Protein AF-A0A9E2DUS9-F1 (afdb_monomer_lite)

Sequence (933 aa):
MKLLITTCIVALSPITLFADRILPTTPEELTATVEQAFANADIEIAEIIAVPDEQRTFANTVGALDDMMARLDGDANIMAFMAYVHPDADIRAAAQGAEQLWSSWAIDFATNEDLYNAVKTYADTNPALEGERARMLEHMMRDYRRSGMMLTSENREELKTIQKELGLLAIEFETNIREDKTVVSIPSGGLTGVPQDVIDRLEIVDGSYLVTLDYPTFGPVMDYCSVPETRKAVRISYSKRAGLENVEVLERIIKLRDEASDLLGYATTADYETEVKMSKNAKTVADFYKKLRPVVRKKAEKDWEELLEAKRKDTGDEATEFYPWDFSYYHEKIKNDKFAVDSQKVQEYLPLQNVMDGLFEITQHLYGIEYREVTDIAIERGTPLWHDDVRLFEVWDTATGKQLGEFYIDLHPRDNKYSHAAQWGLVQHKMWADGREQLPVAALVCNFTKPTADKPSLMTHDEAETFFHEFGHCLHTILSDAEFAGFAGTNVERDFVEAPSQMFEEWVWTPETLSLFARHYETDEPMPAELIDGMIAAKNLQSGVKTESQIFLGMIDQAYHTDTDGVVDTTQVAYDIHDETRMYPHTPGTHFQGSFGHLTGYQAGYYGYMWSLVYAQDMFQRFKGLGMLNPEAGAYYRDKVLSKGGTEDSLDIVTDYLGREPSMDAFLESLGLEADATTDLPGGPISGSPEKSPTGLEWWVITDGGGAGATPIPTDKVMVHYTGWLEDGTMFDSSVARGEPITFGLNRVISGWTEGVGYMHVGDKFKLRIPSELGYGARGGSTIPPNSTLIFDVELLDINPVSPYAKVPPMDQLPGEAVTGNISSSDSGLQWYDIVEGDGEKPANSSSTVEVHYTGWLTDGTKFDSSVDREQTIEFPLNGVIAGWTEGVGSMKVGGKRKLIIPAALGYGERGAGGVIPGGATLIFDVELISTK

Secondary structure (DSSP, 8-state):
----------------TTS-----SSHHHHHHHHHHHHHHHHHHHHHHHHS-GGG--STTTHHHHHHHHHHHHHHHHHHHHHHHH-S-HHHHHHHHHHHHHHHHHHHHHHT-HHHHHHHHHHHHT-----HHHHHHHHHHHHHHHHTTTTS-HHHHHHHHHHHHHHHHHHHHHHHHHHT---EEEEETTTTTTS-HHHHTTSEEETTEEEEE-SHHHHHHHHHH---HHHHHHHHHHHTTTTHHHHHHHHHHHHHHHHHHHHHTT-SSHHHHHHTTSTT-SHHHHHHHHHHHHHHHHHHHHHHHHHHHHHHHHHHT-TT----TTTHHHHHHHHHHHHH---HHHHHTT-BHHHHHHHHHHHHHHHHTEEEEE-HHHHHHHT---SSTT-EEEEEEETTT--EEEEEEEE-S--TTS--S-EEEEEE--EE-TTS-EEPPEEEEE--PPPP-SSS--B--HHHHHHHHHHHHHHHHHHH---SSGGGSTT-S-TTTTHHHHHHHHGGGG-HHHHHHH-B-TTT-PBPPHHHHHHHHHHTTTTHHHHHHHHHHHHHHHHHHHH-SS----HHHHHHHHHHHH-SS---TT--GGGG-GGGGTSTT-TTHHHHHHHHHHHHHHHHHHH-TT-HHHHHHHHHHTGGGTTSS-HHHHHHHHHTS---SHHHHHHTTPPP--EE--TTS-EESPPEE-TT--EEEEEE---S-SPPPPTTSEEEEEEEEEETTS-EEEESTTTTS-EEEEGGGS-HHHHHHGGGPPTT-EEEEEE-GGGTTGGG--SSS-TT--EEEEEEEEEEE-S-TTSSPPPGGG-SSS---SPPEE-TTS-EEEEEE---SPPPSSTT-EEEEEEEEEETTS-EEEESTTTT--EEEEGGGS-HHHHHHHHTPPTT-EEEEEE-GGGTTGGG-BTTTB-TT--EEEEEEEEEE-

Structure (mmCIF, N/CA/C/O backbone):
data_AF-A0A9E2DUS9-F1
#
_entry.id   AF-A0A9E2DUS9-F1
#
loop_
_atom_site.group_PDB
_atom_site.id
_atom_site.type_symbol
_atom_site.label_atom_id
_atom_site.label_alt_id
_atom_site.label_comp_id
_atom_site.label_asym_id
_atom_site.label_entity_id
_atom_site.label_seq_id
_atom_site.pdbx_PDB_ins_code
_atom_site.Cartn_x
_atom_site.Cartn_y
_atom_site.Cartn_z
_atom_site.occupancy
_atom_site.B_iso_or_equiv
_atom_site.auth_seq_id
_atom_site.auth_comp_id
_atom_site.auth_asym_id
_atom_site.auth_atom_id
_atom_site.pdbx_PDB_model_num
ATOM 1 N N . MET A 1 1 ? 49.926 -43.596 -24.527 1.00 36.62 1 MET A N 1
ATOM 2 C CA . MET A 1 1 ? 50.018 -43.105 -23.139 1.00 36.62 1 MET A CA 1
ATOM 3 C C . MET A 1 1 ? 48.868 -42.128 -22.978 1.00 36.62 1 MET A C 1
ATOM 5 O O . MET A 1 1 ? 48.813 -41.169 -23.730 1.00 36.62 1 MET A O 1
ATOM 9 N N . LYS A 1 2 ? 47.864 -42.521 -22.190 1.00 28.89 2 LYS A N 1
ATOM 10 C CA . LYS A 1 2 ? 46.547 -41.883 -22.062 1.00 28.89 2 LYS A CA 1
ATOM 11 C C . LYS A 1 2 ? 46.665 -40.622 -21.198 1.00 28.89 2 LYS A C 1
ATOM 13 O O . LYS A 1 2 ? 47.217 -40.725 -20.109 1.00 28.89 2 LYS A O 1
ATOM 18 N N . LEU A 1 3 ? 46.106 -39.501 -21.642 1.00 30.52 3 LEU A N 1
ATOM 19 C CA . LEU A 1 3 ? 45.669 -38.419 -20.761 1.00 30.52 3 LEU A CA 1
ATOM 20 C C . LEU A 1 3 ? 44.164 -38.277 -21.008 1.00 30.52 3 LEU A C 1
ATOM 22 O O . LEU A 1 3 ? 43.752 -38.035 -22.141 1.00 30.52 3 LEU A O 1
ATOM 26 N N . LEU A 1 4 ? 43.366 -38.598 -19.989 1.00 27.08 4 LEU A N 1
ATOM 27 C CA . LEU A 1 4 ? 41.911 -38.542 -20.043 1.00 27.08 4 LEU A CA 1
ATOM 28 C C . LEU A 1 4 ? 41.475 -37.078 -20.117 1.00 27.08 4 LEU A C 1
ATOM 30 O O . LEU A 1 4 ? 41.731 -36.310 -19.196 1.00 27.08 4 LEU A O 1
ATOM 34 N N . ILE A 1 5 ? 40.795 -36.728 -21.203 1.00 29.69 5 ILE A N 1
ATOM 35 C CA . ILE A 1 5 ? 39.867 -35.603 -21.241 1.00 29.69 5 ILE A CA 1
ATOM 36 C C . ILE A 1 5 ? 38.579 -36.151 -20.627 1.00 29.69 5 ILE A C 1
ATOM 38 O O . ILE A 1 5 ? 37.873 -36.930 -21.266 1.00 29.69 5 ILE A O 1
ATOM 42 N N . THR A 1 6 ? 38.328 -35.834 -19.360 1.00 25.41 6 THR A N 1
ATOM 43 C CA . THR A 1 6 ? 37.024 -36.078 -18.744 1.00 25.41 6 THR A CA 1
ATOM 44 C C . THR A 1 6 ? 36.149 -34.890 -19.104 1.00 25.41 6 THR A C 1
ATOM 46 O O . THR A 1 6 ? 36.220 -33.839 -18.480 1.00 25.41 6 THR A O 1
ATOM 49 N N . THR A 1 7 ? 35.364 -35.040 -20.165 1.00 29.03 7 THR A N 1
ATOM 50 C CA . THR A 1 7 ? 34.202 -34.194 -20.416 1.00 29.03 7 THR A CA 1
ATOM 51 C C . THR A 1 7 ? 33.215 -34.477 -19.284 1.00 29.03 7 THR A C 1
ATOM 53 O O . THR A 1 7 ? 32.533 -35.501 -19.308 1.00 29.03 7 THR A O 1
ATOM 56 N N . CYS A 1 8 ? 33.184 -33.630 -18.253 1.00 25.14 8 CYS A N 1
ATOM 57 C CA . CYS A 1 8 ? 32.057 -33.597 -17.327 1.00 25.14 8 CYS A CA 1
ATOM 58 C C . CYS A 1 8 ? 30.866 -33.049 -18.108 1.00 25.14 8 CYS A C 1
ATOM 60 O O . CYS A 1 8 ? 30.654 -31.846 -18.194 1.00 25.14 8 CYS A O 1
ATOM 62 N N . ILE A 1 9 ? 30.120 -33.955 -18.733 1.00 25.31 9 ILE A N 1
ATOM 63 C CA . ILE A 1 9 ? 28.715 -33.718 -19.024 1.00 25.31 9 ILE A CA 1
ATOM 64 C C . ILE A 1 9 ? 28.073 -33.613 -17.641 1.00 25.31 9 ILE A C 1
ATOM 66 O O . ILE A 1 9 ? 27.871 -34.634 -16.982 1.00 25.31 9 ILE A O 1
ATOM 70 N N . VAL A 1 10 ? 27.842 -32.387 -17.169 1.00 29.91 10 VAL A N 1
ATOM 71 C CA . VAL A 1 10 ? 26.848 -32.150 -16.125 1.00 29.91 10 VAL A CA 1
ATOM 72 C C . VAL A 1 10 ? 25.549 -32.630 -16.750 1.00 29.91 10 VAL A C 1
ATOM 74 O O . VAL A 1 10 ? 25.033 -32.033 -17.693 1.00 29.91 10 VAL A O 1
ATOM 77 N N . ALA A 1 11 ? 25.108 -33.815 -16.340 1.00 26.22 11 ALA A N 1
ATOM 78 C CA . ALA A 1 11 ? 23.774 -34.260 -16.659 1.00 26.22 11 ALA A CA 1
ATOM 79 C C . ALA A 1 11 ? 22.849 -33.242 -15.995 1.00 26.22 11 ALA A C 1
ATOM 81 O O . ALA A 1 11 ? 22.778 -33.196 -14.771 1.00 26.22 11 ALA A O 1
ATOM 82 N N . LEU A 1 12 ? 22.213 -32.393 -16.804 1.00 32.78 12 LEU A N 1
ATOM 83 C CA . LEU A 1 12 ? 21.018 -31.667 -16.404 1.00 32.78 12 LEU A CA 1
ATOM 84 C C . LEU A 1 12 ? 20.044 -32.732 -15.898 1.00 32.78 12 LEU A C 1
ATOM 86 O O . LEU A 1 12 ? 19.459 -33.474 -16.693 1.00 32.78 12 LEU A O 1
ATOM 90 N N . SER A 1 13 ? 19.967 -32.888 -14.575 1.00 28.86 13 SER A N 1
ATOM 91 C CA . SER A 1 13 ? 18.901 -33.660 -13.957 1.00 28.86 13 SER A CA 1
ATOM 92 C C . SER A 1 13 ? 17.583 -33.080 -14.466 1.00 28.86 13 SER A C 1
ATOM 94 O O . SER A 1 13 ? 17.462 -31.857 -14.571 1.00 28.86 13 SER A O 1
ATOM 96 N N . PRO A 1 14 ? 16.598 -33.918 -14.821 1.00 30.59 14 PRO A N 1
ATOM 97 C CA . PRO A 1 14 ? 15.262 -33.414 -15.059 1.00 30.59 14 PRO A CA 1
ATOM 98 C C . PRO A 1 14 ? 14.782 -32.850 -13.721 1.00 30.59 14 PRO A C 1
ATOM 100 O O . PRO A 1 14 ? 14.475 -33.622 -12.820 1.00 30.59 14 PRO A O 1
ATOM 103 N N . ILE A 1 15 ? 14.805 -31.524 -13.575 1.00 37.22 15 ILE A N 1
ATOM 104 C CA . ILE A 1 15 ? 14.274 -30.822 -12.405 1.00 37.22 15 ILE A CA 1
ATOM 105 C C . ILE A 1 15 ? 12.787 -31.174 -12.342 1.00 37.22 15 ILE A C 1
ATOM 107 O O . ILE A 1 15 ? 11.973 -30.643 -13.097 1.00 37.22 15 ILE A O 1
ATOM 111 N N . THR A 1 16 ? 12.443 -32.148 -11.506 1.00 36.12 16 THR A N 1
ATOM 112 C CA . THR A 1 16 ? 11.066 -32.419 -11.105 1.00 36.12 16 THR A CA 1
ATOM 113 C C . THR A 1 16 ? 10.779 -31.548 -9.892 1.00 36.12 16 THR A C 1
ATOM 115 O O . THR A 1 16 ? 11.277 -31.803 -8.801 1.00 36.12 16 THR A O 1
ATOM 118 N N . LEU A 1 17 ? 9.972 -30.520 -10.136 1.00 47.78 17 LEU A N 1
ATOM 119 C CA . LEU A 1 17 ? 9.701 -29.301 -9.365 1.00 47.78 17 LEU A CA 1
ATOM 120 C C . LEU A 1 17 ? 9.214 -29.396 -7.904 1.00 47.78 17 LEU A C 1
ATOM 122 O O . LEU A 1 17 ? 8.765 -28.393 -7.362 1.00 47.78 17 LEU A O 1
ATOM 126 N N . PHE A 1 18 ? 9.338 -30.541 -7.234 1.00 45.25 18 PHE A N 1
ATOM 127 C CA . PHE A 1 18 ? 8.813 -30.717 -5.870 1.00 45.25 18 PHE A CA 1
ATOM 128 C C . PHE A 1 18 ? 9.740 -31.463 -4.904 1.00 45.25 18 PHE A C 1
ATOM 130 O O . PHE A 1 18 ? 9.638 -31.267 -3.698 1.00 45.25 18 PHE A O 1
ATOM 137 N N . ALA A 1 19 ? 10.648 -32.310 -5.400 1.00 38.59 19 ALA A N 1
ATOM 138 C CA . ALA A 1 19 ? 11.422 -33.227 -4.553 1.00 38.59 19 ALA A CA 1
ATOM 139 C C . ALA A 1 19 ? 12.821 -32.716 -4.161 1.00 38.59 19 ALA A C 1
ATOM 141 O O . ALA A 1 19 ? 13.474 -33.342 -3.332 1.00 38.59 19 ALA A O 1
ATOM 142 N N . ASP A 1 20 ? 13.265 -31.594 -4.734 1.00 53.75 20 ASP A N 1
ATOM 143 C CA . ASP A 1 20 ? 14.646 -31.114 -4.594 1.00 53.75 20 ASP A CA 1
ATOM 144 C C . ASP A 1 20 ? 14.776 -29.861 -3.700 1.00 53.75 20 ASP A C 1
ATOM 146 O O . ASP A 1 20 ? 15.881 -29.359 -3.510 1.00 53.75 20 ASP A O 1
ATOM 150 N N . ARG A 1 21 ? 13.673 -29.349 -3.121 1.00 70.25 21 ARG A N 1
ATOM 151 C CA . ARG A 1 21 ? 13.728 -28.232 -2.161 1.00 70.25 21 ARG A CA 1
ATOM 152 C C . ARG A 1 21 ? 14.263 -28.723 -0.817 1.00 70.25 21 ARG A C 1
ATOM 154 O O . ARG A 1 21 ? 13.628 -29.542 -0.154 1.00 70.25 21 ARG A O 1
ATOM 161 N N . ILE A 1 22 ? 15.408 -28.190 -0.409 1.00 68.31 22 ILE A N 1
ATOM 162 C CA . ILE A 1 22 ? 16.055 -28.484 0.871 1.00 68.31 22 ILE A CA 1
ATOM 163 C C . ILE A 1 22 ? 15.882 -27.254 1.766 1.00 68.31 22 ILE A C 1
ATOM 165 O O . ILE A 1 22 ? 16.201 -26.144 1.354 1.00 68.31 22 ILE A O 1
ATOM 169 N N . LEU A 1 23 ? 15.366 -27.438 2.982 1.00 77.75 23 LEU A N 1
ATOM 170 C CA . LEU A 1 23 ? 15.505 -26.449 4.052 1.00 77.75 23 LEU A CA 1
ATOM 171 C C . LEU A 1 23 ? 16.798 -26.751 4.804 1.00 77.75 23 LEU A C 1
ATOM 173 O O . LEU A 1 23 ? 17.169 -27.922 4.933 1.00 77.75 23 LEU A O 1
ATOM 177 N N . PRO A 1 24 ? 17.464 -25.720 5.332 1.00 81.56 24 PRO A N 1
ATOM 178 C CA . PRO A 1 24 ? 18.740 -25.903 5.992 1.00 81.56 24 PRO A CA 1
ATOM 179 C C . PRO A 1 24 ? 18.555 -26.711 7.277 1.00 81.56 24 PRO A C 1
ATOM 181 O O . PRO A 1 24 ? 17.746 -26.355 8.133 1.00 81.56 24 PRO A O 1
ATOM 184 N N . THR A 1 25 ? 19.325 -27.789 7.432 1.00 83.50 25 THR A N 1
ATOM 185 C CA . THR A 1 25 ? 19.347 -28.572 8.679 1.00 83.50 25 THR A CA 1
ATOM 186 C C . THR A 1 25 ? 20.443 -28.111 9.633 1.00 83.50 25 THR A C 1
ATOM 188 O O . THR A 1 25 ? 20.360 -28.364 10.836 1.00 83.50 25 THR A O 1
ATOM 191 N N . THR A 1 26 ? 21.459 -27.411 9.115 1.00 91.88 26 THR A N 1
ATOM 192 C CA . THR A 1 26 ? 22.497 -26.751 9.912 1.00 91.88 26 THR A CA 1
ATOM 193 C C . THR A 1 26 ? 22.845 -25.366 9.348 1.00 91.88 26 THR A C 1
ATOM 195 O O . THR A 1 26 ? 22.633 -25.112 8.158 1.00 91.88 26 THR A O 1
ATOM 198 N N . PRO A 1 27 ? 23.423 -24.469 10.169 1.00 95.19 27 PRO A N 1
ATOM 199 C CA . PRO A 1 27 ? 23.940 -23.180 9.706 1.00 95.19 27 PRO A CA 1
ATOM 200 C C . PRO A 1 27 ? 24.967 -23.309 8.569 1.00 95.19 27 PRO A C 1
ATOM 202 O O . PRO A 1 27 ? 24.932 -22.538 7.616 1.00 95.19 27 PRO A O 1
ATOM 205 N N . GLU A 1 28 ? 25.863 -24.300 8.629 1.00 95.06 28 GLU A N 1
ATOM 206 C CA . GLU A 1 28 ? 26.902 -24.504 7.610 1.00 95.06 28 GLU A CA 1
ATOM 207 C C . GLU A 1 28 ? 26.325 -24.936 6.260 1.00 95.06 28 GLU A C 1
ATOM 209 O O . GLU A 1 28 ? 26.827 -24.514 5.221 1.00 95.06 28 GLU A O 1
ATOM 214 N N . GLU A 1 29 ? 25.282 -25.771 6.267 1.00 92.00 29 GLU A N 1
ATOM 215 C CA . GLU A 1 29 ? 24.565 -26.170 5.053 1.00 92.00 29 GLU A CA 1
ATOM 216 C C . GLU A 1 29 ? 23.870 -24.970 4.402 1.00 92.00 29 GLU A C 1
ATOM 218 O O . GLU A 1 29 ? 23.971 -24.794 3.185 1.00 92.00 29 GLU A O 1
ATOM 223 N N . LEU A 1 30 ? 23.226 -24.121 5.213 1.00 93.44 30 LEU A N 1
ATOM 224 C CA . LEU A 1 30 ? 22.605 -22.877 4.758 1.00 93.44 30 LEU A CA 1
ATOM 225 C C . LEU A 1 30 ? 23.637 -21.993 4.061 1.00 93.44 30 LEU A C 1
ATOM 227 O O . LEU A 1 30 ? 23.480 -21.660 2.887 1.00 93.44 30 LEU A O 1
ATOM 231 N N . THR A 1 31 ? 24.715 -21.650 4.772 1.00 94.81 31 THR A N 1
ATOM 232 C CA . THR A 1 31 ? 25.765 -20.773 4.250 1.00 94.81 31 THR A CA 1
ATOM 233 C C . THR A 1 31 ? 26.381 -21.346 2.977 1.00 94.81 31 THR A C 1
ATOM 235 O O . THR A 1 31 ? 26.479 -20.630 1.986 1.00 94.81 31 THR A O 1
ATOM 238 N N . ALA A 1 32 ? 26.725 -22.638 2.959 1.00 93.75 32 ALA A N 1
ATOM 239 C CA . ALA A 1 32 ? 27.322 -23.268 1.784 1.00 93.75 32 ALA A CA 1
ATOM 240 C C . ALA A 1 32 ? 26.383 -23.269 0.567 1.00 93.75 32 ALA A C 1
ATOM 242 O O . ALA A 1 32 ? 26.845 -23.072 -0.557 1.00 93.75 32 ALA A O 1
ATOM 243 N N . THR A 1 33 ? 25.080 -23.477 0.775 1.00 91.81 33 THR A N 1
ATOM 244 C CA . THR A 1 33 ? 24.091 -23.468 -0.314 1.00 91.81 33 THR A CA 1
ATOM 245 C C . THR A 1 33 ? 23.961 -22.077 -0.918 1.00 91.81 33 THR A C 1
ATOM 247 O O . THR A 1 33 ? 24.049 -21.922 -2.135 1.00 91.81 33 THR A O 1
ATOM 250 N N . VAL A 1 34 ? 23.836 -21.058 -0.067 1.00 93.56 34 VAL A N 1
ATOM 251 C CA . VAL A 1 34 ? 23.734 -19.663 -0.504 1.00 93.56 34 VAL A CA 1
ATOM 252 C C . VAL A 1 34 ? 25.011 -19.228 -1.227 1.00 93.56 34 VAL A C 1
ATOM 254 O O . VAL A 1 34 ? 24.936 -18.728 -2.345 1.00 93.56 34 VAL A O 1
ATOM 257 N N . GLU A 1 35 ? 26.192 -19.469 -0.651 1.00 95.12 35 GLU A N 1
ATOM 258 C CA . GLU A 1 35 ? 27.474 -19.133 -1.291 1.00 95.12 35 GLU A CA 1
ATOM 259 C C . GLU A 1 35 ? 27.630 -19.809 -2.661 1.00 95.12 35 GLU A C 1
ATOM 261 O O . GLU A 1 35 ? 28.118 -19.193 -3.610 1.00 95.12 35 GLU A O 1
ATOM 266 N N . GLN A 1 36 ? 27.189 -21.064 -2.791 1.00 94.81 36 GLN A N 1
ATOM 267 C CA . GLN A 1 36 ? 27.233 -21.785 -4.059 1.00 94.81 36 GLN A CA 1
ATOM 268 C C . GLN A 1 36 ? 26.261 -21.204 -5.097 1.00 94.81 36 GLN A C 1
ATOM 270 O O . GLN A 1 36 ? 26.623 -21.139 -6.274 1.00 94.81 36 GLN A O 1
ATOM 275 N N . ALA A 1 37 ? 25.063 -20.777 -4.687 1.00 93.94 37 ALA A N 1
ATOM 276 C CA . ALA A 1 37 ? 24.088 -20.140 -5.572 1.00 93.94 37 ALA A CA 1
ATOM 277 C C . ALA A 1 37 ? 24.640 -18.829 -6.157 1.00 93.94 37 ALA A C 1
ATOM 279 O O . ALA A 1 37 ? 24.642 -18.647 -7.375 1.00 93.94 37 ALA A O 1
ATOM 280 N N . PHE A 1 38 ? 25.226 -17.970 -5.316 1.00 96.25 38 PHE A N 1
ATOM 281 C CA . PHE A 1 38 ? 25.888 -16.741 -5.771 1.00 96.25 38 PHE A CA 1
ATOM 282 C C . PHE A 1 38 ? 27.106 -17.019 -6.659 1.00 96.25 38 PHE A C 1
ATOM 284 O O . PHE A 1 38 ? 27.275 -16.379 -7.694 1.00 96.25 38 PHE A O 1
ATOM 291 N N . ALA A 1 39 ? 27.923 -18.023 -6.323 1.00 96.81 39 ALA A N 1
ATOM 292 C CA . ALA A 1 39 ? 29.049 -18.413 -7.169 1.00 96.81 39 ALA A CA 1
ATOM 293 C C . ALA A 1 39 ? 28.600 -18.906 -8.559 1.00 96.81 39 ALA A C 1
ATOM 295 O O . ALA A 1 39 ? 29.293 -18.667 -9.548 1.00 96.81 39 ALA A O 1
ATOM 296 N N . ASN A 1 40 ? 27.450 -19.583 -8.653 1.00 96.12 40 ASN A N 1
ATOM 297 C CA . ASN A 1 40 ? 26.862 -19.973 -9.936 1.00 96.12 40 ASN A CA 1
ATOM 298 C C . ASN A 1 40 ? 26.369 -18.745 -10.713 1.00 96.12 40 ASN A C 1
ATOM 300 O O . ASN A 1 40 ? 26.670 -18.627 -11.900 1.00 96.12 40 ASN A O 1
ATOM 304 N N . ALA A 1 41 ? 25.690 -17.810 -10.044 1.00 96.94 41 ALA A N 1
ATOM 305 C CA . ALA A 1 41 ? 25.246 -16.556 -10.648 1.00 96.94 41 ALA A CA 1
ATOM 306 C C . ALA A 1 41 ? 26.422 -15.750 -11.234 1.00 96.94 41 ALA A C 1
ATOM 308 O O . ALA A 1 41 ? 26.342 -15.272 -12.366 1.00 96.94 41 ALA A O 1
ATOM 309 N N . ASP A 1 42 ? 27.556 -15.680 -10.531 1.00 97.88 42 ASP A N 1
ATOM 310 C CA . ASP A 1 42 ? 28.771 -15.012 -11.017 1.00 97.88 42 ASP A CA 1
ATOM 311 C C . ASP A 1 42 ? 29.356 -15.673 -12.278 1.00 97.88 42 ASP A C 1
ATOM 313 O O . ASP A 1 42 ? 29.855 -14.986 -13.177 1.00 97.88 42 ASP A O 1
ATOM 317 N N . ILE A 1 43 ? 29.285 -17.007 -12.375 1.00 98.25 43 ILE A N 1
ATOM 318 C CA . ILE A 1 43 ? 29.693 -17.743 -13.582 1.00 98.25 43 ILE A CA 1
ATOM 319 C C . ILE A 1 43 ? 28.777 -17.376 -14.752 1.00 98.25 43 ILE A C 1
ATOM 321 O O . ILE A 1 43 ? 29.274 -17.061 -15.833 1.00 98.25 43 ILE A O 1
ATOM 325 N N . GLU A 1 44 ? 27.462 -17.370 -14.541 1.00 98.06 44 GLU A N 1
ATOM 326 C CA . GLU A 1 44 ? 26.490 -17.023 -15.581 1.00 98.06 44 GLU A CA 1
ATOM 327 C C . GLU A 1 44 ? 26.639 -15.565 -16.047 1.00 98.06 44 GLU A C 1
ATOM 329 O O . GLU A 1 44 ? 26.608 -15.290 -17.248 1.00 98.06 44 GLU A O 1
ATOM 334 N N . ILE A 1 45 ? 26.908 -14.629 -15.131 1.00 98.56 45 ILE A N 1
ATOM 335 C CA . ILE A 1 45 ? 27.234 -13.234 -15.468 1.00 98.56 45 ILE A CA 1
ATOM 336 C C . ILE A 1 45 ? 28.472 -13.168 -16.368 1.00 98.56 45 ILE A C 1
ATOM 338 O O . ILE A 1 45 ? 28.453 -12.493 -17.400 1.00 98.56 45 ILE A O 1
ATOM 342 N N . ALA A 1 46 ? 29.542 -13.889 -16.020 1.00 98.44 46 ALA A N 1
ATOM 343 C CA . ALA A 1 46 ? 30.746 -13.954 -16.846 1.00 98.44 46 ALA A CA 1
ATOM 344 C C . ALA A 1 46 ? 30.468 -14.544 -18.242 1.00 98.44 46 ALA A C 1
ATOM 346 O O . ALA A 1 46 ? 31.039 -14.072 -19.229 1.00 98.44 46 ALA A O 1
ATOM 347 N N . GLU A 1 47 ? 29.580 -15.535 -18.352 1.00 98.38 47 GLU A N 1
ATOM 348 C CA . GLU A 1 47 ? 29.155 -16.101 -19.636 1.00 98.38 47 GLU A CA 1
ATOM 349 C C . GLU A 1 47 ? 28.375 -15.088 -20.486 1.00 98.38 47 GLU A C 1
ATOM 351 O O . GLU A 1 47 ? 28.673 -14.940 -21.674 1.00 98.38 47 GLU A O 1
ATOM 356 N N . ILE A 1 48 ? 27.444 -14.338 -19.885 1.00 98.50 48 ILE A N 1
ATOM 357 C CA . ILE A 1 48 ? 26.666 -13.277 -20.552 1.00 98.50 48 ILE A CA 1
ATOM 358 C C . ILE A 1 48 ? 27.582 -12.152 -21.058 1.00 98.50 48 ILE A C 1
ATOM 360 O O . ILE A 1 48 ? 27.433 -11.663 -22.187 1.00 98.50 48 ILE A O 1
ATOM 364 N N . ILE A 1 49 ? 28.568 -11.755 -20.250 1.00 98.56 49 ILE A N 1
ATOM 365 C CA . ILE A 1 49 ? 29.572 -10.753 -20.628 1.00 98.56 49 ILE A CA 1
ATOM 366 C C . ILE A 1 49 ? 30.412 -11.256 -21.809 1.00 98.56 49 ILE A C 1
ATOM 368 O O . ILE A 1 49 ? 30.641 -10.503 -22.757 1.00 98.56 49 ILE A O 1
ATOM 372 N N . ALA A 1 50 ? 30.823 -12.528 -21.791 1.00 98.38 50 ALA A N 1
ATOM 373 C CA . ALA A 1 50 ? 31.698 -13.124 -22.800 1.00 98.38 50 ALA A CA 1
ATOM 374 C C . ALA A 1 50 ? 31.047 -13.329 -24.183 1.00 98.38 50 ALA A C 1
ATOM 376 O O . ALA A 1 50 ? 31.767 -13.624 -25.145 1.00 98.38 50 ALA A O 1
ATOM 377 N N . VAL A 1 51 ? 29.722 -13.180 -24.314 1.00 98.44 51 VAL A N 1
ATOM 378 C CA . VAL A 1 51 ? 29.030 -13.225 -25.612 1.00 98.44 51 VAL A CA 1
ATOM 379 C C . VAL A 1 51 ? 29.569 -12.111 -26.525 1.00 98.44 51 VAL A C 1
ATOM 381 O O . VAL A 1 51 ? 29.477 -10.940 -26.159 1.00 98.44 51 VAL A O 1
ATOM 384 N N . PRO A 1 52 ? 30.104 -12.425 -27.724 1.00 98.00 52 PRO A N 1
ATOM 385 C CA . PRO A 1 52 ? 30.568 -11.403 -28.660 1.00 98.00 52 PRO A CA 1
ATOM 386 C C . PRO A 1 52 ? 29.445 -10.446 -29.063 1.00 98.00 52 PRO A C 1
ATOM 388 O O . PRO A 1 52 ? 28.316 -10.885 -29.283 1.00 98.00 52 PRO A O 1
ATOM 391 N N . ASP A 1 53 ? 29.762 -9.160 -29.215 1.00 97.25 53 ASP A N 1
ATOM 392 C CA . ASP A 1 53 ? 28.776 -8.101 -29.465 1.00 97.25 53 ASP A CA 1
ATOM 393 C C . ASP A 1 53 ? 27.862 -8.396 -30.663 1.00 97.25 53 ASP A C 1
ATOM 395 O O . ASP A 1 53 ? 26.649 -8.216 -30.582 1.00 97.25 53 ASP A O 1
ATOM 399 N N . GLU A 1 54 ? 28.408 -8.936 -31.755 1.00 96.31 54 GLU A N 1
ATOM 400 C CA . GLU A 1 54 ? 27.644 -9.292 -32.955 1.00 96.31 54 GLU A CA 1
ATOM 401 C C . GLU A 1 54 ? 26.753 -10.542 -32.809 1.00 96.31 54 GLU A C 1
ATOM 403 O O . GLU A 1 54 ? 25.990 -10.863 -33.721 1.00 96.31 54 GLU A O 1
ATOM 408 N N . GLN A 1 55 ? 26.863 -11.262 -31.690 1.00 97.88 55 GLN A N 1
ATOM 409 C CA . GLN A 1 55 ? 26.112 -12.486 -31.379 1.00 97.88 55 GLN A CA 1
ATOM 410 C C . GLN A 1 55 ? 25.112 -12.291 -30.233 1.00 97.88 55 GLN A C 1
ATOM 412 O O . GLN A 1 55 ? 24.441 -13.250 -29.836 1.00 97.88 55 GLN A O 1
ATOM 417 N N . ARG A 1 56 ? 25.002 -11.071 -29.694 1.00 98.12 56 ARG A N 1
ATOM 418 C CA . ARG A 1 56 ? 24.038 -10.754 -28.640 1.00 98.12 56 ARG A CA 1
ATOM 419 C C . ARG A 1 56 ? 22.610 -10.827 -29.173 1.00 98.12 56 ARG A C 1
ATOM 421 O O . ARG A 1 56 ? 22.286 -10.348 -30.257 1.00 98.12 56 ARG A O 1
ATOM 428 N N . THR A 1 57 ? 21.752 -11.446 -28.382 1.00 97.94 57 THR A N 1
ATOM 429 C CA . THR A 1 57 ? 20.324 -11.648 -28.621 1.00 97.94 57 THR A CA 1
ATOM 430 C C . THR A 1 57 ? 19.589 -11.465 -27.299 1.00 97.94 57 THR A C 1
ATOM 432 O O . THR A 1 57 ? 20.205 -11.486 -26.236 1.00 97.94 57 THR A O 1
ATOM 435 N N . PHE A 1 58 ? 18.259 -11.373 -27.333 1.00 97.56 58 PHE A N 1
ATOM 436 C CA . PHE A 1 58 ? 17.479 -11.370 -26.098 1.00 97.56 58 PHE A CA 1
ATOM 437 C C . PHE A 1 58 ? 17.814 -12.586 -25.218 1.00 97.56 58 PHE A C 1
ATOM 439 O O . PHE A 1 58 ? 18.150 -12.425 -24.052 1.00 97.56 58 PHE A O 1
ATOM 446 N N . ALA A 1 59 ? 17.796 -13.793 -25.794 1.00 96.81 59 ALA A N 1
ATOM 447 C CA . ALA A 1 59 ? 17.911 -15.047 -25.049 1.00 96.81 59 ALA A CA 1
ATOM 448 C C . ALA A 1 59 ? 19.265 -15.246 -24.348 1.00 96.81 59 ALA A C 1
ATOM 450 O O . ALA A 1 59 ? 19.303 -15.848 -23.287 1.00 96.81 59 ALA A O 1
ATOM 451 N N . ASN A 1 60 ? 20.367 -14.749 -24.919 1.00 97.62 60 ASN A N 1
ATOM 452 C CA . ASN A 1 60 ? 21.714 -14.892 -24.346 1.00 97.62 60 ASN A CA 1
ATOM 453 C C . ASN A 1 60 ? 22.232 -13.602 -23.683 1.00 97.62 60 ASN A C 1
ATOM 455 O O . ASN A 1 60 ? 23.430 -13.476 -23.446 1.00 97.62 60 ASN A O 1
ATOM 459 N N . THR A 1 61 ? 21.370 -12.608 -23.455 1.00 98.06 61 THR A N 1
ATOM 460 C CA . THR A 1 61 ? 21.740 -11.358 -22.775 1.00 98.06 61 THR A CA 1
ATOM 461 C C . THR A 1 61 ? 20.673 -10.974 -21.752 1.00 98.06 61 THR A C 1
ATOM 463 O O . THR A 1 61 ? 20.853 -11.249 -20.575 1.00 98.06 61 THR A O 1
ATOM 466 N N . VAL A 1 62 ? 19.537 -10.415 -22.178 1.00 97.62 62 VAL A N 1
ATOM 467 C CA . VAL A 1 62 ? 18.483 -9.940 -21.256 1.00 97.62 62 VAL A CA 1
ATOM 468 C C . VAL A 1 62 ? 17.710 -11.105 -20.631 1.00 97.62 62 VAL A C 1
ATOM 470 O O . VAL A 1 62 ? 17.585 -11.183 -19.417 1.00 97.62 62 VAL A O 1
ATOM 473 N N . GLY A 1 63 ? 17.238 -12.049 -21.446 1.00 96.88 63 GLY A N 1
ATOM 474 C CA . GLY A 1 63 ? 16.541 -13.244 -20.965 1.00 96.88 63 GLY A CA 1
ATOM 475 C C . GLY A 1 63 ? 17.444 -14.168 -20.145 1.00 96.88 63 GLY A C 1
ATOM 476 O O . GLY A 1 63 ? 16.978 -14.788 -19.199 1.00 96.88 63 GLY A O 1
ATOM 477 N N . ALA A 1 64 ? 18.747 -14.202 -20.447 1.00 97.38 64 ALA A N 1
ATOM 478 C CA . ALA A 1 64 ? 19.719 -14.949 -19.648 1.00 97.38 64 ALA A CA 1
ATOM 479 C C . ALA A 1 64 ? 19.872 -14.380 -18.227 1.00 97.38 64 ALA A C 1
ATOM 481 O O . ALA A 1 64 ? 20.119 -15.142 -17.298 1.00 97.38 64 ALA A O 1
ATOM 482 N N . LEU A 1 65 ? 19.699 -13.065 -18.047 1.00 97.19 65 LEU A N 1
ATOM 483 C CA . LEU A 1 65 ? 19.714 -12.441 -16.724 1.00 97.19 65 LEU A CA 1
ATOM 484 C C . LEU A 1 65 ? 18.476 -12.794 -15.900 1.00 97.19 65 LEU A C 1
ATOM 486 O O . LEU A 1 65 ? 18.620 -13.093 -14.719 1.00 97.19 65 LEU A O 1
ATOM 490 N N . ASP A 1 66 ? 17.289 -12.820 -16.513 1.00 96.88 66 ASP A N 1
ATOM 491 C CA . ASP A 1 66 ? 16.074 -13.308 -15.842 1.00 96.88 66 ASP A CA 1
ATOM 492 C C . ASP A 1 66 ? 16.196 -14.800 -15.484 1.00 96.88 66 ASP A C 1
ATOM 494 O O . ASP A 1 66 ? 15.872 -15.202 -14.371 1.00 96.88 66 ASP A O 1
ATOM 498 N N . ASP A 1 67 ? 16.741 -15.621 -16.391 1.00 96.19 67 ASP A N 1
ATOM 499 C CA . ASP A 1 67 ? 17.016 -17.040 -16.138 1.00 96.19 67 ASP A CA 1
ATOM 500 C C . ASP A 1 67 ? 17.981 -17.260 -14.961 1.00 96.19 67 ASP A C 1
ATOM 502 O O . ASP A 1 67 ? 17.765 -18.170 -14.157 1.00 96.19 67 ASP A O 1
ATOM 506 N N . MET A 1 68 ? 19.043 -16.455 -14.885 1.00 96.00 68 MET A N 1
ATOM 507 C CA . MET A 1 68 ? 20.030 -16.486 -13.806 1.00 96.00 68 MET A CA 1
ATOM 508 C C . MET A 1 68 ? 19.401 -16.059 -12.478 1.00 96.00 68 MET A C 1
ATOM 510 O O . MET A 1 68 ? 19.530 -16.778 -11.487 1.00 96.00 68 MET A O 1
ATOM 514 N N . MET A 1 69 ? 18.661 -14.944 -12.468 1.00 95.06 69 MET A N 1
ATOM 515 C CA . MET A 1 69 ? 18.001 -14.447 -11.260 1.00 95.06 69 MET A CA 1
ATOM 516 C C . MET A 1 69 ? 16.977 -15.456 -10.733 1.00 95.06 69 MET A C 1
ATOM 518 O O . MET A 1 69 ? 16.989 -15.775 -9.552 1.00 95.06 69 MET A O 1
ATOM 522 N N . ALA A 1 70 ? 16.173 -16.060 -11.614 1.00 93.56 70 ALA A N 1
ATOM 523 C CA . ALA A 1 70 ? 15.203 -17.081 -11.225 1.00 93.56 70 ALA A CA 1
ATOM 524 C C . ALA A 1 70 ? 15.852 -18.319 -10.575 1.00 93.56 70 ALA A C 1
ATOM 526 O O . ALA A 1 70 ? 15.251 -18.930 -9.689 1.00 93.56 70 ALA A O 1
ATOM 527 N N . ARG A 1 71 ? 17.067 -18.702 -11.004 1.00 92.31 71 ARG A N 1
ATOM 528 C CA . ARG A 1 71 ? 17.851 -19.771 -10.359 1.00 92.31 71 ARG A CA 1
ATOM 529 C C . ARG A 1 71 ? 18.383 -19.331 -8.998 1.00 92.31 71 ARG A C 1
ATOM 531 O O . ARG A 1 71 ? 18.225 -20.068 -8.031 1.00 92.31 71 ARG A O 1
ATOM 538 N N . LEU A 1 72 ? 18.975 -18.138 -8.925 1.00 92.38 72 LEU A N 1
ATOM 539 C CA . LEU A 1 72 ? 19.502 -17.581 -7.679 1.00 92.38 72 LEU A CA 1
ATOM 540 C C . LEU A 1 72 ? 18.402 -17.457 -6.613 1.00 92.38 72 LEU A C 1
ATOM 542 O O . LEU A 1 72 ? 18.587 -17.928 -5.493 1.00 92.38 72 LEU A O 1
ATOM 546 N N . ASP A 1 73 ? 17.247 -16.898 -6.979 1.00 89.00 73 ASP A N 1
ATOM 547 C CA . ASP A 1 73 ? 16.067 -16.810 -6.116 1.00 89.00 73 ASP A CA 1
ATOM 548 C C . ASP A 1 73 ? 15.637 -18.201 -5.636 1.00 89.00 73 ASP A C 1
ATOM 550 O O . ASP A 1 73 ? 15.490 -18.428 -4.436 1.00 89.00 73 ASP A O 1
ATOM 554 N N . GLY A 1 74 ? 15.482 -19.156 -6.560 1.00 85.25 74 GLY A N 1
ATOM 555 C CA . GLY A 1 74 ? 15.049 -20.516 -6.235 1.00 85.25 74 GLY A CA 1
ATOM 556 C C . GLY A 1 74 ? 15.965 -21.245 -5.245 1.00 85.25 74 GLY A C 1
ATOM 557 O O . GLY A 1 74 ? 15.469 -22.005 -4.410 1.00 85.25 74 GLY A O 1
ATOM 558 N N . ASP A 1 75 ? 17.273 -20.986 -5.307 1.00 85.38 75 ASP A N 1
ATOM 559 C CA . ASP A 1 75 ? 18.279 -21.657 -4.480 1.00 85.38 75 ASP A CA 1
ATOM 560 C C . ASP A 1 75 ? 18.537 -20.944 -3.137 1.00 85.38 75 ASP A C 1
ATOM 562 O O . ASP A 1 75 ? 18.802 -21.602 -2.127 1.00 85.38 75 ASP A O 1
ATOM 566 N N . ALA A 1 76 ? 18.473 -19.608 -3.097 1.00 89.38 76 ALA A N 1
ATOM 567 C CA . ALA A 1 76 ? 18.911 -18.823 -1.939 1.00 89.38 76 ALA A CA 1
ATOM 568 C C . ALA A 1 76 ? 17.785 -18.088 -1.191 1.00 89.38 76 ALA A C 1
ATOM 570 O O . ALA A 1 76 ? 17.930 -17.844 0.009 1.00 89.38 76 ALA A O 1
ATOM 571 N N . ASN A 1 77 ? 16.648 -17.780 -1.822 1.00 89.12 77 ASN A N 1
ATOM 572 C CA . ASN A 1 77 ? 15.588 -16.993 -1.181 1.00 89.12 77 ASN A CA 1
ATOM 573 C C . ASN A 1 77 ? 14.964 -17.731 0.018 1.00 89.12 77 ASN A C 1
ATOM 575 O O . ASN A 1 77 ? 14.832 -17.168 1.103 1.00 89.12 77 ASN A O 1
ATOM 579 N N . ILE A 1 78 ? 14.676 -19.033 -0.116 1.00 88.62 78 ILE A N 1
ATOM 580 C CA . ILE A 1 78 ? 14.153 -19.836 1.005 1.00 88.62 78 ILE A CA 1
ATOM 581 C C . ILE A 1 78 ? 15.154 -19.939 2.170 1.00 88.62 78 ILE A C 1
ATOM 583 O O . ILE A 1 78 ? 14.748 -20.006 3.329 1.00 88.62 78 ILE A O 1
ATOM 587 N N . MET A 1 79 ? 16.458 -19.908 1.875 1.00 90.94 79 MET A N 1
ATOM 588 C CA . MET A 1 79 ? 17.519 -19.921 2.883 1.00 90.94 79 MET A CA 1
ATOM 589 C C . MET A 1 79 ? 17.559 -18.599 3.648 1.00 90.94 79 MET A C 1
ATOM 591 O O . MET A 1 79 ? 17.588 -18.606 4.877 1.00 90.94 79 MET A O 1
ATOM 595 N N . ALA A 1 80 ? 17.500 -17.470 2.937 1.00 91.19 80 ALA A N 1
ATOM 596 C CA . ALA A 1 80 ? 17.416 -16.142 3.540 1.00 91.19 80 ALA A CA 1
ATOM 597 C C . ALA A 1 80 ? 16.125 -15.974 4.362 1.00 91.19 80 ALA A C 1
ATOM 599 O O . ALA A 1 80 ? 16.162 -15.479 5.488 1.00 91.19 80 ALA A O 1
ATOM 600 N N . PHE A 1 81 ? 14.998 -16.496 3.864 1.00 93.19 81 PHE A N 1
ATOM 601 C CA . PHE A 1 81 ? 13.707 -16.457 4.551 1.00 93.19 81 PHE A CA 1
ATOM 602 C C . PHE A 1 81 ? 13.743 -17.091 5.955 1.00 93.19 81 PHE A C 1
ATOM 604 O O . PHE A 1 81 ? 12.997 -16.683 6.849 1.00 93.19 81 PHE A O 1
ATOM 611 N N . MET A 1 82 ? 14.655 -18.036 6.214 1.00 94.06 82 MET A N 1
ATOM 612 C CA . MET A 1 82 ? 14.806 -18.638 7.543 1.00 94.06 82 MET A CA 1
ATOM 613 C C . MET A 1 82 ? 15.138 -17.619 8.642 1.00 94.06 82 MET A C 1
ATOM 615 O O . MET A 1 82 ? 14.814 -17.882 9.802 1.00 94.06 82 MET A O 1
ATOM 619 N N . ALA A 1 83 ? 15.687 -16.445 8.304 1.00 91.56 83 ALA A N 1
ATOM 620 C CA . ALA A 1 83 ? 15.923 -15.346 9.243 1.00 91.56 83 ALA A CA 1
ATOM 621 C C . ALA A 1 83 ? 14.638 -14.889 9.958 1.00 91.56 83 ALA A C 1
ATOM 623 O O . ALA A 1 83 ? 14.694 -14.444 11.106 1.00 91.56 83 ALA A O 1
ATOM 624 N N . TYR A 1 84 ? 13.484 -15.047 9.302 1.00 91.94 84 TYR A N 1
ATOM 625 C CA . TYR A 1 84 ? 12.184 -14.562 9.764 1.00 91.94 84 TYR A CA 1
ATOM 626 C C . TYR A 1 84 ? 11.373 -15.600 10.535 1.00 91.94 84 TYR A C 1
ATOM 628 O O . TYR A 1 84 ? 10.480 -15.235 11.298 1.00 91.94 84 TYR A O 1
ATOM 636 N N . VAL A 1 85 ? 11.634 -16.893 10.330 1.00 93.50 85 VAL A N 1
ATOM 637 C CA . VAL A 1 85 ? 10.720 -17.951 10.792 1.00 93.50 85 VAL A CA 1
ATOM 638 C C . VAL A 1 85 ? 11.394 -19.088 11.546 1.00 93.50 85 VAL A C 1
ATOM 640 O O . VAL A 1 85 ? 10.725 -19.768 12.330 1.00 93.50 85 VAL A O 1
ATOM 643 N N . HIS A 1 86 ? 12.689 -19.330 11.349 1.00 94.31 86 HIS A N 1
ATOM 644 C CA . HIS A 1 86 ? 13.308 -20.532 11.892 1.00 94.31 86 HIS A CA 1
ATOM 645 C C . HIS A 1 86 ? 13.433 -20.458 13.430 1.00 94.31 86 HIS A C 1
ATOM 647 O O . HIS A 1 86 ? 13.868 -19.428 13.950 1.00 94.31 86 HIS A O 1
ATOM 653 N N . PRO A 1 87 ? 13.078 -21.511 14.196 1.00 91.75 87 PRO A N 1
ATOM 654 C CA . PRO A 1 87 ? 13.136 -21.483 15.664 1.00 91.75 87 PRO A CA 1
ATOM 655 C C . PRO A 1 87 ? 14.568 -21.491 16.226 1.00 91.75 87 PRO A C 1
ATOM 657 O O . PRO A 1 87 ? 14.823 -20.890 17.272 1.00 91.75 87 PRO A O 1
ATOM 660 N N . ASP A 1 88 ? 15.519 -22.115 15.529 1.00 92.88 88 ASP A N 1
ATOM 661 C CA . ASP A 1 88 ? 16.939 -22.133 15.910 1.00 92.88 88 ASP A CA 1
ATOM 662 C C . ASP A 1 88 ? 17.627 -20.788 15.613 1.00 92.88 88 ASP A C 1
ATOM 664 O O . ASP A 1 88 ? 17.570 -20.285 14.489 1.00 92.88 88 ASP A O 1
ATOM 668 N N . ALA A 1 89 ? 18.283 -20.220 16.629 1.00 91.25 89 ALA A N 1
ATOM 669 C CA . ALA A 1 89 ? 18.987 -18.946 16.545 1.00 91.25 89 ALA A CA 1
ATOM 670 C C . ALA A 1 89 ? 20.233 -18.989 15.651 1.00 91.25 89 ALA A C 1
ATOM 672 O O . ALA A 1 89 ? 20.504 -17.999 14.974 1.00 91.25 89 ALA A O 1
ATOM 673 N N . ASP A 1 90 ? 20.956 -20.109 15.609 1.00 94.94 90 ASP A N 1
ATOM 674 C CA . ASP A 1 90 ? 22.174 -20.226 14.804 1.00 94.94 90 ASP A CA 1
ATOM 675 C C . ASP A 1 90 ? 21.824 -20.289 13.307 1.00 94.94 90 ASP A C 1
ATOM 677 O O . ASP A 1 90 ? 22.507 -19.687 12.477 1.00 94.94 90 ASP A O 1
ATOM 681 N N . ILE A 1 91 ? 20.705 -20.937 12.958 1.00 94.75 91 ILE A N 1
ATOM 682 C CA . ILE A 1 91 ? 20.175 -20.936 11.585 1.00 94.75 91 ILE A CA 1
ATOM 683 C C . ILE A 1 91 ? 19.690 -19.538 11.193 1.00 94.75 91 ILE A C 1
ATOM 685 O O . ILE A 1 91 ? 20.022 -19.073 10.104 1.00 94.75 91 ILE A O 1
ATOM 689 N N . ARG A 1 92 ? 18.973 -18.826 12.077 1.00 93.25 92 ARG A N 1
ATOM 690 C CA . ARG A 1 92 ? 18.587 -17.427 11.809 1.00 93.25 92 ARG A CA 1
ATOM 691 C C . ARG A 1 92 ? 19.804 -16.533 11.589 1.00 93.25 92 ARG A C 1
ATOM 693 O O . ARG A 1 92 ? 19.792 -15.727 10.668 1.00 93.25 92 ARG A O 1
ATOM 700 N N . ALA A 1 93 ? 20.855 -16.687 12.393 1.00 90.44 93 ALA A N 1
ATOM 701 C CA . ALA A 1 93 ? 22.085 -15.915 12.234 1.00 90.44 93 ALA A CA 1
ATOM 702 C C . ALA A 1 93 ? 22.778 -16.203 10.888 1.00 90.44 93 ALA A C 1
ATOM 704 O O . ALA A 1 93 ? 23.238 -15.276 10.222 1.00 90.44 93 ALA A O 1
ATOM 705 N N . ALA A 1 94 ? 22.814 -17.465 10.447 1.00 95.12 94 ALA A N 1
ATOM 706 C CA . ALA A 1 94 ? 23.325 -17.818 9.122 1.00 95.12 94 ALA A CA 1
ATOM 707 C C . ALA A 1 94 ? 22.456 -17.250 7.986 1.00 95.12 94 ALA A C 1
ATOM 709 O O . ALA A 1 94 ? 22.996 -16.736 7.007 1.00 95.12 94 ALA A O 1
ATOM 710 N N . ALA A 1 95 ? 21.129 -17.277 8.134 1.00 93.94 95 ALA A N 1
ATOM 711 C CA . ALA A 1 95 ? 20.187 -16.697 7.178 1.00 93.94 95 ALA A CA 1
ATOM 712 C C . ALA A 1 95 ? 20.317 -15.168 7.076 1.00 93.94 95 ALA A C 1
ATOM 714 O O . ALA A 1 95 ? 20.332 -14.625 5.978 1.00 93.94 95 ALA A O 1
ATOM 715 N N . GLN A 1 96 ? 20.531 -14.472 8.194 1.00 88.88 96 GLN A N 1
ATOM 716 C CA . GLN A 1 96 ? 20.879 -13.044 8.190 1.00 88.88 96 GLN A CA 1
ATOM 717 C C . GLN A 1 96 ? 22.207 -12.787 7.460 1.00 88.88 96 GLN A C 1
ATOM 719 O O . GLN A 1 96 ? 22.363 -11.781 6.771 1.00 88.88 96 GLN A O 1
ATOM 724 N N . GLY A 1 97 ? 23.169 -13.711 7.568 1.00 90.38 97 GLY A N 1
ATOM 725 C CA . GLY A 1 97 ? 24.385 -13.696 6.753 1.00 90.38 97 GLY A CA 1
ATOM 726 C C . GLY A 1 97 ? 24.097 -13.838 5.252 1.00 90.38 97 GLY A C 1
ATOM 727 O O . GLY A 1 97 ? 24.739 -13.167 4.445 1.00 90.38 97 GLY A O 1
ATOM 728 N N . ALA A 1 98 ? 23.103 -14.648 4.873 1.00 91.19 98 ALA A N 1
ATOM 729 C CA . ALA A 1 98 ? 22.642 -14.764 3.489 1.00 91.19 98 ALA A CA 1
ATOM 730 C C . ALA A 1 98 ? 22.021 -13.455 2.974 1.00 91.19 98 ALA A C 1
ATOM 732 O O . ALA A 1 98 ? 22.345 -13.031 1.868 1.00 91.19 98 ALA A O 1
ATOM 733 N N . GLU A 1 99 ? 21.208 -12.766 3.782 1.00 87.19 99 GLU A N 1
ATOM 734 C CA . GLU A 1 99 ? 20.657 -11.445 3.432 1.00 87.19 99 GLU A CA 1
ATOM 735 C C . GLU A 1 99 ? 21.754 -10.382 3.252 1.00 87.19 99 GLU A C 1
ATOM 737 O O . GLU A 1 99 ? 21.690 -9.550 2.342 1.00 87.19 99 GLU A O 1
ATOM 742 N N . GLN A 1 100 ? 22.799 -10.422 4.090 1.00 84.69 100 GLN A N 1
ATOM 743 C CA . GLN A 1 100 ? 23.965 -9.541 3.956 1.00 84.69 100 GLN A CA 1
ATOM 744 C C . GLN A 1 100 ? 24.744 -9.823 2.669 1.00 84.69 100 GLN A C 1
ATOM 746 O O . GLN A 1 100 ? 25.142 -8.883 1.974 1.00 84.69 100 GLN A O 1
ATOM 751 N N . LEU A 1 101 ? 24.945 -11.101 2.333 1.00 90.00 101 LEU A N 1
ATOM 752 C CA . LEU A 1 101 ? 25.577 -11.496 1.076 1.00 90.00 101 LEU A CA 1
ATOM 753 C C . LEU A 1 101 ? 24.747 -11.025 -0.122 1.00 90.00 101 LEU A C 1
ATOM 755 O O . LEU A 1 101 ? 25.303 -10.398 -1.020 1.00 90.00 101 LEU A O 1
ATOM 759 N N . TRP A 1 102 ? 23.430 -11.235 -0.091 1.00 88.56 102 TRP A N 1
ATOM 760 C CA . TRP A 1 102 ? 22.503 -10.749 -1.112 1.00 88.56 102 TRP A CA 1
ATOM 761 C C . TRP A 1 102 ? 22.608 -9.242 -1.311 1.00 88.56 102 TRP A C 1
ATOM 763 O O . TRP A 1 102 ? 22.811 -8.776 -2.429 1.00 88.56 102 TRP A O 1
ATOM 773 N N . SER A 1 103 ? 22.546 -8.476 -0.221 1.00 83.75 103 SER A N 1
ATOM 774 C CA . SER A 1 103 ? 22.653 -7.015 -0.254 1.00 83.75 103 SER A CA 1
ATOM 775 C C . SER A 1 103 ? 23.980 -6.556 -0.866 1.00 83.75 103 SER A C 1
ATOM 777 O O . SER A 1 103 ? 24.000 -5.651 -1.699 1.00 83.75 103 SER A O 1
ATOM 779 N N . SER A 1 104 ? 25.097 -7.194 -0.495 1.00 85.00 104 SER A N 1
ATOM 780 C CA . SER A 1 104 ? 26.410 -6.872 -1.065 1.00 85.00 104 SER A CA 1
ATOM 781 C C . SER A 1 104 ? 26.492 -7.228 -2.549 1.00 85.00 104 SER A C 1
ATOM 783 O O . SER A 1 104 ? 26.961 -6.420 -3.348 1.00 85.00 104 SER A O 1
ATOM 785 N N . TRP A 1 105 ? 26.044 -8.428 -2.919 1.00 92.44 105 TRP A N 1
ATOM 786 C CA . TRP A 1 105 ? 26.095 -8.913 -4.293 1.00 92.44 105 TRP A CA 1
ATOM 787 C C . TRP A 1 105 ? 25.189 -8.096 -5.217 1.00 92.44 105 TRP A C 1
ATOM 789 O O . TRP A 1 105 ? 25.614 -7.731 -6.307 1.00 92.44 105 TRP A O 1
ATOM 799 N N . ALA A 1 106 ? 23.988 -7.717 -4.769 1.00 89.00 106 ALA A N 1
ATOM 800 C CA . ALA A 1 106 ? 23.048 -6.909 -5.545 1.00 89.00 106 ALA A CA 1
ATOM 801 C C . ALA A 1 106 ? 23.632 -5.538 -5.928 1.00 89.00 106 ALA A C 1
ATOM 803 O O . ALA A 1 106 ? 23.410 -5.068 -7.044 1.00 89.00 106 ALA A O 1
ATOM 804 N N . ILE A 1 107 ? 24.425 -4.916 -5.045 1.00 83.12 107 ILE A N 1
ATOM 805 C CA . ILE A 1 107 ? 25.146 -3.670 -5.356 1.00 83.12 107 ILE A CA 1
ATOM 806 C C . ILE A 1 107 ? 26.160 -3.911 -6.475 1.00 83.12 107 ILE A C 1
ATOM 808 O O . ILE A 1 107 ? 26.222 -3.136 -7.432 1.00 83.12 107 ILE A O 1
ATOM 812 N N . ASP A 1 108 ? 26.967 -4.966 -6.372 1.00 89.31 108 ASP A N 1
ATOM 813 C CA . ASP A 1 108 ? 27.979 -5.271 -7.384 1.00 89.31 108 ASP A CA 1
ATOM 814 C C . ASP A 1 108 ? 27.337 -5.685 -8.718 1.00 89.31 108 ASP A C 1
ATOM 816 O O . ASP A 1 108 ? 27.796 -5.244 -9.768 1.00 89.31 108 ASP A O 1
ATOM 820 N N . PHE A 1 109 ? 26.222 -6.418 -8.694 1.00 92.75 109 PHE A N 1
ATOM 821 C CA . PHE A 1 109 ? 25.416 -6.753 -9.867 1.00 92.75 109 PHE A CA 1
ATOM 822 C C . PHE A 1 109 ? 24.851 -5.503 -10.558 1.00 92.75 109 PHE A C 1
ATOM 824 O O . PHE A 1 109 ? 25.085 -5.288 -11.750 1.00 92.75 109 PHE A O 1
ATOM 831 N N . ALA A 1 110 ? 24.166 -4.635 -9.806 1.00 89.00 110 ALA A N 1
ATOM 832 C CA . ALA A 1 110 ? 23.557 -3.409 -10.324 1.00 89.00 110 ALA A CA 1
ATOM 833 C C . ALA A 1 110 ? 24.589 -2.387 -10.830 1.00 89.00 110 ALA A C 1
ATOM 835 O O . ALA A 1 110 ? 24.245 -1.510 -11.632 1.00 89.00 110 ALA A O 1
ATOM 836 N N . THR A 1 111 ? 25.841 -2.494 -10.363 1.00 87.44 111 THR A N 1
ATOM 837 C CA . THR A 1 111 ? 26.952 -1.607 -10.739 1.00 87.44 111 THR A CA 1
ATOM 838 C C . THR A 1 111 ? 28.011 -2.242 -11.639 1.00 87.44 111 THR A C 1
ATOM 840 O O . THR A 1 111 ? 29.029 -1.610 -11.930 1.00 87.44 111 THR A O 1
ATOM 843 N N . ASN A 1 112 ? 27.774 -3.460 -12.131 1.00 93.56 112 ASN A N 1
ATOM 844 C CA . ASN A 1 112 ? 28.707 -4.162 -13.002 1.00 93.56 112 ASN A CA 1
ATOM 845 C C . ASN A 1 112 ? 28.771 -3.495 -14.388 1.00 93.56 112 ASN A C 1
ATOM 847 O O . ASN A 1 112 ? 27.868 -3.645 -15.212 1.00 93.56 112 ASN A O 1
ATOM 851 N N . GLU A 1 113 ? 29.860 -2.768 -14.656 1.00 93.69 113 GLU A N 1
ATOM 852 C CA . GLU A 1 113 ? 30.024 -2.012 -15.904 1.00 93.69 113 GLU A CA 1
ATOM 853 C C . GLU A 1 113 ? 30.093 -2.907 -17.142 1.00 93.69 113 GLU A C 1
ATOM 855 O O . GLU A 1 113 ? 29.536 -2.555 -18.181 1.00 93.69 113 GLU A O 1
ATOM 860 N N . ASP A 1 114 ? 30.760 -4.058 -17.050 1.00 96.56 114 ASP A N 1
ATOM 861 C CA . ASP A 1 114 ? 30.887 -4.990 -18.172 1.00 96.56 114 ASP A CA 1
ATOM 862 C C . ASP A 1 114 ? 29.526 -5.592 -18.530 1.00 96.56 114 ASP A C 1
ATOM 864 O O . ASP A 1 114 ? 29.180 -5.699 -19.710 1.00 96.56 114 ASP A O 1
ATOM 868 N N . LEU A 1 115 ? 28.720 -5.915 -17.516 1.00 97.19 115 LEU A N 1
ATOM 869 C CA . LEU A 1 115 ? 27.364 -6.409 -17.713 1.00 97.19 115 LEU A CA 1
ATOM 870 C C . LEU A 1 115 ? 26.433 -5.323 -18.267 1.00 97.19 115 LEU A C 1
ATOM 872 O O . LEU A 1 115 ? 25.705 -5.569 -19.230 1.00 97.19 115 LEU A O 1
ATOM 876 N N . TYR A 1 116 ? 26.504 -4.104 -17.730 1.00 97.00 116 TYR A N 1
ATOM 877 C CA . TYR A 1 116 ? 25.785 -2.960 -18.286 1.00 97.00 116 TYR A CA 1
ATOM 878 C C . TYR A 1 116 ? 26.153 -2.733 -19.758 1.00 97.00 116 TYR A C 1
ATOM 880 O O . TYR A 1 116 ? 25.268 -2.591 -20.598 1.00 97.00 116 TYR A O 1
ATOM 888 N N . ASN A 1 117 ? 27.444 -2.752 -20.102 1.00 97.06 117 ASN A N 1
ATOM 889 C CA . ASN A 1 117 ? 27.904 -2.591 -21.481 1.00 97.06 117 ASN A CA 1
ATOM 890 C C . ASN A 1 117 ? 27.396 -3.723 -22.386 1.00 97.06 117 ASN A C 1
ATOM 892 O O . ASN A 1 117 ? 26.993 -3.460 -23.518 1.00 97.06 117 ASN A O 1
ATOM 896 N N . ALA A 1 118 ? 27.357 -4.962 -21.893 1.00 98.06 118 ALA A N 1
ATOM 897 C CA . ALA A 1 118 ? 26.786 -6.101 -22.606 1.00 98.06 118 ALA A CA 1
ATOM 898 C C . ALA A 1 118 ? 25.301 -5.883 -22.956 1.00 98.06 118 ALA A C 1
ATOM 900 O O . ALA A 1 118 ? 24.906 -6.035 -24.117 1.00 98.06 118 ALA A O 1
ATOM 901 N N . VAL A 1 119 ? 24.488 -5.476 -21.976 1.00 98.12 119 VAL A N 1
ATOM 902 C CA . VAL A 1 119 ? 23.058 -5.183 -22.176 1.00 98.12 119 VAL A CA 1
ATOM 903 C C . VAL A 1 119 ? 22.870 -3.959 -23.072 1.00 98.12 119 VAL A C 1
ATOM 905 O O . VAL A 1 119 ? 22.084 -4.003 -24.018 1.00 98.12 119 VAL A O 1
ATOM 908 N N . LYS A 1 120 ? 23.633 -2.887 -22.838 1.00 97.75 120 LYS A N 1
ATOM 909 C CA . LYS A 1 120 ? 23.571 -1.648 -23.618 1.00 97.75 120 LYS A CA 1
ATOM 910 C C . LYS A 1 120 ? 23.912 -1.885 -25.088 1.00 97.75 120 LYS A C 1
ATOM 912 O O . LYS A 1 120 ? 23.195 -1.397 -25.954 1.00 97.75 120 LYS A O 1
ATOM 917 N N . THR A 1 121 ? 24.963 -2.648 -25.388 1.00 98.12 121 THR A N 1
ATOM 918 C CA . THR A 1 121 ? 25.332 -2.982 -26.771 1.00 98.12 121 THR A CA 1
ATOM 919 C C . THR A 1 121 ? 24.196 -3.702 -27.488 1.00 98.12 121 THR A C 1
ATOM 921 O O . THR A 1 121 ? 23.910 -3.391 -28.642 1.00 98.12 121 THR A O 1
ATOM 924 N N . TYR A 1 122 ? 23.509 -4.626 -26.808 1.00 98.38 122 TYR A N 1
ATOM 925 C CA . TYR A 1 122 ? 22.318 -5.265 -27.361 1.00 98.38 122 TYR A CA 1
ATOM 926 C C . TYR A 1 122 ? 21.170 -4.260 -27.557 1.00 98.38 122 TYR A C 1
ATOM 928 O O . TYR A 1 122 ? 20.584 -4.209 -28.640 1.00 98.38 122 TYR A O 1
ATOM 936 N N . ALA A 1 123 ? 20.889 -3.417 -26.561 1.00 98.00 123 ALA A N 1
ATOM 937 C CA . ALA A 1 123 ? 19.844 -2.395 -26.622 1.00 98.00 123 ALA A CA 1
ATOM 938 C C . ALA A 1 123 ? 20.056 -1.392 -27.774 1.00 98.00 123 ALA A C 1
ATOM 940 O O . ALA A 1 123 ? 19.115 -1.073 -28.500 1.00 98.00 123 ALA A O 1
ATOM 941 N N . ASP A 1 124 ? 21.300 -0.960 -28.005 1.00 97.75 124 ASP A N 1
ATOM 942 C CA . ASP A 1 124 ? 21.690 -0.017 -29.063 1.00 97.75 124 ASP A CA 1
ATOM 943 C C . ASP A 1 124 ? 21.446 -0.573 -30.483 1.00 97.75 124 ASP A C 1
ATOM 945 O O . ASP A 1 124 ? 21.377 0.195 -31.446 1.00 97.75 124 ASP A O 1
ATOM 949 N N . THR A 1 125 ? 21.272 -1.895 -30.642 1.00 97.31 125 THR A N 1
ATOM 950 C CA . THR A 1 125 ? 20.846 -2.491 -31.925 1.00 97.31 125 THR A CA 1
ATOM 951 C C . THR A 1 125 ? 19.387 -2.189 -32.274 1.00 97.31 125 THR A C 1
ATOM 953 O O . THR A 1 125 ? 18.972 -2.437 -33.408 1.00 97.31 125 THR A O 1
ATOM 956 N N . ASN A 1 126 ? 18.627 -1.631 -31.322 1.00 96.62 126 ASN A N 1
ATOM 957 C CA . ASN A 1 126 ? 17.195 -1.371 -31.402 1.00 96.62 126 ASN A CA 1
ATOM 958 C C . ASN A 1 126 ? 16.408 -2.629 -31.827 1.00 96.62 126 ASN A C 1
ATOM 960 O O . ASN A 1 126 ? 15.798 -2.648 -32.905 1.00 96.62 126 ASN A O 1
ATOM 964 N N . PRO A 1 127 ? 16.474 -3.711 -31.025 1.00 96.69 127 PRO A N 1
ATOM 965 C CA . PRO A 1 127 ? 15.862 -4.982 -31.381 1.00 96.69 127 PRO A CA 1
ATOM 966 C C . PRO A 1 127 ? 14.336 -4.844 -31.462 1.00 96.69 127 PRO A C 1
ATOM 968 O O . PRO A 1 127 ? 13.709 -4.192 -30.632 1.00 96.69 127 PRO A O 1
ATOM 971 N N . ALA A 1 128 ? 13.724 -5.496 -32.453 1.00 96.50 128 ALA A N 1
ATOM 972 C CA . ALA A 1 128 ? 12.269 -5.550 -32.592 1.00 96.50 128 ALA A CA 1
ATOM 973 C C . ALA A 1 128 ? 11.677 -6.552 -31.583 1.00 96.50 128 ALA A C 1
ATOM 975 O O . ALA A 1 128 ? 11.439 -7.713 -31.920 1.00 96.50 128 ALA A O 1
ATOM 976 N N . LEU A 1 129 ? 11.522 -6.115 -30.332 1.00 97.12 129 LEU A N 1
ATOM 977 C CA . LEU A 1 129 ? 10.884 -6.865 -29.249 1.00 97.12 129 LEU A CA 1
ATOM 978 C C . LEU A 1 129 ? 9.435 -6.400 -29.062 1.00 97.12 129 LEU A C 1
ATOM 980 O O . LEU A 1 129 ? 9.110 -5.246 -29.326 1.00 97.12 129 LEU A O 1
ATOM 984 N N . GLU A 1 130 ? 8.583 -7.298 -28.574 1.00 95.81 130 GLU A N 1
ATOM 985 C CA . GLU A 1 130 ? 7.174 -7.039 -28.255 1.00 95.81 130 GLU A CA 1
ATOM 986 C C . GLU A 1 130 ? 6.836 -7.662 -26.891 1.00 95.81 130 GLU A C 1
ATOM 988 O O . GLU A 1 130 ? 7.570 -8.532 -26.404 1.00 95.81 130 GLU A O 1
ATOM 993 N N . GLY A 1 131 ? 5.731 -7.219 -26.283 1.00 95.00 131 GLY A N 1
ATOM 994 C CA . GLY A 1 131 ? 5.229 -7.741 -25.009 1.00 95.00 131 GLY A CA 1
ATOM 995 C C . GLY A 1 131 ? 6.264 -7.682 -23.883 1.00 95.00 131 GLY A C 1
ATOM 996 O O . GLY A 1 131 ? 7.065 -6.746 -23.801 1.00 95.00 131 GLY A O 1
ATOM 997 N N . GLU A 1 132 ? 6.287 -8.723 -23.049 1.00 95.62 132 GLU A N 1
ATOM 998 C CA . GLU A 1 132 ? 7.163 -8.801 -21.875 1.00 95.62 132 GLU A CA 1
ATOM 999 C C . GLU A 1 132 ? 8.655 -8.646 -22.214 1.00 95.62 132 GLU A C 1
ATOM 1001 O O . GLU A 1 132 ? 9.417 -8.082 -21.435 1.00 95.62 132 GLU A O 1
ATOM 1006 N N . ARG A 1 133 ? 9.101 -9.072 -23.404 1.00 97.12 133 ARG A N 1
ATOM 1007 C CA . ARG A 1 133 ? 10.516 -8.954 -23.806 1.00 97.12 133 ARG A CA 1
ATOM 1008 C C . ARG A 1 133 ? 10.939 -7.508 -24.026 1.00 97.12 133 ARG A C 1
ATOM 1010 O O . ARG A 1 133 ? 12.065 -7.145 -23.687 1.00 97.12 133 ARG A O 1
ATOM 1017 N N . ALA A 1 134 ? 10.057 -6.699 -24.615 1.00 97.44 134 ALA A N 1
ATOM 1018 C CA . ALA A 1 134 ? 10.303 -5.271 -24.784 1.00 97.44 134 ALA A CA 1
ATOM 1019 C C . ALA A 1 134 ? 10.339 -4.576 -23.418 1.00 97.44 134 ALA A C 1
ATOM 1021 O O . ALA A 1 134 ? 11.300 -3.865 -23.126 1.00 97.44 134 ALA A O 1
ATOM 1022 N N . ARG A 1 135 ? 9.351 -4.877 -22.564 1.00 97.19 135 ARG A N 1
ATOM 1023 C CA . ARG A 1 135 ? 9.246 -4.342 -21.201 1.00 97.19 135 ARG A CA 1
ATOM 1024 C C . ARG A 1 135 ? 10.457 -4.694 -20.340 1.00 97.19 135 ARG A C 1
ATOM 1026 O O . ARG A 1 135 ? 10.998 -3.824 -19.672 1.00 97.19 135 ARG A O 1
ATOM 1033 N N . MET A 1 136 ? 10.936 -5.938 -20.400 1.00 97.12 136 MET A N 1
ATOM 1034 C CA . MET A 1 136 ? 12.118 -6.380 -19.652 1.00 97.12 136 MET A CA 1
ATOM 1035 C C . MET A 1 136 ? 13.365 -5.583 -20.044 1.00 97.12 136 MET A C 1
ATOM 1037 O O . MET A 1 136 ? 14.103 -5.118 -19.178 1.00 97.12 136 MET A O 1
ATOM 1041 N N . LEU A 1 137 ? 13.597 -5.384 -21.348 1.00 98.12 137 LEU A N 1
ATOM 1042 C CA . LEU A 1 137 ? 14.730 -4.579 -21.806 1.00 98.12 137 LEU A CA 1
ATOM 1043 C C . LEU A 1 137 ? 14.589 -3.111 -21.370 1.00 98.12 137 LEU A C 1
ATOM 1045 O O . LEU A 1 137 ? 15.572 -2.507 -20.944 1.00 98.12 137 LEU A O 1
ATOM 1049 N N . GLU A 1 138 ? 13.386 -2.544 -21.452 1.00 97.50 138 GLU A N 1
ATOM 1050 C CA . GLU A 1 138 ? 13.103 -1.181 -20.994 1.00 97.50 138 GLU A CA 1
ATOM 1051 C C . GLU A 1 138 ? 13.372 -1.009 -19.492 1.00 97.50 138 GLU A C 1
ATOM 1053 O O . GLU A 1 138 ? 14.130 -0.116 -19.106 1.00 97.50 138 GLU A O 1
ATOM 1058 N N . HIS A 1 139 ? 12.809 -1.884 -18.654 1.00 97.19 139 HIS A N 1
ATOM 1059 C CA . HIS A 1 139 ? 12.994 -1.859 -17.203 1.00 97.19 139 HIS A CA 1
ATOM 1060 C C . HIS A 1 139 ? 14.465 -2.026 -16.829 1.00 97.19 139 HIS A C 1
ATOM 1062 O O . HIS A 1 139 ? 14.988 -1.229 -16.059 1.00 97.19 139 HIS A O 1
ATOM 1068 N N . MET A 1 140 ? 15.170 -2.974 -17.447 1.00 96.44 140 MET A N 1
ATOM 1069 C CA . MET A 1 140 ? 16.594 -3.183 -17.188 1.00 96.44 140 MET A CA 1
ATOM 1070 C C . MET A 1 140 ? 17.429 -1.938 -17.529 1.00 96.44 140 MET A C 1
ATOM 1072 O O . MET A 1 140 ? 18.291 -1.531 -16.752 1.00 96.44 140 MET A O 1
ATOM 1076 N N . MET A 1 141 ? 17.155 -1.276 -18.660 1.00 97.75 141 MET A N 1
ATOM 1077 C CA . MET A 1 141 ? 17.853 -0.037 -19.029 1.00 97.75 141 MET A CA 1
ATOM 1078 C C . MET A 1 141 ? 17.497 1.140 -18.110 1.00 97.75 141 MET A C 1
ATOM 1080 O O . MET A 1 141 ? 18.374 1.946 -17.780 1.00 97.75 141 MET A O 1
ATOM 1084 N N . ARG A 1 142 ? 16.235 1.241 -17.672 1.00 97.25 142 ARG A N 1
ATOM 1085 C CA . ARG A 1 142 ? 15.799 2.199 -16.647 1.00 97.25 142 ARG A CA 1
ATOM 1086 C C . ARG A 1 142 ? 16.550 1.959 -15.339 1.00 97.25 142 ARG A C 1
ATOM 1088 O O . ARG A 1 142 ? 17.100 2.903 -14.778 1.00 97.25 142 ARG A O 1
ATOM 1095 N N . ASP A 1 143 ? 16.632 0.718 -14.884 1.00 96.00 143 ASP A N 1
ATOM 1096 C CA . ASP A 1 143 ? 17.218 0.371 -13.591 1.00 96.00 143 ASP A CA 1
ATOM 1097 C C . ASP A 1 143 ? 18.742 0.568 -13.591 1.00 96.00 143 ASP A C 1
ATOM 1099 O O . ASP A 1 143 ? 19.282 1.095 -12.621 1.00 96.00 143 ASP A O 1
ATOM 1103 N N . TYR A 1 144 ? 19.433 0.328 -14.714 1.00 96.62 144 TYR A N 1
ATOM 1104 C CA . TYR A 1 144 ? 20.840 0.731 -14.871 1.00 96.62 144 TYR A CA 1
ATOM 1105 C C . TYR A 1 144 ? 21.051 2.249 -14.832 1.00 96.62 144 TYR A C 1
ATOM 1107 O O . TYR A 1 144 ? 22.046 2.739 -14.293 1.00 96.62 144 TYR A O 1
ATOM 1115 N N . ARG A 1 145 ? 20.130 3.038 -15.399 1.00 96.00 145 ARG A N 1
ATOM 1116 C CA . ARG A 1 145 ? 20.187 4.501 -15.257 1.00 96.00 145 ARG A CA 1
ATOM 1117 C C . ARG A 1 145 ? 20.009 4.896 -13.789 1.00 96.00 145 ARG A C 1
ATOM 1119 O O . ARG A 1 145 ? 20.770 5.730 -13.304 1.00 96.00 145 ARG A O 1
ATOM 1126 N N . ARG A 1 146 ? 19.056 4.275 -13.090 1.00 95.75 146 ARG A N 1
ATOM 1127 C CA . ARG A 1 146 ? 18.782 4.491 -11.659 1.00 95.75 146 ARG A CA 1
ATOM 1128 C C . ARG A 1 146 ? 19.931 4.043 -10.753 1.00 95.75 146 ARG A C 1
ATOM 1130 O O . ARG A 1 146 ? 20.143 4.667 -9.723 1.00 95.75 146 ARG A O 1
ATOM 1137 N N . SER A 1 147 ? 20.717 3.041 -11.151 1.00 93.19 147 SER A N 1
ATOM 1138 C CA . SER A 1 147 ? 21.932 2.627 -10.434 1.00 93.19 147 SER A CA 1
ATOM 1139 C C . SER A 1 147 ? 23.163 3.493 -10.742 1.00 93.19 147 SER A C 1
ATOM 1141 O O . SER A 1 147 ? 24.251 3.240 -10.226 1.00 93.19 147 SER A O 1
ATOM 1143 N N . GLY A 1 148 ? 23.017 4.530 -11.575 1.00 94.62 148 GLY A N 1
ATOM 1144 C CA . GLY A 1 148 ? 24.088 5.472 -11.885 1.00 94.62 148 GLY A CA 1
ATOM 1145 C C . GLY A 1 148 ? 25.037 5.016 -12.996 1.00 94.62 148 GLY A C 1
ATOM 1146 O O . GLY A 1 148 ? 26.107 5.606 -13.158 1.00 94.62 148 GLY A O 1
ATOM 1147 N N . MET A 1 149 ? 24.668 4.028 -13.825 1.00 94.25 149 MET A N 1
ATOM 1148 C CA . MET A 1 149 ? 25.520 3.583 -14.948 1.00 94.25 149 MET A CA 1
ATOM 1149 C C . MET A 1 149 ? 25.735 4.655 -16.026 1.00 94.25 149 MET A C 1
ATOM 1151 O O . MET A 1 149 ? 26.642 4.536 -16.852 1.00 94.25 149 MET A O 1
ATOM 1155 N N . MET A 1 150 ? 24.938 5.726 -16.001 1.00 90.56 150 MET A N 1
ATOM 1156 C CA . MET A 1 150 ? 25.093 6.899 -16.869 1.00 90.56 150 MET A CA 1
ATOM 1157 C C . MET A 1 150 ? 26.022 7.973 -16.280 1.00 90.56 150 MET A C 1
ATOM 1159 O O . MET A 1 150 ? 26.366 8.930 -16.975 1.00 90.56 150 MET A O 1
ATOM 1163 N N . LEU A 1 151 ? 26.428 7.837 -15.015 1.00 94.31 151 LEU A N 1
ATOM 1164 C CA . LEU A 1 151 ? 27.311 8.781 -14.335 1.00 94.31 151 LEU A CA 1
ATOM 1165 C C . LEU A 1 151 ? 28.773 8.581 -14.742 1.00 94.31 151 LEU A C 1
ATOM 1167 O O . LEU A 1 151 ? 29.180 7.504 -15.196 1.00 94.31 151 LEU A O 1
ATOM 1171 N N . THR A 1 152 ? 29.581 9.620 -14.515 1.00 93.81 152 THR A N 1
ATOM 1172 C CA . THR A 1 152 ? 31.045 9.505 -14.532 1.00 93.81 152 THR A CA 1
ATOM 1173 C C . THR A 1 152 ? 31.501 8.506 -13.467 1.00 93.81 152 THR A C 1
ATOM 1175 O O . THR A 1 152 ? 30.821 8.307 -12.461 1.00 93.81 152 THR A O 1
ATOM 1178 N N . SER A 1 153 ? 32.674 7.896 -13.650 1.00 89.44 153 SER A N 1
ATOM 1179 C CA . SER A 1 153 ? 33.221 6.957 -12.660 1.00 89.44 153 SER A CA 1
ATOM 1180 C C . SER A 1 153 ? 33.398 7.597 -11.275 1.00 89.44 153 SER A C 1
ATOM 1182 O O . SER A 1 153 ? 33.194 6.929 -10.273 1.00 89.44 153 SER A O 1
ATOM 1184 N N . GLU A 1 154 ? 33.726 8.893 -11.208 1.00 93.62 154 GLU A N 1
ATOM 1185 C CA . GLU A 1 154 ? 33.843 9.638 -9.944 1.00 93.62 154 GLU A CA 1
ATOM 1186 C C . GLU A 1 154 ? 32.497 9.726 -9.207 1.00 93.62 154 GLU A C 1
ATOM 1188 O O . GLU A 1 154 ? 32.397 9.268 -8.072 1.00 93.62 154 GLU A O 1
ATOM 1193 N N . ASN A 1 155 ? 31.445 10.208 -9.877 1.00 94.75 155 ASN A N 1
ATOM 1194 C CA . ASN A 1 155 ? 30.112 10.331 -9.274 1.00 94.75 155 ASN A CA 1
ATOM 1195 C C . ASN A 1 155 ? 29.496 8.963 -8.941 1.00 94.75 155 ASN A C 1
ATOM 1197 O O . ASN A 1 155 ? 28.689 8.843 -8.024 1.00 94.75 155 ASN A O 1
ATOM 1201 N N . ARG A 1 156 ? 29.863 7.914 -9.683 1.00 91.69 156 ARG A N 1
ATOM 1202 C CA . ARG A 1 156 ? 29.414 6.543 -9.415 1.00 91.69 156 ARG A CA 1
ATOM 1203 C C . ARG A 1 156 ? 30.033 5.969 -8.143 1.00 91.69 156 ARG A C 1
ATOM 1205 O O . ARG A 1 156 ? 29.330 5.319 -7.376 1.00 91.69 156 ARG A O 1
ATOM 1212 N N . GLU A 1 157 ? 31.318 6.220 -7.893 1.00 90.94 157 GLU A N 1
ATOM 1213 C CA . GLU A 1 157 ? 31.967 5.827 -6.634 1.00 90.94 157 GLU A CA 1
ATOM 1214 C C . GLU A 1 157 ? 31.415 6.611 -5.433 1.00 90.94 157 GLU A C 1
ATOM 1216 O O . GLU A 1 157 ? 31.262 6.057 -4.339 1.00 90.94 157 GLU A O 1
ATOM 1221 N N . GLU A 1 158 ? 31.062 7.882 -5.638 1.00 95.12 158 GLU A N 1
ATOM 1222 C CA . GLU A 1 158 ? 30.352 8.688 -4.641 1.00 95.12 158 GLU A CA 1
ATOM 1223 C C . GLU A 1 158 ? 28.976 8.084 -4.317 1.00 95.12 158 GLU A C 1
ATOM 1225 O O . GLU A 1 158 ? 28.706 7.763 -3.158 1.00 95.12 158 GLU A O 1
ATOM 1230 N N . LEU A 1 159 ? 28.161 7.797 -5.340 1.00 94.25 159 LEU A N 1
ATOM 1231 C CA . LEU A 1 159 ? 26.865 7.132 -5.179 1.00 94.25 159 LEU A CA 1
ATOM 1232 C C . LEU A 1 159 ? 26.997 5.773 -4.469 1.00 94.25 159 LEU A C 1
ATOM 1234 O O . LEU A 1 159 ? 26.234 5.483 -3.549 1.00 94.25 159 LEU A O 1
ATOM 1238 N N . LYS A 1 160 ? 27.995 4.955 -4.834 1.00 89.31 160 LYS A N 1
ATOM 1239 C CA . LYS A 1 160 ? 28.262 3.656 -4.190 1.00 89.31 160 LYS A CA 1
ATOM 1240 C C . LYS A 1 160 ? 28.608 3.809 -2.707 1.00 89.31 160 LYS A C 1
ATOM 1242 O O . LYS A 1 160 ? 28.235 2.959 -1.897 1.00 89.31 160 LYS A O 1
ATOM 1247 N N . THR A 1 161 ? 29.325 4.870 -2.340 1.00 92.81 161 THR A N 1
ATOM 1248 C CA . THR A 1 161 ? 29.650 5.173 -0.938 1.00 92.81 161 THR A CA 1
ATOM 1249 C C . THR A 1 161 ? 28.389 5.534 -0.157 1.00 92.81 161 THR A C 1
ATOM 1251 O O . THR A 1 161 ? 28.155 4.961 0.907 1.00 92.81 161 THR A O 1
ATOM 1254 N N . ILE A 1 162 ? 27.543 6.399 -0.724 1.00 95.19 162 ILE A N 1
ATOM 1255 C CA . ILE A 1 162 ? 26.260 6.799 -0.134 1.00 95.19 162 ILE A CA 1
ATOM 1256 C C . ILE A 1 162 ? 25.338 5.587 0.058 1.00 95.19 162 ILE A C 1
ATOM 1258 O O . ILE A 1 162 ? 24.822 5.369 1.151 1.00 95.19 162 ILE A O 1
ATOM 1262 N N . GLN A 1 163 ? 25.173 4.749 -0.969 1.00 91.12 163 GLN A N 1
ATOM 1263 C CA . GLN A 1 163 ? 24.310 3.562 -0.914 1.00 91.12 163 GLN A CA 1
ATOM 1264 C C . GLN A 1 163 ? 24.743 2.559 0.165 1.00 91.12 163 GLN A C 1
ATOM 1266 O O . GLN A 1 163 ? 23.897 1.979 0.845 1.00 91.12 163 GLN A O 1
ATOM 1271 N N . LYS A 1 164 ? 26.054 2.372 0.364 1.00 87.12 164 LYS A N 1
ATOM 1272 C CA . LYS A 1 164 ? 26.573 1.519 1.444 1.00 87.12 164 LYS A CA 1
ATOM 1273 C C . LYS A 1 164 ? 26.247 2.077 2.825 1.00 87.12 164 LYS A C 1
ATOM 1275 O O . LYS A 1 164 ? 25.867 1.312 3.707 1.00 87.12 164 LYS A O 1
ATOM 1280 N N . GLU A 1 165 ? 26.399 3.386 3.016 1.00 94.31 165 GLU A N 1
ATOM 1281 C CA . GLU A 1 165 ? 26.052 4.038 4.282 1.00 94.31 165 GLU A CA 1
ATOM 1282 C C . GLU A 1 165 ? 24.541 3.947 4.550 1.00 94.31 165 GLU A C 1
ATOM 1284 O O . GLU A 1 165 ? 24.144 3.555 5.645 1.00 94.31 165 GLU A O 1
ATOM 1289 N N . LEU A 1 166 ? 23.705 4.187 3.532 1.00 94.00 166 LEU A N 1
ATOM 1290 C CA . LEU A 1 166 ? 22.250 4.015 3.610 1.00 94.00 166 LEU A CA 1
ATOM 1291 C C . LEU A 1 166 ? 21.848 2.602 4.049 1.00 94.00 166 LEU A C 1
ATOM 1293 O O . LEU A 1 166 ? 21.004 2.460 4.930 1.00 94.00 166 LEU A O 1
ATOM 1297 N N . GLY A 1 167 ? 22.464 1.562 3.475 1.00 87.50 167 GLY A N 1
ATOM 1298 C CA . GLY A 1 167 ? 22.182 0.174 3.850 1.00 87.50 167 GLY A CA 1
ATOM 1299 C C . GLY A 1 167 ? 22.507 -0.129 5.317 1.00 87.50 167 GLY A C 1
ATOM 1300 O O . GLY A 1 167 ? 21.719 -0.780 6.001 1.00 87.50 167 GLY A O 1
ATOM 1301 N N . LEU A 1 168 ? 23.633 0.382 5.829 1.00 87.81 168 LEU A N 1
ATOM 1302 C CA . LEU A 1 168 ? 24.011 0.217 7.238 1.00 87.81 168 LEU A CA 1
ATOM 1303 C C . LEU A 1 168 ? 23.040 0.938 8.180 1.00 87.81 168 LEU A C 1
ATOM 1305 O O . LEU A 1 168 ? 22.594 0.348 9.164 1.00 87.81 168 LEU A O 1
ATOM 1309 N N . LEU A 1 169 ? 22.682 2.182 7.857 1.00 95.56 169 LEU A N 1
ATOM 1310 C CA . LEU A 1 169 ? 21.766 2.984 8.668 1.00 95.56 169 LEU A CA 1
ATOM 1311 C C . LEU A 1 169 ? 20.347 2.403 8.686 1.00 95.56 169 LEU A C 1
ATOM 1313 O O . LEU A 1 169 ? 19.694 2.424 9.724 1.00 95.56 169 LEU A O 1
ATOM 1317 N N . ALA A 1 170 ? 19.868 1.842 7.572 1.00 91.62 170 ALA A N 1
ATOM 1318 C CA . ALA A 1 170 ? 18.568 1.171 7.527 1.00 91.62 170 ALA A CA 1
ATOM 1319 C C . ALA A 1 170 ? 18.523 -0.051 8.466 1.00 91.62 170 ALA A C 1
ATOM 1321 O O . ALA A 1 170 ? 17.558 -0.231 9.209 1.00 91.62 170 ALA A O 1
ATOM 1322 N N . ILE A 1 171 ? 19.590 -0.860 8.488 1.00 84.81 171 ILE A N 1
ATOM 1323 C CA . ILE A 1 171 ? 19.713 -2.008 9.402 1.00 84.81 171 ILE A CA 1
ATOM 1324 C C . ILE A 1 171 ? 19.762 -1.547 10.863 1.00 84.81 171 ILE A C 1
ATOM 1326 O O . ILE A 1 171 ? 19.127 -2.165 11.723 1.00 84.81 171 ILE A O 1
ATOM 1330 N N . GLU A 1 172 ? 20.517 -0.486 11.151 1.00 92.00 172 GLU A N 1
ATOM 1331 C CA . GLU A 1 172 ? 20.585 0.122 12.482 1.00 92.00 172 GLU A CA 1
ATOM 1332 C C . GLU A 1 172 ? 19.199 0.591 12.937 1.00 92.00 172 GLU A C 1
ATOM 1334 O O . GLU A 1 172 ? 18.760 0.232 14.031 1.00 92.00 172 GLU A O 1
ATOM 1339 N N . PHE A 1 173 ? 18.465 1.274 12.056 1.00 94.69 173 PHE A N 1
ATOM 1340 C CA . PHE A 1 173 ? 17.128 1.776 12.341 1.00 94.69 173 PHE A CA 1
ATOM 1341 C C . PHE A 1 173 ? 16.140 0.670 12.727 1.00 94.69 173 PHE A C 1
ATOM 1343 O O . PHE A 1 173 ? 15.490 0.757 13.771 1.00 94.69 173 PHE A O 1
ATOM 1350 N N . GLU A 1 174 ? 16.064 -0.403 11.936 1.00 88.50 174 GLU A N 1
ATOM 1351 C CA . GLU A 1 174 ? 15.196 -1.552 12.227 1.00 88.50 174 GLU A CA 1
ATOM 1352 C C . GLU A 1 174 ? 15.647 -2.327 13.472 1.00 88.50 174 GLU A C 1
ATOM 1354 O O . GLU A 1 174 ? 14.832 -2.848 14.241 1.00 88.50 174 GLU A O 1
ATOM 1359 N N . THR A 1 175 ? 16.957 -2.397 13.714 1.00 85.06 175 THR A N 1
ATOM 1360 C CA . THR A 1 175 ? 17.506 -3.068 14.897 1.00 85.06 175 THR A CA 1
ATOM 1361 C C . THR A 1 175 ? 17.145 -2.323 16.175 1.00 85.06 175 THR A C 1
ATOM 1363 O O . THR A 1 175 ? 16.700 -2.962 17.129 1.00 85.06 175 THR A O 1
ATOM 1366 N N . ASN A 1 176 ? 17.239 -0.993 16.180 1.00 91.69 176 ASN A N 1
ATOM 1367 C CA . ASN A 1 176 ? 16.837 -0.163 17.315 1.00 91.69 176 ASN A CA 1
ATOM 1368 C C . ASN A 1 176 ? 15.350 -0.348 17.664 1.00 91.69 176 ASN A C 1
ATOM 1370 O O . ASN A 1 176 ? 14.991 -0.367 18.841 1.00 91.69 176 ASN A O 1
ATOM 1374 N N . ILE A 1 177 ? 14.486 -0.557 16.663 1.00 90.00 177 ILE A N 1
ATOM 1375 C CA . ILE A 1 177 ? 13.061 -0.866 16.871 1.00 90.00 177 ILE A CA 1
ATOM 1376 C C . ILE A 1 177 ? 12.878 -2.262 17.477 1.00 90.00 177 ILE A C 1
ATOM 1378 O O . ILE A 1 177 ? 12.166 -2.421 18.467 1.00 90.00 177 ILE A O 1
ATOM 1382 N N . ARG A 1 178 ? 13.513 -3.285 16.897 1.00 83.88 178 ARG A N 1
ATOM 1383 C CA . ARG A 1 178 ? 13.379 -4.693 17.319 1.00 83.88 178 ARG A CA 1
ATOM 1384 C C . ARG A 1 178 ? 13.937 -4.962 18.721 1.00 83.88 178 ARG A C 1
ATOM 1386 O O . ARG A 1 178 ? 13.392 -5.784 19.472 1.00 83.88 178 ARG A O 1
ATOM 1393 N N . GLU A 1 179 ? 15.026 -4.291 19.076 1.00 84.12 179 GLU A N 1
ATOM 1394 C CA . GLU A 1 179 ? 15.666 -4.406 20.389 1.00 84.12 179 GLU A CA 1
ATOM 1395 C C . GLU A 1 179 ? 15.020 -3.515 21.458 1.00 84.12 179 GLU A C 1
ATOM 1397 O O . GLU A 1 179 ? 15.373 -3.618 22.635 1.00 84.12 179 GLU A O 1
ATOM 1402 N N . ASP A 1 180 ? 14.014 -2.708 21.107 1.00 87.38 180 ASP A N 1
ATOM 1403 C CA . ASP A 1 180 ? 13.237 -1.961 22.089 1.00 87.38 180 ASP A CA 1
ATOM 1404 C C . ASP A 1 180 ? 12.421 -2.920 22.977 1.00 87.38 180 ASP A C 1
ATOM 1406 O O . ASP A 1 180 ? 11.417 -3.507 22.567 1.00 87.38 180 ASP A O 1
ATOM 1410 N N . LYS A 1 181 ? 12.873 -3.096 24.225 1.00 87.88 181 LYS A N 1
ATOM 1411 C CA . LYS A 1 181 ? 12.197 -3.900 25.260 1.00 87.88 181 LYS A CA 1
ATOM 1412 C C . LYS A 1 181 ? 11.454 -3.027 26.271 1.00 87.88 181 LYS A C 1
ATOM 1414 O O . LYS A 1 181 ? 11.370 -3.373 27.451 1.00 87.88 181 LYS A O 1
ATOM 1419 N N . THR A 1 182 ? 10.957 -1.867 25.843 1.00 91.31 182 THR A N 1
ATOM 1420 C CA . THR A 1 182 ? 10.221 -0.959 26.724 1.00 91.31 182 THR A CA 1
ATOM 1421 C C . THR A 1 182 ? 8.990 -1.658 27.292 1.00 91.31 182 THR A C 1
ATOM 1423 O O . THR A 1 182 ? 8.145 -2.179 26.566 1.00 91.31 182 THR A O 1
ATOM 1426 N N . VAL A 1 183 ? 8.872 -1.616 28.617 1.00 95.31 183 VAL A N 1
ATOM 1427 C CA . VAL A 1 183 ? 7.695 -2.065 29.360 1.00 95.31 183 VAL A CA 1
ATOM 1428 C C . VAL A 1 183 ? 7.170 -0.935 30.229 1.00 95.31 183 VAL A C 1
ATOM 1430 O O . VAL A 1 183 ? 7.923 -0.080 30.702 1.00 95.31 183 VAL A O 1
ATOM 1433 N N . VAL A 1 184 ? 5.865 -0.935 30.468 1.00 97.31 184 VAL A N 1
ATOM 1434 C CA . VAL A 1 184 ? 5.200 0.033 31.337 1.00 97.31 184 VAL A CA 1
ATOM 1435 C C . VAL A 1 184 ? 4.750 -0.673 32.609 1.00 97.31 184 VAL A C 1
ATOM 1437 O O . VAL A 1 184 ? 3.947 -1.601 32.568 1.00 97.31 184 VAL A O 1
ATOM 1440 N N . SER A 1 185 ? 5.275 -0.238 33.756 1.00 97.25 185 SER A N 1
ATOM 1441 C CA . SER A 1 185 ? 4.886 -0.784 35.059 1.00 97.25 185 SER A CA 1
ATOM 1442 C C . SER A 1 185 ? 3.537 -0.209 35.487 1.00 97.25 185 SER A C 1
ATOM 1444 O O . SER A 1 185 ? 3.424 0.988 35.758 1.00 97.25 185 SER A O 1
ATOM 1446 N N . ILE A 1 186 ? 2.517 -1.064 35.549 1.00 97.69 186 ILE A N 1
ATOM 1447 C CA . ILE A 1 186 ? 1.147 -0.696 35.905 1.00 97.69 186 ILE A CA 1
ATOM 1448 C C . ILE A 1 186 ? 0.773 -1.354 37.241 1.00 97.69 186 ILE A C 1
ATOM 1450 O O . ILE A 1 186 ? 0.835 -2.579 37.357 1.00 97.69 186 ILE A O 1
ATOM 1454 N N . PRO A 1 187 ? 0.367 -0.585 38.268 1.00 93.56 187 PRO A N 1
ATOM 1455 C CA . PRO A 1 187 ? 0.023 -1.150 39.569 1.00 93.56 187 PRO A CA 1
ATOM 1456 C C . PRO A 1 187 ? -1.215 -2.052 39.492 1.00 93.56 187 PRO A C 1
ATOM 1458 O O . PRO A 1 187 ? -2.075 -1.888 38.622 1.00 93.56 187 PRO A O 1
ATOM 1461 N N . SER A 1 188 ? -1.352 -2.968 40.455 1.00 85.56 188 SER A N 1
ATOM 1462 C CA . SER A 1 188 ? -2.552 -3.801 40.603 1.00 85.56 188 SER A CA 1
ATOM 1463 C C . SER A 1 188 ? -3.841 -2.961 40.576 1.00 85.56 188 SER A C 1
ATOM 1465 O O . SER A 1 188 ? -3.986 -1.998 41.329 1.00 85.56 188 SER A O 1
ATOM 1467 N N . GLY A 1 189 ? -4.793 -3.346 39.718 1.00 88.19 189 GLY A N 1
ATOM 1468 C CA . GLY A 1 189 ? -6.043 -2.612 39.462 1.00 88.19 189 GLY A CA 1
ATOM 1469 C C . GLY A 1 189 ? -5.963 -1.575 38.329 1.00 88.19 189 GLY A C 1
ATOM 1470 O O . GLY A 1 189 ? -6.999 -1.110 37.855 1.00 88.19 189 GLY A O 1
ATOM 1471 N N . GLY A 1 190 ? -4.761 -1.259 37.837 1.00 95.56 190 GLY A N 1
ATOM 1472 C CA . GLY A 1 190 ? -4.542 -0.330 36.724 1.00 95.56 190 GLY A CA 1
ATOM 1473 C C . GLY A 1 190 ? -4.940 -0.861 35.343 1.00 95.56 190 GLY A C 1
ATOM 1474 O O . GLY A 1 190 ? -4.938 -0.090 34.392 1.00 95.56 190 GLY A O 1
ATOM 1475 N N . LEU A 1 191 ? -5.312 -2.141 35.230 1.00 96.94 191 LEU A N 1
ATOM 1476 C CA . LEU A 1 191 ? -5.734 -2.807 33.987 1.00 96.94 191 LEU A CA 1
ATOM 1477 C C . LEU A 1 191 ? -7.238 -3.126 33.971 1.00 96.94 191 LEU A C 1
ATOM 1479 O O . LEU A 1 191 ? -7.680 -4.064 33.317 1.00 96.94 191 LEU A O 1
ATOM 1483 N N . THR A 1 192 ? -8.044 -2.362 34.712 1.00 96.62 192 THR A N 1
ATOM 1484 C CA . THR A 1 192 ? -9.500 -2.570 34.748 1.00 96.62 192 THR A CA 1
ATOM 1485 C C . THR A 1 192 ? -10.089 -2.497 33.334 1.00 96.62 192 THR A C 1
ATOM 1487 O O . THR A 1 192 ? -9.820 -1.540 32.611 1.00 96.62 192 THR A O 1
ATOM 1490 N N . GLY A 1 193 ? -10.878 -3.506 32.954 1.00 94.06 193 GLY A N 1
ATOM 1491 C CA . GLY A 1 193 ? -11.512 -3.629 31.635 1.00 94.06 193 GLY A CA 1
ATOM 1492 C C . GLY A 1 193 ? -10.714 -4.446 30.614 1.00 94.06 193 GLY A C 1
ATOM 1493 O O . GLY A 1 193 ? -11.316 -5.006 29.706 1.00 94.06 193 GLY A O 1
ATOM 1494 N N . VAL A 1 194 ? -9.396 -4.587 30.787 1.00 95.25 194 VAL A N 1
ATOM 1495 C CA . VAL A 1 194 ? -8.556 -5.395 29.887 1.00 95.25 194 VAL A CA 1
ATOM 1496 C C . VAL A 1 194 ? -8.953 -6.880 29.992 1.00 95.25 194 VAL A C 1
ATOM 1498 O O . VAL A 1 194 ? -9.177 -7.353 31.112 1.00 95.25 194 VAL A O 1
ATOM 1501 N N . PRO A 1 195 ? -9.046 -7.623 28.869 1.00 90.75 195 PRO A N 1
ATOM 1502 C CA . PRO A 1 195 ? -9.370 -9.049 28.880 1.00 90.75 195 PRO A CA 1
ATOM 1503 C C . PRO A 1 195 ? -8.449 -9.862 29.796 1.00 90.75 195 PRO A C 1
ATOM 1505 O O . PRO A 1 195 ? -7.236 -9.641 29.842 1.00 90.75 195 PRO A O 1
ATOM 1508 N N . GLN A 1 196 ? -9.022 -10.821 30.527 1.00 89.19 196 GLN A N 1
ATOM 1509 C CA . GLN A 1 196 ? -8.274 -11.587 31.526 1.00 89.19 196 GLN A CA 1
ATOM 1510 C C . GLN A 1 196 ? -7.170 -12.442 30.893 1.00 89.19 196 GLN A C 1
ATOM 1512 O O . GLN A 1 196 ? -6.091 -12.549 31.463 1.00 89.19 196 GLN A O 1
ATOM 1517 N N . ASP A 1 197 ? -7.395 -12.981 29.695 1.00 85.25 197 ASP A N 1
ATOM 1518 C CA . ASP A 1 197 ? -6.399 -13.763 28.962 1.00 85.25 197 ASP A CA 1
ATOM 1519 C C . ASP A 1 197 ? -5.179 -12.925 28.547 1.00 85.25 197 ASP A C 1
ATOM 1521 O O . ASP A 1 197 ? -4.088 -13.472 28.416 1.00 85.25 197 ASP A O 1
ATOM 1525 N N . VAL A 1 198 ? -5.339 -11.608 28.364 1.00 88.94 198 VAL A N 1
ATOM 1526 C CA . VAL A 1 198 ? -4.223 -10.676 28.142 1.00 88.94 198 VAL A CA 1
ATOM 1527 C C . VAL A 1 198 ? -3.473 -10.456 29.453 1.00 88.94 198 VAL A C 1
ATOM 1529 O O . VAL A 1 198 ? -2.252 -10.572 29.483 1.00 88.94 198 VAL A O 1
ATOM 1532 N N . ILE A 1 199 ? -4.196 -10.191 30.549 1.00 92.81 199 ILE A N 1
ATOM 1533 C CA . ILE A 1 199 ? -3.609 -9.965 31.881 1.00 92.81 199 ILE A CA 1
ATOM 1534 C C . ILE A 1 199 ? -2.815 -11.190 32.356 1.00 92.81 199 ILE A C 1
ATOM 1536 O O . ILE A 1 199 ? -1.725 -11.032 32.903 1.00 92.81 199 ILE A O 1
ATOM 1540 N N . ASP A 1 200 ? -3.333 -12.398 32.127 1.00 90.19 200 ASP A N 1
ATOM 1541 C CA . ASP A 1 200 ? -2.725 -13.661 32.563 1.00 90.19 200 ASP A CA 1
ATOM 1542 C C . ASP A 1 200 ? -1.372 -13.947 31.887 1.00 90.19 200 ASP A C 1
ATOM 1544 O O . ASP A 1 200 ? -0.583 -14.739 32.407 1.00 90.19 200 ASP A O 1
ATOM 1548 N N . ARG A 1 201 ? -1.080 -13.294 30.751 1.00 88.12 201 ARG A N 1
ATOM 1549 C CA . ARG A 1 201 ? 0.204 -13.398 30.035 1.00 88.12 201 ARG A CA 1
ATOM 1550 C C . ARG A 1 201 ? 1.275 -12.434 30.556 1.00 88.12 201 ARG A C 1
ATOM 1552 O O . ARG A 1 201 ? 2.443 -12.606 30.215 1.00 88.12 201 ARG A O 1
ATOM 1559 N N . LEU A 1 202 ? 0.906 -11.425 31.347 1.00 92.12 202 LEU A N 1
ATOM 1560 C CA . LEU A 1 202 ? 1.829 -10.374 31.783 1.00 92.12 202 LEU A CA 1
ATOM 1561 C C . LEU A 1 202 ? 2.707 -10.825 32.954 1.00 92.12 202 LEU A C 1
ATOM 1563 O O . LEU A 1 202 ? 2.239 -11.438 33.917 1.00 92.12 202 LEU A O 1
ATOM 1567 N N . GLU A 1 203 ? 3.981 -10.435 32.921 1.00 93.75 203 GLU A N 1
ATOM 1568 C CA . GLU A 1 203 ? 4.877 -10.612 34.062 1.00 93.75 203 GLU A CA 1
ATOM 1569 C C . GLU A 1 203 ? 4.472 -9.683 35.219 1.00 93.75 203 GLU A C 1
ATOM 1571 O O . GLU A 1 203 ? 4.098 -8.524 35.014 1.00 93.75 203 GLU A O 1
ATOM 1576 N N . ILE A 1 204 ? 4.574 -10.184 36.453 1.00 94.50 204 ILE A N 1
ATOM 1577 C CA . ILE A 1 204 ? 4.318 -9.410 37.671 1.00 94.50 204 ILE A CA 1
ATOM 1578 C C . ILE A 1 204 ? 5.626 -9.223 38.436 1.00 94.50 204 ILE A C 1
ATOM 1580 O O . ILE A 1 204 ? 6.213 -10.191 38.922 1.00 94.50 204 ILE A O 1
ATOM 1584 N N . VAL A 1 205 ? 6.028 -7.966 38.628 1.00 95.19 205 VAL A N 1
ATOM 1585 C CA . VAL A 1 205 ? 7.218 -7.581 39.400 1.00 95.19 205 VAL A CA 1
ATOM 1586 C C . VAL A 1 205 ? 6.820 -6.565 40.464 1.00 95.19 205 VAL A C 1
ATOM 1588 O O . VAL A 1 205 ? 6.144 -5.579 40.177 1.00 95.19 205 VAL A O 1
ATOM 1591 N N . ASP A 1 206 ? 7.191 -6.833 41.719 1.00 92.56 206 ASP A N 1
ATOM 1592 C CA . ASP A 1 206 ? 6.894 -5.988 42.888 1.00 92.56 206 ASP A CA 1
ATOM 1593 C C . ASP A 1 206 ? 5.407 -5.585 43.038 1.00 92.56 206 ASP A C 1
ATOM 1595 O O . ASP A 1 206 ? 5.074 -4.539 43.595 1.00 92.56 206 ASP A O 1
ATOM 1599 N N . GLY A 1 207 ? 4.489 -6.443 42.575 1.00 90.25 207 GLY A N 1
ATOM 1600 C CA . GLY A 1 207 ? 3.039 -6.218 42.650 1.00 90.25 207 GLY A CA 1
ATOM 1601 C C . GLY A 1 207 ? 2.456 -5.340 41.533 1.00 90.25 207 GLY A C 1
ATOM 1602 O O . GLY A 1 207 ? 1.276 -4.984 41.604 1.00 90.25 207 GLY A O 1
ATOM 1603 N N . SER A 1 208 ? 3.252 -5.018 40.512 1.00 95.81 208 SER A N 1
ATOM 1604 C CA . SER A 1 208 ? 2.828 -4.338 39.285 1.00 95.81 208 SER A CA 1
ATOM 1605 C C . SER A 1 208 ? 2.909 -5.282 38.086 1.00 95.81 208 SER A C 1
ATOM 1607 O O . SER A 1 208 ? 3.815 -6.109 38.004 1.00 95.81 208 SER A O 1
ATOM 1609 N N . TYR A 1 209 ? 1.988 -5.120 37.141 1.00 96.88 209 TYR A N 1
ATOM 1610 C CA . TYR A 1 209 ? 2.035 -5.767 35.834 1.00 96.88 209 TYR A CA 1
ATOM 1611 C C . TYR A 1 209 ? 3.034 -5.038 34.936 1.00 96.88 209 TYR A C 1
ATOM 1613 O O . TYR A 1 209 ? 3.016 -3.805 34.865 1.00 96.88 209 TYR A O 1
ATOM 1621 N N . LEU A 1 210 ? 3.892 -5.782 34.245 1.00 96.50 210 LEU A N 1
ATOM 1622 C CA . LEU A 1 210 ? 4.760 -5.246 33.203 1.00 96.50 210 LEU A CA 1
ATOM 1623 C C . LEU A 1 210 ? 4.037 -5.343 31.862 1.00 96.50 210 LEU A C 1
ATOM 1625 O O . LEU A 1 210 ? 3.990 -6.400 31.243 1.00 96.50 210 LEU A O 1
ATOM 1629 N N . VAL A 1 211 ? 3.442 -4.231 31.435 1.00 96.38 211 VAL A N 1
ATOM 1630 C CA . VAL A 1 211 ? 2.748 -4.140 30.147 1.00 96.38 211 VAL A CA 1
ATOM 1631 C C . VAL A 1 211 ? 3.782 -3.939 29.045 1.00 96.38 211 VAL A C 1
ATOM 1633 O O . VAL A 1 211 ? 4.471 -2.917 29.018 1.00 96.38 211 VAL A O 1
ATOM 1636 N N . THR A 1 212 ? 3.895 -4.911 28.148 1.00 92.56 212 THR A N 1
ATOM 1637 C CA . THR A 1 212 ? 4.719 -4.847 26.938 1.00 92.56 212 THR A CA 1
ATOM 1638 C C . THR A 1 212 ? 4.020 -4.046 25.834 1.00 92.56 212 THR A C 1
ATOM 1640 O O . THR A 1 212 ? 2.835 -3.717 25.925 1.00 92.56 212 THR A O 1
ATOM 1643 N N . LEU A 1 213 ? 4.774 -3.671 24.797 1.00 90.88 213 LEU A N 1
ATOM 1644 C CA . LEU A 1 213 ? 4.300 -2.825 23.693 1.00 90.88 213 LEU A CA 1
ATOM 1645 C C . LEU A 1 213 ? 4.100 -3.592 22.369 1.00 90.88 213 LEU A C 1
ATOM 1647 O O . LEU A 1 213 ? 3.973 -2.962 21.317 1.00 90.88 213 LEU A O 1
ATOM 1651 N N . ASP A 1 214 ? 4.088 -4.929 22.401 1.00 83.81 214 ASP A N 1
ATOM 1652 C CA . ASP A 1 214 ? 3.675 -5.778 21.273 1.00 83.81 214 ASP A CA 1
ATOM 1653 C C . ASP A 1 214 ? 2.165 -5.666 21.008 1.00 83.81 214 ASP A C 1
ATOM 1655 O O . ASP A 1 214 ? 1.389 -5.350 21.909 1.00 83.81 214 ASP A O 1
ATOM 1659 N N . TYR A 1 215 ? 1.729 -5.919 19.771 1.00 81.81 215 TYR A N 1
ATOM 1660 C CA . TYR A 1 215 ? 0.334 -5.706 19.357 1.00 81.81 215 TYR A CA 1
ATOM 1661 C C . TYR A 1 215 ? -0.703 -6.513 20.154 1.00 81.81 215 TYR A C 1
ATOM 1663 O O . TYR A 1 215 ? -1.683 -5.895 20.584 1.00 81.81 215 TYR A O 1
ATOM 1671 N N . PRO A 1 216 ? -0.492 -7.817 20.446 1.00 83.25 216 PRO A N 1
ATOM 1672 C CA . PRO A 1 216 ? -1.418 -8.605 21.268 1.00 83.25 216 PRO A CA 1
ATOM 1673 C C . PRO A 1 216 ? -1.624 -8.079 22.697 1.00 83.25 216 PRO A C 1
ATOM 1675 O O . PRO A 1 216 ? -2.580 -8.484 23.361 1.00 83.25 216 PRO A O 1
ATOM 1678 N N . THR A 1 217 ? -0.739 -7.201 23.179 1.00 89.25 217 THR A N 1
ATOM 1679 C CA . THR A 1 217 ? -0.837 -6.557 24.496 1.00 89.25 217 THR A CA 1
ATOM 1680 C C . THR A 1 217 ? -1.280 -5.096 24.388 1.00 89.25 217 THR A C 1
ATOM 1682 O O . THR A 1 217 ? -2.214 -4.675 25.073 1.00 89.25 217 THR A O 1
ATOM 1685 N N . PHE A 1 218 ? -0.648 -4.317 23.507 1.00 92.19 218 PHE A N 1
ATOM 1686 C CA . PHE A 1 218 ? -0.916 -2.892 23.313 1.00 92.19 218 PHE A CA 1
ATOM 1687 C C . PHE A 1 218 ? -2.363 -2.628 22.880 1.00 92.19 218 PHE A C 1
ATOM 1689 O O . PHE A 1 218 ? -3.020 -1.792 23.497 1.00 92.19 218 PHE A O 1
ATOM 1696 N N . GLY A 1 219 ? -2.867 -3.348 21.868 1.00 92.00 219 GLY A N 1
ATOM 1697 C CA . GLY A 1 219 ? -4.224 -3.165 21.335 1.00 92.00 219 GLY A CA 1
ATOM 1698 C C . GLY A 1 219 ? -5.294 -3.299 22.423 1.00 92.00 219 GLY A C 1
ATOM 1699 O O . GLY A 1 219 ? -5.922 -2.298 22.770 1.00 92.00 219 GLY A O 1
ATOM 1700 N N . PRO A 1 220 ? -5.409 -4.464 23.093 1.00 93.00 220 PRO A N 1
ATOM 1701 C CA . PRO A 1 220 ? -6.408 -4.663 24.143 1.00 93.00 220 PRO A CA 1
ATOM 1702 C C . PRO A 1 220 ? -6.314 -3.672 25.314 1.00 93.00 220 PRO A C 1
ATOM 1704 O O . PRO A 1 220 ? -7.332 -3.315 25.910 1.00 93.00 220 PRO A O 1
ATOM 1707 N N . VAL A 1 221 ? -5.111 -3.196 25.660 1.00 97.12 221 VAL A N 1
ATOM 1708 C CA . VAL A 1 221 ? -4.955 -2.146 26.679 1.00 97.12 221 VAL A CA 1
ATOM 1709 C C . VAL A 1 221 ? -5.527 -0.813 26.193 1.00 97.12 221 VAL A C 1
ATOM 1711 O O . VAL A 1 221 ? -6.210 -0.134 26.961 1.00 97.12 221 VAL A O 1
ATOM 1714 N N . MET A 1 222 ? -5.287 -0.429 24.940 1.00 97.62 222 MET A N 1
ATOM 1715 C CA . MET A 1 222 ? -5.828 0.809 24.374 1.00 97.62 222 MET A CA 1
ATOM 1716 C C . MET A 1 222 ? -7.343 0.750 24.151 1.00 97.62 222 MET A C 1
ATOM 1718 O O . MET A 1 222 ? -8.012 1.768 24.338 1.00 97.62 222 MET A O 1
ATOM 1722 N N . ASP A 1 223 ? -7.863 -0.423 23.802 1.00 95.81 223 ASP A N 1
ATOM 1723 C CA . ASP A 1 223 ? -9.265 -0.656 23.450 1.00 95.81 223 ASP A CA 1
ATOM 1724 C C . ASP A 1 223 ? -10.167 -0.766 24.685 1.00 95.81 223 ASP A C 1
ATOM 1726 O O . ASP A 1 223 ? -11.251 -0.188 24.725 1.00 95.81 223 ASP A O 1
ATOM 1730 N N . TYR A 1 224 ? -9.716 -1.470 25.732 1.00 95.88 224 TYR A N 1
ATOM 1731 C CA . TYR A 1 224 ? -10.598 -1.863 26.838 1.00 95.88 224 TYR A CA 1
ATOM 1732 C C . TYR A 1 224 ? -10.211 -1.295 28.206 1.00 95.88 224 TYR A C 1
ATOM 1734 O O . TYR A 1 224 ? -11.038 -1.300 29.122 1.00 95.88 224 TYR A O 1
ATOM 1742 N N . CYS A 1 225 ? -8.984 -0.794 28.397 1.00 97.56 225 CYS A N 1
ATOM 1743 C CA . CYS A 1 225 ? -8.580 -0.307 29.714 1.00 97.56 225 CYS A CA 1
ATOM 1744 C C . CYS A 1 225 ? -9.348 0.965 30.088 1.00 97.56 225 CYS A C 1
ATOM 1746 O O . CYS A 1 225 ? -9.135 2.030 29.509 1.00 97.56 225 CYS A O 1
ATOM 1748 N N . SER A 1 226 ? -10.187 0.897 31.121 1.00 96.06 226 SER A N 1
ATOM 1749 C CA . SER A 1 226 ? -10.992 2.032 31.584 1.00 96.06 226 SER A CA 1
ATOM 1750 C C . SER A 1 226 ? -10.190 3.064 32.388 1.00 96.06 226 SER A C 1
ATOM 1752 O O . SER A 1 226 ? -10.740 4.083 32.803 1.00 96.06 226 SER A O 1
ATOM 1754 N N . VAL A 1 227 ? -8.902 2.813 32.652 1.00 97.19 227 VAL A N 1
ATOM 1755 C CA . VAL A 1 227 ? -8.025 3.700 33.431 1.00 97.19 227 VAL A CA 1
ATOM 1756 C C . VAL A 1 227 ? -7.260 4.631 32.475 1.00 97.19 227 VAL A C 1
ATOM 1758 O O . VAL A 1 227 ? -6.310 4.187 31.827 1.00 97.19 227 VAL A O 1
ATOM 1761 N N . PRO A 1 228 ? -7.612 5.930 32.379 1.00 95.88 228 PRO A N 1
ATOM 1762 C CA . PRO A 1 228 ? -7.029 6.832 31.379 1.00 95.88 228 PRO A CA 1
ATOM 1763 C C . PRO A 1 228 ? -5.524 7.050 31.568 1.00 95.88 228 PRO A C 1
ATOM 1765 O O . PRO A 1 228 ? -4.795 7.142 30.585 1.00 95.88 228 PRO A O 1
ATOM 1768 N N . GLU A 1 229 ? -5.035 7.069 32.812 1.00 97.12 229 GLU A N 1
ATOM 1769 C CA . GLU A 1 229 ? -3.599 7.199 33.096 1.00 97.12 229 GLU A CA 1
ATOM 1770 C C . GLU A 1 229 ? -2.795 5.988 32.601 1.00 97.12 229 GLU A C 1
ATOM 1772 O O . GLU A 1 229 ? -1.670 6.156 32.132 1.00 97.12 229 GLU A O 1
ATOM 1777 N N . THR A 1 230 ? -3.378 4.784 32.629 1.00 98.19 230 THR A N 1
ATOM 1778 C CA . THR A 1 230 ? -2.753 3.583 32.059 1.00 98.19 230 THR A CA 1
ATOM 1779 C C . THR A 1 230 ? -2.637 3.716 30.547 1.00 98.19 230 THR A C 1
ATOM 1781 O O . THR A 1 230 ? -1.534 3.606 30.011 1.00 98.19 230 THR A O 1
ATOM 1784 N N . ARG A 1 231 ? -3.746 4.030 29.859 1.00 97.94 231 ARG A N 1
ATOM 1785 C CA . ARG A 1 231 ? -3.742 4.221 28.398 1.00 97.94 231 ARG A CA 1
ATOM 1786 C C . ARG A 1 231 ? -2.762 5.313 27.975 1.00 97.94 231 ARG A C 1
ATOM 1788 O O . ARG A 1 231 ? -2.012 5.141 27.020 1.00 97.94 231 ARG A O 1
ATOM 1795 N N . LYS A 1 232 ? -2.719 6.424 28.716 1.00 97.44 232 LYS A N 1
ATOM 1796 C CA . LYS A 1 232 ? -1.774 7.523 28.497 1.00 97.44 232 LYS A CA 1
ATOM 1797 C C . LYS A 1 232 ? -0.323 7.072 28.637 1.00 97.44 232 LYS A C 1
ATOM 1799 O O . LYS A 1 232 ? 0.475 7.345 27.743 1.00 97.44 232 LYS A O 1
ATOM 1804 N N . ALA A 1 233 ? 0.024 6.393 29.732 1.00 97.81 233 ALA A N 1
ATOM 1805 C CA . ALA A 1 233 ? 1.384 5.911 29.967 1.00 97.81 233 ALA A CA 1
ATOM 1806 C C . ALA A 1 233 ? 1.830 4.937 28.866 1.00 97.81 233 ALA A C 1
ATOM 1808 O O . ALA A 1 233 ? 2.913 5.098 28.307 1.00 97.81 233 ALA A O 1
ATOM 1809 N N . VAL A 1 234 ? 0.966 3.986 28.504 1.00 97.81 234 VAL A N 1
ATOM 1810 C CA . VAL A 1 234 ? 1.229 3.004 27.445 1.00 97.81 234 VAL A CA 1
ATOM 1811 C C . VAL A 1 234 ? 1.384 3.679 26.084 1.00 97.81 234 VAL A C 1
ATOM 1813 O O . VAL A 1 234 ? 2.377 3.445 25.398 1.00 97.81 234 VAL A O 1
ATOM 1816 N N . ARG A 1 235 ? 0.479 4.593 25.711 1.00 97.00 235 ARG A N 1
ATOM 1817 C CA . ARG A 1 235 ? 0.554 5.296 24.423 1.00 97.00 235 ARG A CA 1
ATOM 1818 C C . ARG A 1 235 ? 1.782 6.193 24.300 1.00 97.00 235 ARG A C 1
ATOM 1820 O O . ARG A 1 235 ? 2.399 6.219 23.239 1.00 97.00 235 ARG A O 1
ATOM 1827 N N . ILE A 1 236 ? 2.137 6.935 25.350 1.00 96.62 236 ILE A N 1
ATOM 1828 C CA . ILE A 1 236 ? 3.323 7.803 25.331 1.00 96.62 236 ILE A CA 1
ATOM 1829 C C . ILE A 1 236 ? 4.598 6.967 25.210 1.00 96.62 236 ILE A C 1
ATOM 1831 O O . ILE A 1 236 ? 5.476 7.342 24.437 1.00 96.62 236 ILE A O 1
ATOM 1835 N N . SER A 1 237 ? 4.700 5.849 25.936 1.00 96.69 237 SER A N 1
ATOM 1836 C CA . SER A 1 237 ? 5.841 4.933 25.817 1.00 96.69 237 SER A CA 1
ATOM 1837 C C . SER A 1 237 ? 5.928 4.320 24.419 1.00 96.69 237 SER A C 1
ATOM 1839 O O . SER A 1 237 ? 7.006 4.287 23.837 1.00 96.69 237 SER A O 1
ATOM 1841 N N . TYR A 1 238 ? 4.793 3.930 23.832 1.00 95.25 238 TYR A N 1
ATOM 1842 C CA . TYR A 1 238 ? 4.735 3.435 22.456 1.00 95.25 238 TYR A CA 1
ATOM 1843 C C . TYR A 1 238 ? 5.249 4.462 21.439 1.00 95.25 238 TYR A C 1
ATOM 1845 O O . TYR A 1 238 ? 6.079 4.135 20.594 1.00 95.25 238 TYR A O 1
ATOM 1853 N N . SER A 1 239 ? 4.837 5.729 21.555 1.00 94.88 239 SER A N 1
ATOM 1854 C CA . SER A 1 239 ? 5.309 6.813 20.680 1.00 94.88 239 SER A CA 1
ATOM 1855 C C . SER A 1 239 ? 6.757 7.265 20.953 1.00 94.88 239 SER A C 1
ATOM 1857 O O . SER A 1 239 ? 7.177 8.294 20.426 1.00 94.88 239 SER A O 1
ATOM 1859 N N . LYS A 1 240 ? 7.507 6.559 21.806 1.00 95.12 240 LYS A N 1
ATOM 1860 C CA . LYS A 1 240 ? 8.916 6.834 22.136 1.00 95.12 240 LYS A CA 1
ATOM 1861 C C . LYS A 1 240 ? 9.852 5.673 21.811 1.00 95.12 240 LYS A C 1
ATOM 1863 O O . LYS A 1 240 ? 11.042 5.787 22.101 1.00 95.12 240 LYS A O 1
ATOM 1868 N N . ARG A 1 241 ? 9.330 4.576 21.254 1.00 93.81 241 ARG A N 1
ATOM 1869 C CA . ARG A 1 241 ? 10.137 3.396 20.930 1.00 93.81 241 ARG A CA 1
ATOM 1870 C C . ARG A 1 241 ? 11.289 3.750 19.992 1.00 93.81 241 ARG A C 1
ATOM 1872 O O . ARG A 1 241 ? 11.146 4.656 19.171 1.00 93.81 241 ARG A O 1
ATOM 1879 N N . ALA A 1 242 ? 12.412 3.058 20.162 1.00 93.19 242 ALA A N 1
ATOM 1880 C CA . ALA A 1 242 ? 13.722 3.310 19.550 1.00 93.19 242 ALA A CA 1
ATOM 1881 C C . ALA A 1 242 ? 14.371 4.675 19.890 1.00 93.19 242 ALA A C 1
ATOM 1883 O O . ALA A 1 242 ? 15.573 4.854 19.716 1.00 93.19 242 ALA A O 1
ATOM 1884 N N . GLY A 1 243 ? 13.620 5.623 20.460 1.00 90.06 243 GLY A N 1
ATOM 1885 C CA . GLY A 1 243 ? 14.150 6.844 21.061 1.00 90.06 243 GLY A CA 1
ATOM 1886 C C . GLY A 1 243 ? 14.709 7.877 20.075 1.00 90.06 243 GLY A C 1
ATOM 1887 O O . GLY A 1 243 ? 14.498 7.812 18.868 1.00 90.06 243 GLY A O 1
ATOM 1888 N N . LEU A 1 244 ? 15.410 8.874 20.630 1.00 94.12 244 LEU A N 1
ATOM 1889 C CA . LEU A 1 244 ? 16.027 9.978 19.877 1.00 94.12 244 LEU A CA 1
ATOM 1890 C C . LEU A 1 244 ? 17.200 9.530 18.999 1.00 94.12 244 LEU A C 1
ATOM 1892 O O . LEU A 1 244 ? 17.439 10.136 17.964 1.00 94.12 244 LEU A O 1
ATOM 1896 N N . GLU A 1 245 ? 17.900 8.466 19.388 1.00 94.94 245 GLU A N 1
ATOM 1897 C CA . GLU A 1 245 ? 18.983 7.887 18.588 1.00 94.94 245 GLU A CA 1
ATOM 1898 C C . GLU A 1 245 ? 18.476 7.489 17.197 1.00 94.94 245 GLU A C 1
ATOM 1900 O O . GLU A 1 245 ? 19.076 7.851 16.189 1.00 94.94 245 GLU A O 1
ATOM 1905 N N . ASN A 1 246 ? 17.292 6.872 17.118 1.00 96.94 246 ASN A N 1
ATOM 1906 C CA . ASN A 1 246 ? 16.715 6.504 15.828 1.00 96.94 246 ASN A CA 1
ATOM 1907 C C . ASN A 1 246 ? 16.200 7.692 15.006 1.00 96.94 246 ASN A C 1
ATOM 1909 O O . ASN A 1 246 ? 16.084 7.592 13.787 1.00 96.94 246 ASN A O 1
ATOM 1913 N N . VAL A 1 247 ? 15.900 8.819 15.657 1.00 97.69 247 VAL A N 1
ATOM 1914 C CA . VAL A 1 247 ? 15.569 10.072 14.964 1.00 97.69 247 VAL A CA 1
ATOM 1915 C C . VAL A 1 247 ? 16.805 10.610 14.241 1.00 97.69 247 VAL A C 1
ATOM 1917 O O . VAL A 1 247 ? 16.714 10.955 13.067 1.00 97.69 247 VAL A O 1
ATOM 1920 N N . GLU A 1 248 ? 17.970 10.602 14.896 1.00 97.69 248 GLU A N 1
ATOM 1921 C CA . GLU A 1 248 ? 19.239 11.027 14.285 1.00 97.69 248 GLU A CA 1
ATOM 1922 C C . GLU A 1 248 ? 19.641 10.114 13.111 1.00 97.69 248 GLU A C 1
ATOM 1924 O O . GLU A 1 248 ? 20.071 10.600 12.061 1.00 97.69 248 GLU A O 1
ATOM 1929 N N . VAL A 1 249 ? 19.441 8.796 13.254 1.00 98.19 249 VAL A N 1
ATOM 1930 C CA . VAL A 1 249 ? 19.645 7.821 12.166 1.00 98.19 249 VAL A CA 1
ATOM 1931 C C . VAL A 1 249 ? 18.741 8.140 10.971 1.00 98.19 249 VAL A C 1
ATOM 1933 O O . VAL A 1 249 ? 19.224 8.214 9.840 1.00 98.19 249 VAL A O 1
ATOM 1936 N N . LEU A 1 250 ? 17.446 8.383 11.201 1.00 98.06 250 LEU A N 1
ATOM 1937 C CA . LEU A 1 250 ? 16.492 8.727 10.143 1.00 98.06 250 LEU A CA 1
ATOM 1938 C C . LEU A 1 250 ? 16.875 10.020 9.408 1.00 98.06 250 LEU A C 1
ATOM 1940 O O . LEU A 1 250 ? 16.844 10.061 8.180 1.00 98.06 250 LEU A O 1
ATOM 1944 N N . GLU A 1 251 ? 17.258 11.067 10.135 1.00 98.00 251 GLU A N 1
ATOM 1945 C CA . GLU A 1 251 ? 17.666 12.347 9.542 1.00 98.00 251 GLU A CA 1
ATOM 1946 C C . GLU A 1 251 ? 18.922 12.193 8.677 1.00 98.00 251 GLU A C 1
ATOM 1948 O O . GLU A 1 251 ? 19.010 12.763 7.586 1.00 98.00 251 GLU A O 1
ATOM 1953 N N . ARG A 1 252 ? 19.867 11.341 9.098 1.00 97.94 252 ARG A N 1
ATOM 1954 C CA . ARG A 1 252 ? 21.027 10.990 8.271 1.00 97.94 252 ARG A CA 1
ATOM 1955 C C . ARG A 1 252 ? 20.627 10.216 7.012 1.00 97.94 252 ARG A C 1
ATOM 1957 O O . ARG A 1 252 ? 21.160 10.513 5.943 1.00 97.94 252 ARG A O 1
ATOM 1964 N N . ILE A 1 253 ? 19.697 9.264 7.121 1.00 98.06 253 ILE A N 1
ATOM 1965 C CA . ILE A 1 253 ? 19.160 8.512 5.974 1.00 98.06 253 ILE A CA 1
ATOM 1966 C C . ILE A 1 253 ? 18.526 9.465 4.957 1.00 98.06 253 ILE A C 1
ATOM 1968 O O . ILE A 1 253 ? 18.844 9.387 3.772 1.00 98.06 253 ILE A O 1
ATOM 1972 N N . ILE A 1 254 ? 17.662 10.378 5.407 1.00 98.12 254 ILE A N 1
ATOM 1973 C CA . ILE A 1 254 ? 16.990 11.358 4.543 1.00 98.12 254 ILE A CA 1
ATOM 1974 C C . ILE A 1 254 ? 18.023 12.207 3.799 1.00 98.12 254 ILE A C 1
ATOM 1976 O O . ILE A 1 254 ? 17.953 12.322 2.575 1.00 98.12 254 ILE A O 1
ATOM 1980 N N . LYS A 1 255 ? 19.033 12.720 4.512 1.00 97.94 255 LYS A N 1
ATOM 1981 C CA . LYS A 1 255 ? 20.074 13.544 3.897 1.00 97.94 255 LYS A CA 1
ATOM 1982 C C . LYS A 1 255 ? 20.861 12.803 2.812 1.00 97.94 255 LYS A C 1
ATOM 1984 O O . LYS A 1 255 ? 21.149 13.361 1.760 1.00 97.94 255 LYS A O 1
ATOM 1989 N N . LEU A 1 256 ? 21.207 11.544 3.060 1.00 97.88 256 LEU A N 1
ATOM 1990 C CA . LEU A 1 256 ? 21.935 10.717 2.096 1.00 97.88 256 LEU A CA 1
ATOM 1991 C C . LEU A 1 256 ? 21.081 10.330 0.880 1.00 97.88 256 LEU A C 1
ATOM 1993 O O . LEU A 1 256 ? 21.603 10.216 -0.226 1.00 97.88 256 LEU A O 1
ATOM 1997 N N . ARG A 1 257 ? 19.771 10.128 1.060 1.00 97.62 257 ARG A N 1
ATOM 1998 C CA . ARG A 1 257 ? 18.844 9.872 -0.055 1.00 97.62 257 ARG A CA 1
ATOM 1999 C C . ARG A 1 257 ? 18.722 11.078 -0.983 1.00 97.62 257 ARG A C 1
ATOM 2001 O O . ARG A 1 257 ? 18.724 10.898 -2.200 1.00 97.62 257 ARG A O 1
ATOM 2008 N N . ASP A 1 258 ? 18.663 12.274 -0.406 1.00 97.62 258 ASP A N 1
ATOM 2009 C CA . ASP A 1 258 ? 18.693 13.543 -1.134 1.00 97.62 258 ASP A CA 1
ATOM 2010 C C . ASP A 1 258 ? 19.980 13.666 -1.969 1.00 97.62 258 ASP A C 1
ATOM 2012 O O . ASP A 1 258 ? 19.910 13.741 -3.194 1.00 97.62 258 ASP A O 1
ATOM 2016 N N . GLU A 1 259 ? 21.152 13.504 -1.341 1.00 97.44 259 GLU A N 1
ATOM 2017 C CA . GLU A 1 259 ? 22.455 13.529 -2.029 1.00 97.44 259 GLU A CA 1
ATOM 2018 C C . GLU A 1 259 ? 22.549 12.488 -3.167 1.00 97.44 259 GLU A C 1
ATOM 2020 O O . GLU A 1 259 ? 23.042 12.788 -4.258 1.00 97.44 259 GLU A O 1
ATOM 2025 N N . ALA A 1 260 ? 22.049 11.265 -2.952 1.00 96.62 260 ALA A N 1
ATOM 2026 C CA . ALA A 1 260 ? 22.011 10.229 -3.987 1.00 96.62 260 ALA A CA 1
ATOM 2027 C C . ALA A 1 260 ? 21.093 10.602 -5.163 1.00 96.62 260 ALA A C 1
ATOM 2029 O O . ALA A 1 260 ? 21.446 10.380 -6.325 1.00 96.62 260 ALA A O 1
ATOM 2030 N N . SER A 1 261 ? 19.918 11.160 -4.869 1.00 97.00 261 SER A N 1
ATOM 2031 C CA . SER A 1 261 ? 18.922 11.544 -5.875 1.00 97.00 261 SER A CA 1
ATOM 2032 C C . SER A 1 261 ? 19.415 12.710 -6.732 1.00 97.00 261 SER A C 1
ATOM 2034 O O . SER A 1 261 ? 19.271 12.668 -7.958 1.00 97.00 261 SER A O 1
ATOM 2036 N N . ASP A 1 262 ? 20.085 13.683 -6.112 1.00 96.56 262 ASP A N 1
ATOM 2037 C CA . ASP A 1 262 ? 20.753 14.800 -6.782 1.00 96.56 262 ASP A CA 1
ATOM 2038 C C . ASP A 1 262 ? 21.842 14.318 -7.747 1.00 96.56 262 ASP A C 1
ATOM 2040 O O . ASP A 1 262 ? 21.878 14.726 -8.913 1.00 96.56 262 ASP A O 1
ATOM 2044 N N . LEU A 1 263 ? 22.709 13.399 -7.299 1.00 96.75 263 LEU A N 1
ATOM 2045 C CA . LEU A 1 263 ? 23.750 12.805 -8.149 1.00 96.75 263 LEU A CA 1
ATOM 2046 C C . LEU A 1 263 ? 23.161 12.108 -9.378 1.00 96.75 263 LEU A C 1
ATOM 2048 O O . LEU A 1 263 ? 23.745 12.165 -10.462 1.00 96.75 263 LEU A O 1
ATOM 2052 N N . LEU A 1 264 ? 22.008 11.463 -9.210 1.00 96.81 264 LEU A N 1
ATOM 2053 C CA . LEU A 1 264 ? 21.280 10.762 -10.265 1.00 96.81 264 LEU A CA 1
ATOM 2054 C C . LEU A 1 264 ? 20.429 11.693 -11.151 1.00 96.81 264 LEU A C 1
ATOM 2056 O O . LEU A 1 264 ? 19.895 11.240 -12.167 1.00 96.81 264 LEU A O 1
ATOM 2060 N N . GLY A 1 265 ? 20.342 12.984 -10.816 1.00 96.56 265 GLY A N 1
ATOM 2061 C CA . GLY A 1 265 ? 19.668 14.012 -11.609 1.00 96.56 265 GLY A CA 1
ATOM 2062 C C . GLY A 1 265 ? 18.156 14.110 -11.392 1.00 96.56 265 GLY A C 1
ATOM 2063 O O . GLY A 1 265 ? 17.454 14.583 -12.289 1.00 96.56 265 GLY A O 1
ATOM 2064 N N . TYR A 1 266 ? 17.650 13.660 -10.243 1.00 97.56 266 TYR A N 1
ATOM 2065 C CA . TYR A 1 266 ? 16.251 13.843 -9.847 1.00 97.56 266 TYR A CA 1
ATOM 2066 C C . TYR A 1 266 ? 16.070 15.143 -9.068 1.00 97.56 266 TYR A C 1
ATOM 2068 O O . TYR A 1 266 ? 17.014 15.655 -8.482 1.00 97.56 266 TYR A O 1
ATOM 2076 N N . ALA A 1 267 ? 14.852 15.690 -9.077 1.00 96.19 267 ALA A N 1
ATOM 2077 C CA . ALA A 1 267 ? 14.554 16.926 -8.355 1.00 96.19 267 ALA A CA 1
ATOM 2078 C C . ALA A 1 267 ? 14.401 16.712 -6.842 1.00 96.19 267 ALA A C 1
ATOM 2080 O O . ALA A 1 267 ? 14.668 17.627 -6.072 1.00 96.19 267 ALA A O 1
ATOM 2081 N N . THR A 1 268 ? 13.924 15.532 -6.439 1.00 97.44 268 THR A N 1
ATOM 2082 C CA . THR A 1 268 ? 13.740 15.126 -5.043 1.00 97.44 268 THR A CA 1
ATOM 2083 C C . THR A 1 268 ? 13.902 13.611 -4.914 1.00 97.44 268 THR A C 1
ATOM 2085 O O . THR A 1 268 ? 13.763 12.874 -5.900 1.00 97.44 268 THR A O 1
ATOM 2088 N N . THR A 1 269 ? 14.109 13.124 -3.686 1.00 97.50 269 THR A N 1
ATOM 2089 C CA . THR A 1 269 ? 14.052 11.680 -3.398 1.00 97.50 269 THR A CA 1
ATOM 2090 C C . THR A 1 269 ? 12.684 11.099 -3.758 1.00 97.50 269 THR A C 1
ATOM 2092 O O . THR A 1 269 ? 12.599 10.008 -4.318 1.00 97.50 269 THR A O 1
ATOM 2095 N N . ALA A 1 270 ? 11.598 11.830 -3.502 1.00 97.75 270 ALA A N 1
ATOM 2096 C CA . ALA A 1 270 ? 10.257 11.379 -3.847 1.00 97.75 270 ALA A CA 1
ATOM 2097 C C . ALA A 1 270 ? 10.073 11.171 -5.361 1.00 97.75 270 ALA A C 1
ATOM 2099 O O . ALA A 1 270 ? 9.439 10.194 -5.754 1.00 97.75 270 ALA A O 1
ATOM 2100 N N . ASP A 1 271 ? 10.660 12.012 -6.221 1.00 98.19 271 ASP A N 1
ATOM 2101 C CA . ASP A 1 271 ? 10.635 11.816 -7.680 1.00 98.19 271 ASP A CA 1
ATOM 2102 C C . ASP A 1 271 ? 11.449 10.589 -8.119 1.00 98.19 271 ASP A C 1
ATOM 2104 O O . ASP A 1 271 ? 11.005 9.833 -8.984 1.00 98.19 271 ASP A O 1
ATOM 2108 N N . TYR A 1 272 ? 12.604 10.340 -7.490 1.00 97.75 272 TYR A N 1
ATOM 2109 C CA . TYR A 1 272 ? 13.364 9.104 -7.708 1.00 97.75 272 TYR A CA 1
ATOM 2110 C C . TYR A 1 272 ? 12.543 7.864 -7.328 1.00 97.75 272 TYR A C 1
ATOM 2112 O O . TYR A 1 272 ? 12.490 6.891 -8.082 1.00 97.75 272 TYR A O 1
ATOM 2120 N N . GLU A 1 273 ? 11.881 7.887 -6.175 1.00 97.25 273 GLU A N 1
ATOM 2121 C CA . GLU A 1 273 ? 11.119 6.749 -5.658 1.00 97.25 273 GLU A CA 1
ATOM 2122 C C . GLU A 1 273 ? 9.807 6.501 -6.411 1.00 97.25 273 GLU A C 1
ATOM 2124 O O . GLU A 1 273 ? 9.325 5.371 -6.459 1.00 97.25 273 GLU A O 1
ATOM 2129 N N . THR A 1 274 ? 9.195 7.538 -6.983 1.00 97.69 274 THR A N 1
ATOM 2130 C CA . THR A 1 274 ? 7.895 7.429 -7.668 1.00 97.69 274 THR A CA 1
ATOM 2131 C C . THR A 1 274 ? 7.998 7.110 -9.153 1.00 97.69 274 THR A C 1
ATOM 2133 O O . THR A 1 274 ? 7.021 6.623 -9.709 1.00 97.69 274 THR A O 1
ATOM 2136 N N . GLU A 1 275 ? 9.159 7.270 -9.793 1.00 97.88 275 GLU A N 1
ATOM 2137 C CA . GLU A 1 275 ? 9.341 6.955 -11.221 1.00 97.88 275 GLU A CA 1
ATOM 2138 C C . GLU A 1 275 ? 8.909 5.524 -11.597 1.00 97.88 275 GLU A C 1
ATOM 2140 O O . GLU A 1 275 ? 8.325 5.301 -12.658 1.00 97.88 275 GLU A O 1
ATOM 2145 N N . VAL A 1 276 ? 9.195 4.551 -10.727 1.00 96.56 276 VAL A N 1
ATOM 2146 C CA . VAL A 1 276 ? 8.874 3.125 -10.936 1.00 96.56 276 VAL A CA 1
ATOM 2147 C C . VAL A 1 276 ? 7.514 2.719 -10.363 1.00 96.56 276 VAL A C 1
ATOM 2149 O O . VAL A 1 276 ? 7.147 1.550 -10.414 1.00 96.56 276 VAL A O 1
ATOM 2152 N N . LYS A 1 277 ? 6.784 3.674 -9.787 1.00 96.81 277 LYS A N 1
ATOM 2153 C CA . LYS A 1 277 ? 5.4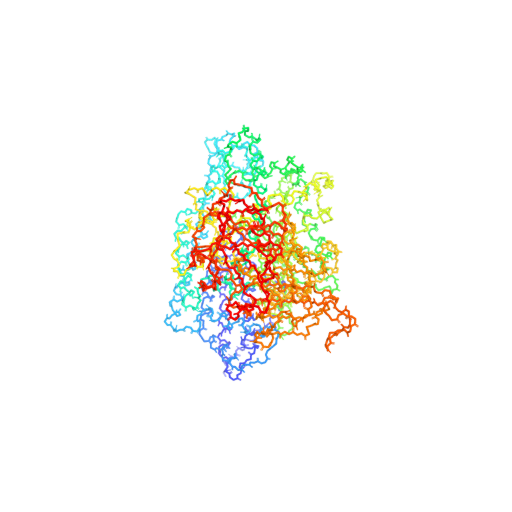65 3.489 -9.180 1.00 96.81 277 LYS A CA 1
ATOM 2154 C C . LYS A 1 277 ? 4.376 3.909 -10.177 1.00 96.81 277 LYS A C 1
ATOM 2156 O O . LYS A 1 277 ? 4.634 4.664 -11.113 1.00 96.81 277 LYS A O 1
ATOM 2161 N N . MET A 1 278 ? 3.145 3.460 -9.974 1.00 96.94 278 MET A N 1
ATOM 2162 C CA . MET A 1 278 ? 1.968 3.816 -10.768 1.00 96.94 278 MET A CA 1
ATOM 2163 C C . MET A 1 278 ? 1.723 5.335 -10.788 1.00 96.94 278 MET A C 1
ATOM 2165 O O . MET A 1 278 ? 1.287 5.870 -11.805 1.00 96.94 278 MET A O 1
ATOM 2169 N N . SER A 1 279 ? 2.056 6.051 -9.709 1.00 96.62 279 SER A N 1
ATOM 2170 C CA . SER A 1 279 ? 1.961 7.519 -9.637 1.00 96.62 279 SER A CA 1
ATOM 2171 C C . SER A 1 279 ? 3.006 8.284 -10.467 1.00 96.62 279 SER A C 1
ATOM 2173 O O . SER A 1 279 ? 2.797 9.461 -10.766 1.00 96.62 279 SER A O 1
ATOM 2175 N N . LYS A 1 280 ? 4.120 7.645 -10.850 1.00 96.06 280 LYS A N 1
ATOM 2176 C CA . LYS A 1 280 ? 5.224 8.151 -11.694 1.00 96.06 280 LYS A CA 1
ATOM 2177 C C . LYS A 1 280 ? 6.034 9.355 -11.170 1.00 96.06 280 LYS A C 1
ATOM 2179 O O . LYS A 1 280 ? 7.154 9.547 -11.635 1.00 96.06 280 LYS A O 1
ATOM 2184 N N . ASN A 1 281 ? 5.501 10.217 -10.300 1.00 96.56 281 ASN A N 1
ATOM 2185 C CA . ASN A 1 281 ? 6.201 11.407 -9.777 1.00 96.56 281 ASN A CA 1
ATOM 2186 C C . ASN A 1 281 ? 5.579 11.946 -8.472 1.00 96.56 281 ASN A C 1
ATOM 2188 O O . ASN A 1 281 ? 4.388 11.752 -8.207 1.00 96.56 281 ASN A O 1
ATOM 2192 N N . ALA A 1 282 ? 6.351 12.728 -7.704 1.00 96.56 282 ALA A N 1
ATOM 2193 C CA . ALA A 1 282 ? 5.918 13.283 -6.417 1.00 96.56 282 ALA A CA 1
ATOM 2194 C C . ALA A 1 282 ? 4.741 14.267 -6.555 1.00 96.56 282 ALA A C 1
ATOM 2196 O O . ALA A 1 282 ? 3.855 14.335 -5.698 1.00 96.56 282 ALA A O 1
ATOM 2197 N N . LYS A 1 283 ? 4.671 15.006 -7.673 1.00 96.56 283 LYS A N 1
ATOM 2198 C CA . LYS A 1 283 ? 3.566 15.938 -7.945 1.00 96.56 283 LYS A CA 1
ATOM 2199 C C . LYS A 1 283 ? 2.216 15.214 -8.015 1.00 96.56 283 LYS A C 1
ATOM 2201 O O . LYS A 1 283 ? 1.220 15.733 -7.512 1.00 96.56 283 LYS A O 1
ATOM 2206 N N . THR A 1 284 ? 2.176 14.030 -8.618 1.00 96.19 284 THR A N 1
ATOM 2207 C CA . THR A 1 284 ? 0.951 13.226 -8.745 1.00 96.19 284 THR A CA 1
ATOM 2208 C C . THR A 1 284 ? 0.447 12.781 -7.372 1.00 96.19 284 THR A C 1
ATOM 2210 O O . THR A 1 284 ? -0.750 12.873 -7.097 1.00 96.19 284 THR A O 1
ATOM 2213 N N . VAL A 1 285 ? 1.358 12.409 -6.469 1.00 97.56 285 VAL A N 1
ATOM 2214 C CA . VAL A 1 285 ? 1.038 12.081 -5.070 1.00 97.56 285 VAL A CA 1
ATOM 2215 C C . VAL A 1 285 ? 0.511 13.307 -4.314 1.00 97.56 285 VAL A C 1
ATOM 2217 O O . VAL A 1 285 ? -0.506 13.232 -3.621 1.00 97.56 285 VAL A O 1
ATOM 2220 N N . ALA A 1 286 ? 1.144 14.470 -4.483 1.00 96.06 286 ALA A N 1
ATOM 2221 C CA . ALA A 1 286 ? 0.675 15.714 -3.874 1.00 96.06 286 ALA A CA 1
ATOM 2222 C C . ALA A 1 286 ? -0.726 16.119 -4.378 1.00 96.06 286 ALA A C 1
ATOM 2224 O O . ALA A 1 286 ? -1.590 16.509 -3.587 1.00 96.06 286 ALA A O 1
ATOM 2225 N N . ASP A 1 287 ? -0.983 15.990 -5.684 1.00 92.44 287 ASP A N 1
ATOM 2226 C CA . ASP A 1 287 ? -2.293 16.261 -6.284 1.00 92.44 287 ASP A CA 1
ATOM 2227 C C . ASP A 1 287 ? -3.367 15.282 -5.776 1.00 92.44 287 ASP A C 1
ATOM 2229 O O . ASP A 1 287 ? -4.513 15.692 -5.566 1.00 92.44 287 ASP A O 1
ATOM 2233 N N . PHE A 1 288 ? -3.010 14.015 -5.537 1.00 94.69 288 PHE A N 1
ATOM 2234 C CA . PHE A 1 288 ? -3.895 13.024 -4.921 1.00 94.69 288 PHE A CA 1
ATOM 2235 C C . PHE A 1 288 ? -4.352 13.470 -3.525 1.00 94.69 288 PHE A C 1
ATOM 2237 O O . PHE A 1 288 ? -5.556 13.587 -3.284 1.00 94.69 288 PHE A O 1
ATOM 2244 N N . TYR A 1 289 ? -3.423 13.837 -2.637 1.00 94.69 289 TYR A N 1
ATOM 2245 C CA . TYR A 1 289 ? -3.770 14.342 -1.302 1.00 94.69 289 TYR A CA 1
ATOM 2246 C C . TYR A 1 289 ? -4.574 15.637 -1.336 1.00 94.69 289 TYR A C 1
ATOM 2248 O O . TYR A 1 289 ? -5.539 15.790 -0.581 1.00 94.69 289 TYR A O 1
ATOM 2256 N N . LYS A 1 290 ? -4.217 16.554 -2.241 1.00 90.25 290 LYS A N 1
ATOM 2257 C CA . LYS A 1 290 ? -4.923 17.824 -2.432 1.00 90.25 290 LYS A CA 1
ATOM 2258 C C . LYS A 1 290 ? -6.395 17.618 -2.802 1.00 90.25 290 LYS A C 1
ATOM 2260 O O . LYS A 1 290 ? -7.235 18.406 -2.372 1.00 90.25 290 LYS A O 1
ATOM 2265 N N . LYS A 1 291 ? -6.709 16.577 -3.579 1.00 86.88 291 LYS A N 1
ATOM 2266 C CA . LYS A 1 291 ? -8.087 16.204 -3.936 1.00 86.88 291 LYS A CA 1
ATOM 2267 C C . LYS A 1 291 ? -8.789 15.451 -2.807 1.00 86.88 291 LYS A C 1
ATOM 2269 O O . LYS A 1 291 ? -9.928 15.770 -2.480 1.00 86.88 291 LYS A O 1
ATOM 2274 N N . LEU A 1 292 ? -8.115 14.470 -2.208 1.00 89.00 292 LEU A N 1
ATOM 2275 C CA . LEU A 1 292 ? -8.725 13.546 -1.255 1.00 89.00 292 LEU A CA 1
ATOM 2276 C C . LEU A 1 292 ? -9.038 14.201 0.097 1.00 89.00 292 LEU A C 1
ATOM 2278 O O . LEU A 1 292 ? -10.146 14.076 0.626 1.00 89.00 292 LEU A O 1
ATOM 2282 N N . ARG A 1 293 ? -8.061 14.902 0.675 1.00 91.56 293 ARG A N 1
ATOM 2283 C CA . ARG A 1 293 ? -8.123 15.330 2.074 1.00 91.56 293 ARG A CA 1
ATOM 2284 C C . ARG A 1 293 ? -9.299 16.267 2.388 1.00 91.56 293 ARG A C 1
ATOM 2286 O O . ARG A 1 293 ? -9.958 16.019 3.394 1.00 91.56 293 ARG A O 1
ATOM 2293 N N . PRO A 1 294 ? -9.652 17.281 1.568 1.00 89.62 294 PRO A N 1
ATOM 2294 C CA . PRO A 1 294 ? -10.806 18.140 1.857 1.00 89.62 294 PRO A CA 1
ATOM 2295 C C . PRO A 1 294 ? -12.133 17.377 1.972 1.00 89.62 294 PRO A C 1
ATOM 2297 O O . PRO A 1 294 ? -13.024 17.789 2.715 1.00 89.62 294 PRO A O 1
ATOM 2300 N N . VAL A 1 295 ? -12.273 16.268 1.243 1.00 88.38 295 VAL A N 1
ATOM 2301 C CA . VAL A 1 295 ? -13.478 15.431 1.252 1.00 88.38 295 VAL A CA 1
ATOM 2302 C C . VAL A 1 295 ? -13.499 14.544 2.500 1.00 88.38 295 VAL A C 1
ATOM 2304 O O . VAL A 1 295 ? -14.492 14.533 3.230 1.00 88.38 295 VAL A O 1
ATOM 2307 N N . VAL A 1 296 ? -12.373 13.897 2.817 1.00 92.25 296 VAL A N 1
ATOM 2308 C CA . VAL A 1 296 ? -12.206 13.086 4.037 1.00 92.25 296 VAL A CA 1
ATOM 2309 C C . VAL A 1 296 ? -12.380 13.928 5.302 1.00 92.25 296 VAL A C 1
ATOM 2311 O O . VAL A 1 296 ? -13.063 13.497 6.234 1.00 92.25 296 VAL A O 1
ATOM 2314 N N . ARG A 1 297 ? -11.842 15.155 5.323 1.00 93.62 297 ARG A N 1
ATOM 2315 C CA . ARG A 1 297 ? -11.918 16.082 6.461 1.00 93.62 297 ARG A CA 1
ATOM 2316 C C . ARG A 1 297 ? -13.356 16.306 6.928 1.00 93.62 297 ARG A C 1
ATOM 2318 O O . ARG A 1 297 ? -13.617 16.245 8.125 1.00 93.62 297 ARG A O 1
ATOM 2325 N N . LYS A 1 298 ? -14.309 16.449 5.998 1.00 91.12 298 LYS A N 1
ATOM 2326 C CA . LYS A 1 298 ? -15.741 16.615 6.317 1.00 91.12 298 LYS A CA 1
ATOM 2327 C C . LYS A 1 298 ? -16.325 15.417 7.075 1.00 91.12 298 LYS A C 1
ATOM 2329 O O . LYS A 1 298 ? -17.185 15.595 7.937 1.00 91.12 298 LYS A O 1
ATOM 2334 N N . LYS A 1 299 ? -15.908 14.187 6.746 1.00 92.81 299 LYS A N 1
ATOM 2335 C CA . LYS A 1 299 ? -16.305 12.979 7.495 1.00 92.81 299 LYS A CA 1
ATOM 2336 C C . LYS A 1 299 ? -15.606 12.938 8.845 1.00 92.81 299 LYS A C 1
ATOM 2338 O O . LYS A 1 299 ? -16.248 12.682 9.857 1.00 92.81 299 LYS A O 1
ATOM 2343 N N . ALA A 1 300 ? -14.314 13.237 8.852 1.00 96.06 300 ALA A N 1
ATOM 2344 C CA . ALA A 1 300 ? -13.479 13.177 10.035 1.00 96.06 300 ALA A CA 1
ATOM 2345 C C . ALA A 1 300 ? -13.931 14.174 11.123 1.00 96.06 300 ALA A C 1
ATOM 2347 O O . ALA A 1 300 ? -13.925 13.826 12.296 1.00 96.06 300 ALA A O 1
ATOM 2348 N N . GLU A 1 301 ? -14.419 15.362 10.755 1.00 95.25 301 GLU A N 1
ATOM 2349 C CA . GLU A 1 301 ? -15.026 16.328 11.687 1.00 95.25 301 GLU A CA 1
ATOM 2350 C C . GLU A 1 301 ? -16.311 15.796 12.345 1.00 95.25 301 GLU A C 1
ATOM 2352 O O . GLU A 1 301 ? -16.523 15.986 13.542 1.00 95.25 301 GLU A O 1
ATOM 2357 N N . LYS A 1 302 ? -17.162 15.088 11.590 1.00 94.69 302 LYS A N 1
ATOM 2358 C CA . LYS A 1 302 ? -18.380 14.457 12.136 1.00 94.69 302 LYS A CA 1
ATOM 2359 C C . LYS A 1 302 ? -18.036 13.317 13.090 1.00 94.69 302 LYS A C 1
ATOM 2361 O O . LYS A 1 302 ? -18.614 13.214 14.168 1.00 94.69 302 LYS A O 1
ATOM 2366 N N . ASP A 1 303 ? -17.087 12.484 12.682 1.00 96.69 303 ASP A N 1
ATOM 2367 C CA . ASP A 1 303 ? -16.569 11.379 13.487 1.00 96.69 303 ASP A CA 1
ATOM 2368 C C . ASP A 1 303 ? -15.933 11.883 14.784 1.00 96.69 303 ASP A C 1
ATOM 2370 O O . ASP A 1 303 ? -16.078 11.273 15.843 1.00 96.69 303 ASP A O 1
ATOM 2374 N N . TRP A 1 304 ? -15.251 13.023 14.703 1.00 96.44 304 TRP A N 1
ATOM 2375 C CA . TRP A 1 304 ? -14.627 13.667 15.843 1.00 96.44 304 TRP A CA 1
ATOM 2376 C C . TRP A 1 304 ? -15.637 14.176 16.871 1.00 96.44 304 TRP A C 1
ATOM 2378 O O . TRP A 1 304 ? -15.450 13.944 18.064 1.00 96.44 304 TRP A O 1
ATOM 2388 N N . GLU A 1 305 ? -16.728 14.812 16.434 1.00 95.69 305 GLU A N 1
ATOM 2389 C CA . GLU A 1 305 ? -17.780 15.245 17.362 1.00 95.69 305 GLU A CA 1
ATOM 2390 C C . GLU A 1 305 ? -18.432 14.048 18.071 1.00 95.69 305 GLU A C 1
ATOM 2392 O O . GLU A 1 305 ? -18.700 14.117 19.268 1.00 95.69 305 GLU A O 1
ATOM 2397 N N . GLU A 1 306 ? -18.623 12.920 17.377 1.00 96.19 306 GLU A N 1
ATOM 2398 C CA . GLU A 1 306 ? -19.149 11.695 17.993 1.00 96.19 306 GLU A CA 1
ATOM 2399 C C . GLU A 1 306 ? -18.204 11.132 19.073 1.00 96.19 306 GLU A C 1
ATOM 2401 O O . GLU A 1 306 ? -18.653 10.729 20.149 1.00 96.19 306 GLU A O 1
ATOM 2406 N N . LEU A 1 307 ? -16.891 11.153 18.821 1.00 97.25 307 LEU A N 1
ATOM 2407 C CA . LEU A 1 307 ? -15.866 10.764 19.795 1.00 97.25 307 LEU A CA 1
ATOM 2408 C C . LEU A 1 307 ? -15.840 11.693 21.018 1.00 97.25 307 LEU A C 1
ATOM 2410 O O . LEU A 1 307 ? -15.773 11.217 22.157 1.00 97.25 307 LEU A O 1
ATOM 2414 N N . LEU A 1 308 ? -15.912 13.009 20.800 1.00 96.12 308 LEU A N 1
ATOM 2415 C CA . LEU A 1 308 ? -15.966 13.996 21.878 1.00 96.12 308 LEU A CA 1
ATOM 2416 C C . LEU A 1 308 ? -17.220 13.823 22.732 1.00 96.12 308 LEU A C 1
ATOM 2418 O O . LEU A 1 308 ? -17.114 13.790 23.956 1.00 96.12 308 LEU A O 1
ATOM 2422 N N . GLU A 1 309 ? -18.385 13.656 22.110 1.00 95.94 309 GLU A N 1
ATOM 2423 C CA . GLU A 1 309 ? -19.649 13.449 22.818 1.00 95.94 309 GLU A CA 1
ATOM 2424 C C . GLU A 1 309 ? -19.614 12.181 23.682 1.00 95.94 309 GLU A C 1
ATOM 2426 O O . GLU A 1 309 ? -20.010 12.204 24.851 1.00 95.94 309 GLU A O 1
ATOM 2431 N N . ALA A 1 310 ? -19.058 11.083 23.161 1.00 96.62 310 ALA A N 1
ATOM 2432 C CA . ALA A 1 310 ? -18.886 9.859 23.939 1.00 96.62 310 ALA A CA 1
ATOM 2433 C C . ALA A 1 310 ? -18.000 10.082 25.175 1.00 96.62 310 ALA A C 1
ATOM 2435 O O . ALA A 1 310 ? -18.327 9.597 26.264 1.00 96.62 310 ALA A O 1
ATOM 2436 N N . LYS A 1 311 ? -16.919 10.862 25.038 1.00 96.69 311 LYS A N 1
ATOM 2437 C CA . LYS A 1 311 ? -16.036 11.216 26.155 1.00 96.69 311 LYS A CA 1
ATOM 2438 C C . LYS A 1 311 ? -16.706 12.149 27.164 1.00 96.69 311 LYS A C 1
ATOM 2440 O O . LYS A 1 311 ? -16.592 11.909 28.369 1.00 96.69 311 LYS A O 1
ATOM 2445 N N . ARG A 1 312 ? -17.433 13.176 26.711 1.00 96.44 312 ARG A N 1
ATOM 2446 C CA . ARG A 1 312 ? -18.198 14.092 27.583 1.00 96.44 312 ARG A CA 1
ATOM 2447 C C . ARG A 1 312 ? -19.212 13.320 28.417 1.00 96.44 312 ARG A C 1
ATOM 2449 O O . ARG A 1 312 ? -19.262 13.484 29.633 1.00 96.44 312 ARG A O 1
ATOM 2456 N N . LYS A 1 313 ? -19.947 12.398 27.792 1.00 95.19 313 LYS A N 1
ATOM 2457 C CA . LYS A 1 313 ? -20.903 11.522 28.478 1.00 95.19 313 LYS A CA 1
ATOM 2458 C C . LYS A 1 313 ? -20.238 10.593 29.500 1.00 95.19 313 LYS A C 1
ATOM 2460 O O . LYS A 1 313 ? -20.791 10.407 30.581 1.00 95.19 313 LYS A O 1
ATOM 2465 N N . ASP A 1 314 ? -19.083 10.008 29.175 1.00 94.06 314 ASP A N 1
ATOM 2466 C CA . ASP A 1 314 ? -18.368 9.083 30.071 1.00 94.06 314 ASP A CA 1
ATOM 2467 C C . ASP A 1 314 ? -17.773 9.798 31.296 1.00 94.06 314 ASP A C 1
ATOM 2469 O O . ASP A 1 314 ? -17.811 9.286 32.413 1.00 94.06 314 ASP A O 1
ATOM 2473 N N . THR A 1 315 ? -17.253 11.009 31.088 1.00 94.19 315 THR A N 1
ATOM 2474 C CA . THR A 1 315 ? -16.586 11.816 32.126 1.00 94.19 315 THR A CA 1
ATOM 2475 C C . THR A 1 315 ? -17.532 12.727 32.908 1.00 94.19 315 THR A C 1
ATOM 2477 O O . THR A 1 315 ? -17.223 13.107 34.037 1.00 94.19 315 THR A O 1
ATOM 2480 N N . GLY A 1 316 ? -18.681 13.076 32.326 1.00 94.75 316 GLY A N 1
ATOM 2481 C CA . GLY A 1 316 ? -19.589 14.097 32.845 1.00 94.75 316 GLY A CA 1
ATOM 2482 C C . GLY A 1 316 ? -19.037 15.527 32.751 1.00 94.75 316 GLY A C 1
ATOM 2483 O O . GLY A 1 316 ? -19.520 16.395 33.479 1.00 94.75 316 GLY A O 1
ATOM 2484 N N . ASP A 1 317 ? -18.024 15.765 31.909 1.00 93.00 317 ASP A N 1
ATOM 2485 C CA . ASP A 1 317 ? -17.353 17.057 31.739 1.00 93.00 317 ASP A CA 1
ATOM 2486 C C . ASP A 1 317 ? -17.410 17.532 30.279 1.00 93.00 317 ASP A C 1
ATOM 2488 O O . ASP A 1 317 ? -16.803 16.945 29.384 1.00 93.00 317 ASP A O 1
ATOM 2492 N N . GLU A 1 318 ? -18.119 18.637 30.047 1.00 90.00 318 GLU A N 1
ATOM 2493 C CA . GLU A 1 318 ? -18.257 19.281 28.733 1.00 90.00 318 GLU A CA 1
ATOM 2494 C C . GLU A 1 318 ? -16.932 19.862 28.213 1.00 90.00 318 GLU A C 1
ATOM 2496 O O . GLU A 1 318 ? -16.749 20.006 27.004 1.00 90.00 318 GLU A O 1
ATOM 2501 N N . ALA A 1 319 ? -15.997 20.187 29.114 1.00 89.75 319 ALA A N 1
ATOM 2502 C CA . ALA A 1 319 ? -14.689 20.752 28.786 1.00 89.75 319 ALA A CA 1
ATOM 2503 C C . ALA A 1 319 ? -13.610 19.679 28.555 1.00 89.75 319 ALA A C 1
ATOM 2505 O O . ALA A 1 319 ? -12.419 19.992 28.561 1.00 89.75 319 ALA A O 1
ATOM 2506 N N . THR A 1 320 ? -14.008 18.415 28.377 1.00 89.06 320 THR A N 1
ATOM 2507 C CA . THR A 1 320 ? -13.062 17.317 28.179 1.00 89.06 320 THR A CA 1
ATOM 2508 C C . THR A 1 320 ? -12.210 17.534 26.924 1.00 89.06 320 THR A C 1
ATOM 2510 O O . THR A 1 320 ? -12.715 17.799 25.833 1.00 89.06 320 THR A O 1
ATOM 2513 N N . GLU A 1 321 ? -10.894 17.416 27.077 1.00 90.62 321 GLU A N 1
ATOM 2514 C CA . GLU A 1 321 ? -9.956 17.385 25.955 1.00 90.62 321 GLU A CA 1
ATOM 2515 C C . GLU A 1 321 ? -9.789 15.948 25.478 1.00 90.62 321 GLU A C 1
ATOM 2517 O O . GLU A 1 321 ? -9.831 15.026 26.289 1.00 90.62 321 GLU A O 1
ATOM 2522 N N . PHE A 1 322 ? -9.568 15.728 24.186 1.00 93.31 322 PHE A N 1
ATOM 2523 C CA . PHE A 1 322 ? -9.378 14.391 23.626 1.00 93.31 322 PHE A CA 1
ATOM 2524 C C . PHE A 1 322 ? -7.936 14.214 23.164 1.00 93.31 322 PHE A C 1
ATOM 2526 O O . PHE A 1 322 ? -7.376 15.081 22.497 1.00 93.31 322 PHE A O 1
ATOM 2533 N N . TYR A 1 323 ? -7.340 13.081 23.523 1.00 93.38 323 TYR A N 1
ATOM 2534 C CA . TYR A 1 323 ? -5.927 12.806 23.296 1.00 93.38 323 TYR A CA 1
ATOM 2535 C C . TYR A 1 323 ? -5.725 11.509 22.503 1.00 93.38 323 TYR A C 1
ATOM 2537 O O . TYR A 1 323 ? -6.638 10.682 22.426 1.00 93.38 323 TYR A O 1
ATOM 2545 N N . PRO A 1 324 ? -4.514 11.255 21.966 1.00 92.94 324 PRO A N 1
ATOM 2546 C CA . PRO A 1 324 ? -4.244 10.043 21.191 1.00 92.94 324 PRO A CA 1
ATOM 2547 C C . PRO A 1 324 ? -4.570 8.730 21.925 1.00 92.94 324 PRO A C 1
ATOM 2549 O O . PRO A 1 324 ? -4.883 7.731 21.286 1.00 92.94 324 PRO A O 1
ATOM 2552 N N . TRP A 1 325 ? -4.493 8.707 23.261 1.00 95.75 325 TRP A N 1
ATOM 2553 C CA . TRP A 1 325 ? -4.779 7.521 24.081 1.00 95.75 325 TRP A CA 1
ATOM 2554 C C . TRP A 1 325 ? -6.266 7.291 24.382 1.00 95.75 325 TRP A C 1
ATOM 2556 O O . TRP A 1 325 ? -6.610 6.367 25.120 1.00 95.75 325 TRP A O 1
ATOM 2566 N N . ASP A 1 326 ? -7.148 8.133 23.854 1.00 96.31 326 ASP A N 1
ATOM 2567 C CA . ASP A 1 326 ? -8.592 8.008 24.033 1.00 96.31 326 ASP A CA 1
ATOM 2568 C C . ASP A 1 326 ? -9.287 7.385 22.818 1.00 96.31 326 ASP A C 1
ATOM 2570 O O . ASP A 1 326 ? -10.350 6.793 22.982 1.00 96.31 326 ASP A O 1
ATOM 2574 N N . PHE A 1 327 ? -8.686 7.478 21.623 1.00 95.81 327 PHE A N 1
ATOM 2575 C CA . PHE A 1 327 ? -9.316 7.074 20.360 1.00 95.81 327 PHE A CA 1
ATOM 2576 C C . PHE A 1 327 ? -9.862 5.645 20.394 1.00 95.81 327 PHE A C 1
ATOM 2578 O O . PHE A 1 327 ? -11.068 5.471 20.244 1.00 95.81 327 PHE A O 1
ATOM 2585 N N . SER A 1 328 ? -9.011 4.642 20.628 1.00 95.69 328 SER A N 1
ATOM 2586 C CA . SER A 1 328 ? -9.439 3.242 20.532 1.00 95.69 328 SER A CA 1
ATOM 2587 C C . SER A 1 328 ? -10.472 2.865 21.596 1.00 95.69 328 SER A C 1
ATOM 2589 O O . SER A 1 328 ? -11.473 2.227 21.287 1.00 95.69 328 SER A O 1
ATOM 2591 N N . TYR A 1 329 ? -10.304 3.364 22.825 1.00 97.50 329 TYR A N 1
ATOM 2592 C CA . TYR A 1 329 ? -11.264 3.150 23.908 1.00 97.50 329 TYR A CA 1
ATOM 2593 C C . TYR A 1 329 ? -12.661 3.686 23.568 1.00 97.50 329 TYR A C 1
ATOM 2595 O O . TYR A 1 329 ? -13.664 2.998 23.764 1.00 97.50 329 TYR A O 1
ATOM 2603 N N . TYR A 1 330 ? -12.754 4.910 23.034 1.00 97.50 330 TYR A N 1
ATOM 2604 C CA . TYR A 1 330 ? -14.050 5.465 22.637 1.00 97.50 330 TYR A CA 1
ATOM 2605 C C . TYR A 1 330 ? -14.572 4.884 21.321 1.00 97.50 330 TYR A C 1
ATOM 2607 O O . TYR A 1 330 ? -15.789 4.788 21.176 1.00 97.50 330 TYR A O 1
ATOM 2615 N N . HIS A 1 331 ? -13.703 4.437 20.406 1.00 96.38 331 HIS A N 1
ATOM 2616 C CA . HIS A 1 331 ? -14.107 3.668 19.226 1.00 96.38 331 HIS A CA 1
ATOM 2617 C C . HIS A 1 331 ? -14.888 2.419 19.642 1.00 96.38 331 HIS A C 1
ATOM 2619 O O . HIS A 1 331 ? -16.053 2.283 19.267 1.00 96.38 331 HIS A O 1
ATOM 2625 N N . GLU A 1 332 ? -14.300 1.572 20.492 1.00 95.00 332 GLU A N 1
ATOM 2626 C CA . GLU A 1 332 ? -14.941 0.341 20.969 1.00 95.00 332 GLU A CA 1
ATOM 2627 C C . GLU A 1 332 ? -16.187 0.623 21.814 1.00 95.00 332 GLU A C 1
ATOM 2629 O O . GLU A 1 332 ? -17.217 -0.037 21.655 1.00 95.00 332 GLU A O 1
ATOM 2634 N N . LYS A 1 333 ? -16.154 1.660 22.661 1.00 95.12 333 LYS A N 1
ATOM 2635 C CA . LYS A 1 333 ? -17.330 2.064 23.442 1.00 95.12 333 LYS A CA 1
ATOM 2636 C C . LYS A 1 333 ? -18.503 2.471 22.546 1.00 95.12 333 LYS A C 1
ATOM 2638 O O . LYS A 1 333 ? -19.624 2.029 22.783 1.00 95.12 333 LYS A O 1
ATOM 2643 N N . ILE A 1 334 ? -18.266 3.286 21.514 1.00 96.69 334 ILE A N 1
ATOM 2644 C CA . ILE A 1 334 ? -19.313 3.712 20.571 1.00 96.69 334 ILE A CA 1
ATOM 2645 C C . ILE A 1 334 ? -19.791 2.528 19.729 1.00 96.69 334 ILE A C 1
ATOM 2647 O O . ILE A 1 334 ? -20.996 2.368 19.540 1.00 96.69 334 ILE A O 1
ATOM 2651 N N . LYS A 1 335 ? -18.868 1.685 19.252 1.00 95.31 335 LYS A N 1
ATOM 2652 C CA . LYS A 1 335 ? -19.173 0.462 18.499 1.00 95.31 335 LYS A CA 1
ATOM 2653 C C . LYS A 1 335 ? -20.163 -0.425 19.265 1.00 95.31 335 LYS A C 1
ATOM 2655 O O . LYS A 1 335 ? -21.201 -0.805 18.719 1.00 95.31 335 LYS A O 1
ATOM 2660 N N . ASN A 1 336 ? -19.913 -0.638 20.555 1.00 93.50 336 ASN A N 1
ATOM 2661 C CA . ASN A 1 336 ? -20.803 -1.391 21.435 1.00 93.50 336 ASN A CA 1
ATOM 2662 C C . ASN A 1 336 ? -22.124 -0.644 21.709 1.00 93.50 336 ASN A C 1
ATOM 2664 O O . ASN A 1 336 ? -23.200 -1.160 21.413 1.00 93.50 336 ASN A O 1
ATOM 2668 N N . ASP A 1 337 ? -22.065 0.601 22.194 1.00 94.19 337 ASP A N 1
ATOM 2669 C CA . ASP A 1 337 ? -23.250 1.354 22.634 1.00 94.19 337 ASP A CA 1
ATOM 2670 C C . ASP A 1 337 ? -24.235 1.670 21.490 1.00 94.19 337 ASP A C 1
ATOM 2672 O O . ASP A 1 337 ? -25.451 1.679 21.701 1.00 94.19 337 ASP A O 1
ATOM 2676 N N . LYS A 1 338 ? -23.727 1.975 20.289 1.00 94.56 338 LYS A N 1
ATOM 2677 C CA . LYS A 1 338 ? -24.530 2.441 19.145 1.00 94.56 338 LYS A CA 1
ATOM 2678 C C . LYS A 1 338 ? -24.952 1.313 18.210 1.00 94.56 338 LYS A C 1
ATOM 2680 O O . LYS A 1 338 ? -26.056 1.376 17.670 1.00 94.56 338 LYS A O 1
ATOM 2685 N N . PHE A 1 339 ? -24.099 0.309 18.013 1.00 94.56 339 PHE A N 1
ATOM 2686 C CA . PHE A 1 339 ? -24.333 -0.759 17.034 1.00 94.56 339 PHE A CA 1
ATOM 2687 C C . PHE A 1 339 ? -24.549 -2.133 17.671 1.00 94.56 339 PHE A C 1
ATOM 2689 O O . PHE A 1 339 ? -24.787 -3.096 16.951 1.00 94.56 339 PHE A O 1
ATOM 2696 N N . ALA A 1 340 ? -24.500 -2.231 19.006 1.00 94.25 340 ALA A N 1
ATOM 2697 C CA . ALA A 1 340 ? -24.584 -3.491 19.747 1.00 94.25 340 ALA A CA 1
ATOM 2698 C C . ALA A 1 340 ? -23.533 -4.529 19.306 1.00 94.25 340 ALA A C 1
ATOM 2700 O O . ALA A 1 340 ? -23.752 -5.736 19.432 1.00 94.25 340 ALA A O 1
ATOM 2701 N N . VAL A 1 341 ? -22.385 -4.055 18.809 1.00 94.31 341 VAL A N 1
ATOM 2702 C CA . VAL A 1 341 ? -21.262 -4.895 18.393 1.00 94.31 341 VAL A CA 1
ATOM 2703 C C . VAL A 1 341 ? -20.232 -4.928 19.510 1.00 94.31 341 VAL A C 1
ATOM 2705 O O . VAL A 1 341 ? -19.522 -3.957 19.758 1.00 94.31 341 VAL A O 1
ATOM 2708 N N . ASP A 1 342 ? -20.157 -6.073 20.175 1.00 92.06 342 ASP A N 1
ATOM 2709 C CA . ASP A 1 342 ? -19.114 -6.390 21.142 1.00 92.06 342 ASP A CA 1
ATOM 2710 C C . ASP A 1 342 ? -18.031 -7.212 20.435 1.00 92.06 342 ASP A C 1
ATOM 2712 O O . ASP A 1 342 ? -18.262 -8.368 20.073 1.00 92.06 342 ASP A O 1
ATOM 2716 N N . SER A 1 343 ? -16.861 -6.609 20.220 1.00 90.81 343 SER A N 1
ATOM 2717 C CA . SER A 1 343 ? -15.746 -7.229 19.497 1.00 90.81 343 SER A CA 1
ATOM 2718 C C . SER A 1 343 ? -15.286 -8.550 20.134 1.00 90.81 343 SER A C 1
ATOM 2720 O O . SER A 1 343 ? -14.882 -9.459 19.409 1.00 90.81 343 SER A O 1
ATOM 2722 N N . GLN A 1 344 ? -15.425 -8.717 21.457 1.00 89.31 344 GLN A N 1
ATOM 2723 C CA . GLN A 1 344 ? -15.097 -9.979 22.134 1.00 89.31 344 GLN A CA 1
ATOM 2724 C C . GLN A 1 344 ? -16.106 -11.078 21.793 1.00 89.31 344 GLN A C 1
ATOM 2726 O O . GLN A 1 344 ? -15.718 -12.223 21.582 1.00 89.31 344 GLN A O 1
ATOM 2731 N N . LYS A 1 345 ? -17.394 -10.732 21.671 1.00 92.50 345 LYS A N 1
ATOM 2732 C CA . LYS A 1 345 ? -18.428 -11.685 21.241 1.00 92.50 345 LYS A CA 1
ATOM 2733 C C . LYS A 1 345 ? -18.297 -12.046 19.775 1.00 92.50 345 LYS A C 1
ATOM 2735 O O . LYS A 1 345 ? -18.505 -13.198 19.431 1.00 92.50 345 LYS A O 1
ATOM 2740 N N . VAL A 1 346 ? -17.944 -11.092 18.911 1.00 95.31 346 VAL A N 1
ATOM 2741 C CA . VAL A 1 346 ? -17.666 -11.378 17.492 1.00 95.31 346 VAL A CA 1
ATOM 2742 C C . VAL A 1 346 ? -16.559 -12.430 17.373 1.00 95.31 346 VAL A C 1
ATOM 2744 O O . VAL A 1 346 ? -16.706 -13.380 16.608 1.00 95.31 346 VAL A O 1
ATOM 2747 N N . GLN A 1 347 ? -15.512 -12.316 18.196 1.00 94.06 347 GLN A N 1
ATOM 2748 C CA . GLN A 1 347 ? -14.398 -13.265 18.251 1.00 94.06 347 GLN A CA 1
ATOM 2749 C C . GLN A 1 347 ? -14.849 -14.718 18.497 1.00 94.06 347 GLN A C 1
ATOM 2751 O O . GLN A 1 347 ? -14.274 -15.652 17.943 1.00 94.06 347 GLN A O 1
ATOM 2756 N N . GLU A 1 348 ? -15.903 -14.931 19.294 1.00 95.69 348 GLU A N 1
ATOM 2757 C CA . GLU A 1 348 ? -16.450 -16.265 19.600 1.00 95.69 348 GLU A CA 1
ATOM 2758 C C . GLU A 1 348 ? -16.996 -16.991 18.363 1.00 95.69 348 GLU A C 1
ATOM 2760 O O . GLU A 1 348 ? -17.091 -18.219 18.376 1.00 95.69 348 GLU A O 1
ATOM 2765 N N . TYR A 1 349 ? -17.307 -16.256 17.291 1.00 97.75 349 TYR A N 1
ATOM 2766 C CA . TYR A 1 349 ? -17.796 -16.791 16.017 1.00 97.75 349 TYR A CA 1
ATOM 2767 C C . TYR A 1 349 ? -16.711 -16.926 14.948 1.00 97.75 349 TYR A C 1
ATOM 2769 O O . TYR A 1 349 ? -17.000 -17.404 13.853 1.00 97.75 349 TYR A O 1
ATOM 2777 N N . LEU A 1 350 ? -15.473 -16.530 15.242 1.00 97.44 350 LEU A N 1
ATOM 2778 C CA . LEU A 1 350 ? -14.363 -16.575 14.293 1.00 97.44 350 LEU A CA 1
ATOM 2779 C C . LEU A 1 350 ? -13.239 -17.522 14.758 1.00 97.44 350 LEU A C 1
ATOM 2781 O O . LEU A 1 350 ? -12.098 -17.083 14.924 1.00 97.44 350 LEU A O 1
ATOM 2785 N N . PRO A 1 351 ? -13.498 -18.831 14.979 1.00 97.50 351 PRO A N 1
ATOM 2786 C CA . PRO A 1 351 ? -12.412 -19.797 15.122 1.00 97.50 351 PRO A CA 1
ATOM 2787 C C . PRO A 1 351 ? -11.503 -19.781 13.888 1.00 97.50 351 PRO A C 1
ATOM 2789 O O . PRO A 1 351 ? -12.000 -19.873 12.766 1.00 97.50 351 PRO A O 1
ATOM 2792 N N . LEU A 1 352 ? -10.182 -19.752 14.088 1.00 96.88 352 LEU A N 1
ATOM 2793 C CA . LEU A 1 352 ? -9.190 -19.675 13.005 1.00 96.88 352 LEU A CA 1
ATOM 2794 C C . LEU A 1 352 ? -9.422 -20.713 11.898 1.00 96.88 352 LEU A C 1
ATOM 2796 O O . LEU A 1 352 ? -9.373 -20.388 10.714 1.00 96.88 352 LEU A O 1
ATOM 2800 N N . GLN A 1 353 ? -9.703 -21.960 12.284 1.00 95.88 353 GLN A N 1
ATOM 2801 C CA . GLN A 1 353 ? -9.933 -23.045 11.331 1.00 95.88 353 GLN A CA 1
ATOM 2802 C C . GLN A 1 353 ? -11.176 -22.789 10.463 1.00 95.88 353 GLN A C 1
ATOM 2804 O O . GLN A 1 353 ? -11.109 -22.989 9.256 1.00 95.88 353 GLN A O 1
ATOM 2809 N N . ASN A 1 354 ? -12.265 -22.271 11.041 1.00 97.88 354 ASN A N 1
ATOM 2810 C CA . ASN A 1 354 ? -13.468 -21.943 10.277 1.00 97.88 354 ASN A CA 1
ATOM 2811 C C . ASN A 1 354 ? -13.192 -20.807 9.287 1.00 97.88 354 ASN A C 1
ATOM 2813 O O . ASN A 1 354 ? -13.585 -20.907 8.129 1.00 97.88 354 ASN A O 1
ATOM 2817 N N . VAL A 1 355 ? -12.501 -19.746 9.726 1.00 98.00 355 VAL A N 1
ATOM 2818 C CA . VAL A 1 355 ? -12.132 -18.614 8.858 1.00 98.00 355 VAL A CA 1
ATOM 2819 C C . VAL A 1 355 ? -11.294 -19.099 7.672 1.00 98.00 355 VAL A C 1
ATOM 2821 O O . VAL A 1 355 ? -11.576 -18.722 6.538 1.00 98.00 355 VAL A O 1
ATOM 2824 N N . MET A 1 356 ? -10.318 -19.982 7.911 1.00 97.69 356 MET A N 1
ATOM 2825 C CA . MET A 1 356 ? -9.504 -20.582 6.850 1.00 97.69 356 MET A CA 1
ATOM 2826 C C . MET A 1 356 ? -10.333 -21.431 5.879 1.00 97.69 356 MET A C 1
ATOM 2828 O O . MET A 1 356 ? -10.187 -21.287 4.668 1.00 97.69 356 MET A O 1
ATOM 2832 N N . ASP A 1 357 ? -11.222 -22.284 6.392 1.00 97.69 357 ASP A N 1
ATOM 2833 C CA . ASP A 1 357 ? -12.078 -23.132 5.557 1.00 97.69 357 ASP A CA 1
ATOM 2834 C C . ASP A 1 357 ? -13.032 -22.289 4.696 1.00 97.69 357 ASP A C 1
ATOM 2836 O O . ASP A 1 357 ? -13.194 -22.560 3.506 1.00 97.69 357 ASP A O 1
ATOM 2840 N N . GLY A 1 358 ? -13.599 -21.216 5.258 1.00 97.88 358 GLY A N 1
ATOM 2841 C CA . GLY A 1 358 ? -14.425 -20.259 4.521 1.00 97.88 358 GLY A CA 1
ATOM 2842 C C . GLY A 1 358 ? -13.652 -19.501 3.449 1.00 97.88 358 GLY A C 1
ATOM 2843 O O . GLY A 1 358 ? -14.123 -19.373 2.321 1.00 97.88 358 GLY A O 1
ATOM 2844 N N . LEU A 1 359 ? -12.445 -19.036 3.774 1.00 97.94 359 LEU A N 1
ATOM 2845 C CA . LEU A 1 359 ? -11.538 -18.400 2.821 1.00 97.94 359 LEU A CA 1
ATOM 2846 C C . LEU A 1 359 ? -11.219 -19.343 1.648 1.00 97.94 359 LEU A C 1
ATOM 2848 O O . LEU A 1 359 ? -11.297 -18.927 0.487 1.00 97.94 359 LEU A O 1
ATOM 2852 N N . PHE A 1 360 ? -10.932 -20.619 1.918 1.00 98.31 360 PHE A N 1
ATOM 2853 C CA . PHE A 1 360 ? -10.725 -21.626 0.875 1.00 98.31 360 PHE A CA 1
ATOM 2854 C C . PHE A 1 360 ? -11.997 -21.891 0.069 1.00 98.31 360 PHE A C 1
ATOM 2856 O O . PHE A 1 360 ? -11.939 -21.952 -1.155 1.00 98.31 360 PHE A O 1
ATOM 2863 N N . GLU A 1 361 ? -13.163 -22.015 0.701 1.00 97.62 361 GLU A N 1
ATOM 2864 C CA . GLU A 1 361 ? -14.430 -22.209 -0.012 1.00 97.62 361 GLU A CA 1
ATOM 2865 C C . GLU A 1 361 ? -14.719 -21.057 -0.987 1.00 97.62 361 GLU A C 1
ATOM 2867 O O . GLU A 1 361 ? -14.985 -21.297 -2.169 1.00 97.62 361 GLU A O 1
ATOM 2872 N N . ILE A 1 362 ? -14.584 -19.814 -0.517 1.00 97.81 362 ILE A N 1
ATOM 2873 C CA . ILE A 1 362 ? -14.779 -18.598 -1.314 1.00 97.81 362 ILE A CA 1
ATOM 2874 C C . ILE A 1 362 ? -13.847 -18.600 -2.529 1.00 97.81 362 ILE A C 1
ATOM 2876 O O . ILE A 1 362 ? -14.291 -18.454 -3.667 1.00 97.81 362 ILE A O 1
ATOM 2880 N N . THR A 1 363 ? -12.548 -18.784 -2.308 1.00 97.69 363 THR A N 1
ATOM 2881 C CA . THR A 1 363 ? -11.524 -18.631 -3.355 1.00 97.69 363 THR A CA 1
ATOM 2882 C C . THR A 1 363 ? -11.532 -19.780 -4.359 1.00 97.69 363 THR A C 1
ATOM 2884 O O . THR A 1 363 ? -11.375 -19.540 -5.557 1.00 97.69 363 THR A O 1
ATOM 2887 N N . GLN A 1 364 ? -11.822 -21.011 -3.924 1.00 97.62 364 GLN A N 1
ATOM 2888 C CA . GLN A 1 364 ? -12.063 -22.135 -4.834 1.00 97.62 364 GLN A CA 1
ATOM 2889 C C . GLN A 1 364 ? -13.251 -21.855 -5.758 1.00 97.62 364 GLN A C 1
ATOM 2891 O O . GLN A 1 364 ? -13.171 -22.116 -6.961 1.00 97.62 364 GLN A O 1
ATOM 2896 N N . HIS A 1 365 ? -14.335 -21.285 -5.219 1.00 95.06 365 HIS A N 1
ATOM 2897 C CA . HIS A 1 365 ? -15.521 -20.954 -6.003 1.00 95.06 365 HIS A CA 1
ATOM 2898 C C . HIS A 1 365 ? -15.274 -19.808 -6.991 1.00 95.06 365 HIS A C 1
ATOM 2900 O O . HIS A 1 365 ? -15.652 -19.915 -8.157 1.00 95.06 365 HIS A O 1
ATOM 2906 N N . LEU A 1 366 ? -14.613 -18.736 -6.546 1.00 96.75 366 LEU A N 1
ATOM 2907 C CA . LEU A 1 366 ? -14.321 -17.570 -7.380 1.00 96.75 366 LEU A CA 1
ATOM 2908 C C . LEU A 1 366 ? -13.337 -17.884 -8.507 1.00 96.75 366 LEU A C 1
ATOM 2910 O O . LEU A 1 366 ? -13.540 -17.450 -9.639 1.00 96.75 366 LEU A O 1
ATOM 2914 N N . TYR A 1 367 ? -12.268 -18.619 -8.203 1.00 97.19 367 TYR A N 1
ATOM 2915 C CA . TYR A 1 367 ? -11.126 -18.758 -9.107 1.00 97.19 367 TYR A CA 1
ATOM 2916 C C . TYR A 1 367 ? -11.057 -20.106 -9.818 1.00 97.19 367 TYR A C 1
ATOM 2918 O O . TYR A 1 367 ? -10.205 -20.281 -10.690 1.00 97.19 367 TYR A O 1
ATOM 2926 N N . GLY A 1 368 ? -11.949 -21.049 -9.496 1.00 97.25 368 GLY A N 1
ATOM 2927 C CA . GLY A 1 368 ? -11.963 -22.374 -10.114 1.00 97.25 368 GLY A CA 1
ATOM 2928 C C . GLY A 1 368 ? -10.736 -23.207 -9.742 1.00 97.25 368 GLY A C 1
ATOM 2929 O O . GLY A 1 368 ? -10.192 -23.922 -10.588 1.00 97.25 368 GLY A O 1
ATOM 2930 N N . ILE A 1 369 ? -10.300 -23.108 -8.489 1.00 98.31 369 ILE A N 1
ATOM 2931 C CA . ILE A 1 369 ? -9.124 -23.802 -7.949 1.00 98.31 369 ILE A CA 1
ATOM 2932 C C . ILE A 1 369 ? -9.514 -24.807 -6.857 1.00 98.31 369 ILE A C 1
ATOM 2934 O O . ILE A 1 369 ? -10.644 -24.802 -6.378 1.00 98.31 369 ILE A O 1
ATOM 2938 N N . GLU A 1 370 ? -8.592 -25.694 -6.498 1.00 98.25 370 GLU A N 1
ATOM 2939 C CA . GLU A 1 370 ? -8.704 -26.682 -5.420 1.00 98.25 370 GLU A CA 1
ATOM 2940 C C . GLU A 1 370 ? -7.437 -26.625 -4.561 1.00 98.25 370 GLU A C 1
ATOM 2942 O O . GLU A 1 370 ? -6.324 -26.637 -5.097 1.00 98.25 370 GLU A O 1
ATOM 2947 N N . TYR A 1 371 ? -7.603 -26.606 -3.238 1.00 98.44 371 TYR A N 1
ATOM 2948 C CA . TYR A 1 371 ? -6.494 -26.717 -2.292 1.00 98.44 371 TYR A CA 1
ATOM 2949 C C . TYR A 1 371 ? -6.330 -28.154 -1.815 1.00 98.44 371 TYR A C 1
ATOM 2951 O O . TYR A 1 371 ? -7.286 -28.789 -1.366 1.00 98.44 371 TYR A O 1
ATOM 2959 N N . ARG A 1 372 ? -5.099 -28.663 -1.858 1.00 97.00 372 ARG A N 1
ATOM 2960 C CA . ARG A 1 372 ? -4.753 -29.966 -1.284 1.00 97.00 372 ARG A CA 1
ATOM 2961 C C . ARG A 1 372 ? -3.712 -29.774 -0.210 1.00 97.00 372 ARG A C 1
ATOM 2963 O O . ARG A 1 372 ? -2.580 -29.406 -0.506 1.00 97.00 372 ARG A O 1
ATOM 2970 N N . GLU A 1 373 ? -4.091 -30.040 1.033 1.00 95.94 373 GLU A N 1
ATOM 2971 C CA . GLU A 1 373 ? -3.112 -30.097 2.108 1.00 95.94 373 GLU A CA 1
ATOM 2972 C C . GLU A 1 373 ? -2.216 -31.320 1.913 1.00 95.94 373 GLU A C 1
ATOM 2974 O O . GLU A 1 373 ? -2.688 -32.456 1.824 1.00 95.94 373 GLU A O 1
ATOM 2979 N N . VAL A 1 374 ? -0.914 -31.073 1.851 1.00 93.88 374 VAL A N 1
ATOM 2980 C CA . VAL A 1 374 ? 0.105 -32.100 1.641 1.00 93.88 374 VAL A CA 1
ATOM 2981 C C . VAL A 1 374 ? 1.122 -32.131 2.774 1.00 93.88 374 VAL A C 1
ATOM 2983 O O . VAL A 1 374 ? 2.156 -32.762 2.617 1.00 93.88 374 VAL A O 1
ATOM 2986 N N . THR A 1 375 ? 0.838 -31.511 3.923 1.00 92.19 375 THR A N 1
ATOM 2987 C CA . THR A 1 375 ? 1.737 -31.439 5.090 1.00 92.19 375 THR A CA 1
ATOM 2988 C C . THR A 1 375 ? 2.332 -32.806 5.471 1.00 92.19 375 THR A C 1
ATOM 2990 O O . THR A 1 375 ? 3.551 -32.964 5.494 1.00 92.19 375 THR A O 1
ATOM 2993 N N . ASP A 1 376 ? 1.499 -33.833 5.675 1.00 89.00 376 ASP A N 1
ATOM 2994 C CA . ASP A 1 376 ? 1.976 -35.182 6.027 1.00 89.00 376 ASP A CA 1
ATOM 2995 C C . ASP A 1 376 ? 2.781 -35.830 4.887 1.00 89.00 376 ASP A C 1
ATOM 2997 O O . ASP A 1 376 ? 3.817 -36.458 5.106 1.00 89.00 376 ASP A O 1
ATOM 3001 N N . ILE A 1 377 ? 2.324 -35.640 3.646 1.00 84.88 377 ILE A N 1
ATOM 3002 C CA . ILE A 1 377 ? 2.971 -36.173 2.441 1.00 84.88 377 ILE A CA 1
ATOM 3003 C C . ILE A 1 377 ? 4.344 -35.520 2.235 1.00 84.88 377 ILE A C 1
ATOM 3005 O O . ILE A 1 377 ? 5.292 -36.188 1.825 1.00 84.88 377 ILE A O 1
ATOM 3009 N N . ALA A 1 378 ? 4.457 -34.225 2.514 1.00 81.44 378 ALA A N 1
ATOM 3010 C CA . ALA A 1 378 ? 5.681 -33.449 2.445 1.00 81.44 378 ALA A CA 1
ATOM 3011 C C . ALA A 1 378 ? 6.713 -34.019 3.426 1.00 81.44 378 ALA A C 1
ATOM 3013 O O . ALA A 1 378 ? 7.810 -34.388 3.008 1.00 81.44 378 ALA A O 1
ATOM 3014 N N . ILE A 1 379 ? 6.317 -34.241 4.683 1.00 78.44 379 ILE A N 1
ATOM 3015 C CA . ILE A 1 379 ? 7.166 -34.878 5.698 1.00 78.44 379 ILE A CA 1
ATOM 3016 C C . ILE A 1 379 ? 7.618 -36.277 5.243 1.00 78.44 379 ILE A C 1
ATOM 3018 O O . ILE A 1 379 ? 8.803 -36.601 5.325 1.00 78.44 379 ILE A O 1
ATOM 3022 N N . GLU A 1 380 ? 6.710 -37.105 4.709 1.00 79.81 380 GLU A N 1
ATOM 3023 C CA . GLU A 1 380 ? 7.044 -38.443 4.191 1.00 79.81 380 GLU A CA 1
ATOM 3024 C C . GLU A 1 380 ? 8.030 -38.409 3.013 1.00 79.81 380 GLU A C 1
ATOM 3026 O O . GLU A 1 380 ? 8.878 -39.298 2.882 1.00 79.81 380 GLU A O 1
ATOM 3031 N N . ARG A 1 381 ? 7.929 -37.391 2.151 1.00 72.69 381 ARG A N 1
ATOM 3032 C CA . ARG A 1 381 ? 8.821 -37.170 1.001 1.00 72.69 381 ARG A CA 1
ATOM 3033 C C . ARG A 1 381 ? 10.157 -36.540 1.393 1.00 72.69 381 ARG A C 1
ATOM 3035 O O . ARG A 1 381 ? 11.044 -36.466 0.547 1.00 72.69 381 ARG A O 1
ATOM 3042 N N . GLY A 1 382 ? 10.315 -36.121 2.648 1.00 67.94 382 GLY A N 1
ATOM 3043 C CA . GLY A 1 382 ? 11.470 -35.353 3.100 1.00 67.94 382 GLY A CA 1
ATOM 3044 C C . GLY A 1 382 ? 11.442 -33.894 2.643 1.00 67.94 382 GLY A C 1
ATOM 3045 O O . GLY A 1 382 ? 12.475 -33.240 2.720 1.00 67.94 382 GLY A O 1
ATOM 3046 N N . THR A 1 383 ? 10.289 -33.392 2.184 1.00 71.06 383 THR A N 1
ATOM 3047 C CA . THR A 1 383 ? 10.042 -31.964 1.970 1.00 71.06 383 THR A CA 1
ATOM 3048 C C . THR A 1 383 ? 9.981 -31.300 3.346 1.00 71.06 383 THR A C 1
ATOM 3050 O O . THR A 1 383 ? 9.091 -31.610 4.144 1.00 71.06 383 THR A O 1
ATOM 3053 N N . PRO A 1 384 ? 10.949 -30.445 3.677 1.00 68.19 384 PRO A N 1
ATOM 3054 C CA . PRO A 1 384 ? 11.124 -30.019 5.051 1.00 68.19 384 PRO A CA 1
ATOM 3055 C C . PRO A 1 384 ? 10.191 -28.857 5.418 1.00 68.19 384 PRO A C 1
ATOM 3057 O O . PRO A 1 384 ? 9.876 -28.000 4.595 1.00 68.19 384 PRO A O 1
ATOM 3060 N N . LEU A 1 385 ? 9.774 -28.830 6.684 1.00 88.62 385 LEU A N 1
ATOM 3061 C CA . LEU A 1 385 ? 9.051 -27.730 7.326 1.00 88.62 385 LEU A CA 1
ATOM 3062 C C . LEU A 1 385 ? 9.995 -27.064 8.334 1.00 88.62 385 LEU A C 1
ATOM 3064 O O . LEU A 1 385 ? 10.752 -27.760 9.010 1.00 88.62 385 LEU A O 1
ATOM 3068 N N . TRP A 1 386 ? 9.950 -25.737 8.472 1.00 91.56 386 TRP A N 1
ATOM 3069 C CA . TRP A 1 386 ? 10.800 -25.032 9.446 1.00 91.56 386 TRP A CA 1
ATOM 3070 C C . TRP A 1 386 ? 10.259 -25.087 10.882 1.00 91.56 386 TRP A C 1
ATOM 3072 O O . TRP A 1 386 ? 10.976 -24.748 11.823 1.00 91.56 386 TRP A O 1
ATOM 3082 N N . HIS A 1 387 ? 8.992 -25.468 11.070 1.00 93.56 387 HIS A N 1
ATOM 3083 C CA . HIS A 1 387 ? 8.349 -25.560 12.379 1.00 93.56 387 HIS A CA 1
ATOM 3084 C C . HIS A 1 387 ? 7.131 -26.503 12.333 1.00 93.56 387 HIS A C 1
ATOM 3086 O O . HIS A 1 387 ? 6.448 -26.567 11.315 1.00 93.56 387 HIS A O 1
ATOM 3092 N N . ASP A 1 388 ? 6.826 -27.182 13.445 1.00 91.94 388 ASP A N 1
ATOM 3093 C CA . ASP A 1 388 ? 5.754 -28.197 13.538 1.00 91.94 388 ASP A CA 1
ATOM 3094 C C . ASP A 1 388 ? 4.338 -27.644 13.273 1.00 91.94 388 ASP A C 1
ATOM 3096 O O . ASP A 1 388 ? 3.447 -28.375 12.855 1.00 91.94 388 ASP A O 1
ATOM 3100 N N . ASP A 1 389 ? 4.133 -26.348 13.516 1.00 93.56 389 ASP A N 1
ATOM 3101 C CA . ASP A 1 389 ? 2.855 -25.655 13.266 1.00 93.56 389 ASP A CA 1
ATOM 3102 C C . ASP A 1 389 ? 2.663 -25.225 11.794 1.00 93.56 389 ASP A C 1
ATOM 3104 O O . ASP A 1 389 ? 1.625 -24.657 11.453 1.00 93.56 389 ASP A O 1
ATOM 3108 N N . VAL A 1 390 ? 3.664 -25.425 10.928 1.00 95.44 390 VAL A N 1
ATOM 3109 C CA . VAL A 1 390 ? 3.606 -25.009 9.518 1.00 95.44 390 VAL A CA 1
ATOM 3110 C C . VAL A 1 390 ? 2.862 -26.057 8.706 1.00 95.44 390 VAL A C 1
ATOM 3112 O O . VAL A 1 390 ? 3.130 -27.251 8.820 1.00 95.44 390 VAL A O 1
ATOM 3115 N N . ARG A 1 391 ? 1.955 -25.607 7.840 1.00 95.62 391 ARG A N 1
ATOM 3116 C CA . ARG A 1 391 ? 1.209 -26.476 6.917 1.00 95.62 391 ARG A CA 1
ATOM 3117 C C . ARG A 1 391 ? 1.544 -26.119 5.474 1.00 95.62 391 ARG A C 1
ATOM 3119 O O . ARG A 1 391 ? 1.805 -24.952 5.185 1.00 95.62 391 ARG A O 1
ATOM 3126 N N . LEU A 1 392 ? 1.530 -27.110 4.585 1.00 95.06 392 LEU A N 1
ATOM 3127 C CA . LEU A 1 392 ? 1.844 -26.954 3.160 1.00 95.06 392 LEU A CA 1
ATOM 3128 C C . LEU A 1 392 ? 0.655 -27.379 2.297 1.00 95.06 392 LEU A C 1
ATOM 3130 O O . LEU A 1 392 ? 0.079 -28.452 2.499 1.00 95.06 392 LEU A O 1
ATOM 3134 N N . PHE A 1 393 ? 0.329 -26.549 1.309 1.00 97.31 393 PHE A N 1
ATOM 3135 C CA . PHE A 1 393 ? -0.780 -26.754 0.387 1.00 97.31 393 PHE A CA 1
ATOM 3136 C C . PHE A 1 393 ? -0.310 -26.694 -1.064 1.00 97.31 393 PHE A C 1
ATOM 3138 O O . PHE A 1 393 ? 0.455 -25.808 -1.438 1.00 97.31 393 PHE A O 1
ATOM 3145 N N . GLU A 1 394 ? -0.828 -27.599 -1.892 1.00 96.62 394 GLU A N 1
ATOM 3146 C CA . GLU A 1 394 ? -0.781 -27.492 -3.350 1.00 96.62 394 GLU A CA 1
ATOM 3147 C C . GLU A 1 394 ? -2.061 -26.809 -3.858 1.00 96.62 394 GLU A C 1
ATOM 3149 O O . GLU A 1 394 ? -3.158 -27.078 -3.355 1.00 96.62 394 GLU A O 1
ATOM 3154 N N . VAL A 1 395 ? -1.935 -25.978 -4.895 1.00 98.38 395 VAL A N 1
ATOM 3155 C CA . VAL A 1 395 ? -3.069 -25.334 -5.577 1.00 98.38 395 VAL A CA 1
ATOM 3156 C C . VAL A 1 395 ? -3.247 -25.952 -6.953 1.00 98.38 395 VAL A C 1
ATOM 3158 O O . VAL A 1 395 ? -2.295 -26.034 -7.727 1.00 98.38 395 VAL A O 1
ATOM 3161 N N . TRP A 1 396 ? -4.464 -26.380 -7.274 1.00 98.38 396 TRP A N 1
ATOM 3162 C CA . TRP A 1 396 ? -4.783 -27.072 -8.519 1.00 98.38 396 TRP A CA 1
ATOM 3163 C C . TRP A 1 396 ? -5.887 -26.354 -9.282 1.00 98.38 396 TRP A C 1
ATOM 3165 O O . TRP A 1 396 ? -6.898 -25.962 -8.711 1.00 98.38 396 TRP A O 1
ATOM 3175 N N . ASP A 1 397 ? -5.723 -26.217 -10.591 1.00 97.69 397 ASP A N 1
ATOM 3176 C CA . ASP A 1 397 ? -6.759 -25.706 -11.475 1.00 97.69 397 ASP A CA 1
ATOM 3177 C C . ASP A 1 397 ? -7.803 -26.796 -11.744 1.00 97.69 397 ASP A C 1
ATOM 3179 O O . ASP A 1 397 ? -7.491 -27.871 -12.265 1.00 97.69 397 ASP A O 1
ATOM 3183 N N . THR A 1 398 ? -9.061 -26.529 -11.400 1.00 97.31 398 THR A N 1
ATOM 3184 C CA . THR A 1 398 ? -10.122 -27.547 -11.473 1.00 97.31 398 THR A CA 1
ATOM 3185 C C . THR A 1 398 ? -10.553 -27.866 -12.903 1.00 97.31 398 THR A C 1
ATOM 3187 O O . THR A 1 398 ? -11.021 -28.973 -13.173 1.00 97.31 398 THR A O 1
ATOM 3190 N N . ALA A 1 399 ? -10.386 -26.925 -13.837 1.00 95.81 399 ALA A N 1
ATOM 3191 C CA . ALA A 1 399 ? -10.792 -27.098 -15.227 1.00 95.81 399 ALA A CA 1
ATOM 3192 C C . ALA A 1 399 ? -9.771 -27.928 -16.017 1.00 95.81 399 ALA A C 1
ATOM 3194 O O . ALA A 1 399 ? -10.144 -28.779 -16.828 1.00 95.81 399 ALA A O 1
ATOM 3195 N N . THR A 1 400 ? -8.482 -27.683 -15.784 1.00 96.00 400 THR A N 1
ATOM 3196 C CA . THR A 1 400 ? -7.379 -28.326 -16.511 1.00 96.00 400 THR A CA 1
ATOM 3197 C C . THR A 1 400 ? -6.772 -29.513 -15.764 1.00 96.00 400 THR A C 1
ATOM 3199 O O . THR A 1 400 ? -6.147 -30.370 -16.392 1.00 96.00 400 THR A O 1
ATOM 3202 N N . GLY A 1 401 ? -6.952 -29.587 -14.443 1.00 96.19 401 GLY A N 1
ATOM 3203 C CA . GLY A 1 401 ? -6.310 -30.573 -13.575 1.00 96.19 401 GLY A CA 1
ATOM 3204 C C . GLY A 1 401 ? -4.804 -30.354 -13.401 1.00 96.19 401 GLY A C 1
ATOM 3205 O O . GLY A 1 401 ? -4.113 -31.278 -12.972 1.00 96.19 401 GLY A O 1
ATOM 3206 N N . LYS A 1 402 ? -4.281 -29.177 -13.771 1.00 95.25 402 LYS A N 1
ATOM 3207 C CA . LYS A 1 402 ? -2.873 -28.804 -13.588 1.00 95.25 402 LYS A CA 1
ATOM 3208 C C . LYS A 1 402 ? -2.633 -28.228 -12.195 1.00 95.25 402 LYS A C 1
ATOM 3210 O O . LYS A 1 402 ? -3.497 -27.545 -11.655 1.00 95.25 402 LYS A O 1
ATOM 3215 N N . GLN A 1 403 ? -1.451 -28.469 -11.640 1.00 96.00 403 GLN A N 1
ATOM 3216 C CA . GLN A 1 403 ? -0.998 -27.761 -10.446 1.00 96.00 403 GLN A CA 1
ATOM 3217 C C . GLN A 1 403 ? -0.546 -26.349 -10.838 1.00 96.00 403 GLN A C 1
ATOM 3219 O O . GLN A 1 403 ? 0.140 -26.197 -11.843 1.00 96.00 403 GLN A O 1
ATOM 3224 N N . LEU A 1 404 ? -0.952 -25.352 -10.056 1.00 97.19 404 LEU A N 1
ATOM 3225 C CA . LEU A 1 404 ? -0.655 -23.931 -10.258 1.00 97.19 404 LEU A CA 1
ATOM 3226 C C . LEU A 1 404 ? 0.482 -23.437 -9.360 1.00 97.19 404 LEU A C 1
ATOM 3228 O O . LEU A 1 404 ? 1.164 -22.487 -9.704 1.00 97.19 404 LEU A O 1
ATOM 3232 N N . GLY A 1 405 ? 0.703 -24.076 -8.211 1.00 95.94 405 GLY A N 1
ATOM 3233 C CA . GLY A 1 405 ? 1.751 -23.683 -7.273 1.00 95.94 405 GLY A CA 1
ATOM 3234 C C . GLY A 1 405 ? 1.568 -24.311 -5.899 1.00 95.94 405 GLY A C 1
ATOM 3235 O O . GLY A 1 405 ? 0.764 -25.235 -5.727 1.00 95.94 405 GLY A O 1
ATOM 3236 N N . GLU A 1 406 ? 2.323 -23.808 -4.926 1.00 94.38 406 GLU A N 1
ATOM 3237 C CA . GLU A 1 406 ? 2.251 -24.226 -3.524 1.00 94.38 406 GLU A CA 1
ATOM 3238 C C . GLU A 1 406 ? 2.337 -23.041 -2.571 1.00 94.38 406 GLU A C 1
ATOM 3240 O O . GLU A 1 406 ? 2.969 -22.030 -2.873 1.00 94.38 406 GLU A O 1
ATOM 3245 N N . PHE A 1 407 ? 1.777 -23.184 -1.374 1.00 96.81 407 PHE A N 1
ATOM 3246 C CA . PHE A 1 407 ? 2.024 -22.220 -0.312 1.00 96.81 407 PHE A CA 1
ATOM 3247 C C . PHE A 1 407 ? 2.137 -22.862 1.066 1.00 96.81 407 PHE A C 1
ATOM 3249 O O . PHE A 1 407 ? 1.434 -23.819 1.399 1.00 96.81 407 PHE A O 1
ATOM 3256 N N . TYR A 1 408 ? 3.013 -22.285 1.883 1.00 96.94 408 TYR A N 1
ATOM 3257 C CA . TYR A 1 408 ? 3.092 -22.552 3.313 1.00 96.94 408 TYR A CA 1
ATOM 3258 C C . TYR A 1 408 ? 2.197 -21.581 4.082 1.00 96.94 408 TYR A C 1
ATOM 3260 O O . TYR A 1 408 ? 2.130 -20.400 3.738 1.00 96.94 408 TYR A O 1
ATOM 3268 N N . ILE A 1 409 ? 1.576 -22.050 5.163 1.00 97.44 409 ILE A N 1
ATOM 3269 C CA . ILE A 1 409 ? 0.947 -21.183 6.167 1.00 97.44 409 ILE A CA 1
ATOM 3270 C C . ILE A 1 409 ? 1.623 -21.373 7.523 1.00 97.44 409 ILE A C 1
ATOM 3272 O O . ILE A 1 409 ? 1.772 -22.491 8.016 1.00 97.44 409 ILE A O 1
ATOM 3276 N N . ASP A 1 410 ? 2.024 -20.261 8.131 1.00 97.25 410 ASP A N 1
ATOM 3277 C CA . ASP A 1 410 ? 2.644 -20.185 9.450 1.00 97.25 410 ASP A CA 1
ATOM 3278 C C . ASP A 1 410 ? 1.906 -19.130 10.282 1.00 97.25 410 ASP A C 1
ATOM 3280 O O . ASP A 1 410 ? 2.249 -17.947 10.286 1.00 97.25 410 ASP A O 1
ATOM 3284 N N . LEU A 1 411 ? 0.848 -19.553 10.974 1.00 95.81 411 LEU A N 1
ATOM 3285 C CA . LEU A 1 411 ? -0.183 -18.640 11.480 1.00 95.81 411 LEU A CA 1
ATOM 3286 C C . LEU A 1 411 ? 0.012 -18.183 12.928 1.00 95.81 411 LEU A C 1
ATOM 3288 O O . LEU A 1 411 ? -0.682 -17.272 13.372 1.00 95.81 411 LEU A O 1
ATOM 3292 N N . HIS A 1 412 ? 0.927 -18.803 13.675 1.00 93.00 412 HIS A N 1
ATOM 3293 C CA . HIS A 1 412 ? 1.007 -18.628 15.125 1.00 93.00 412 HIS A CA 1
ATOM 3294 C C . HIS A 1 412 ? 2.269 -17.896 15.594 1.00 93.00 412 HIS A C 1
ATOM 3296 O O . HIS A 1 412 ? 3.349 -18.136 15.043 1.00 93.00 412 HIS A O 1
ATOM 3302 N N . PRO A 1 413 ? 2.176 -17.067 16.653 1.00 88.44 413 PRO A N 1
ATOM 3303 C CA . PRO A 1 413 ? 3.333 -16.388 17.211 1.00 88.44 413 PRO A CA 1
ATOM 3304 C C . PRO A 1 413 ? 4.253 -17.372 17.939 1.00 88.44 413 PRO A C 1
ATOM 3306 O O . PRO A 1 413 ? 3.810 -18.368 18.526 1.00 88.44 413 PRO A O 1
ATOM 3309 N N . ARG A 1 414 ? 5.550 -17.070 17.912 1.00 88.00 414 ARG A N 1
ATOM 3310 C CA . ARG A 1 414 ? 6.601 -17.719 18.708 1.00 88.00 414 ARG A CA 1
ATOM 3311 C C . ARG A 1 414 ? 7.814 -16.799 18.805 1.00 88.00 414 ARG A C 1
ATOM 3313 O O . ARG A 1 414 ? 7.961 -15.885 17.993 1.00 88.00 414 ARG A O 1
ATOM 3320 N N . ASP A 1 415 ? 8.686 -17.066 19.770 1.00 80.12 415 ASP A N 1
ATOM 3321 C CA . ASP A 1 415 ? 9.895 -16.275 19.984 1.00 80.12 415 ASP A CA 1
ATOM 3322 C C . ASP A 1 415 ? 10.722 -16.147 18.700 1.00 80.12 415 ASP A C 1
ATOM 3324 O O . ASP A 1 415 ? 11.025 -17.139 18.034 1.00 80.12 415 ASP A O 1
ATOM 3328 N N . ASN A 1 416 ? 11.142 -14.916 18.402 1.00 80.50 416 ASN A N 1
ATOM 3329 C CA . ASN A 1 416 ? 12.006 -14.560 17.271 1.00 80.50 416 ASN A CA 1
ATOM 3330 C C . ASN A 1 416 ? 11.420 -14.815 15.870 1.00 80.50 416 ASN A C 1
ATOM 3332 O O . ASN A 1 416 ? 12.151 -14.687 14.890 1.00 80.50 416 ASN A O 1
ATOM 3336 N N . LYS A 1 417 ? 10.129 -15.151 15.758 1.00 88.94 417 LYS A N 1
ATOM 3337 C CA . LYS A 1 417 ? 9.404 -15.120 14.485 1.00 88.94 417 LYS A CA 1
ATOM 3338 C C . LYS A 1 417 ? 9.076 -13.671 14.112 1.00 88.94 417 LYS A C 1
ATOM 3340 O O . LYS A 1 417 ? 8.825 -12.848 14.992 1.00 88.94 417 LYS A O 1
ATOM 3345 N N . TYR A 1 418 ? 9.032 -13.376 12.818 1.00 85.88 418 TYR A N 1
ATOM 3346 C CA . TYR A 1 418 ? 8.505 -12.125 12.285 1.00 85.88 418 TYR A CA 1
ATOM 3347 C C . TYR A 1 418 ? 7.132 -11.791 12.888 1.00 85.88 418 TYR A C 1
ATOM 3349 O O . TYR A 1 418 ? 6.209 -12.607 12.861 1.00 85.88 418 TYR A O 1
ATOM 3357 N N . SER A 1 419 ? 7.018 -10.595 13.469 1.00 78.44 419 SER A N 1
ATOM 3358 C CA . SER A 1 419 ? 5.909 -10.211 14.351 1.00 78.44 419 SER A CA 1
ATOM 3359 C C . SER A 1 419 ? 4.714 -9.574 13.642 1.00 78.44 419 SER A C 1
ATOM 3361 O O . SER A 1 419 ? 3.688 -9.348 14.283 1.00 78.44 419 SER A O 1
ATOM 3363 N N . HIS A 1 420 ? 4.824 -9.279 12.346 1.00 83.44 420 HIS A N 1
ATOM 3364 C CA . HIS A 1 420 ? 3.719 -8.766 11.531 1.00 83.44 420 HIS A CA 1
ATOM 3365 C C . HIS A 1 420 ? 3.112 -9.879 10.668 1.00 83.44 420 HIS A C 1
ATOM 3367 O O . HIS A 1 420 ? 3.629 -10.997 10.631 1.00 83.44 420 HIS A O 1
ATOM 3373 N N . ALA A 1 421 ? 1.982 -9.588 10.027 1.00 89.19 421 ALA A N 1
ATOM 3374 C CA . ALA A 1 421 ? 1.451 -10.421 8.958 1.00 89.19 421 ALA A CA 1
ATOM 3375 C C . ALA A 1 421 ? 2.134 -10.032 7.637 1.00 89.19 421 ALA A C 1
ATOM 3377 O O . ALA A 1 421 ? 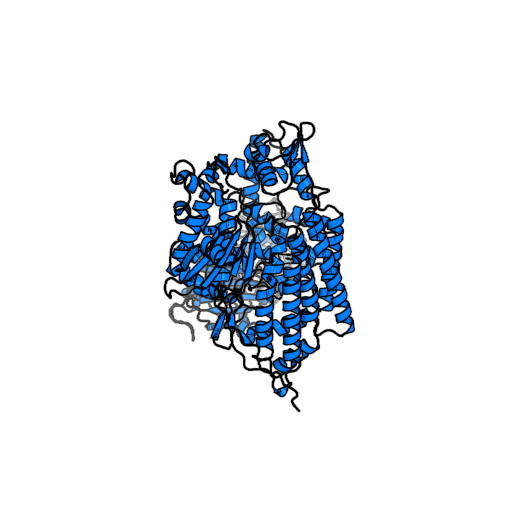2.422 -8.851 7.445 1.00 89.19 421 ALA A O 1
ATOM 3378 N N . ALA A 1 422 ? 2.487 -11.017 6.811 1.00 93.38 422 ALA A N 1
ATOM 3379 C CA . ALA A 1 422 ? 3.069 -10.800 5.487 1.00 93.38 422 ALA A CA 1
ATOM 3380 C C . ALA A 1 422 ? 3.049 -12.090 4.650 1.00 93.38 422 ALA A C 1
ATOM 3382 O O . ALA A 1 422 ? 3.045 -13.207 5.189 1.00 93.38 422 ALA A O 1
ATOM 3383 N N . GLN A 1 423 ? 3.139 -11.932 3.331 1.00 96.81 423 GLN A N 1
ATOM 3384 C CA . GLN A 1 423 ? 3.393 -13.007 2.378 1.00 96.81 423 GLN A CA 1
ATOM 3385 C C . GLN A 1 423 ? 4.760 -12.844 1.693 1.00 96.81 423 GLN A C 1
ATOM 3387 O O . GLN A 1 423 ? 5.132 -11.759 1.258 1.00 96.81 423 GLN A O 1
ATOM 3392 N N . TRP A 1 424 ? 5.502 -13.948 1.566 1.00 94.81 424 TRP A N 1
ATOM 3393 C CA . TRP A 1 424 ? 6.751 -14.037 0.804 1.00 94.81 424 TRP A CA 1
ATOM 3394 C C . TRP A 1 424 ? 6.550 -14.882 -0.445 1.00 94.81 424 TRP A C 1
ATOM 3396 O O . TRP A 1 424 ? 6.069 -16.015 -0.352 1.00 94.81 424 TRP A O 1
ATOM 3406 N N . GLY A 1 425 ? 6.957 -14.368 -1.605 1.00 93.12 425 GLY A N 1
ATOM 3407 C CA . GLY A 1 425 ? 7.185 -15.184 -2.796 1.00 93.12 425 GLY A CA 1
ATOM 3408 C C . GLY A 1 425 ? 8.547 -15.859 -2.675 1.00 93.12 425 GLY A C 1
ATOM 3409 O O . GLY A 1 425 ? 9.571 -15.192 -2.791 1.00 93.12 425 GLY A O 1
ATOM 3410 N N . LEU A 1 426 ? 8.566 -17.161 -2.395 1.00 91.38 426 LEU A N 1
ATOM 3411 C CA . LEU A 1 426 ? 9.794 -17.943 -2.217 1.00 91.38 426 LEU A CA 1
ATOM 3412 C C . LEU A 1 426 ? 10.381 -18.388 -3.559 1.00 91.38 426 LEU A C 1
ATOM 3414 O O . LEU A 1 426 ? 11.594 -18.370 -3.740 1.00 91.38 426 LEU A O 1
ATOM 3418 N N . VAL A 1 427 ? 9.516 -18.775 -4.497 1.00 91.69 427 VAL A N 1
ATOM 3419 C CA . VAL A 1 427 ? 9.872 -19.137 -5.875 1.00 91.69 427 VAL A CA 1
ATOM 3420 C C . VAL A 1 427 ? 8.872 -18.463 -6.803 1.00 91.69 427 VAL A C 1
ATOM 3422 O O . VAL A 1 427 ? 7.670 -18.531 -6.552 1.00 91.69 427 VAL A O 1
ATOM 3425 N N . GLN A 1 428 ? 9.357 -17.832 -7.868 1.00 91.75 428 GLN A N 1
ATOM 3426 C CA . GLN A 1 428 ? 8.515 -17.139 -8.844 1.00 91.75 428 GLN A CA 1
ATOM 3427 C C . GLN A 1 428 ? 8.064 -18.071 -9.973 1.00 91.75 428 GLN A C 1
ATOM 3429 O O . GLN A 1 428 ? 8.787 -19.008 -10.331 1.00 91.75 428 GLN A O 1
ATOM 3434 N N . HIS A 1 429 ? 6.889 -17.797 -10.550 1.00 95.06 429 HIS A N 1
ATOM 3435 C CA . HIS A 1 429 ? 6.459 -18.450 -11.787 1.00 95.06 429 HIS A CA 1
ATOM 3436 C C . HIS A 1 429 ? 7.424 -18.106 -12.927 1.00 95.06 429 HIS A C 1
ATOM 3438 O O . HIS A 1 429 ? 7.922 -16.982 -13.002 1.00 95.06 429 HIS A O 1
ATOM 3444 N N . LYS A 1 430 ? 7.704 -19.070 -13.807 1.00 94.31 430 LYS A N 1
ATOM 3445 C CA . LYS A 1 430 ? 8.529 -18.830 -14.992 1.00 94.31 430 LYS A CA 1
ATOM 3446 C C . LYS A 1 430 ? 8.302 -19.872 -16.073 1.00 94.31 430 LYS A C 1
ATOM 3448 O O . LYS A 1 430 ? 8.288 -21.073 -15.802 1.00 94.31 430 LYS A O 1
ATOM 3453 N N . MET A 1 431 ? 8.301 -19.421 -17.322 1.00 94.19 431 MET A N 1
ATOM 3454 C CA . MET A 1 431 ? 8.397 -20.286 -18.491 1.00 94.19 431 MET A CA 1
ATOM 3455 C C . MET A 1 431 ? 9.829 -20.288 -19.037 1.00 94.19 431 MET A C 1
ATOM 3457 O O . MET A 1 431 ? 10.353 -19.282 -19.513 1.00 94.19 431 MET A O 1
ATOM 3461 N N . TRP A 1 432 ? 10.487 -21.443 -18.974 1.00 92.50 432 TRP A N 1
ATOM 3462 C CA . TRP A 1 432 ? 11.829 -21.634 -19.518 1.00 92.50 432 TRP A CA 1
ATOM 3463 C C . TRP A 1 432 ? 11.792 -21.739 -21.046 1.00 92.50 432 TRP A C 1
ATOM 3465 O O . TRP A 1 432 ? 10.838 -22.249 -21.635 1.00 92.50 432 TRP A O 1
ATOM 3475 N N . ALA A 1 433 ? 12.885 -21.352 -21.708 1.00 87.44 433 ALA A N 1
ATOM 3476 C CA . ALA A 1 433 ? 12.989 -21.386 -23.171 1.00 87.44 433 ALA A CA 1
ATOM 3477 C C . ALA A 1 433 ? 12.817 -22.793 -23.791 1.00 87.44 433 ALA A C 1
ATOM 3479 O O . ALA A 1 433 ? 12.504 -22.914 -24.977 1.00 87.44 433 ALA A O 1
ATOM 3480 N N . ASP A 1 434 ? 13.021 -23.858 -23.009 1.00 87.31 434 ASP A N 1
ATOM 3481 C CA . ASP A 1 434 ? 12.795 -25.252 -23.416 1.00 87.31 434 ASP A CA 1
ATOM 3482 C C . ASP A 1 434 ? 11.339 -25.727 -23.225 1.00 87.31 434 ASP A C 1
ATOM 3484 O O . ASP A 1 434 ? 11.019 -26.878 -23.535 1.00 87.31 434 ASP A O 1
ATOM 3488 N N . GLY A 1 435 ? 10.454 -24.842 -22.760 1.00 89.06 435 GLY A N 1
ATOM 3489 C CA . GLY A 1 435 ? 9.041 -25.102 -22.507 1.00 89.06 435 GLY A CA 1
ATOM 3490 C C . GLY A 1 435 ? 8.745 -25.699 -21.132 1.00 89.06 435 GLY A C 1
ATOM 3491 O O . GLY A 1 435 ? 7.592 -26.050 -20.880 1.00 89.06 435 GLY A O 1
ATOM 3492 N N . ARG A 1 436 ? 9.743 -25.846 -20.248 1.00 91.38 436 ARG A N 1
ATOM 3493 C CA . ARG A 1 436 ? 9.484 -26.188 -18.845 1.00 91.38 436 ARG A CA 1
ATOM 3494 C C . ARG A 1 436 ? 8.826 -25.011 -18.131 1.00 91.38 436 ARG A C 1
ATOM 3496 O O . ARG A 1 436 ? 9.198 -23.864 -18.338 1.00 91.38 436 ARG A O 1
ATOM 3503 N N . GLU A 1 437 ? 7.891 -25.331 -17.256 1.00 91.88 437 GLU A N 1
ATOM 3504 C CA . GLU A 1 437 ? 7.170 -24.393 -16.399 1.00 91.88 437 GLU A CA 1
ATOM 3505 C C . GLU A 1 437 ? 7.713 -24.546 -14.979 1.00 91.88 437 GLU A C 1
ATOM 3507 O O . GLU A 1 437 ? 7.775 -25.666 -14.474 1.00 91.88 437 GLU A O 1
ATOM 3512 N N . GLN A 1 438 ? 8.160 -23.454 -14.364 1.00 92.50 438 GLN A N 1
ATOM 3513 C CA . GLN A 1 438 ? 8.485 -23.384 -12.945 1.00 92.50 438 GLN A CA 1
ATOM 3514 C C . GLN A 1 438 ? 7.281 -22.829 -12.197 1.00 92.50 438 GLN A C 1
ATOM 3516 O O . GLN A 1 438 ? 6.823 -21.727 -12.482 1.00 92.50 438 GLN A O 1
ATOM 3521 N N . LEU A 1 439 ? 6.799 -23.600 -11.228 1.00 94.00 439 LEU A N 1
ATOM 3522 C CA . LEU A 1 439 ? 5.626 -23.251 -10.444 1.00 94.00 439 LEU A CA 1
ATOM 3523 C C . LEU A 1 439 ? 6.010 -22.372 -9.244 1.00 94.00 439 LEU A C 1
ATOM 3525 O O . LEU A 1 439 ? 7.013 -22.666 -8.578 1.00 94.00 439 LEU A O 1
ATOM 3529 N N . PRO A 1 440 ? 5.217 -21.328 -8.951 1.00 95.12 440 PRO A N 1
ATOM 3530 C CA . PRO A 1 440 ? 5.460 -20.432 -7.837 1.00 95.12 440 PRO A CA 1
ATOM 3531 C C . PRO A 1 440 ? 5.265 -21.121 -6.483 1.00 95.12 440 PRO A C 1
ATOM 3533 O O . PRO A 1 440 ? 4.451 -22.038 -6.326 1.00 95.12 440 PRO A O 1
ATOM 3536 N N . VAL A 1 441 ? 6.000 -20.630 -5.484 1.00 94.06 441 VAL A N 1
ATOM 3537 C CA . VAL A 1 441 ? 5.845 -21.012 -4.078 1.00 94.06 441 VAL A CA 1
ATOM 3538 C C . VAL A 1 441 ? 5.758 -19.776 -3.211 1.00 94.06 441 VAL A C 1
ATOM 3540 O O . VAL A 1 441 ? 6.629 -18.913 -3.283 1.00 94.06 441 VAL A O 1
ATOM 3543 N N . ALA A 1 442 ? 4.750 -19.728 -2.348 1.00 96.25 442 ALA A N 1
ATOM 3544 C CA . ALA A 1 442 ? 4.558 -18.660 -1.379 1.00 96.25 442 ALA A CA 1
ATOM 3545 C C . ALA A 1 442 ? 4.695 -19.156 0.072 1.00 96.25 442 ALA A C 1
ATOM 3547 O O . ALA A 1 442 ? 4.523 -20.337 0.368 1.00 96.25 442 ALA A O 1
ATOM 3548 N N . ALA A 1 443 ? 4.963 -18.248 1.004 1.00 96.62 443 ALA A N 1
ATOM 3549 C CA . ALA A 1 443 ? 4.789 -18.478 2.433 1.00 96.62 443 ALA A CA 1
ATOM 3550 C C . ALA A 1 443 ? 3.991 -17.328 3.041 1.00 96.62 443 ALA A C 1
ATOM 3552 O O . ALA A 1 443 ? 4.373 -16.170 2.905 1.00 96.62 443 ALA A O 1
ATOM 3553 N N . LEU A 1 444 ? 2.895 -17.657 3.715 1.00 97.62 444 LEU A N 1
ATOM 3554 C CA . LEU A 1 444 ? 2.061 -16.713 4.445 1.00 97.62 444 LEU A CA 1
ATOM 3555 C C . LEU A 1 444 ? 2.363 -16.837 5.937 1.00 97.62 444 LEU A C 1
ATOM 3557 O O . LEU A 1 444 ? 2.242 -17.917 6.522 1.00 97.62 444 LEU A O 1
ATOM 3561 N N . VAL A 1 445 ? 2.767 -15.729 6.552 1.00 97.00 445 VAL A N 1
ATOM 3562 C CA . VAL A 1 445 ? 3.187 -15.668 7.952 1.00 97.00 445 VAL A CA 1
ATOM 3563 C C . VAL A 1 445 ? 2.264 -14.712 8.698 1.00 97.00 445 VAL A C 1
ATOM 3565 O O . VAL A 1 445 ? 2.166 -13.543 8.346 1.00 97.00 445 VAL A O 1
ATOM 3568 N N . CYS A 1 446 ? 1.605 -15.197 9.749 1.00 94.88 446 CYS A N 1
ATOM 3569 C CA . CYS A 1 446 ? 0.749 -14.403 10.637 1.00 94.88 446 CYS A CA 1
ATOM 3570 C C . CYS A 1 446 ? 1.058 -14.694 12.114 1.00 94.88 446 CYS A C 1
ATOM 3572 O O . CYS A 1 446 ? 1.882 -15.552 12.438 1.00 94.88 446 CYS A O 1
ATOM 3574 N N . ASN A 1 447 ? 0.390 -13.988 13.031 1.00 90.31 447 ASN A N 1
ATOM 3575 C CA . ASN A 1 447 ? 0.636 -14.088 14.474 1.00 90.31 447 ASN A CA 1
ATOM 3576 C C . ASN A 1 447 ? -0.656 -14.231 15.297 1.00 90.31 447 ASN A C 1
ATOM 3578 O O . ASN A 1 447 ? -0.780 -13.666 16.382 1.00 90.31 447 ASN A O 1
ATOM 3582 N N . PHE A 1 448 ? -1.601 -15.032 14.805 1.00 90.62 448 PHE A N 1
ATOM 3583 C CA . PHE A 1 448 ? -2.871 -15.300 15.476 1.00 90.62 448 PHE A CA 1
ATOM 3584 C C . PHE A 1 448 ? -2.677 -16.189 16.704 1.00 90.62 448 PHE A C 1
ATOM 3586 O O . PHE A 1 448 ? -1.962 -17.200 16.670 1.00 90.62 448 PHE A O 1
ATOM 3593 N N . THR A 1 449 ? -3.346 -15.818 17.797 1.00 84.44 449 THR A N 1
ATOM 3594 C CA . THR A 1 449 ? -3.225 -16.471 19.109 1.00 84.44 449 THR A CA 1
ATOM 3595 C C . THR A 1 449 ? -3.371 -17.991 18.996 1.00 84.44 449 THR A C 1
ATOM 3597 O O . THR A 1 449 ? -4.325 -18.480 18.398 1.00 84.44 449 THR A O 1
ATOM 3600 N N . LYS A 1 450 ? -2.443 -18.767 19.571 1.00 85.25 450 LYS A N 1
ATOM 3601 C CA . LYS A 1 450 ? -2.521 -20.240 19.551 1.00 85.25 450 LYS A CA 1
ATOM 3602 C C . LYS A 1 450 ? -3.757 -20.757 20.301 1.00 85.25 450 LYS A C 1
ATOM 3604 O O . LYS A 1 450 ? -4.164 -20.141 21.289 1.00 85.25 450 LYS A O 1
ATOM 3609 N N . PRO A 1 451 ? -4.322 -21.912 19.901 1.00 86.88 451 PRO A N 1
ATOM 3610 C CA . PRO A 1 451 ? -5.312 -22.589 20.727 1.00 86.88 451 PRO A CA 1
ATOM 3611 C C . PRO A 1 451 ? -4.711 -22.973 22.088 1.00 86.88 451 PRO A C 1
ATOM 3613 O O . PRO A 1 451 ? -3.528 -23.291 22.212 1.00 86.88 451 PRO A O 1
ATOM 3616 N N . THR A 1 452 ? -5.555 -22.975 23.112 1.00 83.62 452 THR A N 1
ATOM 3617 C CA . THR A 1 452 ? -5.259 -23.531 24.438 1.00 83.62 452 THR A CA 1
ATOM 3618 C C . THR A 1 452 ? -5.910 -24.910 24.580 1.00 83.62 452 THR A C 1
ATOM 3620 O O . THR A 1 452 ? -6.651 -25.346 23.701 1.00 83.62 452 THR A O 1
ATOM 3623 N N . ALA A 1 453 ? -5.669 -25.603 25.698 1.00 81.88 453 ALA A N 1
ATOM 3624 C CA . ALA A 1 453 ? -6.280 -26.912 25.948 1.00 81.88 453 ALA A CA 1
ATOM 3625 C C . ALA A 1 453 ? -7.822 -26.877 25.955 1.00 81.88 453 ALA A C 1
ATOM 3627 O O . ALA A 1 453 ? -8.448 -27.860 25.564 1.00 81.88 453 ALA A O 1
ATOM 3628 N N . ASP A 1 454 ? -8.412 -25.752 26.370 1.00 84.75 454 ASP A N 1
ATOM 3629 C CA . ASP A 1 454 ? -9.855 -25.618 26.602 1.00 84.75 454 ASP A CA 1
ATOM 3630 C C . ASP A 1 454 ? -10.544 -24.642 25.628 1.00 84.75 454 ASP A C 1
ATOM 3632 O O . ASP A 1 454 ? -11.768 -24.539 25.628 1.00 84.75 454 ASP A O 1
ATOM 3636 N N . LYS A 1 455 ? -9.782 -23.916 24.796 1.00 86.12 455 LYS A N 1
ATOM 3637 C CA . LYS A 1 455 ? -10.308 -22.884 23.887 1.00 86.12 455 LYS A CA 1
ATOM 3638 C C . LYS A 1 455 ? -9.537 -22.872 22.561 1.00 86.12 455 LYS A C 1
ATOM 3640 O O . LYS A 1 455 ? -8.307 -22.779 22.613 1.00 86.12 455 LYS A O 1
ATOM 3645 N N . PRO A 1 456 ? -10.209 -22.935 21.394 1.00 93.00 456 PRO A N 1
ATOM 3646 C CA . PRO A 1 456 ? -9.544 -22.831 20.097 1.00 93.00 456 PRO A CA 1
ATOM 3647 C C . PRO A 1 456 ? -8.932 -21.437 19.888 1.00 93.00 456 PRO A C 1
ATOM 3649 O O . PRO A 1 456 ? -9.194 -20.503 20.645 1.00 93.00 456 PRO A O 1
ATOM 3652 N N . SER A 1 457 ? -8.119 -21.298 18.840 1.00 93.31 457 SER A N 1
ATOM 3653 C CA . SER A 1 457 ? -7.662 -19.989 18.366 1.00 93.31 457 SER A CA 1
ATOM 3654 C C . SER A 1 457 ? -8.872 -19.208 17.857 1.00 93.31 457 SER A C 1
ATOM 3656 O O . SER A 1 457 ? -9.522 -19.647 16.907 1.00 93.31 457 SER A O 1
ATOM 3658 N N . LEU A 1 458 ? -9.203 -18.102 18.520 1.00 93.38 458 LEU A N 1
ATOM 3659 C CA . LEU A 1 458 ? -10.285 -17.212 18.113 1.00 93.38 458 LEU A CA 1
ATOM 3660 C C . LEU A 1 458 ? -9.686 -15.938 17.534 1.00 93.38 458 LEU A C 1
ATOM 3662 O O . LEU A 1 458 ? -8.853 -15.307 18.184 1.00 93.38 458 LEU A O 1
ATOM 3666 N N . MET A 1 459 ? -10.135 -15.560 16.347 1.00 93.75 459 MET A N 1
ATOM 3667 C CA . MET A 1 459 ? -9.661 -14.377 15.644 1.00 93.75 459 MET A CA 1
ATOM 3668 C C . MET A 1 459 ? -10.547 -13.183 15.962 1.00 93.75 459 MET A C 1
ATOM 3670 O O . MET A 1 459 ? -11.773 -13.301 15.990 1.00 93.75 459 MET A O 1
ATOM 3674 N N . THR A 1 460 ? -9.954 -12.013 16.169 1.00 92.25 460 THR A N 1
ATOM 3675 C CA . THR A 1 460 ? -10.714 -10.769 16.020 1.00 92.25 460 THR A CA 1
ATOM 3676 C C . THR A 1 460 ? -11.163 -10.613 14.564 1.00 92.25 460 THR A C 1
ATOM 3678 O O . THR A 1 460 ? -10.660 -11.283 13.659 1.00 92.25 460 THR A O 1
ATOM 3681 N N . HIS A 1 461 ? -12.136 -9.733 14.316 1.00 94.38 461 HIS A N 1
ATOM 3682 C CA . HIS A 1 461 ? -12.553 -9.448 12.941 1.00 94.38 461 HIS A CA 1
ATOM 3683 C C . HIS A 1 461 ? -11.407 -8.826 12.122 1.00 94.38 461 HIS A C 1
ATOM 3685 O O . HIS A 1 461 ? -11.146 -9.295 11.020 1.00 94.38 461 HIS A O 1
ATOM 3691 N N . ASP A 1 462 ? -10.640 -7.905 12.711 1.00 91.88 462 ASP A N 1
ATOM 3692 C CA . ASP A 1 462 ? -9.442 -7.309 12.100 1.00 91.88 462 ASP A CA 1
ATOM 3693 C C . ASP A 1 462 ? -8.352 -8.359 11.778 1.00 91.88 462 ASP A C 1
ATOM 3695 O O . ASP A 1 462 ? -7.668 -8.272 10.759 1.00 91.88 462 ASP A O 1
ATOM 3699 N N . GLU A 1 463 ? -8.182 -9.389 12.619 1.00 93.44 463 GLU A N 1
ATOM 3700 C CA . GLU A 1 463 ? -7.283 -10.515 12.321 1.00 93.44 463 GLU A CA 1
ATOM 3701 C C . GLU A 1 463 ? -7.797 -11.347 11.136 1.00 93.44 463 GLU A C 1
ATOM 3703 O O . GLU A 1 463 ? -6.998 -11.795 10.313 1.00 93.44 463 GLU A O 1
ATOM 3708 N N . ALA A 1 464 ? -9.114 -11.556 11.027 1.00 96.44 464 ALA A N 1
ATOM 3709 C CA . ALA A 1 464 ? -9.713 -12.252 9.887 1.00 96.44 464 ALA A CA 1
ATOM 3710 C C . ALA A 1 464 ? -9.562 -11.440 8.591 1.00 96.44 464 ALA A C 1
ATOM 3712 O O . ALA A 1 464 ? -9.195 -12.005 7.563 1.00 96.44 464 ALA A O 1
ATOM 3713 N N . GLU A 1 465 ? -9.770 -10.123 8.647 1.00 97.12 465 GLU A N 1
ATOM 3714 C CA . GLU A 1 465 ? -9.493 -9.195 7.543 1.00 97.12 465 GLU A CA 1
ATOM 3715 C C . GLU A 1 465 ? -8.025 -9.267 7.110 1.00 97.12 465 GLU A C 1
ATOM 3717 O O . GLU A 1 465 ? -7.741 -9.480 5.934 1.00 97.12 465 GLU A O 1
ATOM 3722 N N . THR A 1 466 ? -7.097 -9.216 8.071 1.00 95.88 466 THR A N 1
ATOM 3723 C CA . THR A 1 466 ? -5.654 -9.366 7.822 1.00 95.88 466 THR A CA 1
ATOM 3724 C C . THR A 1 466 ? -5.334 -10.709 7.160 1.00 95.88 466 THR A C 1
ATOM 3726 O O . THR A 1 466 ? -4.514 -10.777 6.249 1.00 95.88 466 THR A O 1
ATOM 3729 N N . PHE A 1 467 ? -5.981 -11.800 7.580 1.00 97.69 467 PHE A N 1
ATOM 3730 C CA . PHE A 1 467 ? -5.752 -13.102 6.959 1.00 97.69 467 PHE A CA 1
ATOM 3731 C C . PHE A 1 467 ? -6.214 -13.135 5.497 1.00 97.69 467 PHE A C 1
ATOM 3733 O O . PHE A 1 467 ? -5.497 -13.654 4.642 1.00 97.69 467 PHE A O 1
ATOM 3740 N N . PHE A 1 468 ? -7.375 -12.546 5.196 1.00 98.19 468 PHE A N 1
ATOM 3741 C CA . PHE A 1 468 ? -7.842 -12.390 3.818 1.00 98.19 468 PHE A CA 1
ATOM 3742 C C . PHE A 1 468 ? -6.883 -11.508 3.012 1.00 98.19 468 PHE A C 1
ATOM 3744 O O . PHE A 1 468 ? -6.493 -11.911 1.920 1.00 98.19 468 PHE A O 1
ATOM 3751 N N . HIS A 1 469 ? -6.428 -10.380 3.561 1.00 98.31 469 HIS A N 1
ATOM 3752 C CA . HIS A 1 469 ? -5.443 -9.504 2.922 1.00 98.31 469 HIS A CA 1
ATOM 3753 C C . HIS A 1 469 ? -4.191 -10.280 2.479 1.00 98.31 469 HIS A C 1
ATOM 3755 O O . HIS A 1 469 ? -3.874 -10.329 1.289 1.00 98.31 469 HIS A O 1
ATOM 3761 N N . GLU A 1 470 ? -3.513 -10.957 3.411 1.00 98.06 470 GLU A N 1
ATOM 3762 C CA . GLU A 1 470 ? -2.276 -11.688 3.100 1.00 98.06 470 GLU A CA 1
ATOM 3763 C C . GLU A 1 470 ? -2.509 -12.853 2.136 1.00 98.06 470 GLU A C 1
ATOM 3765 O O . GLU A 1 470 ? -1.669 -13.173 1.289 1.00 98.06 470 GLU A O 1
ATOM 3770 N N . PHE A 1 471 ? -3.672 -13.497 2.228 1.00 98.31 471 PHE A N 1
ATOM 3771 C CA . PHE A 1 471 ? -4.022 -14.554 1.292 1.00 98.31 471 PHE A CA 1
ATOM 3772 C C . PHE A 1 471 ? -4.318 -14.011 -0.113 1.00 98.31 471 PHE A C 1
ATOM 3774 O O . PHE A 1 471 ? -4.090 -14.715 -1.095 1.00 98.31 471 PHE A O 1
ATOM 3781 N N . GLY A 1 472 ? -4.750 -12.753 -0.234 1.00 98.00 472 GLY A N 1
ATOM 3782 C CA . GLY A 1 472 ? -4.836 -12.037 -1.505 1.00 98.00 472 GLY A CA 1
ATOM 3783 C C . GLY A 1 472 ? -3.476 -11.934 -2.205 1.00 98.00 472 GLY A C 1
ATOM 3784 O O . GLY A 1 472 ? -3.379 -12.260 -3.389 1.00 98.00 472 GLY A O 1
ATOM 3785 N N . HIS A 1 473 ? -2.410 -11.594 -1.469 1.00 98.31 473 HIS A N 1
ATOM 3786 C CA . HIS A 1 473 ? -1.029 -11.606 -1.985 1.00 98.31 473 HIS A CA 1
ATOM 3787 C C . HIS A 1 473 ? -0.566 -13.014 -2.380 1.00 98.31 473 HIS A C 1
ATOM 3789 O O . HIS A 1 473 ? 0.009 -13.216 -3.454 1.00 98.31 473 HIS A O 1
ATOM 3795 N N . CYS A 1 474 ? -0.891 -14.019 -1.558 1.00 98.19 474 CYS A N 1
ATOM 3796 C CA . CYS A 1 474 ? -0.623 -15.427 -1.868 1.00 98.19 474 CYS A CA 1
ATOM 3797 C C . CYS A 1 474 ? -1.282 -15.843 -3.195 1.00 98.19 474 CYS A C 1
ATOM 3799 O O . CYS A 1 474 ? -0.626 -16.396 -4.076 1.00 98.19 474 CYS A O 1
ATOM 3801 N N . LEU A 1 475 ? -2.560 -15.512 -3.385 1.00 98.19 475 LEU A N 1
ATOM 3802 C CA . LEU A 1 475 ? -3.280 -15.786 -4.626 1.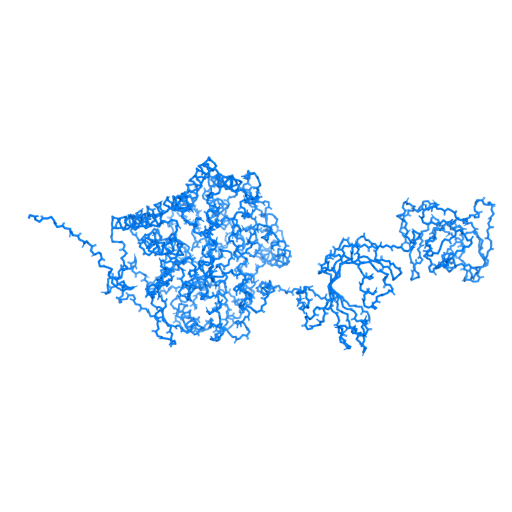00 98.19 475 LEU A CA 1
ATOM 3803 C C . LEU A 1 475 ? -2.702 -15.028 -5.820 1.00 98.19 475 LEU A C 1
ATOM 3805 O O . LEU A 1 475 ? -2.609 -15.607 -6.897 1.00 98.19 475 LEU A O 1
ATOM 3809 N N . HIS A 1 476 ? -2.284 -13.774 -5.648 1.00 98.38 476 HIS A N 1
ATOM 3810 C CA . HIS A 1 476 ? -1.632 -13.012 -6.713 1.00 98.38 476 HIS A CA 1
ATOM 3811 C C . HIS A 1 476 ? -0.317 -13.674 -7.149 1.00 98.38 476 HIS A C 1
ATOM 3813 O O . HIS A 1 476 ? -0.065 -13.816 -8.343 1.00 98.38 476 HIS A O 1
ATOM 3819 N N . THR A 1 477 ? 0.469 -14.183 -6.195 1.00 97.62 477 THR A N 1
ATOM 3820 C CA . THR A 1 477 ? 1.682 -14.966 -6.476 1.00 97.62 477 THR A CA 1
ATOM 3821 C C . THR A 1 477 ? 1.372 -16.252 -7.250 1.00 97.62 477 THR A C 1
ATOM 3823 O O . THR A 1 477 ? 2.015 -16.535 -8.258 1.00 97.62 477 THR A O 1
ATOM 3826 N N . ILE A 1 478 ? 0.391 -17.037 -6.792 1.00 98.12 478 ILE A N 1
ATOM 3827 C CA . ILE A 1 478 ? 0.103 -18.371 -7.344 1.00 98.12 478 ILE A CA 1
ATOM 3828 C C . ILE A 1 478 ? -0.652 -18.324 -8.679 1.00 98.12 478 ILE A C 1
ATOM 3830 O O . ILE A 1 478 ? -0.494 -19.223 -9.499 1.00 98.12 478 ILE A O 1
ATOM 3834 N N . LEU A 1 479 ? -1.501 -17.317 -8.895 1.00 97.75 479 LEU A N 1
ATOM 3835 C CA . LEU A 1 479 ? -2.378 -17.240 -10.070 1.00 97.75 479 LEU A CA 1
ATOM 3836 C C . LEU A 1 479 ? -1.799 -16.419 -11.230 1.00 97.75 479 LEU A C 1
ATOM 3838 O O . LEU A 1 479 ? -2.463 -16.319 -12.262 1.00 97.75 479 LEU A O 1
ATOM 3842 N N . SER A 1 480 ? -0.595 -15.867 -11.072 1.00 96.00 480 SER A N 1
ATOM 3843 C CA . SER A 1 480 ? 0.178 -15.219 -12.136 1.00 96.00 480 SER A CA 1
ATOM 3844 C C . SER A 1 480 ? 0.576 -16.206 -13.242 1.00 96.00 480 SER A C 1
ATOM 3846 O O . SER A 1 480 ? 1.022 -17.309 -12.945 1.00 96.00 480 SER A O 1
ATOM 3848 N N . ASP A 1 481 ? 0.511 -15.769 -14.503 1.00 94.19 481 ASP A N 1
ATOM 3849 C CA . ASP A 1 481 ? 0.876 -16.539 -15.710 1.00 94.19 481 ASP A CA 1
ATOM 3850 C C . ASP A 1 481 ? 2.027 -15.879 -16.508 1.00 94.19 481 ASP A C 1
ATOM 3852 O O . ASP A 1 481 ? 2.261 -16.200 -17.672 1.00 94.19 481 ASP A O 1
ATOM 3856 N N . ALA A 1 482 ? 2.755 -14.931 -15.903 1.00 95.69 482 ALA A N 1
ATOM 3857 C CA . ALA A 1 482 ? 3.867 -14.221 -16.549 1.00 95.69 482 ALA A CA 1
ATOM 3858 C C . ALA A 1 482 ? 4.976 -15.171 -17.058 1.00 95.69 482 ALA A C 1
ATOM 3860 O O . ALA A 1 482 ? 5.368 -16.107 -16.353 1.00 95.69 482 ALA A O 1
ATOM 3861 N N . GLU A 1 483 ? 5.530 -14.913 -18.254 1.00 94.62 483 GLU A N 1
ATOM 3862 C CA . GLU A 1 483 ? 6.620 -15.721 -18.842 1.00 94.62 483 GLU A CA 1
ATOM 3863 C C . GLU A 1 483 ? 7.920 -15.565 -18.035 1.00 94.62 483 GLU A C 1
ATOM 3865 O O . GLU A 1 483 ? 8.621 -16.553 -17.780 1.00 94.62 483 GLU A O 1
ATOM 3870 N N . PHE A 1 484 ? 8.239 -14.332 -17.633 1.00 96.75 484 PHE A N 1
ATOM 3871 C CA . PHE A 1 484 ? 9.483 -13.985 -16.941 1.00 96.75 484 PHE A CA 1
ATOM 3872 C C . PHE A 1 484 ? 9.307 -13.875 -15.425 1.00 96.75 484 PHE A C 1
ATOM 3874 O O . PHE A 1 484 ? 8.344 -13.282 -14.936 1.00 96.75 484 PHE A O 1
ATOM 3881 N N . ALA A 1 485 ? 10.295 -14.375 -14.677 1.00 95.62 485 ALA A N 1
ATOM 3882 C CA . ALA A 1 485 ? 10.257 -14.364 -13.215 1.00 95.62 485 ALA A CA 1
ATOM 3883 C C . ALA A 1 485 ? 10.199 -12.935 -12.656 1.00 95.62 485 ALA A C 1
ATOM 3885 O O . ALA A 1 485 ? 9.484 -12.686 -11.686 1.00 95.62 485 ALA A O 1
ATOM 3886 N N . GLY A 1 486 ? 10.872 -11.981 -13.313 1.00 95.19 486 GLY A N 1
ATOM 3887 C CA . GLY A 1 486 ? 10.849 -10.566 -12.932 1.00 95.19 486 GLY A CA 1
ATOM 3888 C C . GLY A 1 486 ? 9.483 -9.871 -13.041 1.00 95.19 486 GLY A C 1
ATOM 3889 O O . GLY A 1 486 ? 9.347 -8.755 -12.548 1.00 95.19 486 GLY A O 1
ATOM 3890 N N . PHE A 1 487 ? 8.478 -10.503 -13.658 1.00 97.62 487 PHE A N 1
ATOM 3891 C CA . PHE A 1 487 ? 7.098 -9.998 -13.729 1.00 97.62 487 PHE A CA 1
ATOM 3892 C C . PHE A 1 487 ? 6.082 -10.909 -13.042 1.00 97.62 487 PHE A C 1
ATOM 3894 O O . PHE A 1 487 ? 4.906 -10.566 -12.974 1.00 97.62 487 PHE A O 1
ATOM 3901 N N . ALA A 1 488 ? 6.503 -12.062 -12.533 1.00 96.88 488 ALA A N 1
ATOM 3902 C CA . ALA A 1 488 ? 5.590 -13.013 -11.928 1.00 96.88 488 ALA A CA 1
ATOM 3903 C C . ALA A 1 488 ? 5.070 -12.543 -10.564 1.00 96.88 488 ALA A C 1
ATOM 3905 O O . ALA A 1 488 ? 5.773 -11.897 -9.786 1.00 96.88 488 ALA A O 1
ATOM 3906 N N . GLY A 1 489 ? 3.832 -12.927 -10.267 1.00 96.00 489 GLY A N 1
ATOM 3907 C CA . GLY A 1 489 ? 3.210 -12.742 -8.966 1.00 96.00 489 GLY A CA 1
ATOM 3908 C C . GLY A 1 489 ? 3.040 -11.276 -8.592 1.00 96.00 489 GLY A C 1
ATOM 3909 O O . GLY A 1 489 ? 2.571 -10.460 -9.379 1.00 96.00 489 GLY A O 1
ATOM 3910 N N . THR A 1 490 ? 3.452 -10.931 -7.376 1.00 96.19 490 THR A N 1
ATOM 3911 C CA . THR A 1 490 ? 3.335 -9.578 -6.819 1.00 96.19 490 THR A CA 1
ATOM 3912 C C . THR A 1 490 ? 4.414 -8.604 -7.315 1.00 96.19 490 THR A C 1
ATOM 3914 O O . THR A 1 490 ? 4.548 -7.523 -6.744 1.00 96.19 490 THR A O 1
ATOM 3917 N N . ASN A 1 491 ? 5.186 -8.945 -8.358 1.00 95.88 491 ASN A N 1
ATOM 3918 C CA . ASN A 1 491 ? 6.182 -8.061 -8.985 1.00 95.88 491 ASN A CA 1
ATOM 3919 C C . ASN A 1 491 ? 5.527 -6.977 -9.867 1.00 95.88 491 ASN A C 1
ATOM 3921 O O . ASN A 1 491 ? 5.825 -6.843 -11.052 1.00 95.88 491 ASN A O 1
ATOM 3925 N N . VAL A 1 492 ? 4.623 -6.204 -9.268 1.00 96.94 492 VAL A N 1
ATOM 3926 C CA . VAL A 1 492 ? 3.915 -5.051 -9.846 1.00 96.94 492 VAL A CA 1
ATOM 3927 C C . VAL A 1 492 ? 4.439 -3.746 -9.242 1.00 96.94 492 VAL A C 1
ATOM 3929 O O . VAL A 1 492 ? 5.281 -3.750 -8.341 1.00 96.94 492 VAL A O 1
ATOM 3932 N N . GLU A 1 493 ? 3.940 -2.600 -9.704 1.00 96.88 493 GLU A N 1
ATOM 3933 C CA . GLU A 1 493 ? 4.250 -1.316 -9.083 1.00 96.88 493 GLU A CA 1
ATOM 3934 C C . GLU A 1 493 ? 3.871 -1.301 -7.590 1.00 96.88 493 GLU A C 1
ATOM 3936 O O . GLU A 1 493 ? 2.791 -1.727 -7.175 1.00 96.88 493 GLU A O 1
ATOM 3941 N N . ARG A 1 494 ? 4.775 -0.779 -6.753 1.00 92.75 494 ARG A N 1
ATOM 3942 C CA . ARG A 1 494 ? 4.671 -0.877 -5.286 1.00 92.75 494 ARG A CA 1
ATOM 3943 C C . ARG A 1 494 ? 3.439 -0.157 -4.705 1.00 92.75 494 ARG A C 1
ATOM 3945 O O . ARG A 1 494 ? 2.938 -0.520 -3.649 1.00 92.75 494 ARG A O 1
ATOM 3952 N N . ASP A 1 495 ? 2.949 0.879 -5.367 1.00 95.31 495 ASP A N 1
ATOM 3953 C CA . ASP A 1 495 ? 1.722 1.595 -5.004 1.00 95.31 495 ASP A CA 1
ATOM 3954 C C . ASP A 1 495 ? 0.445 0.953 -5.575 1.00 95.31 495 ASP A C 1
ATOM 3956 O O . ASP A 1 495 ? -0.640 1.445 -5.275 1.00 95.31 495 ASP A O 1
ATOM 3960 N N . PHE A 1 496 ? 0.545 -0.153 -6.324 1.00 97.00 496 PHE A N 1
ATOM 3961 C CA . PHE A 1 496 ? -0.581 -0.991 -6.763 1.00 97.00 496 PHE A CA 1
ATOM 3962 C C . PHE A 1 496 ? -0.633 -2.366 -6.082 1.00 97.00 496 PHE A C 1
ATOM 3964 O O . PHE A 1 496 ? -1.705 -2.958 -6.005 1.00 97.00 496 PHE A O 1
ATOM 3971 N N . VAL A 1 497 ? 0.492 -2.883 -5.575 1.00 95.62 497 VAL A N 1
ATOM 3972 C CA . VAL A 1 497 ? 0.577 -4.255 -5.033 1.00 95.62 497 VAL A CA 1
ATOM 3973 C C . VAL A 1 497 ? -0.460 -4.562 -3.946 1.00 95.62 497 VAL A C 1
ATOM 3975 O O . VAL A 1 497 ? -0.905 -5.699 -3.850 1.00 95.62 497 VAL A O 1
ATOM 3978 N N . GLU A 1 498 ? -0.893 -3.557 -3.178 1.00 95.69 498 GLU A N 1
ATOM 3979 C CA . GLU A 1 498 ? -1.910 -3.716 -2.132 1.00 95.69 498 GLU A CA 1
ATOM 3980 C C . GLU A 1 498 ? -3.346 -3.716 -2.683 1.00 95.69 498 GLU A C 1
ATOM 3982 O O . GLU A 1 498 ? -4.274 -4.089 -1.975 1.00 95.69 498 GLU A O 1
ATOM 3987 N N . ALA A 1 499 ? -3.582 -3.310 -3.935 1.00 97.50 499 ALA A N 1
ATOM 3988 C CA . ALA A 1 499 ? -4.939 -3.223 -4.467 1.00 97.50 499 ALA A CA 1
ATOM 3989 C C . ALA A 1 499 ? -5.613 -4.608 -4.570 1.00 97.50 499 ALA A C 1
ATOM 3991 O O . ALA A 1 499 ? -6.771 -4.725 -4.157 1.00 97.50 499 ALA A O 1
ATOM 3992 N N . PRO A 1 500 ? -4.929 -5.677 -5.036 1.00 96.75 500 PRO A N 1
ATOM 3993 C CA . PRO A 1 500 ? -5.483 -7.025 -4.999 1.00 96.75 500 PRO A CA 1
ATOM 3994 C C . PRO A 1 500 ? -5.825 -7.559 -3.605 1.00 96.75 500 PRO A C 1
ATOM 3996 O O . PRO A 1 500 ? -6.880 -8.175 -3.439 1.00 96.75 500 PRO A O 1
ATOM 3999 N N . SER A 1 501 ? -4.958 -7.334 -2.614 1.00 96.81 501 SER A N 1
ATOM 4000 C CA . SER A 1 501 ? -5.166 -7.792 -1.235 1.00 96.81 501 SER A CA 1
ATOM 4001 C C . SER A 1 501 ? -6.270 -6.996 -0.540 1.00 96.81 501 SER A C 1
ATOM 4003 O O . SER A 1 501 ? -7.199 -7.593 0.003 1.00 96.81 501 SER A O 1
ATOM 4005 N N . GLN A 1 502 ? -6.251 -5.665 -0.659 1.00 97.06 502 GLN A N 1
ATOM 4006 C CA . GLN A 1 502 ? -7.271 -4.776 -0.096 1.00 97.06 502 GLN A CA 1
ATOM 4007 C C . GLN A 1 502 ? -8.652 -4.988 -0.712 1.00 97.06 502 GLN A C 1
ATOM 4009 O O . GLN A 1 502 ? -9.664 -4.858 -0.030 1.00 97.06 502 GLN A O 1
ATOM 4014 N N . MET A 1 503 ? -8.734 -5.346 -1.997 1.00 96.31 503 MET A N 1
ATOM 4015 C CA . MET A 1 503 ? -10.021 -5.706 -2.592 1.00 96.31 503 MET A CA 1
ATOM 4016 C C . MET A 1 503 ? -10.607 -6.942 -1.897 1.00 96.31 503 MET A C 1
ATOM 4018 O O . MET A 1 503 ? -11.816 -7.016 -1.682 1.00 96.31 503 MET A O 1
ATOM 4022 N N . PHE A 1 504 ? -9.761 -7.910 -1.536 1.00 95.38 504 PHE A N 1
ATOM 4023 C CA . PHE A 1 504 ? -10.205 -9.167 -0.944 1.00 95.38 504 PHE A CA 1
ATOM 4024 C C . PHE A 1 504 ? -10.639 -9.033 0.529 1.00 95.38 504 PHE A C 1
ATOM 4026 O O . PHE A 1 504 ? -11.453 -9.834 0.993 1.00 95.38 504 PHE A O 1
ATOM 4033 N N . GLU A 1 505 ? -10.222 -7.972 1.230 1.00 96.75 505 GLU A N 1
ATOM 4034 C CA . GLU A 1 505 ? -10.722 -7.605 2.570 1.00 96.75 505 GLU A CA 1
ATOM 4035 C C . GLU A 1 505 ? -12.256 -7.453 2.604 1.00 96.75 505 GLU A C 1
ATOM 4037 O O . GLU A 1 505 ? -12.916 -7.791 3.587 1.00 96.75 505 GLU A O 1
ATOM 4042 N N . GLU A 1 506 ? -12.881 -7.034 1.501 1.00 95.75 506 GLU A N 1
ATOM 4043 C CA . GLU A 1 506 ? -14.334 -6.825 1.423 1.00 95.75 506 GLU A CA 1
ATOM 4044 C C . GLU A 1 506 ? -15.167 -8.104 1.656 1.00 95.75 506 GLU A C 1
ATOM 4046 O O . GLU A 1 506 ? -16.341 -8.042 2.051 1.00 95.75 506 GLU A O 1
ATOM 4051 N N . TRP A 1 507 ? -14.570 -9.289 1.481 1.00 96.38 507 TRP A N 1
ATOM 4052 C CA . TRP A 1 507 ? -15.252 -10.563 1.716 1.00 96.38 507 TRP A CA 1
ATOM 4053 C C . TRP A 1 507 ? -15.501 -10.848 3.196 1.00 96.38 507 TRP A C 1
ATOM 4055 O O . TRP A 1 507 ? -16.480 -11.527 3.509 1.00 96.38 507 TRP A O 1
ATOM 4065 N N . VAL A 1 508 ? -14.705 -10.311 4.125 1.00 94.94 508 VAL A N 1
ATOM 4066 C CA . VAL A 1 508 ? -14.979 -10.487 5.565 1.00 94.94 508 VAL A CA 1
ATOM 4067 C C . VAL A 1 508 ? -16.022 -9.503 6.099 1.00 94.94 508 VAL A C 1
ATOM 4069 O O . VAL A 1 508 ? -16.472 -9.642 7.236 1.00 94.94 508 VAL A O 1
ATOM 4072 N N . TRP A 1 509 ? -16.449 -8.537 5.282 1.00 93.81 509 TRP A N 1
ATOM 4073 C CA . TRP A 1 509 ? -17.465 -7.536 5.624 1.00 93.81 509 TRP A CA 1
ATOM 4074 C C . TRP A 1 509 ? -18.847 -7.822 5.031 1.00 93.81 509 TRP A C 1
ATOM 4076 O O . TRP A 1 509 ? -19.802 -7.102 5.325 1.00 93.81 509 TRP A O 1
ATOM 4086 N N . THR A 1 510 ? -18.985 -8.856 4.198 1.00 91.50 510 THR A N 1
ATOM 4087 C CA . THR A 1 510 ? -20.230 -9.112 3.465 1.00 91.50 510 THR A CA 1
ATOM 4088 C C . THR A 1 510 ? -21.042 -10.249 4.107 1.00 91.50 510 THR A C 1
ATOM 4090 O O . THR A 1 510 ? -20.493 -11.329 4.315 1.00 91.50 510 THR A O 1
ATOM 4093 N N . PRO A 1 511 ? -22.356 -10.077 4.398 1.00 92.12 511 PRO A N 1
ATOM 4094 C CA . PRO A 1 511 ? -23.172 -11.114 5.042 1.00 92.12 511 PRO A CA 1
ATOM 4095 C C . PRO A 1 511 ? -23.124 -12.479 4.359 1.00 92.12 511 PRO A C 1
ATOM 4097 O O . PRO A 1 511 ? -23.030 -13.504 5.030 1.00 92.12 511 PRO A O 1
ATOM 4100 N N . GLU A 1 512 ? -23.207 -12.484 3.024 1.00 91.31 512 GLU A N 1
ATOM 4101 C CA . GLU A 1 512 ? -23.242 -13.700 2.208 1.00 91.31 512 GLU A CA 1
ATOM 4102 C C . GLU A 1 512 ? -22.020 -14.581 2.485 1.00 91.31 512 GLU A C 1
ATOM 4104 O O . GLU A 1 512 ? -22.162 -15.764 2.780 1.00 91.31 512 GLU A O 1
ATOM 4109 N N . THR A 1 513 ? -20.833 -13.983 2.471 1.00 93.69 513 THR A N 1
ATOM 4110 C CA . THR A 1 513 ? -19.543 -14.663 2.615 1.00 93.69 513 THR A CA 1
ATOM 4111 C C . THR A 1 513 ? -19.202 -14.925 4.077 1.00 93.69 513 THR A C 1
ATOM 4113 O O . THR A 1 513 ? -18.783 -16.030 4.410 1.00 93.69 513 THR A O 1
ATOM 4116 N N . LEU A 1 514 ? -19.463 -13.968 4.975 1.00 93.06 514 LEU A N 1
ATOM 4117 C CA . LEU A 1 514 ? -19.240 -14.126 6.415 1.00 93.06 514 LEU A CA 1
ATOM 4118 C C . LEU A 1 514 ? -20.058 -15.297 6.985 1.00 93.06 514 LEU A C 1
ATOM 4120 O O . LEU A 1 514 ? -19.567 -16.059 7.816 1.00 93.06 514 LEU A O 1
ATOM 4124 N N . SER A 1 515 ? -21.286 -15.497 6.492 1.00 91.12 515 SER A N 1
ATOM 4125 C CA . SER A 1 515 ? -22.163 -16.590 6.934 1.00 91.12 515 SER A CA 1
ATOM 4126 C C . SER A 1 515 ? -21.649 -18.000 6.609 1.00 91.12 515 SER A C 1
ATOM 4128 O O . SER A 1 515 ? -22.125 -18.966 7.210 1.00 91.12 515 SER A O 1
ATOM 4130 N N . LEU A 1 516 ? -20.677 -18.130 5.694 1.00 93.88 516 LEU A N 1
ATOM 4131 C CA . LEU A 1 516 ? -20.077 -19.419 5.338 1.00 93.88 516 LEU A CA 1
ATOM 4132 C C . LEU A 1 516 ? -19.232 -19.985 6.484 1.00 93.88 516 LEU A C 1
ATOM 4134 O O . LEU A 1 516 ? -19.243 -21.194 6.711 1.00 93.88 516 LEU A O 1
ATOM 4138 N N . PHE A 1 517 ? -18.554 -19.118 7.242 1.00 95.94 517 PHE A N 1
ATOM 4139 C CA . PHE A 1 517 ? -17.578 -19.536 8.251 1.00 95.94 517 PHE A CA 1
ATOM 4140 C C . PHE A 1 517 ? -17.807 -18.988 9.663 1.00 95.94 517 PHE A C 1
ATOM 4142 O O . PHE A 1 517 ? -17.289 -19.561 10.622 1.00 95.94 517 PHE A O 1
ATOM 4149 N N . ALA A 1 518 ? -18.588 -17.919 9.833 1.00 97.00 518 ALA A N 1
ATOM 4150 C CA . ALA A 1 518 ? -18.813 -17.317 11.143 1.00 97.00 518 ALA A CA 1
ATOM 4151 C C . ALA A 1 518 ? -19.760 -18.169 12.014 1.00 97.00 518 ALA A C 1
ATOM 4153 O O . ALA A 1 518 ? -20.990 -18.067 11.920 1.00 97.00 518 ALA A O 1
ATOM 4154 N N . ARG A 1 519 ? -19.187 -19.020 12.873 1.00 97.31 519 ARG A N 1
ATOM 4155 C CA . ARG A 1 519 ? -19.898 -19.979 13.735 1.00 97.31 519 ARG A CA 1
ATOM 4156 C C . ARG A 1 519 ? -19.313 -20.009 15.134 1.00 97.31 519 ARG A C 1
ATOM 4158 O O . ARG A 1 519 ? -18.095 -20.041 15.301 1.00 97.31 519 ARG A O 1
ATOM 4165 N N . HIS A 1 520 ? -20.193 -20.028 16.130 1.00 97.75 520 HIS A N 1
ATOM 4166 C CA . HIS A 1 520 ? -19.807 -19.996 17.532 1.00 97.75 520 HIS A CA 1
ATOM 4167 C C . HIS A 1 520 ? -18.977 -21.228 17.908 1.00 97.75 520 HIS A C 1
ATOM 4169 O O . HIS A 1 520 ? -19.401 -22.362 17.681 1.00 97.75 520 HIS A O 1
ATOM 4175 N N . TYR A 1 521 ? -17.824 -21.014 18.537 1.00 95.81 521 TYR A N 1
ATOM 4176 C CA . TYR A 1 521 ? -16.835 -22.069 18.765 1.00 95.81 521 TYR A CA 1
ATOM 4177 C C . TYR A 1 521 ? -17.314 -23.234 19.654 1.00 95.81 521 TYR A C 1
ATOM 4179 O O . TYR A 1 521 ? -16.813 -24.347 19.506 1.00 95.81 521 TYR A O 1
ATOM 4187 N N . GLU A 1 522 ? -18.273 -23.011 20.565 1.00 95.38 522 GLU A N 1
ATOM 4188 C CA . GLU A 1 522 ? -18.817 -24.078 21.430 1.00 95.38 522 GLU A CA 1
ATOM 4189 C C . GLU A 1 522 ? -20.105 -24.712 20.899 1.00 95.38 522 GLU A C 1
ATOM 4191 O O . GLU A 1 522 ? -20.368 -25.889 21.148 1.00 95.38 522 GLU A O 1
ATOM 4196 N N . THR A 1 523 ? -20.953 -23.920 20.240 1.00 96.69 523 THR A N 1
ATOM 4197 C CA . THR A 1 523 ? -22.337 -24.317 19.921 1.00 96.69 523 THR A CA 1
ATOM 4198 C C . THR A 1 523 ? -22.538 -24.608 18.442 1.00 96.69 523 THR A C 1
ATOM 4200 O O . THR A 1 523 ? -23.566 -25.183 18.091 1.00 96.69 523 THR A O 1
ATOM 4203 N N . ASP A 1 524 ? -21.579 -24.226 17.592 1.00 96.06 524 ASP A N 1
ATOM 4204 C CA . ASP A 1 524 ? -21.642 -24.299 16.127 1.00 96.06 524 ASP A CA 1
ATOM 4205 C C . ASP A 1 524 ? -22.806 -23.494 15.504 1.00 96.06 524 ASP A C 1
ATOM 4207 O O . ASP A 1 524 ? -23.094 -23.573 14.304 1.00 96.06 524 ASP A O 1
ATOM 4211 N N . GLU A 1 525 ? -23.490 -22.679 16.314 1.00 97.56 525 GLU A N 1
ATOM 4212 C CA . GLU A 1 525 ? -24.563 -21.805 15.853 1.00 97.56 525 GLU A CA 1
ATOM 4213 C C . GLU A 1 525 ? -23.985 -20.682 14.973 1.00 97.56 525 GLU A C 1
ATOM 4215 O O . GLU A 1 525 ? -22.924 -20.133 15.290 1.00 97.56 525 GLU A O 1
ATOM 4220 N N . PRO A 1 526 ? -24.652 -20.330 13.857 1.00 96.94 526 PRO A N 1
ATOM 4221 C CA . PRO A 1 526 ? -24.199 -19.242 12.998 1.00 96.94 526 PRO A CA 1
ATOM 4222 C C . PRO A 1 526 ? -24.240 -17.905 13.743 1.00 96.94 526 PRO A C 1
ATOM 4224 O O . PRO A 1 526 ? -25.070 -17.709 14.635 1.00 96.94 526 PRO A O 1
ATOM 4227 N N . MET A 1 527 ? -23.382 -16.968 13.334 1.00 96.94 527 MET A N 1
ATOM 4228 C CA . MET A 1 527 ? -23.425 -15.600 13.848 1.00 96.94 527 MET A CA 1
ATOM 4229 C C . MET A 1 527 ? -24.834 -14.999 13.674 1.00 96.94 527 MET A C 1
ATOM 4231 O O . MET A 1 527 ? -25.384 -15.059 12.569 1.00 96.94 527 MET A O 1
ATOM 4235 N N . PRO A 1 528 ? -25.443 -14.433 14.737 1.00 95.38 528 PRO A N 1
ATOM 4236 C CA . PRO A 1 528 ? -26.766 -13.827 14.644 1.00 95.38 528 PRO A CA 1
ATOM 4237 C C . PRO A 1 528 ? -26.814 -12.732 13.577 1.00 95.38 528 PRO A C 1
ATOM 4239 O O . PRO A 1 528 ? -25.905 -11.903 13.498 1.00 95.38 528 PRO A O 1
ATOM 4242 N N . ALA A 1 529 ? -27.896 -12.693 12.797 1.00 93.50 529 ALA A N 1
ATOM 4243 C CA . ALA A 1 529 ? -28.074 -11.699 11.738 1.00 93.50 529 ALA A CA 1
ATOM 4244 C C . ALA A 1 529 ? -27.995 -10.267 12.286 1.00 93.50 529 ALA A C 1
ATOM 4246 O O . ALA A 1 529 ? -27.377 -9.407 11.675 1.00 93.50 529 ALA A O 1
ATOM 4247 N N . GLU A 1 530 ? -28.528 -10.031 13.486 1.00 93.81 530 GLU A N 1
ATOM 4248 C CA . GLU A 1 530 ? -28.472 -8.726 14.143 1.00 93.81 530 GLU A CA 1
ATOM 4249 C C . GLU A 1 530 ? -27.037 -8.295 14.490 1.00 93.81 530 GLU A C 1
ATOM 4251 O O . GLU A 1 530 ? -26.739 -7.102 14.469 1.00 93.81 530 GLU A O 1
ATOM 4256 N N . LEU A 1 531 ? -26.141 -9.245 14.798 1.00 94.81 531 LEU A N 1
ATOM 4257 C CA . LEU A 1 531 ? -24.728 -8.949 15.053 1.00 94.81 531 LEU A CA 1
ATOM 4258 C C . LEU A 1 531 ? -23.999 -8.615 13.745 1.00 94.81 531 LEU A C 1
ATOM 4260 O O . LEU A 1 531 ? -23.248 -7.644 13.710 1.00 94.81 531 LEU A O 1
ATOM 4264 N N . ILE A 1 532 ? -24.276 -9.360 12.668 1.00 94.50 532 ILE A N 1
ATOM 4265 C CA . ILE A 1 532 ? -23.755 -9.079 11.319 1.00 94.50 532 ILE A CA 1
ATOM 4266 C C . ILE A 1 532 ? -24.210 -7.689 10.846 1.00 94.50 532 ILE A C 1
ATOM 4268 O O . ILE A 1 532 ? -23.383 -6.872 10.444 1.00 94.50 532 ILE A O 1
ATOM 4272 N N . ASP A 1 533 ? -25.507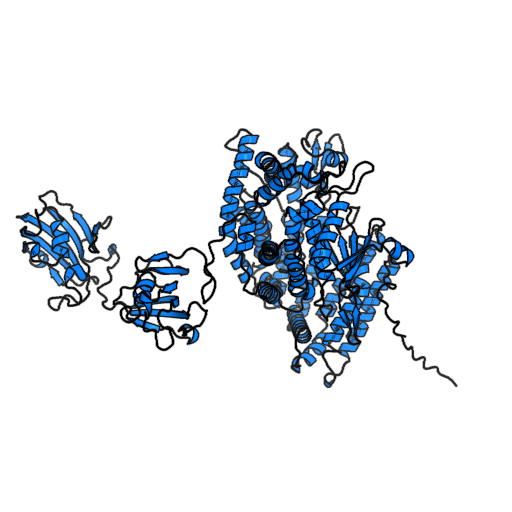 -7.389 10.947 1.00 93.00 533 ASP A N 1
ATOM 4273 C CA . ASP A 1 533 ? -26.075 -6.090 10.574 1.00 93.00 533 ASP A CA 1
ATOM 4274 C C . ASP A 1 533 ? -25.432 -4.950 11.380 1.00 93.00 533 ASP A C 1
ATOM 4276 O O . ASP A 1 533 ? -25.108 -3.896 10.828 1.00 93.00 533 ASP A O 1
ATOM 4280 N N . GLY A 1 534 ? -25.197 -5.173 12.679 1.00 95.19 534 GLY A N 1
ATOM 4281 C CA . GLY A 1 534 ? -24.470 -4.246 13.542 1.00 95.19 534 GLY A CA 1
ATOM 4282 C C . GLY A 1 534 ? -23.031 -4.013 13.077 1.00 95.19 534 GLY A C 1
ATOM 4283 O O . GLY A 1 534 ? -22.601 -2.862 12.995 1.00 95.19 534 GLY A O 1
ATOM 4284 N N . MET A 1 535 ? -22.292 -5.076 12.737 1.00 94.69 535 MET A N 1
ATOM 4285 C CA . MET A 1 535 ? -20.912 -4.984 12.237 1.00 94.69 535 MET A CA 1
ATOM 4286 C C . MET A 1 535 ? -20.841 -4.169 10.947 1.00 94.69 535 MET A C 1
ATOM 4288 O O . MET A 1 535 ? -20.005 -3.278 10.829 1.00 94.69 535 MET A O 1
ATOM 4292 N N . ILE A 1 536 ? -21.762 -4.411 10.015 1.00 92.38 536 ILE A N 1
ATOM 4293 C CA . ILE A 1 536 ? -21.823 -3.698 8.733 1.00 92.38 536 ILE A CA 1
ATOM 4294 C C . ILE A 1 536 ? -22.194 -2.235 8.944 1.00 92.38 536 ILE A C 1
ATOM 4296 O O . ILE A 1 536 ? -21.556 -1.349 8.381 1.00 92.38 536 ILE A O 1
ATOM 4300 N N . ALA A 1 537 ? -23.181 -1.955 9.799 1.00 92.56 537 ALA A N 1
ATOM 4301 C CA . ALA A 1 537 ? -23.545 -0.585 10.148 1.00 92.56 537 ALA A CA 1
ATOM 4302 C C . ALA A 1 537 ? -22.393 0.170 10.839 1.00 92.56 537 ALA A C 1
ATOM 4304 O O . ALA A 1 537 ? -22.283 1.390 10.698 1.00 92.56 537 ALA A O 1
ATOM 4305 N N . ALA A 1 538 ? -21.530 -0.550 11.563 1.00 94.00 538 ALA A N 1
ATOM 4306 C CA . ALA A 1 538 ? -20.346 -0.016 12.223 1.00 94.00 538 ALA A CA 1
ATOM 4307 C C . ALA A 1 538 ? -19.098 0.044 11.323 1.00 94.00 538 ALA A C 1
ATOM 4309 O O . ALA A 1 538 ? -18.124 0.673 11.735 1.00 94.00 538 ALA A O 1
ATOM 4310 N N . LYS A 1 539 ? -19.099 -0.545 10.115 1.00 91.25 539 LYS A N 1
ATOM 4311 C CA . LYS A 1 539 ? -17.917 -0.614 9.227 1.00 91.25 539 LYS A CA 1
ATOM 4312 C C . LYS A 1 539 ? -17.286 0.767 9.003 1.00 91.25 539 LYS A C 1
ATOM 4314 O O . LYS A 1 539 ? -16.074 0.939 9.078 1.00 91.25 539 LYS A O 1
ATOM 4319 N N . ASN A 1 540 ? -18.124 1.786 8.823 1.00 92.19 540 ASN A N 1
ATOM 4320 C CA . ASN A 1 540 ? -17.705 3.151 8.496 1.00 92.19 540 ASN A CA 1
ATOM 4321 C C . ASN A 1 540 ? -17.542 4.029 9.758 1.00 92.19 540 ASN A C 1
ATOM 4323 O O . ASN A 1 540 ? -17.390 5.257 9.661 1.00 92.19 540 ASN A O 1
ATOM 4327 N N . LEU A 1 541 ? -17.625 3.433 10.956 1.00 95.06 541 LEU A N 1
ATOM 4328 C CA . LEU A 1 541 ? -17.487 4.140 12.224 1.00 95.06 541 LEU A CA 1
ATOM 4329 C C . LEU A 1 541 ? -16.096 4.767 12.311 1.00 95.06 541 LEU A C 1
ATOM 4331 O O . LEU A 1 541 ? -15.075 4.079 12.325 1.00 95.06 541 LEU A O 1
ATOM 4335 N N . GLN A 1 542 ? -16.070 6.096 12.398 1.00 96.44 542 GLN A N 1
ATOM 4336 C CA . GLN A 1 542 ? -14.845 6.891 12.493 1.00 96.44 542 GLN A CA 1
ATOM 4337 C C . GLN A 1 542 ? -13.878 6.723 11.308 1.00 96.44 542 GLN A C 1
ATOM 4339 O O . GLN A 1 542 ? -12.695 7.055 11.417 1.00 96.44 542 GLN A O 1
ATOM 4344 N N . SER A 1 543 ? -14.384 6.256 10.160 1.00 95.81 543 SER A N 1
ATOM 4345 C CA . SER A 1 543 ? -13.627 6.080 8.916 1.00 95.81 543 SER A CA 1
ATOM 4346 C C . SER A 1 543 ? -12.885 7.347 8.480 1.00 95.81 543 SER A C 1
ATOM 4348 O O . SER A 1 543 ? -11.769 7.252 7.980 1.00 95.81 543 SER A O 1
ATOM 4350 N N . GLY A 1 544 ? -13.436 8.542 8.718 1.00 96.00 544 GLY A N 1
ATOM 4351 C CA . GLY A 1 544 ? -12.791 9.807 8.372 1.00 96.00 544 GLY A CA 1
ATOM 4352 C C . GLY A 1 544 ? -11.561 10.082 9.233 1.00 96.00 544 GLY A C 1
ATOM 4353 O O . GLY A 1 544 ? -10.505 10.410 8.703 1.00 96.00 544 GLY A O 1
ATOM 4354 N N . VAL A 1 545 ? -11.659 9.894 10.555 1.00 96.62 545 VAL A N 1
ATOM 4355 C CA . VAL A 1 545 ? -10.513 10.069 11.474 1.00 96.62 545 VAL A CA 1
ATOM 4356 C C . VAL A 1 545 ? -9.448 8.992 11.237 1.00 96.62 545 VAL A C 1
ATOM 4358 O O . VAL A 1 545 ? -8.250 9.293 11.237 1.00 96.62 545 VAL A O 1
ATOM 4361 N N . LYS A 1 546 ? -9.860 7.742 10.982 1.00 95.44 546 LYS A N 1
ATOM 4362 C CA . LYS A 1 546 ? -8.944 6.658 10.590 1.00 95.44 546 LYS A CA 1
ATOM 4363 C C . LYS A 1 546 ? -8.228 6.994 9.273 1.00 95.44 546 LYS A C 1
ATOM 4365 O O . LYS A 1 546 ? -7.009 6.882 9.209 1.00 95.44 546 LYS A O 1
ATOM 4370 N N . THR A 1 547 ? -8.935 7.523 8.276 1.00 95.75 547 THR A N 1
ATOM 4371 C CA . THR A 1 547 ? -8.340 7.919 6.985 1.00 95.75 547 THR A CA 1
ATOM 4372 C C . THR A 1 547 ? -7.402 9.122 7.119 1.00 95.75 547 THR A C 1
ATOM 4374 O O . THR A 1 547 ? -6.300 9.084 6.586 1.00 95.75 547 THR A O 1
ATOM 4377 N N . GLU A 1 548 ? -7.740 10.152 7.906 1.00 96.00 548 GLU A N 1
ATOM 4378 C CA . GLU A 1 548 ? -6.795 11.244 8.225 1.00 96.00 548 GLU A CA 1
ATOM 4379 C C . GLU A 1 548 ? -5.529 10.723 8.930 1.00 96.00 548 GLU A C 1
ATOM 4381 O O . GLU A 1 548 ? -4.456 11.298 8.777 1.00 96.00 548 GLU A O 1
ATOM 4386 N N . SER A 1 549 ? -5.615 9.601 9.659 1.00 95.25 549 SER A N 1
ATOM 4387 C CA . SER A 1 549 ? -4.432 8.930 10.222 1.00 95.25 549 SER A CA 1
ATOM 4388 C C . SER A 1 549 ? -3.498 8.383 9.143 1.00 95.25 549 SER A C 1
ATOM 4390 O O . SER A 1 549 ? -2.285 8.470 9.298 1.00 95.25 549 SER A O 1
ATOM 4392 N N . GLN A 1 550 ? -4.049 7.827 8.064 1.00 95.81 550 GLN A N 1
ATOM 4393 C CA . GLN A 1 550 ? -3.277 7.321 6.925 1.00 95.81 550 GLN A CA 1
ATOM 4394 C C . GLN A 1 550 ? -2.727 8.472 6.072 1.00 95.81 550 GLN A C 1
ATOM 4396 O O . GLN A 1 550 ? -1.578 8.433 5.635 1.00 95.81 550 GLN A O 1
ATOM 4401 N N . ILE A 1 551 ? -3.508 9.546 5.906 1.00 96.88 551 ILE A N 1
ATOM 4402 C CA . ILE A 1 551 ? -3.067 10.793 5.263 1.00 96.88 551 ILE A CA 1
ATOM 4403 C C . ILE A 1 551 ? -1.896 11.410 6.021 1.00 96.88 551 ILE A C 1
ATOM 4405 O O . ILE A 1 551 ? -0.904 11.755 5.392 1.00 96.88 551 ILE A O 1
ATOM 4409 N N . PHE A 1 552 ? -1.965 11.473 7.352 1.00 97.25 552 PHE A N 1
ATOM 4410 C CA . PHE A 1 552 ? -0.848 11.898 8.193 1.00 97.25 552 PHE A CA 1
ATOM 4411 C C . PHE A 1 552 ? 0.437 11.125 7.864 1.00 97.25 552 PHE A C 1
ATOM 4413 O O . PHE A 1 552 ? 1.446 11.735 7.529 1.00 97.25 552 PHE A O 1
ATOM 4420 N N . LEU A 1 553 ? 0.388 9.790 7.906 1.00 97.50 553 LEU A N 1
ATOM 4421 C CA . LEU A 1 553 ? 1.559 8.934 7.691 1.00 97.50 553 LEU A CA 1
ATOM 4422 C C . LEU A 1 553 ? 2.126 9.027 6.264 1.00 97.50 553 LEU A C 1
ATOM 4424 O O . LEU A 1 553 ? 3.338 8.973 6.077 1.00 97.50 553 LEU A O 1
ATOM 4428 N N . GLY A 1 554 ? 1.274 9.213 5.257 1.00 97.12 554 GLY A N 1
ATOM 4429 C CA . GLY A 1 554 ? 1.739 9.408 3.887 1.00 97.12 554 GLY A CA 1
ATOM 4430 C C . GLY A 1 554 ? 2.266 10.816 3.608 1.00 97.12 554 GLY A C 1
ATOM 4431 O O . GLY A 1 554 ? 3.256 10.967 2.896 1.00 97.12 554 GLY A O 1
ATOM 4432 N N . MET A 1 555 ? 1.665 11.851 4.203 1.00 97.38 555 MET A N 1
ATOM 4433 C CA . MET A 1 555 ? 2.136 13.231 4.062 1.00 97.38 555 MET A CA 1
ATOM 4434 C C . MET A 1 555 ? 3.478 13.457 4.763 1.00 97.38 555 MET A C 1
ATOM 4436 O O . MET A 1 555 ? 4.320 14.140 4.188 1.00 97.38 555 MET A O 1
ATOM 4440 N N . ILE A 1 556 ? 3.716 12.876 5.950 1.00 96.88 556 ILE A N 1
ATOM 4441 C CA . ILE A 1 556 ? 5.041 12.956 6.599 1.00 96.88 556 ILE A CA 1
ATOM 4442 C C . ILE A 1 556 ? 6.117 12.277 5.749 1.00 96.88 556 ILE A C 1
ATOM 4444 O O . ILE A 1 556 ? 7.195 12.834 5.584 1.00 96.88 556 ILE A O 1
ATOM 4448 N N . ASP A 1 557 ? 5.813 11.111 5.170 1.00 97.81 557 ASP A N 1
ATOM 4449 C CA . ASP A 1 557 ? 6.760 10.352 4.359 1.00 97.81 557 ASP A CA 1
ATOM 4450 C C . ASP A 1 557 ? 7.102 11.122 3.079 1.00 97.81 557 ASP A C 1
ATOM 4452 O O . ASP A 1 557 ? 8.271 11.241 2.729 1.00 97.81 557 ASP A O 1
ATOM 4456 N N . GLN A 1 558 ? 6.113 11.734 2.419 1.00 97.25 558 GLN A N 1
ATOM 4457 C CA . GLN A 1 558 ? 6.392 12.644 1.305 1.00 97.25 558 GLN A CA 1
ATOM 4458 C C . GLN A 1 558 ? 7.219 13.850 1.758 1.00 97.25 558 GLN A C 1
ATOM 4460 O O . GLN A 1 558 ? 8.240 14.133 1.143 1.00 97.25 558 GLN A O 1
ATOM 4465 N N . ALA A 1 559 ? 6.840 14.522 2.849 1.00 96.75 559 ALA A N 1
ATOM 4466 C CA . ALA A 1 559 ? 7.533 15.720 3.321 1.00 96.75 559 ALA A CA 1
ATOM 4467 C C . ALA A 1 559 ? 9.011 15.463 3.647 1.00 96.75 559 ALA A C 1
ATOM 4469 O O . ALA A 1 559 ? 9.860 16.275 3.288 1.00 96.75 559 ALA A O 1
ATOM 4470 N N . TYR A 1 560 ? 9.330 14.313 4.249 1.00 97.38 560 TYR A N 1
ATOM 4471 C CA . TYR A 1 560 ? 10.708 13.891 4.508 1.00 97.38 560 TYR A CA 1
ATOM 4472 C C . TYR A 1 560 ? 11.539 13.703 3.233 1.00 97.38 560 TYR A C 1
ATOM 4474 O O . TYR A 1 560 ? 12.755 13.823 3.290 1.00 97.38 560 TYR A O 1
ATOM 4482 N N . HIS A 1 561 ? 10.910 13.421 2.091 1.00 97.44 561 HIS A N 1
ATOM 4483 C CA . HIS A 1 561 ? 11.596 13.056 0.848 1.00 97.44 561 HIS A CA 1
ATOM 4484 C C . HIS A 1 561 ? 11.375 14.051 -0.307 1.00 97.44 561 HIS A C 1
ATOM 4486 O O . HIS A 1 561 ? 11.859 13.814 -1.415 1.00 97.44 561 HIS A O 1
ATOM 4492 N N . THR A 1 562 ? 10.652 15.150 -0.069 1.00 95.62 562 THR A N 1
ATOM 4493 C CA . THR A 1 562 ? 10.473 16.265 -1.020 1.00 95.62 562 THR A CA 1
ATOM 4494 C C . THR A 1 562 ? 11.278 17.511 -0.658 1.00 95.62 562 THR A C 1
ATOM 4496 O O . THR A 1 562 ? 11.291 18.463 -1.437 1.00 95.62 562 THR A O 1
ATOM 4499 N N . ASP A 1 563 ? 11.899 17.537 0.524 1.00 89.12 563 ASP A N 1
ATOM 4500 C CA . ASP A 1 563 ? 12.841 18.596 0.871 1.00 89.12 563 ASP A CA 1
ATOM 4501 C C . ASP A 1 563 ? 14.052 18.544 -0.074 1.00 89.12 563 ASP A C 1
ATOM 4503 O O . ASP A 1 563 ? 14.550 17.464 -0.379 1.00 89.12 563 ASP A O 1
ATOM 4507 N N . THR A 1 564 ? 14.473 19.703 -0.582 1.00 84.38 564 THR A N 1
ATOM 4508 C CA . THR A 1 564 ? 15.493 19.807 -1.638 1.00 84.38 564 THR A CA 1
ATOM 4509 C C . THR A 1 564 ? 16.913 20.009 -1.117 1.00 84.38 564 THR A C 1
ATOM 4511 O O . THR A 1 564 ? 17.819 20.241 -1.912 1.00 84.38 564 THR A O 1
ATOM 4514 N N . ASP A 1 565 ? 17.110 20.076 0.200 1.00 83.81 565 ASP A N 1
ATOM 4515 C CA . ASP A 1 565 ? 18.447 20.036 0.793 1.00 83.81 565 ASP A CA 1
ATOM 4516 C C . ASP A 1 565 ? 18.630 18.882 1.788 1.00 83.81 565 ASP A C 1
ATOM 4518 O O . ASP A 1 565 ? 19.718 18.735 2.359 1.00 83.81 565 ASP A O 1
ATOM 4522 N N . GLY A 1 566 ? 17.596 18.059 1.989 1.00 82.00 566 GLY A N 1
ATOM 4523 C CA . GLY A 1 566 ? 17.610 16.875 2.839 1.00 82.00 566 GLY A CA 1
ATOM 4524 C C . GLY A 1 566 ? 17.826 17.175 4.326 1.00 82.00 566 GLY A C 1
ATOM 4525 O O . GLY A 1 566 ? 18.017 16.239 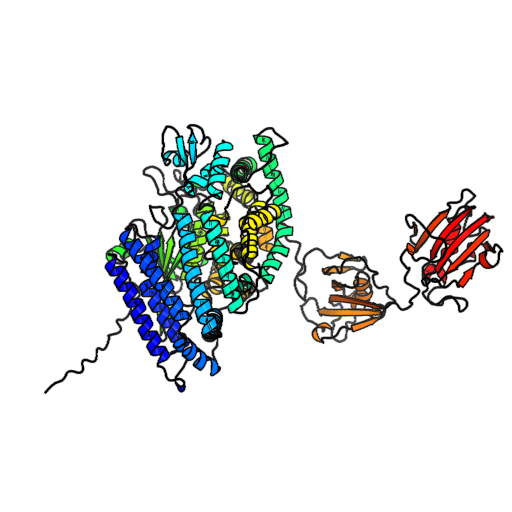5.105 1.00 82.00 566 GLY A O 1
ATOM 4526 N N . VAL A 1 567 ? 17.835 18.446 4.746 1.00 90.00 567 VAL A N 1
ATOM 4527 C CA . VAL A 1 567 ? 17.994 18.848 6.148 1.00 90.00 567 VAL A CA 1
ATOM 4528 C C . VAL A 1 567 ? 16.616 18.999 6.775 1.00 90.00 567 VAL A C 1
ATOM 4530 O O . VAL A 1 567 ? 16.001 20.063 6.776 1.00 90.00 567 VAL A O 1
ATOM 4533 N N . VAL A 1 568 ? 16.145 17.909 7.371 1.00 91.31 568 VAL A N 1
ATOM 4534 C CA . VAL A 1 568 ? 14.793 17.819 7.923 1.00 91.31 568 VAL A CA 1
ATOM 4535 C C . VAL A 1 568 ? 14.854 17.666 9.440 1.00 91.31 568 VAL A C 1
ATOM 4537 O O . VAL A 1 568 ? 15.446 16.715 9.932 1.00 91.31 568 VAL A O 1
ATOM 4540 N N . ASP A 1 569 ? 14.194 18.557 10.191 1.00 95.94 569 ASP A N 1
ATOM 4541 C CA . ASP A 1 569 ? 13.812 18.265 11.582 1.00 95.94 569 ASP A CA 1
ATOM 4542 C C . ASP A 1 569 ? 12.584 17.358 11.535 1.00 95.94 569 ASP A C 1
ATOM 4544 O O . ASP A 1 569 ? 11.439 17.806 11.387 1.00 95.94 569 ASP A O 1
ATOM 4548 N N . THR A 1 570 ? 12.830 16.053 11.597 1.00 97.06 570 THR A N 1
ATOM 4549 C CA . THR A 1 570 ? 11.775 15.061 11.374 1.00 97.06 570 THR A CA 1
ATOM 4550 C C . THR A 1 570 ? 10.696 15.131 12.446 1.00 97.06 570 THR A C 1
ATOM 4552 O O . THR A 1 570 ? 9.528 14.869 12.148 1.00 97.06 570 THR A O 1
ATOM 4555 N N . THR A 1 571 ? 11.054 15.526 13.674 1.00 96.69 571 THR A N 1
ATOM 4556 C CA . THR A 1 571 ? 10.104 15.686 14.782 1.00 96.69 571 THR A CA 1
ATOM 4557 C C . THR A 1 571 ? 9.205 16.895 14.551 1.00 96.69 571 THR A C 1
ATOM 4559 O O . THR A 1 571 ? 7.990 16.785 14.723 1.00 96.69 571 THR A O 1
ATOM 4562 N N . GLN A 1 572 ? 9.768 18.033 14.142 1.00 96.56 572 GLN A N 1
ATOM 4563 C CA . GLN A 1 572 ? 8.975 19.234 13.892 1.00 96.56 572 GLN A CA 1
ATOM 4564 C C . GLN A 1 572 ? 8.048 19.054 12.688 1.00 96.56 572 GLN A C 1
ATOM 4566 O O . GLN A 1 572 ? 6.862 19.350 12.798 1.00 96.56 572 GLN A O 1
ATOM 4571 N N . VAL A 1 573 ? 8.537 18.479 11.584 1.00 97.12 573 VAL A N 1
ATOM 4572 C CA . VAL A 1 573 ? 7.697 18.161 10.414 1.00 97.12 573 VAL A CA 1
ATOM 4573 C C . VAL A 1 573 ? 6.561 17.205 10.792 1.00 97.12 573 VAL A C 1
ATOM 4575 O O . VAL A 1 573 ? 5.413 17.408 10.394 1.00 97.12 573 VAL A O 1
ATOM 4578 N N . ALA A 1 574 ? 6.850 16.193 11.614 1.00 96.56 574 ALA A N 1
ATOM 4579 C CA . ALA A 1 574 ? 5.831 15.312 12.170 1.00 96.56 574 ALA A CA 1
ATOM 4580 C C . ALA A 1 574 ? 4.771 16.075 12.980 1.00 96.56 574 ALA A C 1
ATOM 4582 O O . ALA A 1 574 ? 3.585 15.794 12.829 1.00 96.56 574 ALA A O 1
ATOM 4583 N N . TYR A 1 575 ? 5.165 17.018 13.839 1.00 96.38 575 TYR A N 1
ATOM 4584 C CA . TYR A 1 575 ? 4.219 17.831 14.608 1.00 96.38 575 TYR A CA 1
ATOM 4585 C C . TYR A 1 575 ? 3.388 18.758 13.723 1.00 96.38 575 TYR A C 1
ATOM 4587 O O . TYR A 1 575 ? 2.173 18.812 13.897 1.00 96.38 575 TYR A O 1
ATOM 4595 N N . ASP A 1 576 ? 4.005 19.417 12.745 1.00 96.12 576 ASP A N 1
ATOM 4596 C CA . ASP A 1 576 ? 3.315 20.342 11.846 1.00 96.12 576 ASP A CA 1
ATOM 4597 C C . ASP A 1 576 ? 2.242 19.611 11.029 1.00 96.12 576 ASP A C 1
ATOM 4599 O O . ASP A 1 576 ? 1.077 20.010 11.018 1.00 96.12 576 ASP A O 1
ATOM 4603 N N . ILE A 1 577 ? 2.599 18.476 10.419 1.00 96.88 577 ILE A N 1
ATOM 4604 C CA . ILE A 1 577 ? 1.654 17.667 9.638 1.00 96.88 577 ILE A CA 1
ATOM 4605 C C . ILE A 1 577 ? 0.626 17.007 10.560 1.00 96.88 577 ILE A C 1
ATOM 4607 O O . ILE A 1 577 ? -0.531 16.849 10.169 1.00 96.88 577 ILE A O 1
ATOM 4611 N N . HIS A 1 578 ? 0.993 16.647 11.794 1.00 95.88 578 HIS A N 1
ATOM 4612 C CA . HIS A 1 578 ? 0.037 16.143 12.778 1.00 95.88 578 HIS A CA 1
ATOM 4613 C C . HIS A 1 578 ? -1.023 17.196 13.094 1.00 95.88 578 HIS A C 1
ATOM 4615 O O . HIS A 1 578 ? -2.209 16.890 13.043 1.00 95.88 578 HIS A O 1
ATOM 4621 N N . ASP A 1 579 ? -0.628 18.428 13.394 1.00 94.25 579 ASP A N 1
ATOM 4622 C CA . ASP A 1 579 ? -1.569 19.502 13.712 1.00 94.25 579 ASP A CA 1
ATOM 4623 C C . ASP A 1 579 ? -2.393 19.929 12.486 1.00 94.25 579 ASP A C 1
ATOM 4625 O O . ASP A 1 579 ? -3.523 20.400 12.622 1.00 94.25 579 ASP A O 1
ATOM 4629 N N . GLU A 1 580 ? -1.876 19.703 11.276 1.00 94.19 580 GLU A N 1
ATOM 4630 C CA . GLU A 1 580 ? -2.634 19.864 10.039 1.00 94.19 580 GLU A CA 1
ATOM 4631 C C . GLU A 1 580 ? -3.697 18.755 9.878 1.00 94.19 580 GLU A C 1
ATOM 4633 O O . GLU A 1 580 ? -4.878 19.008 9.618 1.00 94.19 580 GLU A O 1
ATOM 4638 N N . THR A 1 581 ? -3.300 17.491 10.010 1.00 93.62 581 THR A N 1
ATOM 4639 C CA . THR A 1 581 ? -4.102 16.319 9.604 1.00 93.62 581 THR A CA 1
ATOM 4640 C C . THR A 1 581 ? -4.961 15.737 10.730 1.00 93.62 581 THR A C 1
ATOM 4642 O O . THR A 1 581 ? -6.076 15.278 10.496 1.00 93.62 581 THR A O 1
ATOM 4645 N N . ARG A 1 582 ? -4.506 15.786 11.979 1.00 92.81 582 ARG A N 1
ATOM 4646 C CA . ARG A 1 582 ? -5.200 15.174 13.116 1.00 92.81 582 ARG A CA 1
ATOM 4647 C C . ARG A 1 582 ? -6.233 16.113 13.733 1.00 92.81 582 ARG A C 1
ATOM 4649 O O . ARG A 1 582 ? -6.204 17.324 13.556 1.00 92.81 582 ARG A O 1
ATOM 4656 N N . MET A 1 583 ? -7.166 15.517 14.475 1.00 92.75 583 MET A N 1
ATOM 4657 C CA . MET A 1 583 ? -8.250 16.236 15.166 1.00 92.75 583 MET A CA 1
ATOM 4658 C C . MET A 1 583 ? -7.914 16.614 16.612 1.00 92.75 583 MET A C 1
ATOM 4660 O O . MET A 1 583 ? -8.690 17.287 17.285 1.00 92.75 583 MET A O 1
ATOM 4664 N N . TYR A 1 584 ? -6.754 16.178 17.092 1.00 90.75 584 TYR A N 1
ATOM 4665 C CA . TYR A 1 584 ? -6.217 16.455 18.418 1.00 90.75 584 TYR A CA 1
ATOM 4666 C C . TYR A 1 584 ? -4.790 16.992 18.277 1.00 90.75 584 TYR A C 1
ATOM 4668 O O . TYR A 1 584 ? -4.143 16.704 17.268 1.00 90.75 584 TYR A O 1
ATOM 4676 N N . PRO A 1 585 ? -4.282 17.749 19.264 1.00 89.12 585 PRO A N 1
ATOM 4677 C CA . PRO A 1 585 ? -2.921 18.269 19.215 1.00 89.12 585 PRO A CA 1
ATOM 4678 C C . PRO A 1 585 ? -1.890 17.144 19.289 1.00 89.12 585 PRO A C 1
ATOM 4680 O O . PRO A 1 585 ? -2.121 16.100 19.916 1.00 89.12 585 PRO A O 1
ATOM 4683 N N . HIS A 1 586 ? -0.726 17.366 18.681 1.00 93.06 586 HIS A N 1
ATOM 4684 C CA . HIS A 1 586 ? 0.414 16.478 18.878 1.00 93.06 586 HIS A CA 1
ATOM 4685 C C . HIS A 1 586 ? 0.802 16.393 20.365 1.00 93.06 586 HIS A C 1
ATOM 4687 O O . HIS A 1 586 ? 0.499 17.269 21.176 1.00 93.06 586 HIS A O 1
ATOM 4693 N N . THR A 1 587 ? 1.478 15.307 20.752 1.00 93.50 587 THR A N 1
ATOM 4694 C CA . THR A 1 587 ? 1.971 15.128 22.126 1.00 93.50 587 THR A CA 1
ATOM 4695 C C . THR A 1 587 ? 3.454 15.503 22.197 1.00 93.50 587 THR A C 1
ATOM 4697 O O . THR A 1 587 ? 4.273 14.766 21.643 1.00 93.50 587 THR A O 1
ATOM 4700 N N . PRO A 1 588 ? 3.836 16.595 22.888 1.00 93.12 588 PRO A N 1
ATOM 4701 C CA . PRO A 1 588 ? 5.230 17.020 22.961 1.00 93.12 588 PRO A CA 1
ATOM 4702 C C . PRO A 1 588 ? 6.151 15.966 23.583 1.00 93.12 588 PRO A C 1
ATOM 4704 O O . PRO A 1 588 ? 5.795 15.289 24.552 1.00 93.12 588 PRO A O 1
ATOM 4707 N N . GLY A 1 589 ? 7.369 15.872 23.050 1.00 92.25 589 GLY A N 1
ATOM 4708 C CA . GLY A 1 589 ? 8.384 14.918 23.499 1.00 92.25 589 GLY A CA 1
ATOM 4709 C C . GLY A 1 589 ? 8.089 13.474 23.093 1.00 92.25 589 GLY A C 1
ATOM 4710 O O . GLY A 1 589 ? 8.534 12.557 23.782 1.00 92.25 589 GLY A O 1
ATOM 4711 N N . THR A 1 590 ? 7.302 13.268 22.035 1.00 94.19 590 THR A N 1
ATOM 4712 C CA . THR A 1 590 ? 7.136 11.964 21.381 1.00 94.19 590 THR A CA 1
ATOM 4713 C C . THR A 1 590 ? 7.884 11.953 20.051 1.00 94.19 590 THR A C 1
ATOM 4715 O O . THR A 1 590 ? 8.093 13.002 19.451 1.00 94.19 590 THR A O 1
ATOM 4718 N N . HIS A 1 591 ? 8.311 10.769 19.617 1.00 95.56 591 HIS A N 1
ATOM 4719 C CA . HIS A 1 591 ? 9.154 10.568 18.437 1.00 95.56 591 HIS A CA 1
ATOM 4720 C C . HIS A 1 591 ? 8.685 9.319 17.690 1.00 95.56 591 HIS A C 1
ATOM 4722 O O . HIS A 1 591 ? 9.428 8.352 17.537 1.00 95.56 591 HIS A O 1
ATOM 4728 N N . PHE A 1 592 ? 7.410 9.290 17.286 1.00 94.75 592 PHE A N 1
ATOM 4729 C CA . PHE A 1 592 ? 6.844 8.087 16.668 1.00 94.75 592 PHE A CA 1
ATOM 4730 C C . PHE A 1 592 ? 7.595 7.701 15.386 1.00 94.75 592 PHE A C 1
ATOM 4732 O O . PHE A 1 592 ? 7.694 6.510 15.099 1.00 94.75 592 PHE A O 1
ATOM 4739 N N . GLN A 1 593 ? 8.154 8.681 14.661 1.00 96.06 593 GLN A N 1
ATOM 4740 C CA . GLN A 1 593 ? 8.936 8.448 13.452 1.00 96.06 593 GLN A CA 1
ATOM 4741 C C . GLN A 1 593 ? 10.191 7.619 13.729 1.00 96.06 593 GLN A C 1
ATOM 4743 O O . GLN A 1 593 ? 10.605 6.869 12.860 1.00 96.06 593 GLN A O 1
ATOM 4748 N N . GLY A 1 594 ? 10.729 7.658 14.955 1.00 95.88 594 GLY A N 1
ATOM 4749 C CA . GLY A 1 594 ? 11.833 6.795 15.372 1.00 95.88 594 GLY A CA 1
ATOM 4750 C C . GLY A 1 594 ? 11.467 5.308 15.391 1.00 95.88 594 GLY A C 1
ATOM 4751 O O . GLY A 1 594 ? 12.352 4.471 15.364 1.00 95.88 594 GLY A O 1
ATOM 4752 N N . SER A 1 595 ? 10.180 4.949 15.385 1.00 94.25 595 SER A N 1
ATOM 4753 C CA . SER A 1 595 ? 9.734 3.552 15.263 1.00 94.25 595 SER A CA 1
ATOM 4754 C C . SER A 1 595 ? 8.781 3.319 14.094 1.00 94.25 595 SER A C 1
ATOM 4756 O O . SER A 1 595 ? 8.012 2.354 14.090 1.00 94.25 595 SER A O 1
ATOM 4758 N N . PHE A 1 596 ? 8.820 4.207 13.097 1.00 94.75 596 PHE A N 1
ATOM 4759 C CA . PHE A 1 596 ? 8.038 4.065 11.879 1.00 94.75 596 PHE A CA 1
ATOM 4760 C C . PHE A 1 596 ? 8.845 3.297 10.821 1.00 94.75 596 PHE A C 1
ATOM 4762 O O . PHE A 1 596 ? 9.431 3.896 9.923 1.00 94.75 596 PHE A O 1
ATOM 4769 N N . GLY A 1 597 ? 8.876 1.963 10.947 1.00 90.75 597 GLY A N 1
ATOM 4770 C CA . GLY A 1 597 ? 9.700 1.062 10.119 1.00 90.75 597 GLY A CA 1
ATOM 4771 C C . GLY A 1 597 ? 9.508 1.201 8.602 1.00 90.75 597 GLY A C 1
ATOM 4772 O O . GLY A 1 597 ? 10.419 0.957 7.823 1.00 90.75 597 GLY A O 1
ATOM 4773 N N . HIS A 1 598 ? 8.352 1.695 8.144 1.00 91.62 598 HIS A N 1
ATOM 4774 C CA . HIS A 1 598 ? 8.127 1.976 6.720 1.00 91.62 598 HIS A CA 1
ATOM 4775 C C . HIS A 1 598 ? 9.148 2.958 6.122 1.00 91.62 598 HIS A C 1
ATOM 4777 O O . HIS A 1 598 ? 9.429 2.888 4.929 1.00 91.62 598 HIS A O 1
ATOM 4783 N N . LEU A 1 599 ? 9.757 3.840 6.918 1.00 93.69 599 LEU A N 1
ATOM 4784 C CA . LEU A 1 599 ? 10.690 4.853 6.414 1.00 93.69 599 LEU A CA 1
ATOM 4785 C C . LEU A 1 599 ? 12.011 4.277 5.864 1.00 93.69 599 LEU A C 1
ATOM 4787 O O . LEU A 1 599 ? 12.734 4.995 5.171 1.00 93.69 599 LEU A O 1
ATOM 4791 N N . THR A 1 600 ? 12.335 3.003 6.109 1.00 89.19 600 THR A N 1
ATOM 4792 C CA . THR A 1 600 ? 13.598 2.356 5.687 1.00 89.19 600 THR A CA 1
ATOM 4793 C C . THR A 1 600 ? 13.433 1.286 4.602 1.00 89.19 600 THR A C 1
ATOM 4795 O O . THR A 1 600 ? 14.432 0.727 4.153 1.00 89.19 600 THR A O 1
ATOM 4798 N N . GLY A 1 601 ? 12.211 1.069 4.101 1.00 82.56 601 GLY A N 1
ATOM 4799 C CA . GLY A 1 601 ? 11.942 0.187 2.950 1.00 82.56 601 GLY A CA 1
ATOM 4800 C C . GLY A 1 601 ? 10.748 0.584 2.071 1.00 82.56 601 GLY A C 1
ATOM 4801 O O . GLY A 1 601 ? 10.521 -0.027 1.031 1.00 82.56 601 GLY A O 1
ATOM 4802 N N . TYR A 1 602 ? 9.976 1.594 2.478 1.00 88.81 602 TYR A N 1
ATOM 4803 C CA . TYR A 1 602 ? 8.798 2.120 1.775 1.00 88.81 602 TYR A CA 1
ATOM 4804 C C . TYR A 1 602 ? 8.888 3.643 1.603 1.00 88.81 602 TYR A C 1
ATOM 4806 O O . TYR A 1 602 ? 7.864 4.320 1.481 1.00 88.81 602 TYR A O 1
ATOM 4814 N N . GLN A 1 603 ? 10.103 4.195 1.619 1.00 92.75 603 GLN A N 1
ATOM 4815 C CA . GLN A 1 603 ? 10.328 5.634 1.547 1.00 92.75 603 GLN A CA 1
ATOM 4816 C C . GLN A 1 603 ? 9.620 6.281 0.351 1.00 92.75 603 GLN A C 1
ATOM 4818 O O . GLN A 1 603 ? 9.554 5.724 -0.753 1.00 92.75 603 GLN A O 1
ATOM 4823 N N . ALA A 1 604 ? 9.049 7.459 0.599 1.00 95.50 604 ALA A N 1
ATOM 4824 C CA . ALA A 1 604 ? 8.210 8.198 -0.338 1.00 95.50 604 ALA A CA 1
ATOM 4825 C C . ALA A 1 604 ? 7.142 7.317 -1.025 1.00 95.50 604 ALA A C 1
ATOM 4827 O O . ALA A 1 604 ? 6.791 7.516 -2.191 1.00 95.50 604 ALA A O 1
ATOM 4828 N N . GLY A 1 605 ? 6.671 6.275 -0.345 1.00 95.44 605 GLY A N 1
ATOM 4829 C CA . GLY A 1 605 ? 5.805 5.223 -0.863 1.00 95.44 605 GLY A CA 1
ATOM 4830 C C . GLY A 1 605 ? 4.618 4.916 0.035 1.00 95.44 605 GLY A C 1
ATOM 4831 O O . GLY A 1 605 ? 3.730 4.191 -0.404 1.00 95.44 605 GLY A O 1
ATOM 4832 N N . TYR A 1 606 ? 4.538 5.492 1.239 1.00 96.56 606 TYR A N 1
ATOM 4833 C CA . TYR A 1 606 ? 3.468 5.163 2.184 1.00 96.56 606 TYR A CA 1
ATOM 4834 C C . TYR A 1 606 ? 2.070 5.545 1.667 1.00 96.56 606 TYR A C 1
ATOM 4836 O O . TYR A 1 606 ? 1.081 4.885 1.982 1.00 96.56 606 TYR A O 1
ATOM 4844 N N . TYR A 1 607 ? 1.975 6.560 0.797 1.00 96.62 607 TYR A N 1
ATOM 4845 C CA . TYR A 1 607 ? 0.724 6.908 0.107 1.00 96.62 607 TYR A CA 1
ATOM 4846 C C . TYR A 1 607 ? 0.120 5.731 -0.679 1.00 96.62 607 TYR A C 1
ATOM 4848 O O . TYR A 1 607 ? -1.096 5.709 -0.887 1.00 96.62 607 TYR A O 1
ATOM 4856 N N . GLY A 1 608 ? 0.955 4.756 -1.067 1.00 95.50 608 GLY A N 1
ATOM 4857 C CA . GLY A 1 608 ? 0.588 3.549 -1.798 1.00 95.50 608 GLY A CA 1
ATOM 4858 C C . GLY A 1 608 ? -0.565 2.778 -1.160 1.00 95.50 608 GLY A C 1
ATOM 4859 O O . GLY A 1 608 ? -1.419 2.297 -1.890 1.00 95.50 608 GLY A O 1
ATOM 4860 N N . TYR A 1 609 ? -0.680 2.752 0.174 1.00 93.25 609 TYR A N 1
ATOM 4861 C CA . TYR A 1 609 ? -1.790 2.073 0.858 1.00 93.25 609 TYR A CA 1
ATOM 4862 C C . TYR A 1 609 ? -3.162 2.673 0.531 1.00 93.25 609 TYR A C 1
ATOM 4864 O O . TYR A 1 609 ? -4.112 1.941 0.274 1.00 93.25 609 TYR A O 1
ATOM 4872 N N . MET A 1 610 ? -3.294 4.004 0.539 1.00 94.44 610 MET A N 1
ATOM 4873 C CA . MET A 1 610 ? -4.562 4.652 0.170 1.00 94.44 610 MET A CA 1
ATOM 4874 C C . MET A 1 610 ? -4.743 4.730 -1.340 1.00 94.44 610 MET A C 1
ATOM 4876 O O . MET A 1 610 ? -5.871 4.674 -1.818 1.00 94.44 610 MET A O 1
ATOM 4880 N N . TRP A 1 611 ? -3.645 4.881 -2.081 1.00 96.44 611 TRP A N 1
ATOM 4881 C CA . TRP A 1 611 ? -3.656 4.855 -3.538 1.00 96.44 611 TRP A CA 1
ATOM 4882 C C . TRP A 1 611 ? -4.216 3.522 -4.037 1.00 96.44 611 TRP A C 1
ATOM 4884 O O . TRP A 1 611 ? -5.224 3.519 -4.733 1.00 96.44 611 TRP A O 1
ATOM 4894 N N . SER A 1 612 ? -3.647 2.400 -3.592 1.00 96.69 612 SER A N 1
ATOM 4895 C CA . SER A 1 612 ? -4.150 1.050 -3.858 1.00 96.69 612 SER A CA 1
ATOM 4896 C C . SER A 1 612 ? -5.606 0.877 -3.430 1.00 96.69 612 SER A C 1
ATOM 4898 O O . SER A 1 612 ? -6.402 0.375 -4.221 1.00 96.69 612 SER A O 1
ATOM 4900 N N . LEU A 1 613 ? -5.991 1.371 -2.246 1.00 95.81 613 LEU A N 1
ATOM 4901 C CA . LEU A 1 613 ? -7.354 1.210 -1.734 1.00 95.81 613 LEU A CA 1
ATOM 4902 C C . LEU A 1 613 ? -8.395 1.888 -2.631 1.00 95.81 613 LEU A C 1
ATOM 4904 O O . LEU A 1 613 ? -9.499 1.370 -2.789 1.00 95.81 613 LEU A O 1
ATOM 4908 N N . VAL A 1 614 ? -8.048 3.011 -3.269 1.00 95.88 614 VAL A N 1
ATOM 4909 C CA . VAL A 1 614 ? -8.916 3.653 -4.267 1.00 95.88 614 VAL A CA 1
ATOM 4910 C C . VAL A 1 614 ? -9.217 2.704 -5.425 1.00 95.88 614 VAL A C 1
ATOM 4912 O O . VAL A 1 614 ? -10.387 2.486 -5.744 1.00 95.88 614 VAL A O 1
ATOM 4915 N N . TYR A 1 615 ? -8.187 2.105 -6.024 1.00 97.06 615 TYR A N 1
ATOM 4916 C CA . TYR A 1 615 ? -8.371 1.178 -7.143 1.00 97.06 615 TYR A CA 1
ATOM 4917 C C . TYR A 1 615 ? -9.028 -0.128 -6.699 1.00 97.06 615 TYR A C 1
ATOM 4919 O O . TYR A 1 615 ? -9.886 -0.641 -7.412 1.00 97.06 615 TYR A O 1
ATOM 4927 N N . ALA A 1 616 ? -8.694 -0.634 -5.510 1.00 97.88 616 ALA A N 1
ATOM 4928 C CA . ALA A 1 616 ? -9.318 -1.815 -4.924 1.00 97.88 616 ALA A CA 1
ATOM 4929 C C . ALA A 1 616 ? -10.838 -1.646 -4.804 1.00 97.88 616 ALA A C 1
ATOM 4931 O O . ALA A 1 616 ? -11.595 -2.495 -5.272 1.00 97.88 616 ALA A O 1
ATOM 4932 N N . GLN A 1 617 ? -11.298 -0.520 -4.248 1.00 97.12 617 GLN A N 1
ATOM 4933 C CA . GLN A 1 617 ? -12.726 -0.238 -4.071 1.00 97.12 617 GLN A CA 1
ATOM 4934 C C . GLN A 1 617 ? -13.463 -0.061 -5.403 1.00 97.12 617 GLN A C 1
ATOM 4936 O O . GLN A 1 617 ? -14.629 -0.454 -5.520 1.00 97.12 617 GLN A O 1
ATOM 4941 N N . ASP A 1 618 ? -12.800 0.498 -6.417 1.00 95.69 618 ASP A N 1
ATOM 4942 C CA . ASP A 1 618 ? -13.383 0.644 -7.750 1.00 95.69 618 ASP A CA 1
ATOM 4943 C C . ASP A 1 618 ? -13.478 -0.709 -8.477 1.00 95.69 618 ASP A C 1
ATOM 4945 O O . ASP A 1 618 ? -14.532 -1.073 -9.006 1.00 95.69 618 ASP A O 1
ATOM 4949 N N . MET A 1 619 ? -12.417 -1.524 -8.415 1.00 97.12 619 MET A N 1
ATOM 4950 C CA . MET A 1 619 ? -12.414 -2.884 -8.963 1.00 97.12 619 MET A CA 1
ATOM 4951 C C . MET A 1 619 ? -13.443 -3.791 -8.276 1.00 97.12 619 MET A C 1
ATOM 4953 O O . MET A 1 619 ? -14.113 -4.600 -8.936 1.00 97.12 619 MET A O 1
ATOM 4957 N N . PHE A 1 620 ? -13.619 -3.612 -6.965 1.00 96.69 620 PHE A N 1
ATOM 4958 C CA . PHE A 1 620 ? -14.583 -4.337 -6.148 1.00 96.69 620 PHE A CA 1
ATOM 4959 C C . PHE A 1 620 ? -16.034 -4.155 -6.623 1.00 96.69 620 PHE A C 1
ATOM 4961 O O . PHE A 1 620 ? -16.847 -5.076 -6.494 1.00 96.69 620 PHE A O 1
ATOM 4968 N N . GLN A 1 621 ? -16.381 -3.019 -7.246 1.00 92.38 621 GLN A N 1
ATOM 4969 C CA . GLN A 1 621 ? -17.758 -2.747 -7.686 1.00 92.38 621 GLN A CA 1
ATOM 4970 C C . GLN A 1 621 ? -18.309 -3.814 -8.642 1.00 92.38 621 GLN A C 1
ATOM 4972 O O . GLN A 1 621 ? -19.520 -4.053 -8.669 1.00 92.38 621 GLN A O 1
ATOM 4977 N N . ARG A 1 622 ? -17.444 -4.508 -9.394 1.00 92.62 622 ARG A N 1
ATOM 4978 C CA . ARG A 1 622 ? -17.857 -5.638 -10.237 1.00 92.62 622 ARG A CA 1
ATOM 4979 C C . ARG A 1 622 ? -18.454 -6.780 -9.409 1.00 92.62 622 ARG A C 1
ATOM 4981 O O . ARG A 1 622 ? -19.501 -7.302 -9.787 1.00 92.62 622 ARG A O 1
ATOM 4988 N N . PHE A 1 623 ? -17.839 -7.134 -8.281 1.00 94.75 623 PHE A N 1
ATOM 4989 C CA . PHE A 1 623 ? -18.355 -8.160 -7.370 1.00 94.75 623 PHE A CA 1
ATOM 4990 C C . PHE A 1 623 ? -19.628 -7.691 -6.667 1.00 94.75 623 PHE A C 1
ATOM 4992 O O . PHE A 1 623 ? -20.615 -8.423 -6.649 1.00 94.75 623 PHE A O 1
ATOM 4999 N N . LYS A 1 624 ? -19.675 -6.432 -6.212 1.00 88.94 624 LYS A N 1
ATOM 5000 C CA . LYS A 1 624 ? -20.900 -5.829 -5.653 1.00 88.94 624 LYS A CA 1
ATOM 5001 C C . LYS A 1 624 ? -22.077 -5.885 -6.641 1.00 88.94 624 LYS A C 1
ATOM 5003 O O . LYS A 1 624 ? -23.211 -6.127 -6.235 1.00 88.94 624 LYS A O 1
ATOM 5008 N N . GLY A 1 625 ? -21.819 -5.683 -7.937 1.00 87.06 625 GLY A N 1
ATOM 5009 C CA . GLY A 1 625 ? -22.841 -5.698 -8.989 1.00 87.06 625 GLY A CA 1
ATOM 5010 C C . GLY A 1 625 ? -23.264 -7.091 -9.473 1.00 87.06 625 GLY A C 1
ATOM 5011 O O . GLY A 1 625 ? -24.428 -7.282 -9.825 1.00 87.06 625 GLY A O 1
ATOM 5012 N N . LEU A 1 626 ? -22.342 -8.059 -9.512 1.00 87.25 626 LEU A N 1
ATOM 5013 C CA . LEU A 1 626 ? -22.588 -9.406 -10.051 1.00 87.25 626 LEU A CA 1
ATOM 5014 C C . LEU A 1 626 ? -22.870 -10.472 -8.979 1.00 87.25 626 LEU A C 1
ATOM 5016 O O . LEU A 1 626 ? -23.376 -11.545 -9.318 1.00 87.25 626 LEU A O 1
ATOM 5020 N N . GLY A 1 627 ? -22.560 -10.180 -7.716 1.00 90.75 627 GLY A N 1
ATOM 5021 C CA . GLY A 1 627 ? -22.614 -11.100 -6.581 1.00 90.75 627 GLY A CA 1
ATOM 5022 C C . GLY A 1 627 ? -21.216 -11.437 -6.055 1.00 90.75 627 GLY A C 1
ATOM 5023 O O . GLY A 1 627 ? -20.285 -11.661 -6.830 1.00 90.75 627 GLY A O 1
ATOM 5024 N N . MET A 1 628 ? -21.076 -11.511 -4.730 1.00 93.69 628 MET A N 1
ATOM 5025 C CA . MET A 1 628 ? -19.782 -11.690 -4.052 1.00 93.69 628 MET A CA 1
ATOM 5026 C C . MET A 1 628 ? -19.158 -13.063 -4.269 1.00 93.69 628 MET A C 1
ATOM 5028 O O . MET A 1 628 ? -17.948 -13.226 -4.149 1.00 93.69 628 MET A O 1
ATOM 5032 N N . LEU A 1 629 ? -19.989 -14.053 -4.585 1.00 94.00 629 LEU A N 1
ATOM 5033 C CA . LEU A 1 629 ? -19.585 -15.412 -4.927 1.00 94.00 629 LEU A CA 1
ATOM 5034 C C . LEU A 1 629 ? -19.761 -15.682 -6.427 1.00 94.00 629 LEU A C 1
ATOM 5036 O O . LEU A 1 629 ? -19.933 -16.822 -6.829 1.00 94.00 629 LEU A O 1
ATOM 5040 N N . ASN A 1 630 ? -19.784 -14.660 -7.287 1.00 94.81 630 ASN A N 1
ATOM 5041 C CA . ASN A 1 630 ? -19.983 -14.882 -8.715 1.00 94.81 630 ASN A CA 1
ATOM 5042 C C . ASN A 1 630 ? -18.702 -15.453 -9.375 1.00 94.81 630 ASN A C 1
ATOM 5044 O O . ASN A 1 630 ? -17.697 -14.740 -9.454 1.00 94.81 630 ASN A O 1
ATOM 5048 N N . PRO A 1 631 ? -18.720 -16.693 -9.909 1.00 94.50 631 PRO A N 1
ATOM 5049 C CA . PRO A 1 631 ? -17.534 -17.310 -10.505 1.00 94.50 631 PRO A CA 1
ATOM 5050 C C . PRO A 1 631 ? -17.124 -16.664 -11.836 1.00 94.50 631 PRO A C 1
ATOM 5052 O O . PRO A 1 631 ? -15.957 -16.726 -12.205 1.00 94.50 631 PRO A O 1
ATOM 5055 N N . GLU A 1 632 ? -18.040 -16.014 -12.565 1.00 94.75 632 GLU A N 1
ATOM 5056 C CA . GLU A 1 632 ? -17.689 -15.257 -13.776 1.00 94.75 632 GLU A CA 1
ATOM 5057 C C . GLU A 1 632 ? -16.911 -13.985 -13.413 1.00 94.75 632 GLU A C 1
ATOM 5059 O O . GLU A 1 632 ? -15.937 -13.649 -14.085 1.00 94.75 632 GLU A O 1
ATOM 5064 N N . ALA A 1 633 ? -17.297 -13.303 -12.328 1.00 95.12 633 ALA A N 1
ATOM 5065 C CA . ALA A 1 633 ? -16.555 -12.155 -11.808 1.00 95.12 633 ALA A CA 1
ATOM 5066 C C . ALA A 1 633 ? -15.164 -12.571 -11.303 1.00 95.12 633 ALA A C 1
ATOM 5068 O O . ALA A 1 633 ? -14.173 -11.930 -11.651 1.00 95.12 633 ALA A O 1
ATOM 5069 N N . GLY A 1 634 ? -15.087 -13.674 -10.549 1.00 97.25 634 GLY A N 1
ATOM 5070 C CA . GLY A 1 634 ? -13.825 -14.230 -10.057 1.00 97.25 634 GLY A CA 1
ATOM 5071 C C . GLY A 1 634 ? -12.889 -14.679 -11.183 1.00 97.25 634 GLY A C 1
ATOM 5072 O O . GLY A 1 634 ? -11.720 -14.300 -11.188 1.00 97.25 634 GLY A O 1
ATOM 5073 N N . ALA A 1 635 ? -13.400 -15.396 -12.189 1.00 96.50 635 ALA A N 1
ATOM 5074 C CA . ALA A 1 635 ? -12.623 -15.789 -13.364 1.00 96.50 635 ALA A CA 1
ATOM 5075 C C . ALA A 1 635 ? -12.131 -14.576 -14.170 1.00 96.50 635 ALA A C 1
ATOM 5077 O O . ALA A 1 635 ? -10.984 -14.565 -14.611 1.00 96.50 635 ALA A O 1
ATOM 5078 N N . TYR A 1 636 ? -12.966 -13.543 -14.328 1.00 97.56 636 TYR A N 1
ATOM 5079 C CA . TYR A 1 636 ? -12.574 -12.304 -15.003 1.00 97.56 636 TYR A CA 1
ATOM 5080 C C . TYR A 1 636 ? -11.482 -11.553 -14.229 1.00 97.56 636 TYR A C 1
ATOM 5082 O O . TYR A 1 636 ? -10.523 -11.090 -14.832 1.00 97.56 636 TYR A O 1
ATOM 5090 N N . TYR A 1 637 ? -11.578 -11.469 -12.900 1.00 98.38 637 TYR A N 1
ATOM 5091 C CA . TYR A 1 637 ? -10.539 -10.863 -12.062 1.00 98.38 637 TYR A CA 1
ATOM 5092 C C . TYR A 1 637 ? -9.223 -11.655 -12.090 1.00 98.38 637 TYR A C 1
ATOM 5094 O O . TYR A 1 637 ? -8.153 -11.066 -12.255 1.00 98.38 637 TYR A O 1
ATOM 5102 N N . ARG A 1 638 ? -9.298 -12.991 -12.013 1.00 97.88 638 ARG A N 1
ATOM 5103 C CA . ARG A 1 638 ? -8.137 -13.879 -12.171 1.00 97.88 638 ARG A CA 1
ATOM 5104 C C . ARG A 1 638 ? -7.438 -13.641 -13.509 1.00 97.88 638 ARG A C 1
ATOM 5106 O O . ARG A 1 638 ? -6.231 -13.457 -13.519 1.00 97.88 638 ARG A O 1
ATOM 5113 N N . ASP A 1 639 ? -8.183 -13.619 -14.613 1.00 97.00 639 ASP A N 1
ATOM 5114 C CA . ASP A 1 639 ? -7.642 -13.417 -15.966 1.00 97.00 639 ASP A CA 1
ATOM 5115 C C . ASP A 1 639 ? -7.056 -12.012 -16.160 1.00 97.00 639 ASP A C 1
ATOM 5117 O O . ASP A 1 639 ? -5.956 -11.856 -16.680 1.00 97.00 639 ASP A O 1
ATOM 5121 N N . LYS A 1 640 ? -7.774 -10.976 -15.727 1.00 96.62 640 LYS A N 1
ATOM 5122 C CA . LYS A 1 640 ? -7.430 -9.592 -16.061 1.00 96.62 640 LYS A CA 1
ATOM 5123 C C . LYS A 1 640 ? -6.454 -8.925 -15.112 1.00 96.62 640 LYS A C 1
ATOM 5125 O O . LYS A 1 640 ? -5.769 -8.017 -15.557 1.00 96.62 640 LYS A O 1
ATOM 5130 N N . VAL A 1 641 ? -6.402 -9.345 -13.850 1.00 97.94 641 VAL A N 1
ATOM 5131 C CA . VAL A 1 641 ? -5.567 -8.704 -12.826 1.00 97.94 641 VAL A CA 1
ATOM 5132 C C . VAL A 1 641 ? -4.513 -9.676 -12.314 1.00 97.94 641 VAL A C 1
ATOM 5134 O O . VAL A 1 641 ? -3.330 -9.448 -12.533 1.00 97.94 641 VAL A O 1
ATOM 5137 N N . LEU A 1 642 ? -4.918 -10.791 -11.695 1.00 98.06 642 LEU A N 1
ATOM 5138 C CA . LEU A 1 642 ? -3.961 -11.675 -11.013 1.00 98.06 642 LEU A CA 1
ATOM 5139 C C . LEU A 1 642 ? -3.006 -12.391 -11.979 1.00 98.06 642 LEU A C 1
ATOM 5141 O O . LEU A 1 642 ? -1.826 -12.521 -11.676 1.00 98.06 642 LEU A O 1
ATOM 5145 N N . SER A 1 643 ? -3.496 -12.838 -13.143 1.00 97.31 643 SER A N 1
ATOM 5146 C CA . SER A 1 643 ? -2.674 -13.565 -14.123 1.00 97.31 643 SER A CA 1
ATOM 5147 C C . SER A 1 643 ? -1.572 -12.705 -14.739 1.00 97.31 643 SER A C 1
ATOM 5149 O O . SER A 1 643 ? -0.571 -13.234 -15.218 1.00 97.31 643 SER A O 1
ATOM 5151 N N . LYS A 1 644 ? -1.753 -11.382 -14.716 1.00 97.25 644 LYS A N 1
ATOM 5152 C CA . LYS A 1 644 ? -0.863 -10.430 -15.372 1.00 97.25 644 LYS A CA 1
ATOM 5153 C C . LYS A 1 644 ? 0.426 -10.206 -14.606 1.00 97.25 644 LYS A C 1
ATOM 5155 O O . LYS A 1 644 ? 1.436 -9.934 -15.240 1.00 97.25 644 LYS A O 1
ATOM 5160 N N . GLY A 1 645 ? 0.410 -10.285 -13.274 1.00 96.25 645 GLY A N 1
ATOM 5161 C CA . GLY A 1 645 ? 1.534 -9.793 -12.477 1.00 96.25 645 GLY A CA 1
ATOM 5162 C C . GLY A 1 645 ? 2.017 -8.432 -13.003 1.00 96.25 645 GLY A C 1
ATOM 5163 O O . GLY A 1 645 ? 1.212 -7.561 -13.333 1.00 96.25 645 GLY A O 1
ATOM 5164 N N . GLY A 1 646 ? 3.329 -8.268 -13.160 1.00 97.06 646 GLY A N 1
ATOM 5165 C CA . GLY A 1 646 ? 3.977 -7.056 -13.673 1.00 97.06 646 GLY A CA 1
ATOM 5166 C C . GLY A 1 646 ? 4.140 -6.954 -15.192 1.00 97.06 646 GLY A C 1
ATOM 5167 O O . GLY A 1 646 ? 4.965 -6.155 -15.649 1.00 97.06 646 GLY A O 1
ATOM 5168 N N . THR A 1 647 ? 3.434 -7.756 -16.000 1.00 97.12 647 THR A N 1
ATOM 5169 C CA . THR A 1 647 ? 3.662 -7.803 -17.461 1.00 97.12 647 THR A CA 1
ATOM 5170 C C . THR A 1 647 ? 3.217 -6.541 -18.201 1.00 97.12 647 THR A C 1
ATOM 5172 O O . THR A 1 647 ? 3.660 -6.293 -19.323 1.00 97.12 647 THR A O 1
ATOM 5175 N N . GLU A 1 648 ? 2.338 -5.751 -17.589 1.00 96.75 648 GLU A N 1
ATOM 5176 C CA . GLU A 1 648 ? 1.767 -4.504 -18.106 1.00 96.75 648 GLU A CA 1
ATOM 5177 C C . GLU A 1 648 ? 1.833 -3.425 -17.004 1.00 96.75 648 GLU A C 1
ATOM 5179 O O . GLU A 1 648 ? 2.146 -3.738 -15.854 1.00 96.75 648 GLU A O 1
ATOM 5184 N N . ASP A 1 649 ? 1.605 -2.150 -17.337 1.00 96.88 649 ASP A N 1
ATOM 5185 C CA . ASP A 1 649 ? 1.508 -1.096 -16.316 1.00 96.88 649 ASP A CA 1
ATOM 5186 C C . ASP A 1 649 ? 0.210 -1.273 -15.515 1.00 96.88 649 ASP A C 1
ATOM 5188 O O . ASP A 1 649 ? -0.864 -1.480 -16.086 1.00 96.88 649 ASP A O 1
ATOM 5192 N N . SER A 1 650 ? 0.282 -1.143 -14.188 1.00 97.50 650 SER A N 1
ATOM 5193 C CA . SER A 1 650 ? -0.872 -1.403 -13.310 1.00 97.50 650 SER A CA 1
ATOM 5194 C C . SER A 1 650 ? -2.104 -0.544 -13.632 1.00 97.50 650 SER A C 1
ATOM 5196 O O . SER A 1 650 ? -3.237 -1.002 -13.493 1.00 97.50 650 SER A O 1
ATOM 5198 N N . LEU A 1 651 ? -1.914 0.692 -14.111 1.00 96.19 651 LEU A N 1
ATOM 5199 C CA . LEU A 1 651 ? -3.027 1.544 -14.549 1.00 96.19 651 LEU A CA 1
ATOM 5200 C C . LEU A 1 651 ? -3.731 0.998 -15.793 1.00 96.19 651 LEU A C 1
ATOM 5202 O O . LEU A 1 651 ? -4.958 1.073 -15.868 1.00 96.19 651 LEU A O 1
ATOM 5206 N N . ASP A 1 652 ? -2.984 0.420 -16.730 1.00 96.19 652 ASP A N 1
ATOM 5207 C CA . ASP A 1 652 ? -3.552 -0.188 -17.932 1.00 96.19 652 ASP A CA 1
ATOM 5208 C C . ASP A 1 652 ? -4.331 -1.459 -17.564 1.00 96.19 652 ASP A C 1
ATOM 5210 O O . ASP A 1 652 ? -5.465 -1.632 -18.015 1.00 96.19 652 ASP A O 1
ATOM 5214 N N . ILE A 1 653 ? -3.785 -2.280 -16.654 1.00 97.31 653 ILE A N 1
ATOM 5215 C CA . ILE A 1 653 ? -4.455 -3.467 -16.091 1.00 97.31 653 ILE A CA 1
ATOM 5216 C C . ILE A 1 653 ? -5.801 -3.086 -15.461 1.00 97.31 653 ILE A C 1
ATOM 5218 O O . ILE A 1 653 ? -6.841 -3.673 -15.777 1.00 97.31 653 ILE A O 1
ATOM 5222 N N . VAL A 1 654 ? -5.806 -2.076 -14.585 1.00 96.56 654 VAL A N 1
ATOM 5223 C CA . VAL A 1 654 ? -7.028 -1.604 -13.919 1.00 96.56 654 VAL A CA 1
ATOM 5224 C C . VAL A 1 654 ? -8.025 -1.044 -14.933 1.00 96.56 654 VAL A C 1
ATOM 5226 O O . VAL A 1 654 ? -9.214 -1.361 -14.868 1.00 96.56 654 VAL A O 1
ATOM 5229 N N . THR A 1 655 ? -7.557 -0.246 -15.892 1.00 92.38 655 THR A N 1
ATOM 5230 C CA . THR A 1 655 ? -8.411 0.381 -16.911 1.00 92.38 655 THR A CA 1
ATOM 5231 C C . THR A 1 655 ? -9.068 -0.663 -17.817 1.00 92.38 655 THR A C 1
ATOM 5233 O O . THR A 1 655 ? -10.270 -0.571 -18.082 1.00 92.38 655 THR A O 1
ATOM 5236 N N . ASP A 1 656 ? -8.336 -1.701 -18.238 1.00 93.25 656 ASP A N 1
ATOM 5237 C CA . ASP A 1 656 ? -8.884 -2.823 -19.014 1.00 93.25 656 ASP A CA 1
ATOM 5238 C C . ASP A 1 656 ? -9.893 -3.646 -18.196 1.00 93.25 656 ASP A C 1
ATOM 5240 O O . ASP A 1 656 ? -10.984 -3.972 -18.677 1.00 93.25 656 ASP A O 1
ATOM 5244 N N . TYR A 1 657 ? -9.593 -3.932 -16.924 1.00 95.38 657 TYR A N 1
ATOM 5245 C CA . TYR A 1 657 ? -10.515 -4.649 -16.039 1.00 95.38 657 TYR A CA 1
ATOM 5246 C C . TYR A 1 657 ? -11.834 -3.883 -15.816 1.00 95.38 657 TYR A C 1
ATOM 5248 O O . TYR A 1 657 ? -12.932 -4.467 -15.862 1.00 95.38 657 TYR A O 1
ATOM 5256 N N . LEU A 1 658 ? -11.750 -2.571 -15.590 1.00 89.06 658 LEU A N 1
ATOM 5257 C CA . LEU A 1 658 ? -12.913 -1.706 -15.388 1.00 89.06 658 LEU A CA 1
ATOM 5258 C C . LEU A 1 658 ? -13.665 -1.422 -16.697 1.00 89.06 658 LEU A C 1
ATOM 5260 O O . LEU A 1 658 ? -14.882 -1.232 -16.673 1.00 89.06 658 LEU A O 1
ATOM 5264 N N . GLY A 1 659 ? -12.964 -1.405 -17.835 1.00 85.19 659 GLY A N 1
ATOM 5265 C CA . GLY A 1 659 ? -13.484 -0.941 -19.125 1.00 85.19 659 GLY A CA 1
ATOM 5266 C C . GLY A 1 659 ? -13.646 0.584 -19.205 1.00 85.19 659 GLY A C 1
ATOM 5267 O O . GLY A 1 659 ? -14.374 1.078 -20.068 1.00 85.19 659 GLY A O 1
ATOM 5268 N N . ARG A 1 660 ? -13.018 1.315 -18.277 1.00 89.56 660 ARG A N 1
ATOM 5269 C CA . ARG A 1 660 ? -13.006 2.779 -18.148 1.00 89.56 660 ARG A CA 1
ATOM 5270 C C . ARG A 1 660 ? -11.839 3.210 -17.261 1.00 89.56 660 ARG A C 1
ATOM 5272 O O . ARG A 1 660 ? -11.296 2.392 -16.527 1.00 89.56 660 ARG A O 1
ATOM 5279 N N . GLU A 1 661 ? -11.538 4.504 -17.264 1.00 86.44 661 GLU A N 1
ATOM 5280 C CA . GLU A 1 661 ? -10.619 5.088 -16.285 1.00 86.44 661 GLU A CA 1
ATOM 5281 C C . GLU A 1 661 ? -11.120 4.861 -14.840 1.00 86.44 661 GLU A C 1
ATOM 5283 O O . GLU A 1 661 ? -12.339 4.906 -14.587 1.00 86.44 661 GLU A O 1
ATOM 5288 N N . PRO A 1 662 ? -10.206 4.629 -13.885 1.00 86.81 662 PRO A N 1
ATOM 5289 C CA . PRO A 1 662 ? -10.543 4.466 -12.477 1.00 86.81 662 PRO A CA 1
ATOM 5290 C C . PRO A 1 662 ? -11.048 5.767 -11.834 1.00 86.81 662 PRO A C 1
ATOM 5292 O O . PRO A 1 662 ? -10.660 6.874 -12.214 1.00 86.81 662 PRO A O 1
ATOM 5295 N N . SER A 1 663 ? -11.913 5.631 -10.827 1.00 87.06 663 SER A N 1
ATOM 5296 C CA . SER A 1 663 ? -12.510 6.739 -10.068 1.00 87.06 663 SER A CA 1
ATOM 5297 C C . SER A 1 663 ? -12.371 6.529 -8.558 1.00 87.06 663 SER A C 1
ATOM 5299 O O . SER A 1 663 ? -12.330 5.408 -8.063 1.00 87.06 663 SER A O 1
ATOM 5301 N N . MET A 1 664 ? -12.361 7.631 -7.804 1.00 89.31 664 MET A N 1
ATOM 5302 C CA . MET A 1 664 ? -12.393 7.617 -6.337 1.00 89.31 664 MET A CA 1
ATOM 5303 C C . MET A 1 664 ? -13.797 7.410 -5.753 1.00 89.31 664 MET A C 1
ATOM 5305 O O . MET A 1 664 ? -13.921 7.259 -4.540 1.00 89.31 664 MET A O 1
ATOM 5309 N N . ASP A 1 665 ? -14.850 7.417 -6.572 1.00 87.31 665 ASP A N 1
ATOM 5310 C CA . ASP A 1 665 ? -16.240 7.434 -6.095 1.00 87.31 665 ASP A CA 1
ATOM 5311 C C . ASP A 1 665 ? -16.563 6.239 -5.187 1.00 87.31 665 ASP A C 1
ATOM 5313 O O . ASP A 1 665 ? -17.124 6.417 -4.105 1.00 87.31 665 ASP A O 1
ATOM 5317 N N . ALA A 1 666 ? -16.140 5.035 -5.582 1.00 91.38 666 ALA A N 1
ATOM 5318 C CA . ALA A 1 666 ? -16.342 3.816 -4.802 1.00 91.38 666 ALA A CA 1
ATOM 5319 C C . ALA A 1 666 ? -15.615 3.853 -3.448 1.00 91.38 666 ALA A C 1
ATOM 5321 O O . ALA A 1 666 ? -16.155 3.418 -2.432 1.00 91.38 666 ALA A O 1
ATOM 5322 N N . PHE A 1 667 ? -14.408 4.421 -3.416 1.00 93.94 667 PHE A N 1
ATOM 5323 C CA . PHE A 1 667 ? -13.660 4.620 -2.178 1.00 93.94 667 PHE A CA 1
ATOM 5324 C C . PHE A 1 667 ? -14.321 5.657 -1.263 1.00 93.94 667 PHE A C 1
ATOM 5326 O O . PHE A 1 667 ? -14.412 5.459 -0.056 1.00 93.94 667 PHE A O 1
ATOM 5333 N N . LEU A 1 668 ? -14.844 6.754 -1.812 1.00 91.25 668 LEU A N 1
ATOM 5334 C CA . LEU A 1 668 ? -15.592 7.724 -1.011 1.00 91.25 668 LEU A CA 1
ATOM 5335 C C . LEU A 1 668 ? -16.873 7.096 -0.435 1.00 91.25 668 LEU A C 1
ATOM 5337 O O . LEU A 1 668 ? -17.151 7.268 0.755 1.00 91.25 668 LEU A O 1
ATOM 5341 N N . GLU A 1 669 ? -17.599 6.302 -1.230 1.00 90.31 669 GLU A N 1
ATOM 5342 C CA . GLU A 1 669 ? -18.759 5.535 -0.757 1.00 90.31 669 GLU A CA 1
ATOM 5343 C C . GLU A 1 669 ? -18.372 4.585 0.389 1.00 90.31 669 GLU A C 1
ATOM 5345 O O . GLU A 1 669 ? -19.071 4.536 1.406 1.00 90.31 669 GLU A O 1
ATOM 5350 N N . SER A 1 670 ? -17.233 3.887 0.283 1.00 90.31 670 SER A N 1
ATOM 5351 C CA . SER A 1 670 ? -16.765 2.961 1.326 1.00 90.31 670 SER A CA 1
ATOM 5352 C C . SER A 1 670 ? -16.420 3.671 2.643 1.00 90.31 670 SER A C 1
ATOM 5354 O O . SER A 1 670 ? -16.626 3.116 3.724 1.00 90.31 670 SER A O 1
ATOM 5356 N N . LEU A 1 671 ? -16.026 4.948 2.592 1.00 91.00 671 LEU A N 1
ATOM 5357 C CA . LEU A 1 671 ? -15.860 5.796 3.777 1.00 91.00 671 LEU A CA 1
ATOM 5358 C C . LEU A 1 671 ? -17.189 6.318 4.354 1.00 91.00 671 LEU A C 1
ATOM 5360 O O . LEU A 1 671 ? -17.186 6.952 5.415 1.00 91.00 671 LEU A O 1
ATOM 5364 N N . GLY A 1 672 ? -18.329 6.052 3.712 1.00 87.75 672 GLY A N 1
ATOM 5365 C CA . GLY A 1 672 ? -19.636 6.609 4.070 1.00 87.75 672 GLY A CA 1
ATOM 5366 C C . GLY A 1 672 ? -19.807 8.069 3.646 1.00 87.75 672 GLY A C 1
ATOM 5367 O O . GLY A 1 672 ? -20.539 8.818 4.299 1.00 87.75 672 GLY A O 1
ATOM 5368 N N . LEU A 1 673 ? -19.093 8.494 2.603 1.00 83.94 673 LEU A N 1
ATOM 5369 C CA . LEU A 1 673 ? -19.246 9.796 1.964 1.00 83.94 673 LEU A CA 1
ATOM 5370 C C . LEU A 1 673 ? -20.073 9.641 0.685 1.00 83.94 673 LEU A C 1
ATOM 5372 O O . LEU A 1 673 ? -19.904 8.688 -0.068 1.00 83.94 673 LEU A O 1
ATOM 5376 N N . GLU A 1 674 ? -20.973 10.589 0.432 1.00 66.75 674 GLU A N 1
ATOM 5377 C CA . GLU A 1 674 ? -21.620 10.686 -0.876 1.00 66.75 674 GLU A CA 1
ATOM 5378 C C . GLU A 1 674 ? -20.567 11.167 -1.881 1.00 66.75 674 GLU A C 1
ATOM 5380 O O . GLU A 1 674 ? -19.958 12.221 -1.679 1.00 66.75 674 GLU A O 1
ATOM 5385 N N . ALA A 1 675 ? -20.325 10.391 -2.939 1.00 57.19 675 ALA A N 1
ATOM 5386 C CA . ALA A 1 675 ? -19.556 10.874 -4.076 1.00 57.19 675 ALA A CA 1
ATOM 5387 C C . ALA A 1 675 ? -20.319 12.049 -4.710 1.00 57.19 675 ALA A C 1
ATOM 5389 O O . ALA A 1 675 ? -21.526 11.945 -4.954 1.00 57.19 675 ALA A O 1
ATOM 5390 N N . ASP A 1 676 ? -19.646 13.176 -4.961 1.00 53.59 676 ASP A N 1
ATOM 5391 C CA . ASP A 1 676 ? -20.245 14.282 -5.713 1.00 53.59 676 ASP A CA 1
ATOM 5392 C C . ASP A 1 676 ? -20.626 13.741 -7.094 1.00 53.59 676 ASP A C 1
ATOM 5394 O O . ASP A 1 676 ? -19.733 13.447 -7.882 1.00 53.59 676 ASP A O 1
ATOM 5398 N N . ALA A 1 677 ? -21.930 13.583 -7.367 1.00 48.59 677 ALA A N 1
ATOM 5399 C CA . ALA A 1 677 ? -22.461 12.900 -8.549 1.00 48.59 677 ALA A CA 1
ATOM 5400 C C . ALA A 1 677 ? -21.614 13.164 -9.804 1.00 48.59 677 ALA A C 1
ATOM 5402 O O . ALA A 1 677 ? -21.636 14.265 -10.359 1.00 48.59 677 ALA A O 1
ATOM 5403 N N . THR A 1 678 ? -20.843 12.166 -10.230 1.00 52.84 678 THR A N 1
ATOM 5404 C CA . THR A 1 678 ? -20.056 12.235 -11.454 1.00 52.84 678 THR A CA 1
ATOM 5405 C C . THR A 1 678 ? -21.004 12.006 -12.627 1.00 52.84 678 THR A C 1
ATOM 5407 O O . THR A 1 678 ? -21.711 11.002 -12.711 1.00 52.84 678 THR A O 1
ATOM 5410 N N . THR A 1 679 ? -21.104 12.992 -13.517 1.00 62.78 679 THR A N 1
ATOM 5411 C CA . THR A 1 679 ? -21.866 12.864 -14.761 1.00 62.78 679 THR A CA 1
ATOM 5412 C C . THR A 1 679 ? -20.890 12.521 -15.874 1.00 62.78 679 THR A C 1
ATOM 5414 O O . THR A 1 679 ? -19.990 13.307 -16.177 1.00 62.78 679 THR A O 1
ATOM 5417 N N . ASP A 1 680 ? -21.068 11.354 -16.488 1.00 71.62 680 ASP A N 1
ATOM 5418 C CA . ASP A 1 680 ? -20.278 10.966 -17.651 1.00 71.62 680 ASP A CA 1
ATOM 5419 C C . ASP A 1 680 ? -20.790 11.706 -18.893 1.00 71.62 680 ASP A C 1
ATOM 5421 O O . ASP A 1 680 ? -21.937 11.544 -19.325 1.00 71.62 680 ASP A O 1
ATOM 5425 N N . LEU A 1 681 ? -19.946 12.584 -19.427 1.00 80.25 681 LEU A N 1
ATOM 5426 C CA . LEU A 1 681 ? -20.183 13.331 -20.651 1.00 80.25 681 LEU A CA 1
ATOM 5427 C C . LEU A 1 681 ? -18.939 13.223 -21.542 1.00 80.25 681 LEU A C 1
ATOM 5429 O O . LEU A 1 681 ? -17.814 13.168 -21.041 1.00 80.25 681 LEU A O 1
ATOM 5433 N N . PRO A 1 682 ? -19.105 13.272 -22.874 1.00 81.12 682 PRO A N 1
ATOM 5434 C CA . PRO A 1 682 ? -17.990 13.364 -23.808 1.00 81.12 682 PRO A CA 1
ATOM 5435 C C . PRO A 1 682 ? -16.941 14.413 -23.395 1.00 81.12 682 PRO A C 1
ATOM 5437 O O . PRO A 1 682 ? -17.274 15.531 -22.981 1.00 81.12 682 PRO A O 1
ATOM 5440 N N . GLY A 1 683 ? -15.664 14.036 -23.504 1.00 73.19 683 GLY A N 1
ATOM 5441 C CA . GLY A 1 683 ? -14.529 14.854 -23.060 1.00 73.19 683 GLY A CA 1
ATOM 5442 C C . GLY A 1 683 ? -14.065 14.603 -21.618 1.00 73.19 683 GLY A C 1
ATOM 5443 O O . GLY A 1 683 ? -13.139 15.277 -21.179 1.00 73.19 683 GLY A O 1
ATOM 5444 N N . GLY A 1 684 ? -14.670 13.647 -20.904 1.00 72.00 684 GLY A N 1
ATOM 5445 C CA . GLY A 1 684 ? -14.255 13.187 -19.573 1.00 72.00 684 GLY A CA 1
ATOM 5446 C C . GLY A 1 684 ? -15.319 13.433 -18.492 1.00 72.00 684 GLY A C 1
ATOM 5447 O O . GLY A 1 684 ? -16.140 14.347 -18.647 1.00 72.00 684 GLY A O 1
ATOM 5448 N N . PRO A 1 685 ? -15.311 12.643 -17.400 1.00 70.06 685 PRO A N 1
ATOM 5449 C CA . PRO A 1 685 ? -16.295 12.750 -16.327 1.00 70.06 685 PRO A CA 1
ATOM 5450 C C . PRO A 1 685 ? -16.210 14.110 -15.626 1.00 70.06 685 PRO A C 1
ATOM 5452 O O . PRO A 1 685 ? -15.123 14.666 -15.448 1.00 70.06 685 PRO A O 1
ATOM 5455 N N . ILE A 1 686 ? -17.362 14.644 -15.215 1.00 76.38 686 ILE A N 1
ATOM 5456 C CA . ILE A 1 686 ? -17.445 15.901 -14.465 1.00 76.38 686 ILE A CA 1
ATOM 5457 C C . ILE A 1 686 ? -18.191 15.708 -13.149 1.00 76.38 686 ILE A C 1
ATOM 5459 O O . ILE A 1 686 ? -19.239 15.068 -13.119 1.00 76.38 686 ILE A O 1
ATOM 5463 N N . SER A 1 687 ? -17.640 16.234 -12.057 1.00 64.94 687 SER A N 1
ATOM 5464 C CA . SER A 1 687 ? -18.231 16.116 -10.725 1.00 64.94 687 SER A CA 1
ATOM 5465 C C . SER A 1 687 ? -19.277 17.201 -10.460 1.00 64.94 687 SER A C 1
ATOM 5467 O O . SER A 1 687 ? -19.187 18.327 -10.954 1.00 64.94 687 SER A O 1
ATOM 5469 N N . GLY A 1 688 ? -20.269 16.857 -9.639 1.00 67.19 688 GLY A N 1
ATOM 5470 C CA . GLY A 1 688 ? -21.303 17.776 -9.172 1.00 67.19 688 GLY A CA 1
ATOM 5471 C C . GLY A 1 688 ? -22.536 17.864 -10.078 1.00 67.19 688 GLY A C 1
ATOM 5472 O O . GLY A 1 688 ? -22.588 17.363 -11.202 1.00 67.19 688 GLY A O 1
ATOM 5473 N N . SER A 1 689 ? -23.580 18.516 -9.562 1.00 78.00 689 SER A N 1
ATOM 5474 C CA . SER A 1 689 ? -24.801 18.784 -10.332 1.00 78.00 689 SER A CA 1
ATOM 5475 C C . SER A 1 689 ? -24.614 19.992 -11.255 1.00 78.00 689 SER A C 1
ATOM 5477 O O . SER A 1 689 ? -24.008 20.974 -10.825 1.00 78.00 689 SER A O 1
ATOM 5479 N N . PRO A 1 690 ? -25.175 19.973 -12.478 1.00 88.25 690 PRO A N 1
ATOM 5480 C CA . PRO A 1 690 ? -25.130 21.137 -13.348 1.00 88.25 690 PRO A CA 1
ATOM 5481 C C . PRO A 1 690 ? -25.966 22.279 -12.782 1.00 88.25 690 PRO A C 1
ATOM 5483 O O . PRO A 1 690 ? -27.072 22.072 -12.268 1.00 88.25 690 PRO A O 1
ATOM 5486 N N . GLU A 1 691 ? -25.500 23.498 -13.004 1.00 90.88 691 GLU A N 1
ATOM 5487 C CA . GLU A 1 691 ? -26.372 24.660 -13.020 1.00 90.88 691 GLU A CA 1
ATOM 5488 C C . GLU A 1 691 ? -27.270 24.615 -14.260 1.00 90.88 691 GLU A C 1
ATOM 5490 O O . GLU A 1 691 ? -26.894 24.077 -15.304 1.00 90.88 691 GLU A O 1
ATOM 5495 N N . LYS A 1 692 ? -28.491 25.149 -14.141 1.00 92.19 692 LYS A N 1
ATOM 5496 C CA . LYS A 1 692 ? -29.479 25.131 -15.224 1.00 92.19 692 LYS A CA 1
ATOM 5497 C C . LYS A 1 692 ? -30.107 26.494 -15.424 1.00 92.19 692 LYS A C 1
ATOM 5499 O O . LYS A 1 692 ? -30.606 27.098 -14.474 1.00 92.19 692 LYS A O 1
ATOM 5504 N N . SER A 1 693 ? -30.172 26.935 -16.673 1.00 91.00 693 SER A N 1
ATOM 5505 C CA . SER A 1 693 ? -30.892 28.152 -17.026 1.00 91.00 693 SER A CA 1
ATOM 5506 C C . SER A 1 693 ? -32.386 27.887 -17.282 1.00 91.00 693 SER A C 1
ATOM 5508 O O . SER A 1 693 ? -32.794 26.749 -17.546 1.00 91.00 693 SER A O 1
ATOM 5510 N N . PRO A 1 694 ? -33.236 28.935 -17.295 1.00 92.31 694 PRO A N 1
ATOM 5511 C CA . PRO A 1 694 ? -34.643 28.813 -17.684 1.00 92.31 694 PRO A CA 1
ATOM 5512 C C . PRO A 1 694 ? -34.869 28.317 -19.120 1.00 92.31 694 PRO A C 1
ATOM 5514 O O . PRO A 1 694 ? -35.965 27.850 -19.432 1.00 92.31 694 PRO A O 1
ATOM 5517 N N . THR A 1 695 ? -33.873 28.442 -20.004 1.00 89.12 695 THR A N 1
ATOM 5518 C CA . THR A 1 695 ? -33.952 27.983 -21.401 1.00 89.12 695 THR A CA 1
ATOM 5519 C C . THR A 1 695 ? -33.577 26.504 -21.549 1.00 89.12 695 THR A C 1
ATOM 5521 O O . THR A 1 695 ? -33.753 25.935 -22.626 1.00 89.12 695 THR A O 1
ATOM 5524 N N . GLY A 1 696 ? -33.124 25.865 -20.463 1.00 90.25 696 GLY A N 1
ATOM 5525 C CA . GLY A 1 696 ? -32.723 24.461 -20.429 1.00 90.25 696 GLY A CA 1
ATOM 5526 C C . GLY A 1 696 ? -31.250 24.220 -20.758 1.00 90.25 696 GLY A C 1
ATOM 5527 O O . GLY A 1 696 ? -30.877 23.068 -20.962 1.00 90.25 696 GLY A O 1
ATOM 5528 N N . LEU A 1 697 ? -30.423 25.269 -20.822 1.00 95.56 697 LEU A N 1
ATOM 5529 C CA . LEU A 1 697 ? -28.969 25.125 -20.864 1.00 95.56 697 LEU A CA 1
ATOM 5530 C C . LEU A 1 697 ? -28.473 24.563 -19.527 1.00 95.56 697 LEU A C 1
ATOM 5532 O O . LEU A 1 697 ? -28.847 25.085 -18.478 1.00 95.56 697 LEU A O 1
ATOM 5536 N N . GLU A 1 698 ? -27.621 23.541 -19.571 1.00 95.88 698 GLU A N 1
ATOM 5537 C CA . GLU A 1 698 ? -26.947 22.990 -18.390 1.00 95.88 698 GLU A CA 1
ATOM 5538 C C . GLU A 1 698 ? -25.445 23.299 -18.461 1.00 95.88 698 GLU A C 1
ATOM 5540 O O . GLU A 1 698 ? -24.849 23.185 -19.539 1.00 95.88 698 GLU A O 1
ATOM 5545 N N . TRP A 1 699 ? -24.820 23.668 -17.339 1.00 94.88 699 TRP A N 1
ATOM 5546 C CA . TRP A 1 699 ? -23.364 23.803 -17.269 1.00 94.88 699 TRP A CA 1
ATOM 5547 C C . TRP A 1 699 ? -22.759 23.359 -15.942 1.00 94.88 699 TRP A C 1
ATOM 5549 O O . TRP A 1 699 ? -23.398 23.399 -14.895 1.00 94.88 699 TRP A O 1
ATOM 5559 N N . TRP A 1 700 ? -21.488 22.977 -16.009 1.00 93.06 700 TRP A N 1
ATOM 5560 C CA . TRP A 1 700 ? -20.636 22.665 -14.869 1.00 93.06 700 TRP A CA 1
ATOM 5561 C C . TRP A 1 700 ? -19.395 23.548 -14.919 1.00 93.06 700 TRP A C 1
ATOM 5563 O O . TRP A 1 700 ? -18.789 23.713 -15.983 1.00 93.06 700 TRP A O 1
ATOM 5573 N N . VAL A 1 701 ? -18.986 24.075 -13.770 1.00 90.31 701 VAL A N 1
ATOM 5574 C CA . VAL A 1 701 ? -17.731 24.819 -13.633 1.00 90.31 701 VAL A CA 1
ATOM 5575 C C . VAL A 1 701 ? -16.585 23.813 -13.483 1.00 90.31 701 VAL A C 1
ATOM 5577 O O . VAL A 1 701 ? -16.472 23.152 -12.457 1.00 90.31 701 VAL A O 1
ATOM 5580 N N . ILE A 1 702 ? -15.740 23.676 -14.510 1.00 84.38 702 ILE A N 1
ATOM 5581 C CA . ILE A 1 702 ? -14.524 22.838 -14.470 1.00 84.38 702 ILE A CA 1
ATOM 5582 C C . ILE A 1 702 ? -13.400 23.581 -13.740 1.00 84.38 702 ILE A C 1
ATOM 5584 O O . ILE A 1 702 ? -12.613 22.992 -13.002 1.00 84.38 702 ILE A O 1
ATOM 5588 N N . THR A 1 703 ? -13.274 24.882 -13.984 1.00 86.50 703 THR A N 1
ATOM 5589 C CA . THR A 1 703 ? -12.277 25.747 -13.346 1.00 86.50 703 THR A CA 1
ATOM 5590 C C . THR A 1 703 ? -12.896 27.118 -13.127 1.00 86.50 703 THR A C 1
ATOM 5592 O O . THR A 1 703 ? -13.424 27.697 -14.074 1.00 86.50 703 THR A O 1
ATOM 5595 N N . ASP A 1 704 ? -12.838 27.608 -11.888 1.00 83.19 704 ASP A N 1
ATOM 5596 C CA . ASP A 1 704 ? -13.197 28.981 -11.517 1.00 83.19 704 ASP A CA 1
ATOM 5597 C C . ASP A 1 704 ? -11.943 29.859 -11.634 1.00 83.19 704 ASP A C 1
ATOM 5599 O O . ASP A 1 704 ? -10.942 29.630 -10.948 1.00 83.19 704 ASP A O 1
ATOM 5603 N N . GLY A 1 705 ? -11.987 30.846 -12.528 1.00 74.75 705 GLY A N 1
ATOM 5604 C CA . GLY A 1 705 ? -10.918 31.809 -12.782 1.00 74.75 705 GLY A CA 1
ATOM 5605 C C . GLY A 1 705 ? -10.735 32.853 -11.674 1.00 74.75 705 GLY A C 1
ATOM 5606 O O . GLY A 1 705 ? -9.859 33.711 -11.788 1.00 74.75 705 GLY A O 1
ATOM 5607 N N . GLY A 1 706 ? -11.526 32.797 -10.595 1.00 63.62 706 GLY A N 1
ATOM 5608 C CA . GLY A 1 706 ? -11.372 33.623 -9.397 1.00 63.62 706 GLY A CA 1
ATOM 5609 C C . GLY A 1 706 ? -12.437 34.708 -9.210 1.00 63.62 706 GLY A C 1
ATOM 5610 O O . GLY A 1 706 ? -12.180 35.660 -8.472 1.00 63.62 706 GLY A O 1
ATOM 5611 N N . GLY A 1 707 ? -13.601 34.597 -9.867 1.00 57.00 707 GLY A N 1
ATOM 5612 C CA . GLY A 1 707 ? -14.855 35.332 -9.593 1.00 57.00 707 GLY A CA 1
ATOM 5613 C C . GLY A 1 707 ? -14.851 36.876 -9.562 1.00 57.00 707 GLY A C 1
ATOM 5614 O O . GLY A 1 707 ? -15.901 37.486 -9.372 1.00 57.00 707 GLY A O 1
ATOM 5615 N N . ALA A 1 708 ? -13.707 37.545 -9.730 1.00 52.88 708 ALA A N 1
ATOM 5616 C CA . ALA A 1 708 ? -13.557 38.997 -9.624 1.00 52.88 708 ALA A CA 1
ATOM 5617 C C . ALA A 1 708 ? -13.295 39.624 -11.005 1.00 52.88 708 ALA A C 1
ATOM 5619 O O . ALA A 1 708 ? -12.233 40.187 -11.270 1.00 52.88 708 ALA A O 1
ATOM 5620 N N . GLY A 1 709 ? -14.266 39.518 -11.913 1.00 62.22 709 GLY A N 1
ATOM 5621 C CA . GLY A 1 709 ? -14.181 40.063 -13.271 1.00 62.22 709 GLY A CA 1
ATOM 5622 C C . GLY A 1 709 ? -15.554 40.412 -13.843 1.00 62.22 709 GLY A C 1
ATOM 5623 O O . GLY A 1 709 ? -16.576 40.066 -13.266 1.00 62.22 709 GLY A O 1
ATOM 5624 N N . ALA A 1 710 ? -15.597 41.123 -14.971 1.00 67.38 710 ALA A N 1
ATOM 5625 C CA . ALA A 1 710 ? -16.844 41.293 -15.720 1.00 67.38 710 ALA A CA 1
ATOM 5626 C C . ALA A 1 710 ? -17.095 40.046 -16.581 1.00 67.38 710 ALA A C 1
ATOM 5628 O O . ALA A 1 710 ? -16.146 39.523 -17.165 1.00 67.38 710 ALA A O 1
ATOM 5629 N N . THR A 1 711 ? -18.347 39.606 -16.688 1.00 84.69 711 THR A N 1
ATOM 5630 C CA . THR A 1 711 ? -18.754 38.589 -17.666 1.00 84.69 711 THR A CA 1
ATOM 5631 C C . THR A 1 711 ? -19.037 39.245 -19.026 1.00 84.69 711 THR A C 1
ATOM 5633 O O . THR A 1 711 ? -19.364 40.439 -19.078 1.00 84.69 711 THR A O 1
ATOM 5636 N N . PRO A 1 712 ? -18.875 38.527 -20.153 1.00 87.44 712 PRO A N 1
ATOM 5637 C CA . PRO A 1 712 ? -19.072 39.112 -21.472 1.00 87.44 712 PRO A CA 1
ATOM 5638 C C . PRO A 1 712 ? -20.557 39.346 -21.752 1.00 87.44 712 PRO A C 1
ATOM 5640 O O . PRO A 1 712 ? -21.404 38.490 -21.498 1.00 87.44 712 PRO A O 1
ATOM 5643 N N . ILE A 1 713 ? -20.879 40.490 -22.353 1.00 83.81 713 ILE A N 1
ATOM 5644 C CA . ILE A 1 713 ? -22.231 40.766 -22.853 1.00 83.81 713 ILE A CA 1
ATOM 5645 C C . ILE A 1 713 ? -22.359 40.349 -24.328 1.00 83.81 713 ILE A C 1
ATOM 5647 O O . ILE A 1 713 ? -21.354 40.263 -25.036 1.00 83.81 713 ILE A O 1
ATOM 5651 N N . PRO A 1 714 ? -23.577 40.133 -24.868 1.00 83.50 714 PRO A N 1
ATOM 5652 C CA . PRO A 1 714 ? -23.749 39.607 -26.228 1.00 83.50 714 PRO A CA 1
ATOM 5653 C C . PRO A 1 714 ? -23.061 40.416 -27.341 1.00 83.50 714 PRO A C 1
ATOM 5655 O O . PRO A 1 714 ? -22.762 39.880 -28.406 1.00 83.50 714 PRO A O 1
ATOM 5658 N N . THR A 1 715 ? -22.825 41.713 -27.143 1.00 78.94 715 THR A N 1
ATOM 5659 C CA . THR A 1 715 ? -22.145 42.567 -28.127 1.00 78.94 715 THR A CA 1
ATOM 5660 C C . THR A 1 715 ? -20.623 42.474 -28.083 1.00 78.94 715 THR A C 1
ATOM 5662 O O . THR A 1 715 ? -19.988 42.919 -29.041 1.00 78.94 715 THR A O 1
ATOM 5665 N N . ASP A 1 716 ? -20.038 41.893 -27.036 1.00 84.25 716 ASP A N 1
ATOM 5666 C CA . ASP A 1 716 ? -18.590 41.778 -26.886 1.00 84.25 716 ASP A CA 1
ATOM 5667 C C . ASP A 1 716 ? -17.981 40.801 -27.890 1.00 84.25 716 ASP A C 1
ATOM 5669 O O . ASP A 1 716 ? -18.636 39.900 -28.430 1.00 84.25 716 ASP A O 1
ATOM 5673 N N . LYS A 1 717 ? -16.680 40.977 -28.135 1.00 88.50 717 LYS A N 1
ATOM 5674 C CA . LYS A 1 717 ? -15.862 39.933 -28.745 1.00 88.50 717 LYS A CA 1
ATOM 5675 C C . LYS A 1 717 ? -15.180 39.133 -27.651 1.00 88.50 717 LYS A C 1
ATOM 5677 O O . LYS A 1 717 ? -14.493 39.712 -26.819 1.00 88.50 717 LYS A O 1
ATOM 5682 N N . VAL A 1 718 ? -15.318 37.818 -27.703 1.00 92.88 718 VAL A N 1
ATOM 5683 C CA . VAL A 1 718 ? -14.680 36.895 -26.760 1.00 92.88 718 VAL A CA 1
ATOM 5684 C C . VAL A 1 718 ? -13.601 36.090 -27.467 1.00 92.88 718 VAL A C 1
ATOM 5686 O O . VAL A 1 718 ? -13.734 35.788 -28.657 1.00 92.88 718 VAL A O 1
ATOM 5689 N N . MET A 1 719 ? -12.528 35.772 -26.746 1.00 93.81 719 MET A N 1
ATOM 5690 C CA . MET A 1 719 ? -11.495 34.834 -27.177 1.00 93.81 719 MET A CA 1
ATOM 5691 C C . MET A 1 719 ? -11.591 33.569 -26.330 1.00 93.81 719 MET A C 1
ATOM 5693 O O . MET A 1 719 ? -11.593 33.664 -25.106 1.00 93.81 719 MET A O 1
ATOM 5697 N N . VAL A 1 720 ? -11.686 32.401 -26.967 1.00 96.19 720 VAL A N 1
ATOM 5698 C CA . VAL A 1 720 ? -11.936 31.13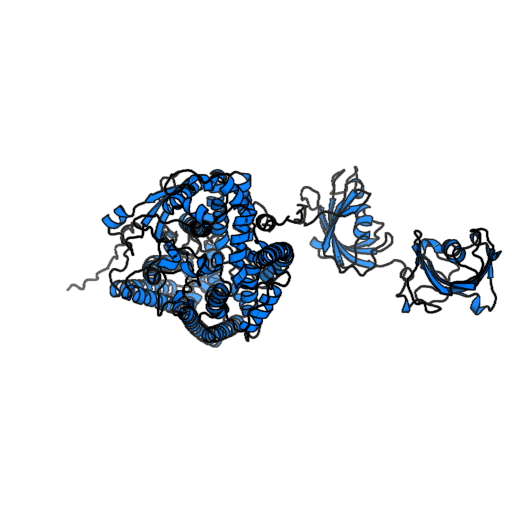1 -26.268 1.00 96.19 720 VAL A CA 1
ATOM 5699 C C . VAL A 1 720 ? -11.097 29.977 -26.813 1.00 96.19 720 VAL A C 1
ATOM 5701 O O . VAL A 1 720 ? -10.809 29.906 -28.018 1.00 96.19 720 VAL A O 1
ATOM 5704 N N . HIS A 1 721 ? -10.798 29.020 -25.936 1.00 97.06 721 HIS A N 1
ATOM 5705 C CA . HIS A 1 721 ? -10.498 27.644 -26.323 1.00 97.06 721 HIS A CA 1
ATOM 5706 C C . HIS A 1 721 ? -11.730 26.759 -26.147 1.00 97.06 721 HIS A C 1
ATOM 5708 O O . HIS A 1 721 ? -12.521 26.973 -25.234 1.00 97.06 721 HIS A O 1
ATOM 5714 N N . TYR A 1 722 ? -11.923 25.785 -27.040 1.00 96.44 722 TYR A N 1
ATOM 5715 C CA . TYR A 1 722 ? -13.025 24.841 -26.907 1.00 96.44 722 TYR A CA 1
ATOM 5716 C C . TYR A 1 722 ? -12.812 23.520 -27.638 1.00 96.44 722 TYR A C 1
ATOM 5718 O O . TYR A 1 722 ? -12.053 23.442 -28.611 1.00 96.44 722 TYR A O 1
ATOM 5726 N N . THR A 1 723 ? -13.583 22.524 -27.213 1.00 95.25 723 THR A N 1
ATOM 5727 C CA . THR A 1 723 ? -13.826 21.268 -27.931 1.00 95.25 723 THR A CA 1
ATOM 5728 C C . THR A 1 723 ? -15.312 20.921 -27.841 1.00 95.25 723 THR A C 1
ATOM 5730 O O . THR A 1 723 ? -15.933 21.172 -26.811 1.00 95.25 723 THR A O 1
ATOM 5733 N N . GLY A 1 724 ? -15.898 20.416 -28.930 1.00 94.38 724 GLY A N 1
ATOM 5734 C CA . GLY A 1 724 ? -17.322 20.100 -29.047 1.00 94.38 724 GLY A CA 1
ATOM 5735 C C . GLY A 1 724 ? -17.590 18.664 -29.502 1.00 94.38 724 GLY A C 1
ATOM 5736 O O . GLY A 1 724 ? -16.964 18.174 -30.449 1.00 94.38 724 GLY A O 1
ATOM 5737 N N . TRP A 1 725 ? -18.567 18.022 -28.859 1.00 95.06 725 TRP A N 1
ATOM 5738 C CA . TRP A 1 725 ? -18.979 16.635 -29.081 1.00 95.06 725 TRP A CA 1
ATOM 5739 C C . TRP A 1 725 ? -20.500 16.476 -29.184 1.00 95.06 725 TRP A C 1
ATOM 5741 O O . TRP A 1 725 ? -21.273 17.265 -28.634 1.00 95.06 725 TRP A O 1
ATOM 5751 N N . LEU A 1 726 ? -20.931 15.416 -29.864 1.00 91.19 726 LEU A N 1
ATOM 5752 C CA . LEU A 1 726 ? -22.281 14.862 -29.739 1.00 91.19 726 LEU A CA 1
ATOM 5753 C C . LEU A 1 726 ? -22.364 13.959 -28.497 1.00 91.19 726 LEU A C 1
ATOM 5755 O O . LEU A 1 726 ? -21.341 13.469 -28.028 1.00 91.19 726 LEU A O 1
ATOM 5759 N N . GLU A 1 727 ? -23.574 13.696 -27.990 1.00 83.88 727 GLU A N 1
ATOM 5760 C CA . GLU A 1 727 ? -23.784 12.838 -26.802 1.00 83.88 727 GLU A CA 1
ATOM 5761 C C . GLU A 1 727 ? -23.252 11.404 -26.963 1.00 83.88 727 GLU A C 1
ATOM 5763 O O . GLU A 1 727 ? -22.967 10.752 -25.968 1.00 83.88 727 GLU A O 1
ATOM 5768 N N . ASP A 1 728 ? -23.073 10.921 -28.195 1.00 81.25 728 ASP A N 1
ATOM 5769 C CA . ASP A 1 728 ? -22.484 9.606 -28.481 1.00 81.25 728 ASP A CA 1
ATOM 5770 C C . ASP A 1 728 ? -20.942 9.585 -28.439 1.00 81.25 728 ASP A C 1
ATOM 5772 O O . ASP A 1 728 ? -20.331 8.567 -28.759 1.00 81.25 728 ASP A O 1
ATOM 5776 N N . GLY A 1 729 ? -20.306 10.702 -28.070 1.00 80.44 729 GLY A N 1
ATOM 5777 C CA . GLY A 1 729 ? -18.851 10.839 -27.995 1.00 80.44 729 GLY A CA 1
ATOM 5778 C C . GLY A 1 729 ? -18.193 11.329 -29.286 1.00 80.44 729 GLY A C 1
ATOM 5779 O O . GLY A 1 729 ? -16.994 11.611 -29.292 1.00 80.44 729 GLY A O 1
ATOM 5780 N N . THR A 1 730 ? -18.942 11.496 -30.380 1.00 87.12 730 THR A N 1
ATOM 5781 C CA . THR A 1 730 ? -18.377 11.972 -31.649 1.00 87.12 730 THR A CA 1
ATOM 5782 C C . THR A 1 730 ? -17.946 13.436 -31.540 1.00 87.12 730 THR A C 1
ATOM 5784 O O . THR A 1 730 ? -18.784 14.337 -31.459 1.00 87.12 730 THR A O 1
ATOM 5787 N N . MET A 1 731 ? -16.637 13.699 -31.590 1.00 90.50 731 MET A N 1
ATOM 5788 C CA . MET A 1 731 ? -16.094 15.060 -31.661 1.00 90.50 731 MET A CA 1
ATOM 5789 C C . MET A 1 731 ? -16.363 15.671 -33.043 1.00 90.50 731 MET A C 1
ATOM 5791 O O . MET A 1 731 ? -16.005 15.078 -34.062 1.00 90.50 731 MET A O 1
ATOM 5795 N N . PHE A 1 732 ? -16.953 16.869 -33.093 1.00 91.81 732 PHE A N 1
ATOM 5796 C CA . PHE A 1 732 ? -17.279 17.539 -34.361 1.00 91.81 732 PHE A CA 1
ATOM 5797 C C . PHE A 1 732 ? -16.479 18.823 -34.619 1.00 91.81 732 PHE A C 1
ATOM 5799 O O . PHE A 1 732 ? -16.382 19.233 -35.777 1.00 91.81 732 PHE A O 1
ATOM 5806 N N . ASP A 1 733 ? -15.913 19.462 -33.588 1.00 91.06 733 ASP A N 1
ATOM 5807 C CA . ASP A 1 733 ? -15.071 20.659 -33.726 1.00 91.06 733 ASP A CA 1
ATOM 5808 C C . ASP A 1 733 ? -14.170 20.856 -32.488 1.00 91.06 733 ASP A C 1
ATOM 5810 O O . ASP A 1 733 ? -14.549 20.496 -31.377 1.00 91.06 733 ASP A O 1
ATOM 5814 N N . SER A 1 734 ? -12.975 21.426 -32.657 1.00 93.94 734 SER A N 1
ATOM 5815 C CA . SER A 1 734 ? -12.066 21.761 -31.552 1.00 93.94 734 SER A CA 1
ATOM 5816 C C . SER A 1 734 ? -11.056 22.831 -31.956 1.00 93.94 734 SER A C 1
ATOM 5818 O O . SER A 1 734 ? -10.294 22.642 -32.907 1.00 93.94 734 SER A O 1
ATOM 5820 N N . SER A 1 735 ? -11.008 23.948 -31.223 1.00 93.38 735 SER A N 1
ATOM 5821 C CA . SER A 1 735 ? -9.914 24.918 -31.366 1.00 93.38 735 SER A CA 1
ATOM 5822 C C . SER A 1 735 ? -8.632 24.435 -30.691 1.00 93.38 735 SER A C 1
ATOM 5824 O O . SER A 1 735 ? -7.545 24.720 -31.184 1.00 93.38 735 SER A O 1
ATOM 5826 N N . VAL A 1 736 ? -8.750 23.634 -29.629 1.00 87.81 736 VAL A N 1
ATOM 5827 C CA . VAL A 1 736 ? -7.604 23.031 -28.933 1.00 87.81 736 VAL A CA 1
ATOM 5828 C C . VAL A 1 736 ? -6.849 22.073 -29.856 1.00 87.81 736 VAL A C 1
ATOM 5830 O O . VAL A 1 736 ? -5.636 22.192 -29.992 1.00 87.81 736 VAL A O 1
ATOM 5833 N N . ALA A 1 737 ? -7.551 21.202 -30.590 1.00 83.88 737 ALA A N 1
ATOM 5834 C CA . ALA A 1 737 ? -6.923 20.290 -31.554 1.00 83.88 737 ALA A CA 1
ATOM 5835 C C . ALA A 1 737 ? -6.232 21.021 -32.721 1.00 83.88 737 ALA A C 1
ATOM 5837 O O . ALA A 1 737 ? -5.352 20.465 -33.375 1.00 83.88 737 ALA A O 1
ATOM 5838 N N . ARG A 1 738 ? -6.627 22.271 -32.994 1.00 91.19 738 ARG A N 1
ATOM 5839 C CA . ARG A 1 738 ? -5.972 23.138 -33.984 1.00 91.19 738 ARG A CA 1
ATOM 5840 C C . ARG A 1 738 ? -4.778 23.912 -33.422 1.00 91.19 738 ARG A C 1
ATOM 5842 O O . ARG A 1 738 ? -4.040 24.491 -34.210 1.00 91.19 738 ARG A O 1
ATOM 5849 N N . GLY A 1 739 ? -4.592 23.926 -32.102 1.00 85.62 739 GLY A N 1
ATOM 5850 C CA . GLY A 1 739 ? -3.482 24.596 -31.424 1.00 85.62 739 GLY A CA 1
ATOM 5851 C C . GLY A 1 739 ? -3.600 26.119 -31.308 1.00 85.62 739 GLY A C 1
ATOM 5852 O O . GLY A 1 739 ? -2.649 26.750 -30.860 1.00 85.62 739 GLY A O 1
ATOM 5853 N N . GLU A 1 740 ? -4.732 26.724 -31.686 1.00 90.25 740 GLU A N 1
ATOM 5854 C CA . GLU A 1 740 ? -4.925 28.182 -31.627 1.00 90.25 740 GLU A CA 1
ATOM 5855 C C . GLU A 1 740 ? -6.345 28.548 -31.148 1.00 90.25 740 GLU A C 1
ATOM 5857 O O . GLU A 1 740 ? -7.321 27.927 -31.591 1.00 90.25 740 GLU A O 1
ATOM 5862 N N . PRO A 1 741 ? -6.497 29.548 -30.254 1.00 93.12 741 PRO A N 1
ATOM 5863 C CA . PRO A 1 741 ? -7.803 30.007 -29.794 1.00 93.12 741 PRO A CA 1
ATOM 5864 C C . PRO A 1 741 ? -8.555 30.749 -30.901 1.00 93.12 741 PRO A C 1
ATOM 5866 O O . PRO A 1 741 ? -7.980 31.198 -31.893 1.00 93.12 741 PRO A O 1
ATOM 5869 N N . ILE A 1 742 ? -9.865 30.914 -30.724 1.00 93.38 742 ILE A N 1
ATOM 5870 C CA . ILE A 1 742 ? -10.707 31.637 -31.681 1.00 93.38 742 ILE A CA 1
ATOM 5871 C C . ILE A 1 742 ? -11.308 32.892 -31.046 1.00 93.38 742 ILE A C 1
ATOM 5873 O O . ILE A 1 742 ? -11.748 32.863 -29.899 1.00 93.38 742 ILE A O 1
ATOM 5877 N N . THR A 1 743 ? -11.369 33.986 -31.811 1.00 92.75 743 THR A N 1
ATOM 5878 C CA . THR A 1 743 ? -12.057 35.224 -31.416 1.00 92.75 743 THR A CA 1
ATOM 5879 C C . THR A 1 743 ? -13.301 35.446 -32.267 1.00 92.75 743 THR A C 1
ATOM 5881 O O . THR A 1 743 ? -13.225 35.478 -33.498 1.00 92.75 743 THR A O 1
ATOM 5884 N N . PHE A 1 744 ? -14.448 35.678 -31.635 1.00 89.56 744 PHE A N 1
ATOM 5885 C CA . PHE A 1 744 ? -15.700 35.983 -32.332 1.00 89.56 744 PHE A CA 1
ATOM 5886 C C . PHE A 1 744 ? -16.586 36.935 -31.524 1.00 89.56 744 PHE A C 1
ATOM 5888 O O . PHE A 1 744 ? -16.386 37.132 -30.332 1.00 89.56 744 PHE A O 1
ATOM 5895 N N . GLY A 1 745 ? -17.561 37.564 -32.190 1.00 88.69 745 GLY A N 1
ATOM 5896 C CA . GLY A 1 745 ? -18.596 38.344 -31.502 1.00 88.69 745 GLY A CA 1
ATOM 5897 C C . GLY A 1 745 ? -19.628 37.411 -30.876 1.00 88.69 745 GLY A C 1
ATOM 5898 O O . GLY A 1 745 ? -20.136 36.535 -31.579 1.00 88.69 745 GLY A O 1
ATOM 5899 N N . LEU A 1 746 ? -19.946 37.593 -29.594 1.00 88.38 746 LEU A N 1
ATOM 5900 C CA . LEU A 1 746 ? -20.779 36.654 -28.837 1.00 88.38 746 LEU A CA 1
ATOM 5901 C C . LEU A 1 746 ? -22.229 36.570 -29.361 1.00 88.38 746 LEU A C 1
ATOM 5903 O O . LEU A 1 746 ? -22.896 35.550 -29.215 1.00 88.38 746 LEU A O 1
ATOM 5907 N N . ASN A 1 747 ? -22.693 37.589 -30.086 1.00 85.31 747 ASN A N 1
ATOM 5908 C CA . ASN A 1 747 ? -23.969 37.607 -30.810 1.00 85.31 747 ASN A CA 1
ATOM 5909 C C . ASN A 1 747 ? -23.936 36.954 -32.206 1.00 85.31 747 ASN A C 1
ATOM 5911 O O . ASN A 1 747 ? -24.897 37.092 -32.965 1.00 85.31 747 ASN A O 1
ATOM 5915 N N . ARG A 1 748 ? -22.835 36.297 -32.594 1.00 88.25 748 ARG A N 1
ATOM 5916 C CA . ARG A 1 748 ? -22.682 35.633 -33.905 1.00 88.25 748 ARG A CA 1
ATOM 5917 C C . ARG A 1 748 ? -22.552 34.113 -33.823 1.00 88.25 748 ARG A C 1
ATOM 5919 O O . ARG A 1 748 ? -22.209 33.488 -34.825 1.00 88.25 748 ARG A O 1
ATOM 5926 N N . VAL A 1 749 ? -22.818 33.533 -32.659 1.00 92.00 749 VAL A N 1
ATOM 5927 C CA . VAL A 1 749 ? -22.777 32.086 -32.403 1.00 92.00 749 VAL A CA 1
ATOM 5928 C C . VAL A 1 749 ? -24.171 31.556 -32.058 1.00 92.00 749 VAL A C 1
ATOM 5930 O O . VAL A 1 749 ? -25.141 32.314 -32.049 1.00 92.00 749 VAL A O 1
ATOM 5933 N N . ILE A 1 750 ? -24.293 30.241 -31.852 1.00 93.88 750 ILE A N 1
ATOM 5934 C CA . ILE A 1 750 ? -25.552 29.621 -31.414 1.00 93.88 750 ILE A CA 1
ATOM 5935 C C . ILE A 1 750 ? -25.981 30.176 -30.050 1.00 93.88 750 ILE A C 1
ATOM 5937 O O . ILE A 1 750 ? -25.136 30.556 -29.239 1.00 93.88 750 ILE A O 1
ATOM 5941 N N . SER A 1 751 ? -27.287 30.217 -29.783 1.00 92.44 751 SER A N 1
ATOM 5942 C CA . SER A 1 751 ? -27.816 30.875 -28.582 1.00 92.44 751 SER A CA 1
ATOM 5943 C C . SER A 1 751 ? -27.320 30.237 -27.288 1.00 92.44 751 SER A C 1
ATOM 5945 O O . SER A 1 751 ? -27.064 30.962 -26.336 1.00 92.44 751 SER A O 1
ATOM 5947 N N . GLY A 1 752 ? -27.093 28.919 -27.268 1.00 93.69 752 GLY A N 1
ATOM 5948 C CA . GLY A 1 752 ? -26.508 28.238 -26.110 1.00 93.69 752 GLY A CA 1
ATOM 5949 C C . GLY A 1 752 ? -25.084 28.696 -25.785 1.00 93.69 752 GLY A C 1
ATOM 5950 O O . GLY A 1 752 ? -24.717 28.743 -24.619 1.00 93.69 752 GLY A O 1
ATOM 5951 N N . TRP A 1 753 ? -24.304 29.104 -26.790 1.00 94.88 753 TRP A N 1
ATOM 5952 C CA . TRP A 1 753 ? -22.989 29.718 -26.581 1.00 94.88 753 TRP A CA 1
ATOM 5953 C C . TRP A 1 753 ? -23.104 31.172 -26.124 1.00 94.88 753 TRP A C 1
ATOM 5955 O O . TRP A 1 753 ? -22.393 31.572 -25.208 1.00 94.88 753 TRP A O 1
ATOM 5965 N N . THR A 1 754 ? -23.995 31.957 -26.743 1.00 93.38 754 THR A N 1
ATOM 5966 C CA . THR A 1 754 ? -24.262 33.342 -26.316 1.00 93.38 754 THR A CA 1
ATOM 5967 C C . THR A 1 754 ? -24.678 33.400 -24.848 1.00 93.38 754 THR A C 1
ATOM 5969 O O . THR A 1 754 ? -24.257 34.301 -24.130 1.00 93.38 754 THR A O 1
ATOM 5972 N N . GLU A 1 755 ? -25.489 32.438 -24.414 1.00 93.62 755 GLU A N 1
ATOM 5973 C CA . GLU A 1 755 ? -25.957 32.306 -23.039 1.00 93.62 755 GLU A CA 1
ATOM 5974 C C . GLU A 1 755 ? -24.871 31.734 -22.115 1.00 93.62 755 GLU A C 1
ATOM 5976 O O . GLU A 1 755 ? -24.495 32.393 -21.152 1.00 93.62 755 GLU A O 1
ATOM 5981 N N . GLY A 1 756 ? -24.308 30.564 -22.439 1.00 93.62 756 GLY A N 1
ATOM 5982 C CA . GLY A 1 756 ? -23.340 29.867 -21.587 1.00 93.62 756 GLY A CA 1
ATOM 5983 C C . GLY A 1 756 ? -22.058 30.653 -21.331 1.00 93.62 756 GLY A C 1
ATOM 5984 O O . GLY A 1 756 ? -21.636 30.776 -20.188 1.00 93.62 756 GLY A O 1
ATOM 5985 N N . VAL A 1 757 ? -21.474 31.263 -22.369 1.00 94.94 757 VAL A N 1
ATOM 5986 C CA . VAL A 1 757 ? -20.272 32.102 -22.205 1.00 94.94 757 VAL A CA 1
ATOM 5987 C C . VAL A 1 757 ? -20.596 33.412 -21.479 1.00 94.94 757 VAL A C 1
ATOM 5989 O O . VAL A 1 757 ? -19.725 33.976 -20.829 1.00 94.94 757 VAL A O 1
ATOM 5992 N N . GLY A 1 758 ? -21.848 33.878 -21.524 1.00 91.75 758 GLY A N 1
ATOM 5993 C CA . GLY A 1 758 ? -22.299 35.053 -20.770 1.00 91.75 758 GLY A CA 1
ATOM 5994 C C . GLY A 1 758 ? -22.285 34.866 -19.247 1.00 91.75 758 GLY A C 1
ATOM 5995 O O . GLY A 1 758 ? -22.300 35.860 -18.519 1.00 91.75 758 GLY A O 1
ATOM 5996 N N . TYR A 1 759 ? -22.227 33.620 -18.764 1.00 92.25 759 TYR A N 1
ATOM 5997 C CA . TYR A 1 759 ? -22.057 33.290 -17.344 1.00 92.25 759 TYR A CA 1
ATOM 5998 C C . TYR A 1 759 ? -20.588 33.164 -16.912 1.00 92.25 759 TYR A C 1
ATOM 6000 O O . TYR A 1 759 ? -20.320 33.083 -15.717 1.00 92.25 759 TYR A O 1
ATOM 6008 N N . MET A 1 760 ? -19.647 33.156 -17.858 1.00 93.75 760 MET A N 1
ATOM 6009 C CA . MET A 1 760 ? -18.227 32.926 -17.590 1.00 93.75 760 MET A CA 1
ATOM 6010 C C . MET A 1 760 ? -17.467 34.228 -17.304 1.00 93.75 760 MET A C 1
ATOM 6012 O O . MET A 1 760 ? -17.739 35.276 -17.895 1.00 93.75 760 MET A O 1
ATOM 6016 N N . HIS A 1 761 ? -16.437 34.132 -16.473 1.00 92.06 761 HIS A N 1
ATOM 6017 C CA . HIS A 1 761 ? -15.375 35.118 -16.295 1.00 92.06 761 HIS A CA 1
ATOM 6018 C C . HIS A 1 761 ? -14.125 34.721 -17.088 1.00 92.06 761 HIS A C 1
ATOM 6020 O O . HIS A 1 761 ? -13.939 33.567 -17.473 1.00 92.06 761 HIS A O 1
ATOM 6026 N N . VAL A 1 762 ? -13.243 35.687 -17.353 1.00 90.44 762 VAL A N 1
ATOM 6027 C CA . VAL A 1 762 ? -11.934 35.386 -17.954 1.00 90.44 762 VAL A CA 1
ATOM 6028 C C . VAL A 1 762 ? -11.148 34.463 -17.021 1.00 90.44 762 VAL A C 1
ATOM 6030 O O . VAL A 1 762 ? -10.968 34.786 -15.851 1.00 90.44 762 VAL A O 1
ATOM 6033 N N . GLY A 1 763 ? -10.672 33.342 -17.558 1.00 85.00 763 GLY A N 1
ATOM 6034 C CA . GLY A 1 763 ? -10.023 32.257 -16.826 1.00 85.00 763 GLY A CA 1
ATOM 6035 C C . GLY A 1 763 ? -10.955 31.091 -16.488 1.00 85.00 763 GLY A C 1
ATOM 6036 O O . GLY A 1 763 ? -10.460 30.017 -16.151 1.00 85.00 763 GLY A O 1
ATOM 6037 N N . ASP A 1 764 ? -12.276 31.261 -16.610 1.00 93.25 764 ASP A N 1
ATOM 6038 C CA . ASP A 1 764 ? -13.215 30.172 -16.356 1.00 93.25 764 ASP A CA 1
ATOM 6039 C C . ASP A 1 764 ? -13.120 29.103 -17.442 1.00 93.25 764 ASP A C 1
ATOM 6041 O O . ASP A 1 764 ? -12.982 29.396 -18.638 1.00 93.25 764 ASP A O 1
ATOM 6045 N N . LYS A 1 765 ? -13.306 27.852 -17.019 1.00 94.50 765 LYS A N 1
ATOM 6046 C CA . LYS A 1 765 ? -13.528 26.716 -17.910 1.00 94.50 765 LYS A CA 1
ATOM 6047 C C . LYS A 1 765 ? -14.827 26.018 -17.542 1.00 94.50 765 LYS A C 1
ATOM 6049 O O . LYS A 1 765 ? -14.959 25.531 -16.422 1.00 94.50 765 LYS A O 1
ATOM 6054 N N . PHE A 1 766 ? -15.785 25.961 -18.461 1.00 95.56 766 PHE A N 1
ATOM 6055 C CA . PHE A 1 766 ? -17.099 25.345 -18.256 1.00 95.56 766 PHE A CA 1
ATOM 6056 C C . PHE A 1 766 ? -17.281 24.127 -19.168 1.00 95.56 766 PHE A C 1
ATOM 6058 O O . PHE A 1 766 ? -16.817 24.135 -20.310 1.00 95.56 766 PHE A O 1
ATOM 6065 N N . LYS A 1 767 ? -18.021 23.118 -18.691 1.00 95.62 767 LYS A N 1
ATOM 6066 C CA . LYS A 1 767 ? -18.663 22.113 -19.551 1.00 95.62 767 LYS A CA 1
ATOM 6067 C C . LYS A 1 767 ? -20.105 22.542 -19.789 1.00 95.62 767 LYS A C 1
ATOM 6069 O O . LYS A 1 767 ? -20.844 22.712 -18.827 1.00 95.62 767 LYS A O 1
ATOM 6074 N N . LEU A 1 768 ? -20.510 22.723 -21.040 1.00 96.88 768 LEU A N 1
ATOM 6075 C CA . LEU A 1 768 ? -21.868 23.097 -21.435 1.00 96.88 768 LEU A CA 1
ATOM 6076 C C . LEU A 1 768 ? -22.569 21.898 -22.073 1.00 96.88 768 LEU A C 1
ATOM 6078 O O . LEU A 1 768 ? -22.030 21.291 -22.999 1.00 96.88 768 LEU A O 1
ATOM 6082 N N . ARG A 1 769 ? -23.804 21.615 -21.658 1.00 95.88 769 ARG A N 1
ATOM 6083 C CA . ARG A 1 769 ? -24.724 20.714 -22.359 1.00 95.88 769 ARG A CA 1
ATOM 6084 C C . ARG A 1 769 ? -25.875 21.532 -22.927 1.00 95.88 769 ARG A C 1
ATOM 6086 O O . ARG A 1 769 ? -26.754 22.014 -22.216 1.00 95.88 769 ARG A O 1
ATOM 6093 N N . ILE A 1 770 ? -25.825 21.724 -24.240 1.00 96.81 770 ILE A N 1
ATOM 6094 C CA . ILE A 1 770 ? -26.690 22.629 -24.990 1.00 96.81 770 ILE A CA 1
ATOM 6095 C C . ILE A 1 770 ? -27.791 21.807 -25.672 1.00 96.81 770 ILE A C 1
ATOM 6097 O O . ILE A 1 770 ? -27.487 21.058 -26.609 1.00 96.81 770 ILE A O 1
ATOM 6101 N N . PRO A 1 771 ? -29.068 21.938 -25.266 1.00 96.12 771 PRO A N 1
ATOM 6102 C CA . PRO A 1 771 ? -30.168 21.268 -25.949 1.00 96.12 771 PRO A CA 1
ATOM 6103 C C . PRO A 1 771 ? -30.299 21.769 -27.390 1.00 96.12 771 PRO A C 1
ATOM 6105 O O . PRO A 1 771 ? -29.949 22.906 -27.714 1.00 96.12 771 PRO A O 1
ATOM 6108 N N . SER A 1 772 ? -30.848 20.930 -28.267 1.00 95.25 772 SER A N 1
ATOM 6109 C CA . SER A 1 772 ? -30.857 21.199 -29.709 1.00 95.25 772 SER A CA 1
ATOM 6110 C C . SER A 1 772 ? -31.530 22.518 -30.106 1.00 95.25 772 SER A C 1
ATOM 6112 O O . SER A 1 772 ? -31.066 23.164 -31.045 1.00 95.25 772 SER A O 1
ATOM 6114 N N . GLU A 1 773 ? -32.545 22.969 -29.364 1.00 94.25 773 GLU A N 1
ATOM 6115 C CA . GLU A 1 773 ? -33.238 24.251 -29.579 1.00 94.25 773 GLU A CA 1
ATOM 6116 C C . GLU A 1 773 ? -32.347 25.480 -29.338 1.00 94.25 773 GLU A C 1
ATOM 6118 O O . GLU A 1 773 ? -32.576 26.535 -29.926 1.00 94.25 773 GLU A O 1
ATOM 6123 N N . LEU A 1 774 ? -31.306 25.340 -28.510 1.00 94.69 774 LEU A N 1
ATOM 6124 C CA . LEU A 1 774 ? -30.282 26.364 -28.289 1.00 94.69 774 LEU A CA 1
ATOM 6125 C C . LEU A 1 774 ? -29.050 26.181 -29.197 1.00 94.69 774 LEU A C 1
ATOM 6127 O O . LEU A 1 774 ? -28.145 27.020 -29.196 1.00 94.69 774 LEU A O 1
ATOM 6131 N N . GLY A 1 775 ? -29.015 25.088 -29.963 1.00 93.25 775 GLY A N 1
ATOM 6132 C CA . GLY A 1 775 ? -27.989 24.750 -30.944 1.00 93.25 775 GLY A CA 1
ATOM 6133 C C . GLY A 1 775 ? -28.472 24.950 -32.382 1.00 93.25 775 GLY A C 1
ATOM 6134 O O . GLY A 1 775 ? -28.792 26.061 -32.802 1.00 93.25 775 GLY A O 1
ATOM 6135 N N . TYR A 1 776 ? -28.491 23.868 -33.166 1.00 93.06 776 TYR A N 1
ATOM 6136 C CA . TYR A 1 776 ? -28.859 23.896 -34.593 1.00 93.06 776 TYR A CA 1
ATOM 6137 C C . TYR A 1 776 ? -30.298 23.425 -34.886 1.00 93.06 776 TYR A C 1
ATOM 6139 O O . TYR A 1 776 ? -30.727 23.409 -36.047 1.00 93.06 776 TYR A O 1
ATOM 6147 N N . GLY A 1 777 ? -31.054 23.047 -33.850 1.00 91.44 777 GLY A N 1
ATOM 6148 C CA . GLY A 1 777 ? -32.451 22.617 -33.914 1.00 91.44 777 GLY A CA 1
ATOM 6149 C C . GLY A 1 777 ? -32.722 21.507 -34.935 1.00 91.44 777 GLY A C 1
ATOM 6150 O O . GLY A 1 777 ? -31.836 20.749 -35.336 1.00 91.44 777 GLY A O 1
ATOM 6151 N N . ALA A 1 778 ? -33.957 21.450 -35.434 1.00 90.94 778 ALA A N 1
ATOM 6152 C CA . ALA A 1 778 ? -34.414 20.445 -36.401 1.00 90.94 778 ALA A CA 1
ATOM 6153 C C . ALA A 1 778 ? -33.738 20.496 -37.784 1.00 90.94 778 ALA A C 1
ATOM 6155 O O . ALA A 1 778 ? -34.051 19.677 -38.648 1.00 90.94 778 ALA A O 1
ATOM 6156 N N . ARG A 1 779 ? -32.843 21.459 -38.034 1.00 88.50 779 ARG A N 1
ATOM 6157 C CA . ARG A 1 779 ? -32.091 21.555 -39.294 1.00 88.50 779 ARG A CA 1
ATOM 6158 C C . ARG A 1 779 ? -30.730 20.868 -39.221 1.00 88.50 779 ARG A C 1
ATOM 6160 O O . ARG A 1 779 ? -30.297 20.344 -40.243 1.00 88.50 779 ARG A O 1
ATOM 6167 N N . GLY A 1 780 ? -30.094 20.855 -38.050 1.00 86.56 780 GLY A N 1
ATOM 6168 C CA . GLY A 1 780 ? -28.709 20.404 -37.900 1.00 86.56 780 GLY A CA 1
ATOM 6169 C C . GLY A 1 780 ? -27.688 21.387 -38.494 1.00 86.56 780 GLY A C 1
ATOM 6170 O O . GLY A 1 780 ? -28.040 22.407 -39.095 1.00 86.56 780 GLY A O 1
ATOM 6171 N N . GLY A 1 781 ? -26.409 21.086 -38.287 1.00 86.31 781 GLY A N 1
ATOM 6172 C CA . GLY A 1 781 ? -25.260 21.779 -38.876 1.00 86.31 781 GLY A CA 1
ATOM 6173 C C . GLY A 1 781 ? -24.630 20.976 -40.021 1.00 86.31 781 GLY A C 1
ATOM 6174 O O . GLY A 1 781 ? -25.131 19.928 -40.415 1.00 86.31 781 GLY A O 1
ATOM 6175 N N . SER A 1 782 ? -23.501 21.440 -40.562 1.00 82.94 782 SER A N 1
ATOM 6176 C CA . SER A 1 782 ? -22.795 20.746 -41.658 1.00 82.94 782 SER A CA 1
ATOM 6177 C C . SER A 1 782 ? -22.307 19.344 -41.285 1.00 82.94 782 SER A C 1
ATOM 6179 O O . SER A 1 782 ? -22.301 18.451 -42.127 1.00 82.94 782 SER A O 1
ATOM 6181 N N . THR A 1 783 ? -21.893 19.169 -40.031 1.00 86.94 783 THR A N 1
ATOM 6182 C CA . THR A 1 783 ? -21.391 17.916 -39.439 1.00 86.94 783 THR A CA 1
ATOM 6183 C C . THR A 1 783 ? -22.216 17.486 -38.224 1.00 86.94 783 THR A C 1
ATOM 6185 O O . THR A 1 783 ? -21.901 16.488 -37.588 1.00 86.94 783 THR A O 1
ATOM 6188 N N . ILE A 1 784 ? -23.281 18.229 -37.906 1.00 91.56 784 ILE A N 1
ATOM 6189 C CA . ILE A 1 784 ? -24.102 18.047 -36.706 1.00 91.56 784 ILE A CA 1
ATOM 6190 C C . ILE A 1 784 ? -25.494 17.581 -37.144 1.00 91.56 784 ILE A C 1
ATOM 6192 O O . ILE A 1 784 ? -26.159 18.319 -37.880 1.00 91.56 784 ILE A O 1
ATOM 6196 N N . PRO A 1 785 ? -25.965 16.400 -36.716 1.00 93.00 785 PRO A N 1
ATOM 6197 C CA . PRO A 1 785 ? -27.292 15.920 -37.077 1.00 93.00 785 PRO A CA 1
ATOM 6198 C C . PRO A 1 785 ? -28.435 16.844 -36.599 1.00 93.00 785 PRO A C 1
ATOM 6200 O O . PRO A 1 785 ? -28.287 17.612 -35.644 1.00 93.00 785 PRO A O 1
ATOM 6203 N N . PRO A 1 786 ? -29.610 16.793 -37.254 1.00 93.50 786 PRO A N 1
ATOM 6204 C CA . PRO A 1 786 ? -30.814 17.456 -36.763 1.00 93.50 786 PRO A CA 1
ATOM 6205 C C . PRO A 1 786 ? -31.186 17.035 -35.339 1.00 93.50 786 PRO A C 1
ATOM 6207 O O . PRO A 1 786 ? -31.154 15.852 -35.014 1.00 93.50 786 PRO A O 1
ATOM 6210 N N . ASN A 1 787 ? -31.639 17.994 -34.530 1.00 92.81 787 ASN A N 1
ATOM 6211 C CA . ASN A 1 787 ? -32.084 17.799 -33.144 1.00 92.81 787 ASN A CA 1
ATOM 6212 C C . ASN A 1 787 ? -31.017 17.255 -32.174 1.00 92.81 787 ASN A C 1
ATOM 6214 O O . ASN A 1 787 ? -31.376 16.758 -31.110 1.00 92.81 787 ASN A O 1
ATOM 6218 N N . SER A 1 788 ? -29.728 17.368 -32.495 1.00 92.12 788 SER A N 1
ATOM 6219 C CA . SER A 1 788 ? -28.650 16.946 -31.594 1.00 92.12 788 SER A CA 1
ATOM 6220 C C . SER A 1 788 ? -28.466 17.885 -30.398 1.00 92.12 788 SER A C 1
ATOM 6222 O O . SER A 1 788 ? -28.392 19.104 -30.569 1.00 92.12 788 SER A O 1
ATOM 6224 N N . THR A 1 789 ? -28.337 17.303 -29.205 1.00 94.88 789 THR A N 1
ATOM 6225 C CA . THR A 1 789 ? -27.736 17.949 -28.029 1.00 94.88 789 THR A CA 1
ATOM 6226 C C . THR A 1 789 ? -26.231 18.067 -28.252 1.00 94.88 789 THR A C 1
ATOM 6228 O O . THR A 1 789 ? -25.607 17.135 -28.764 1.00 94.88 789 THR A O 1
ATOM 6231 N N . LEU A 1 790 ? -25.648 19.206 -27.886 1.00 96.00 790 LEU A N 1
ATOM 6232 C CA . LEU A 1 790 ? -24.219 19.464 -28.047 1.00 96.00 790 LEU A CA 1
ATOM 6233 C C . LEU A 1 790 ? -23.545 19.562 -26.687 1.00 96.00 790 LEU A C 1
ATOM 6235 O O . LEU A 1 790 ? -24.049 20.252 -25.802 1.00 96.00 790 LEU A O 1
ATOM 6239 N N . ILE A 1 791 ? -22.392 18.921 -26.553 1.00 96.12 791 ILE A N 1
ATOM 6240 C CA . ILE A 1 791 ? -21.537 19.000 -25.371 1.00 96.12 791 ILE A CA 1
ATOM 6241 C C . ILE A 1 791 ? -20.304 19.819 -25.736 1.00 96.12 791 ILE A C 1
ATOM 6243 O O . ILE A 1 791 ? -19.689 19.562 -26.770 1.00 96.12 791 ILE A O 1
ATOM 6247 N N . PHE A 1 792 ? -19.943 20.801 -24.916 1.00 96.69 792 PHE A N 1
ATOM 6248 C CA . PHE A 1 792 ? -18.752 21.619 -25.126 1.00 96.69 792 PHE A CA 1
ATOM 6249 C C . PHE A 1 792 ? -17.938 21.758 -23.852 1.00 96.69 792 PHE A C 1
ATOM 6251 O O . PHE A 1 792 ? -18.504 22.048 -22.808 1.00 96.69 792 PHE A O 1
ATOM 6258 N N . ASP A 1 793 ? -16.620 21.687 -23.981 1.00 95.88 793 ASP A N 1
ATOM 6259 C CA . ASP A 1 793 ? -15.706 22.296 -23.018 1.00 95.88 793 ASP A CA 1
ATOM 6260 C C . ASP A 1 793 ? -15.310 23.656 -23.567 1.00 95.88 793 ASP A C 1
ATOM 6262 O O . ASP A 1 793 ? -14.857 23.737 -24.710 1.00 95.88 793 ASP A O 1
ATOM 6266 N N . VAL A 1 794 ? -15.487 24.713 -22.779 1.00 96.56 794 VAL A N 1
ATOM 6267 C CA . VAL A 1 794 ? -15.180 26.091 -23.174 1.00 96.56 794 VAL A CA 1
ATOM 6268 C C . VAL A 1 794 ? -14.312 26.732 -22.108 1.00 96.56 794 VAL A C 1
ATOM 6270 O O . VAL A 1 794 ? -14.668 26.709 -20.938 1.00 96.56 794 VAL A O 1
ATOM 6273 N N . GLU A 1 795 ? -13.196 27.322 -22.514 1.00 96.25 795 GLU A N 1
ATOM 6274 C CA . GLU A 1 795 ? -12.318 28.141 -21.680 1.00 96.25 795 GLU A CA 1
ATOM 6275 C C . GLU A 1 795 ? -12.342 29.581 -22.199 1.00 96.25 795 GLU A C 1
ATOM 6277 O O . GLU A 1 795 ? -12.047 29.823 -23.376 1.00 96.25 795 GLU A O 1
ATOM 6282 N N . LEU A 1 796 ? -12.716 30.537 -21.345 1.00 95.06 796 LEU A N 1
ATOM 6283 C CA . LEU A 1 796 ? -12.789 31.953 -21.705 1.00 95.06 796 LEU A CA 1
ATOM 6284 C C . LEU A 1 796 ? -11.451 32.638 -21.422 1.00 95.06 796 LEU A C 1
ATOM 6286 O O . LEU A 1 796 ? -11.072 32.834 -20.275 1.00 95.06 796 LEU A O 1
ATOM 6290 N N . LEU A 1 797 ? -10.746 33.043 -22.476 1.00 92.44 797 LEU A N 1
ATOM 6291 C CA . LEU A 1 797 ? -9.385 33.575 -22.375 1.00 92.44 797 LEU A CA 1
ATOM 6292 C C . LEU A 1 797 ? -9.337 35.103 -22.287 1.00 92.44 797 LEU A C 1
ATOM 6294 O O . LEU A 1 797 ? -8.421 35.643 -21.677 1.00 92.44 797 LEU A O 1
ATOM 6298 N N . ASP A 1 798 ? -10.274 35.807 -22.933 1.00 90.56 798 ASP A N 1
ATOM 6299 C CA . ASP A 1 798 ? -10.308 37.277 -22.940 1.00 90.56 798 ASP A CA 1
ATOM 6300 C C . ASP A 1 798 ? -11.674 37.841 -23.383 1.00 90.56 798 ASP A C 1
ATOM 6302 O O . ASP A 1 798 ? -12.401 37.208 -24.159 1.00 90.56 798 ASP A O 1
ATOM 6306 N N . ILE A 1 799 ? -11.986 39.070 -22.948 1.00 88.19 799 ILE A N 1
ATOM 6307 C CA . ILE A 1 799 ? -13.181 39.844 -23.324 1.00 88.19 799 ILE A CA 1
ATOM 6308 C C . ILE A 1 799 ? -12.746 41.201 -23.888 1.00 88.19 799 ILE A C 1
ATOM 6310 O O . ILE A 1 799 ? -12.169 42.036 -23.196 1.00 88.19 799 ILE A O 1
ATOM 6314 N N . ASN A 1 800 ? -13.099 41.459 -25.146 1.00 80.38 800 ASN A N 1
ATOM 6315 C CA . ASN A 1 800 ? -12.783 42.687 -25.868 1.00 80.38 800 ASN A CA 1
ATOM 6316 C C . ASN A 1 800 ? -14.056 43.538 -26.080 1.00 80.38 800 ASN A C 1
ATOM 6318 O O . ASN A 1 800 ? -14.788 43.299 -27.054 1.00 80.38 800 ASN A O 1
ATOM 6322 N N . PRO A 1 801 ? -14.341 44.530 -25.205 1.00 63.16 801 PRO A N 1
ATOM 6323 C CA . PRO A 1 801 ? -15.554 45.341 -25.285 1.00 63.16 801 PRO A CA 1
ATOM 6324 C C . PRO A 1 801 ? -15.548 46.287 -26.491 1.00 63.16 801 PRO A C 1
ATOM 6326 O O . PRO A 1 801 ? -14.523 46.853 -26.870 1.00 63.16 801 PRO A O 1
ATOM 6329 N N . VAL A 1 802 ? -16.723 46.495 -27.094 1.00 58.50 802 VAL A N 1
ATOM 6330 C CA . VAL A 1 802 ? -16.867 47.284 -28.337 1.00 58.50 802 VAL A CA 1
ATOM 6331 C C . VAL A 1 802 ? -16.809 48.808 -28.098 1.00 58.50 802 VAL A C 1
ATOM 6333 O O . VAL A 1 802 ? -16.515 49.553 -29.033 1.00 58.50 802 VAL A O 1
ATOM 6336 N N . SER A 1 803 ? -17.007 49.288 -26.860 1.00 61.97 803 SER A N 1
ATOM 6337 C CA . SER A 1 803 ? -16.838 50.702 -26.474 1.00 61.97 803 SER A CA 1
ATOM 6338 C C . SER A 1 803 ? -16.000 50.833 -25.194 1.00 61.97 803 SER A C 1
ATOM 6340 O O . SER A 1 803 ? -16.375 50.257 -24.170 1.00 61.97 803 SER A O 1
ATOM 6342 N N . PRO A 1 804 ? -14.905 51.623 -25.186 1.00 65.69 804 PRO A N 1
ATOM 6343 C CA . PRO A 1 804 ? -14.083 51.819 -23.987 1.00 65.69 804 PRO A CA 1
ATOM 6344 C C . PRO A 1 804 ? -14.834 52.556 -22.864 1.00 65.69 804 PRO A C 1
ATOM 6346 O O . PRO A 1 804 ? -14.414 52.512 -21.712 1.00 65.69 804 PRO A O 1
ATOM 6349 N N . TYR A 1 805 ? -15.969 53.190 -23.183 1.00 70.25 805 TYR A N 1
ATOM 6350 C CA . TYR A 1 805 ? -16.814 53.931 -22.244 1.00 70.25 805 TYR A CA 1
ATOM 6351 C C . TYR A 1 805 ? -17.904 53.083 -21.572 1.00 70.25 805 TYR A C 1
ATOM 6353 O O . TYR A 1 805 ? -18.677 53.600 -20.766 1.00 70.25 805 TYR A O 1
ATOM 6361 N N . ALA A 1 806 ? -18.011 51.796 -21.915 1.00 70.00 806 ALA A N 1
ATOM 6362 C CA . ALA A 1 806 ? -18.992 50.903 -21.301 1.00 70.00 806 ALA A CA 1
ATOM 6363 C C . ALA A 1 806 ? -18.607 50.541 -19.855 1.00 70.00 806 ALA A C 1
ATOM 6365 O O . ALA A 1 806 ? -19.477 50.361 -19.003 1.00 70.00 806 ALA A O 1
ATOM 6366 N N . LYS A 1 807 ? -17.299 50.481 -19.566 1.00 74.81 807 LYS A N 1
ATOM 6367 C CA . LYS A 1 807 ? -16.766 50.088 -18.260 1.00 74.81 807 LYS A CA 1
ATOM 6368 C C . LYS A 1 807 ? -16.837 51.247 -17.268 1.00 74.81 807 LYS A C 1
ATOM 6370 O O . LYS A 1 807 ? -16.269 52.311 -17.509 1.00 74.81 807 LYS A O 1
ATOM 6375 N N . VAL A 1 808 ? -17.504 51.017 -16.141 1.00 78.50 808 VAL A N 1
ATOM 6376 C CA . VAL A 1 808 ? -17.522 51.939 -14.999 1.00 78.50 808 VAL A CA 1
ATOM 6377 C C . VAL A 1 808 ? -16.207 51.770 -14.228 1.00 78.50 808 VAL A C 1
ATOM 6379 O O . VAL A 1 808 ? -15.860 50.634 -13.892 1.00 78.50 808 VAL A O 1
ATOM 6382 N N . PRO A 1 809 ? -15.432 52.842 -13.983 1.00 76.00 809 PRO A N 1
ATOM 6383 C CA . PRO A 1 809 ? -14.204 52.740 -13.209 1.00 76.00 809 PRO A CA 1
ATOM 6384 C C . PRO A 1 809 ? -14.528 52.482 -11.727 1.00 76.00 809 PRO A C 1
ATOM 6386 O O . PRO A 1 809 ? -15.661 52.718 -11.294 1.00 76.00 809 PRO A O 1
ATOM 6389 N N . PRO A 1 810 ? -13.548 52.016 -10.934 1.00 80.19 810 PRO A N 1
ATOM 6390 C CA . PRO A 1 810 ? -13.690 51.905 -9.487 1.00 80.19 810 PRO A CA 1
ATOM 6391 C C . PRO A 1 810 ? -14.216 53.200 -8.848 1.00 80.19 810 PRO A C 1
ATOM 6393 O O . PRO A 1 810 ? -13.990 54.299 -9.353 1.00 80.19 810 PRO A O 1
ATOM 6396 N N . MET A 1 811 ? -14.928 53.067 -7.729 1.00 80.06 811 MET A N 1
ATOM 6397 C CA . MET A 1 811 ? -15.651 54.166 -7.075 1.00 80.06 811 MET A CA 1
ATOM 6398 C C . MET A 1 811 ? -14.772 55.388 -6.759 1.00 80.06 811 MET A C 1
ATOM 6400 O O . MET A 1 811 ? -15.222 56.521 -6.913 1.00 80.06 811 MET A O 1
ATOM 6404 N N . ASP A 1 812 ? -13.523 55.166 -6.350 1.00 78.00 812 ASP A N 1
ATOM 6405 C CA . ASP A 1 812 ? -12.526 56.201 -6.043 1.00 78.00 812 ASP A CA 1
ATOM 6406 C C . ASP A 1 812 ? -11.998 56.937 -7.288 1.00 78.00 812 ASP A C 1
ATOM 6408 O O . ASP A 1 812 ? -11.337 57.968 -7.168 1.00 78.00 812 ASP A O 1
ATOM 6412 N N . GLN A 1 813 ? -12.319 56.432 -8.479 1.00 82.25 813 GLN A N 1
ATOM 6413 C CA . GLN A 1 813 ? -11.926 56.971 -9.781 1.00 82.25 813 GLN A CA 1
ATOM 6414 C C . GLN A 1 813 ? -13.112 57.544 -10.572 1.00 82.25 813 GLN A C 1
ATOM 6416 O O . GLN A 1 813 ? -12.928 58.018 -11.694 1.00 82.25 813 GLN A O 1
ATOM 6421 N N . LEU A 1 814 ? -14.330 57.523 -10.015 1.00 86.81 814 LEU A N 1
ATOM 6422 C CA . LEU A 1 814 ? -15.486 58.138 -10.662 1.00 86.81 814 LEU A CA 1
ATOM 6423 C C . LEU A 1 814 ? -15.295 59.659 -10.776 1.00 86.81 814 LEU A C 1
ATOM 6425 O O . LEU A 1 814 ? -14.944 60.313 -9.792 1.00 86.81 814 LEU A O 1
ATOM 6429 N N . PRO A 1 815 ? -15.568 60.258 -11.948 1.00 87.81 815 PRO A N 1
ATOM 6430 C CA . PRO A 1 815 ? -15.450 61.697 -12.111 1.00 87.81 815 PRO A CA 1
ATOM 6431 C C . PRO A 1 815 ? -16.516 62.453 -11.306 1.00 87.81 815 PRO A C 1
ATOM 6433 O O . PRO A 1 815 ? -17.614 61.949 -11.051 1.00 87.81 815 PRO A O 1
ATOM 6436 N N . GLY A 1 816 ? -16.191 63.693 -10.937 1.00 88.44 816 GLY A N 1
ATOM 6437 C CA . GLY A 1 816 ? -17.078 64.590 -10.193 1.00 88.44 816 GLY A CA 1
ATOM 6438 C C . GLY A 1 816 ? -16.826 64.606 -8.685 1.00 88.44 816 GLY A C 1
ATOM 6439 O O . GLY A 1 816 ? -15.706 64.377 -8.233 1.00 88.44 816 GLY A O 1
ATOM 6440 N N . GLU A 1 817 ? -17.860 64.927 -7.906 1.00 85.44 817 GLU A N 1
ATOM 6441 C CA . GLU A 1 817 ? -17.810 64.933 -6.442 1.00 85.44 817 GLU A CA 1
ATOM 6442 C C . GLU A 1 817 ? -17.525 63.516 -5.923 1.00 85.44 817 GLU A C 1
ATOM 6444 O O . GLU A 1 817 ? -18.120 62.538 -6.384 1.00 85.44 817 GLU A O 1
ATOM 6449 N N . ALA A 1 818 ? -16.597 63.402 -4.970 1.00 84.12 818 ALA A N 1
ATOM 6450 C CA . ALA A 1 818 ? -16.270 62.125 -4.352 1.00 84.12 818 ALA A CA 1
ATOM 6451 C C . ALA A 1 818 ? -17.468 61.605 -3.548 1.00 84.12 818 ALA A C 1
ATOM 6453 O O . ALA A 1 818 ? -18.112 62.346 -2.806 1.00 84.12 818 ALA A O 1
ATOM 6454 N N . VAL A 1 819 ? -17.738 60.313 -3.680 1.00 83.44 819 VAL A N 1
ATOM 6455 C CA . VAL A 1 819 ? -18.798 59.608 -2.956 1.00 83.44 819 VAL A CA 1
ATOM 6456 C C . VAL A 1 819 ? -18.172 58.686 -1.913 1.00 83.44 819 VAL A C 1
ATOM 6458 O O . VAL A 1 819 ? -17.070 58.181 -2.109 1.00 83.44 819 VAL A O 1
ATOM 6461 N N . THR A 1 820 ? -18.868 58.456 -0.798 1.00 71.56 820 THR A N 1
ATOM 6462 C CA . THR A 1 820 ? -18.496 57.456 0.219 1.00 71.56 820 THR A CA 1
ATOM 6463 C C . THR A 1 820 ? -19.764 56.716 0.651 1.00 71.56 820 THR A C 1
ATOM 6465 O O . THR A 1 820 ? -20.795 57.360 0.825 1.00 71.56 820 THR A O 1
ATOM 6468 N N . GLY A 1 821 ? -19.723 55.386 0.788 1.00 70.50 821 GLY A N 1
ATOM 6469 C CA . GLY A 1 821 ? -20.882 54.570 1.188 1.00 70.50 821 GLY A CA 1
ATOM 6470 C C . GLY A 1 821 ? -21.332 53.532 0.151 1.00 70.50 821 GLY A C 1
ATOM 6471 O O . GLY A 1 821 ? -20.663 53.309 -0.855 1.00 70.50 821 GLY A O 1
ATOM 6472 N N . ASN A 1 822 ? -22.464 52.874 0.423 1.00 76.44 822 ASN A N 1
ATOM 6473 C CA . ASN A 1 822 ? -22.991 51.793 -0.414 1.00 76.44 822 ASN A CA 1
ATOM 6474 C C . ASN A 1 822 ? -23.708 52.339 -1.655 1.00 76.44 822 ASN A C 1
ATOM 6476 O O . ASN A 1 822 ? -24.504 53.274 -1.564 1.00 76.44 822 ASN A O 1
ATOM 6480 N N . ILE A 1 823 ? -23.459 51.707 -2.800 1.00 88.75 823 ILE A N 1
ATOM 6481 C CA . ILE A 1 823 ? -24.180 51.976 -4.042 1.00 88.75 823 ILE A CA 1
ATOM 6482 C C . ILE A 1 823 ? -25.615 51.451 -3.942 1.00 88.75 823 ILE A C 1
ATOM 6484 O O . ILE A 1 823 ? -25.852 50.346 -3.454 1.00 88.75 823 ILE A O 1
ATOM 6488 N N . SER A 1 824 ? -26.577 52.236 -4.416 1.00 91.12 824 SER A N 1
ATOM 6489 C CA . SER A 1 824 ? -27.944 51.767 -4.653 1.00 91.12 824 SER A CA 1
ATOM 6490 C C . SER A 1 824 ? -28.107 51.408 -6.125 1.00 91.12 824 SER A C 1
ATOM 6492 O O . SER A 1 824 ? -27.490 52.039 -6.980 1.00 91.12 824 SER A O 1
ATOM 6494 N N . SER A 1 825 ? -28.906 50.386 -6.430 1.00 89.31 825 SER A N 1
ATOM 6495 C CA . SER A 1 825 ? -29.198 49.956 -7.803 1.00 89.31 825 SER A CA 1
ATOM 6496 C C . SER A 1 825 ? -30.687 49.665 -7.971 1.00 89.31 825 SER A C 1
ATOM 6498 O O . SER A 1 825 ? -31.356 49.297 -7.004 1.00 89.31 825 SER A O 1
ATOM 6500 N N . SER A 1 826 ? -31.199 49.818 -9.188 1.00 87.88 826 SER A N 1
ATOM 6501 C CA . SER A 1 826 ? -32.555 49.413 -9.563 1.00 87.88 826 SER A CA 1
ATOM 6502 C C . SER A 1 826 ? -32.559 48.226 -10.528 1.00 87.88 826 SER A C 1
ATOM 6504 O O . SER A 1 826 ? -31.542 47.906 -11.144 1.00 87.88 826 SER A O 1
ATOM 6506 N N . ASP A 1 827 ? -33.733 47.616 -10.716 1.00 83.56 827 ASP A N 1
ATOM 6507 C CA . ASP A 1 827 ? -33.947 46.507 -11.660 1.00 83.56 827 ASP A CA 1
ATOM 6508 C C . ASP A 1 827 ? -33.625 46.883 -13.119 1.00 83.56 827 ASP A C 1
ATOM 6510 O O . ASP A 1 827 ? -33.387 46.009 -13.951 1.00 83.56 827 ASP A O 1
ATOM 6514 N N . SER A 1 828 ? -33.617 48.180 -13.454 1.00 82.06 828 SER A N 1
ATOM 6515 C CA . SER A 1 828 ? -33.271 48.675 -14.792 1.00 82.06 828 SER A CA 1
ATOM 6516 C C . SER A 1 828 ? -31.755 48.770 -15.023 1.00 82.06 828 SER A C 1
ATOM 6518 O O . SER A 1 828 ? -31.316 49.039 -16.143 1.00 82.06 828 SER A O 1
ATOM 6520 N N . GLY A 1 829 ? -30.953 48.546 -13.976 1.00 83.38 829 GLY A N 1
ATOM 6521 C CA . GLY A 1 829 ? -29.498 48.678 -13.988 1.00 83.38 829 GLY A CA 1
ATOM 6522 C C . GLY A 1 829 ? -28.997 50.098 -13.711 1.00 83.38 829 GLY A C 1
ATOM 6523 O O . GLY A 1 829 ? -27.794 50.338 -13.801 1.00 83.38 829 GLY A O 1
ATOM 6524 N N . LEU A 1 830 ? -29.877 51.052 -13.377 1.00 93.00 830 LEU A N 1
ATOM 6525 C CA . LEU A 1 830 ? -29.456 52.369 -12.896 1.00 93.00 830 LEU A CA 1
ATOM 6526 C C . LEU A 1 830 ? -28.793 52.223 -11.527 1.00 93.00 830 LEU A C 1
ATOM 6528 O O . LEU A 1 830 ? -29.358 51.587 -10.637 1.00 93.00 830 LEU A O 1
ATOM 6532 N N . GLN A 1 831 ? -27.646 52.873 -11.329 1.00 93.38 831 GLN A N 1
ATOM 6533 C CA . GLN A 1 831 ? -26.985 52.903 -10.027 1.00 93.38 831 GLN A CA 1
ATOM 6534 C C . GLN A 1 831 ? -26.752 54.332 -9.546 1.00 93.38 831 GLN A C 1
ATOM 6536 O O . GLN A 1 831 ? -26.605 55.252 -10.355 1.00 93.38 831 GLN A O 1
ATOM 6541 N N . TRP A 1 832 ? -26.725 54.544 -8.231 1.00 94.69 832 TRP A N 1
ATOM 6542 C CA . TRP A 1 832 ? -26.473 55.868 -7.671 1.00 94.69 832 TRP A CA 1
ATOM 6543 C C . TRP A 1 832 ? -25.894 55.867 -6.257 1.00 94.69 832 TRP A C 1
ATOM 6545 O O . TRP A 1 832 ? -26.021 54.902 -5.502 1.00 94.69 832 TRP A O 1
ATOM 6555 N N . TYR A 1 833 ? -25.320 57.017 -5.901 1.00 93.06 833 TYR A N 1
ATOM 6556 C CA . TYR A 1 833 ? -24.883 57.370 -4.554 1.00 93.06 833 TYR A CA 1
ATOM 6557 C C . TYR A 1 833 ? -25.527 58.687 -4.133 1.00 93.06 833 TYR A C 1
ATOM 6559 O O . TYR A 1 833 ? -25.417 59.687 -4.846 1.00 93.06 833 TYR A O 1
ATOM 6567 N N . ASP A 1 834 ? -26.155 58.711 -2.963 1.00 91.56 834 ASP A N 1
ATOM 6568 C CA . ASP A 1 834 ? -26.585 59.959 -2.338 1.00 91.56 834 ASP A CA 1
ATOM 6569 C C . ASP A 1 834 ? -25.381 60.646 -1.691 1.00 91.56 834 ASP A C 1
ATOM 6571 O O . ASP A 1 834 ? -24.842 60.173 -0.694 1.00 91.56 834 ASP A O 1
ATOM 6575 N N . ILE A 1 835 ? -24.943 61.758 -2.287 1.00 90.81 835 ILE A N 1
ATOM 6576 C CA . ILE A 1 835 ? -23.881 62.611 -1.738 1.00 90.81 835 ILE A CA 1
ATOM 6577 C C . ILE A 1 835 ? -24.456 63.436 -0.581 1.00 90.81 835 ILE A C 1
ATOM 6579 O O . ILE A 1 835 ? -23.841 63.569 0.475 1.00 90.81 835 ILE A O 1
ATOM 6583 N N . VAL A 1 836 ? -25.665 63.965 -0.778 1.00 91.56 836 VAL A N 1
ATOM 6584 C CA . VAL A 1 836 ? -26.477 64.631 0.241 1.00 91.56 836 VAL A CA 1
ATOM 6585 C C . VAL A 1 836 ? -27.914 64.162 0.053 1.00 91.56 836 VAL A C 1
ATOM 6587 O O . VAL A 1 836 ? -28.490 64.370 -1.013 1.00 91.56 836 VAL A O 1
ATOM 6590 N N . GLU A 1 837 ? -28.522 63.552 1.069 1.00 90.62 837 GLU A N 1
ATOM 6591 C CA . GLU A 1 837 ? -29.958 63.268 1.022 1.00 90.62 837 GLU A CA 1
ATOM 6592 C C . GLU A 1 837 ? -30.740 64.562 1.299 1.00 90.62 837 GLU A C 1
ATOM 6594 O O . GLU A 1 837 ? -30.550 65.201 2.333 1.00 90.62 837 GLU A O 1
ATOM 6599 N N . GLY A 1 838 ? -31.606 64.963 0.366 1.00 90.94 838 GLY A N 1
ATOM 6600 C CA . GLY A 1 838 ? -32.467 66.135 0.535 1.00 90.94 838 GLY A CA 1
ATOM 6601 C C . GLY A 1 838 ? -33.567 65.907 1.572 1.00 90.94 838 GLY A C 1
ATOM 6602 O O . GLY A 1 838 ? -33.993 64.776 1.810 1.00 90.94 838 GLY A O 1
ATOM 6603 N N . ASP A 1 839 ? -34.076 66.985 2.158 1.00 90.88 839 ASP A N 1
ATOM 6604 C CA . ASP A 1 839 ? -35.167 66.967 3.140 1.00 90.88 839 ASP A CA 1
ATOM 6605 C C . ASP A 1 839 ? -36.486 67.555 2.601 1.00 90.88 839 ASP A C 1
ATOM 6607 O O . ASP A 1 839 ? -37.511 67.505 3.285 1.00 90.88 839 ASP A O 1
ATOM 6611 N N . GLY A 1 840 ? -36.479 68.068 1.367 1.00 91.81 840 GLY A N 1
ATOM 6612 C CA . GLY A 1 840 ? -37.640 68.647 0.701 1.00 91.81 840 GLY A CA 1
ATOM 6613 C C . GLY A 1 840 ? -38.558 67.630 0.015 1.00 91.81 840 GLY A C 1
ATOM 6614 O O . GLY A 1 840 ? -38.448 66.411 0.176 1.00 91.81 840 GLY A O 1
ATOM 6615 N N . GLU A 1 841 ? -39.500 68.143 -0.779 1.00 91.88 841 GLU A N 1
ATOM 6616 C CA . GLU A 1 841 ? -40.462 67.304 -1.497 1.00 91.88 841 GLU A CA 1
ATOM 6617 C C . GLU A 1 841 ? -39.790 66.458 -2.587 1.00 91.88 841 GLU A C 1
ATOM 6619 O O . GLU A 1 841 ? -38.804 66.854 -3.212 1.00 91.88 841 GLU A O 1
ATOM 6624 N N . LYS A 1 842 ? -40.348 65.270 -2.817 1.00 92.69 842 LYS A N 1
ATOM 6625 C CA . LYS A 1 842 ? -39.991 64.393 -3.933 1.00 92.69 842 LYS A CA 1
ATOM 6626 C C . LYS A 1 842 ? -40.865 64.741 -5.146 1.00 92.69 842 LYS A C 1
ATOM 6628 O O . LYS A 1 842 ? -42.055 64.994 -4.940 1.00 92.69 842 LYS A O 1
ATOM 6633 N N . PRO A 1 843 ? -40.350 64.691 -6.390 1.00 94.31 843 PRO A N 1
ATOM 6634 C CA . PRO A 1 843 ? -41.184 64.816 -7.582 1.00 94.31 843 PRO A CA 1
ATOM 6635 C C . PRO A 1 843 ? -42.377 63.852 -7.533 1.00 94.31 843 PRO A C 1
ATOM 6637 O O . PRO A 1 843 ? -42.218 62.656 -7.280 1.00 94.31 843 PRO A O 1
ATOM 6640 N N . ALA A 1 844 ? -43.588 64.372 -7.745 1.00 88.88 844 ALA A N 1
ATOM 6641 C CA . ALA A 1 844 ? -44.821 63.620 -7.515 1.00 88.88 844 ALA A CA 1
ATOM 6642 C C . ALA A 1 844 ? -44.994 62.451 -8.499 1.00 88.88 844 ALA A C 1
ATOM 6644 O O . ALA A 1 844 ? -45.588 61.429 -8.154 1.00 88.88 844 ALA A O 1
ATOM 6645 N N . ASN A 1 845 ? -44.519 62.611 -9.736 1.00 89.62 845 ASN A N 1
ATOM 6646 C CA . ASN A 1 845 ? -44.484 61.581 -10.775 1.00 89.62 845 ASN A CA 1
ATOM 6647 C C . ASN A 1 845 ? -43.576 62.030 -11.939 1.00 89.62 845 ASN A C 1
ATOM 6649 O O . ASN A 1 845 ? -43.019 63.124 -11.923 1.00 89.62 845 ASN A O 1
ATOM 6653 N N . SER A 1 846 ? -43.458 61.213 -12.988 1.00 87.38 846 SER A N 1
ATOM 6654 C CA . SER A 1 846 ? -42.616 61.511 -14.155 1.00 87.38 846 SER A CA 1
ATOM 6655 C C . SER A 1 846 ? -43.053 62.734 -14.977 1.00 87.38 846 SER A C 1
ATOM 6657 O O . SER A 1 846 ? -42.290 63.176 -15.825 1.00 87.38 846 SER A O 1
ATOM 6659 N N . SER A 1 847 ? -44.240 63.312 -14.753 1.00 91.25 847 SER A N 1
ATOM 6660 C CA . SER A 1 847 ? -44.643 64.580 -15.385 1.00 91.25 847 SER A CA 1
ATOM 6661 C C . SER A 1 847 ? -44.281 65.829 -14.573 1.00 91.25 847 SER A C 1
ATOM 6663 O O . SER A 1 847 ? -44.464 66.933 -15.082 1.00 91.25 847 SER A O 1
ATOM 6665 N N . SER A 1 848 ? -43.756 65.673 -13.348 1.00 93.12 848 SER A N 1
ATOM 6666 C CA . SER A 1 848 ? -43.265 66.792 -12.536 1.00 93.12 848 SER A CA 1
ATOM 6667 C C . SER A 1 848 ? -42.128 67.526 -13.240 1.00 93.12 848 SER A C 1
ATOM 6669 O O . SER A 1 848 ? -41.260 66.910 -13.871 1.00 93.12 848 SER A O 1
ATOM 6671 N N . THR A 1 849 ? -42.133 68.848 -13.095 1.00 95.44 849 THR A N 1
ATOM 6672 C CA . THR A 1 849 ? -41.063 69.707 -13.599 1.00 95.44 849 THR A CA 1
ATOM 6673 C C . THR A 1 849 ? -40.055 69.922 -12.487 1.00 95.44 849 THR A C 1
ATOM 6675 O O . THR A 1 849 ? -40.411 70.392 -11.407 1.00 95.44 849 THR A O 1
ATOM 6678 N N . VAL A 1 850 ? -38.800 69.571 -12.752 1.00 95.81 850 VAL A N 1
ATOM 6679 C CA . VAL A 1 850 ? -37.703 69.695 -11.792 1.00 95.81 850 VAL A CA 1
ATOM 6680 C C . VAL A 1 850 ? -36.725 70.764 -12.241 1.00 95.81 850 VAL A C 1
ATOM 6682 O O . VAL A 1 850 ? -36.488 70.943 -13.436 1.00 95.81 850 VAL A O 1
ATOM 6685 N N . GLU A 1 851 ? -36.148 71.454 -11.269 1.00 96.56 851 GLU A N 1
ATOM 6686 C CA . GLU A 1 851 ? -35.041 72.379 -11.461 1.00 96.56 851 GLU A CA 1
ATOM 6687 C C . GLU A 1 851 ? -33.785 71.781 -10.832 1.00 96.56 851 GLU A C 1
ATOM 6689 O O . GLU A 1 851 ? -33.799 71.425 -9.651 1.00 96.56 851 GLU A O 1
ATOM 6694 N N . VAL A 1 852 ? -32.703 71.657 -11.604 1.00 96.75 852 VAL A N 1
ATOM 6695 C CA . VAL A 1 852 ? -31.471 71.003 -11.138 1.00 96.75 852 VAL A CA 1
ATOM 6696 C C . VAL A 1 852 ? -30.205 71.771 -11.507 1.00 96.75 852 VAL A C 1
ATOM 6698 O O . VAL A 1 852 ? -30.124 72.438 -12.548 1.00 96.75 852 VAL A O 1
ATOM 6701 N N . HIS A 1 853 ? -29.174 71.584 -10.688 1.00 96.94 853 HIS A N 1
ATOM 6702 C CA . HIS A 1 853 ? -27.790 71.711 -11.123 1.00 96.94 853 HIS A CA 1
ATOM 6703 C C . HIS A 1 853 ? -27.230 70.343 -11.492 1.00 96.94 853 HIS A C 1
ATOM 6705 O O . HIS A 1 853 ? -27.566 69.349 -10.859 1.00 96.94 853 HIS A O 1
ATOM 6711 N N . TYR A 1 854 ? -26.387 70.274 -12.522 1.00 96.56 854 TYR A N 1
ATOM 6712 C CA . TYR A 1 854 ? -25.729 69.025 -12.871 1.00 96.56 854 TYR A CA 1
ATOM 6713 C C . TYR A 1 854 ? -24.383 69.215 -13.558 1.00 96.56 854 TYR A C 1
ATOM 6715 O O . TYR A 1 854 ? -24.112 70.256 -14.163 1.00 96.56 854 TYR A O 1
ATOM 6723 N N . THR A 1 855 ? -23.580 68.158 -13.523 1.00 96.56 855 THR A N 1
ATOM 6724 C CA . THR A 1 855 ? -22.443 67.950 -14.423 1.00 96.56 855 THR A CA 1
ATOM 6725 C C . THR A 1 855 ? -22.437 66.502 -14.908 1.00 96.56 855 THR A C 1
ATOM 6727 O O . THR A 1 855 ? -22.742 65.604 -14.131 1.00 96.56 855 THR A O 1
ATOM 6730 N N . GLY A 1 856 ? -22.152 66.284 -16.193 1.00 95.75 856 GLY A N 1
ATOM 6731 C CA . GLY A 1 856 ? -22.114 64.978 -16.848 1.00 95.75 856 GLY A CA 1
ATOM 6732 C C . GLY A 1 856 ? -20.737 64.644 -17.425 1.00 95.75 856 GLY A C 1
ATOM 6733 O O . GLY A 1 856 ? -20.101 65.487 -18.069 1.00 95.75 856 GLY A O 1
ATOM 6734 N N . TRP A 1 857 ? -20.299 63.401 -17.224 1.00 96.00 857 TRP A N 1
ATOM 6735 C CA . TRP A 1 857 ? -19.015 62.861 -17.669 1.00 96.00 857 TRP A CA 1
ATOM 6736 C C . TRP A 1 857 ? -19.149 61.491 -18.337 1.00 96.00 857 TRP A C 1
ATOM 6738 O O . TRP A 1 857 ? -20.051 60.708 -18.030 1.00 96.00 857 TRP A O 1
ATOM 6748 N N . LEU A 1 858 ? -18.202 61.189 -19.222 1.00 93.00 858 LEU A N 1
ATOM 6749 C CA . LEU A 1 858 ? -17.885 59.827 -19.636 1.00 93.00 858 LEU A CA 1
ATOM 6750 C C . LEU A 1 858 ? -17.046 59.130 -18.553 1.00 93.00 858 LEU A C 1
ATOM 6752 O O . LEU A 1 858 ? -16.453 59.781 -17.691 1.00 93.00 858 LEU A O 1
ATOM 6756 N N . THR A 1 859 ? -16.973 57.801 -18.607 1.00 88.88 859 THR A N 1
ATOM 6757 C CA . THR A 1 859 ? -16.269 56.982 -17.606 1.00 88.88 859 THR A CA 1
ATOM 6758 C C . THR A 1 859 ? -14.753 57.193 -17.560 1.00 88.88 859 THR A C 1
ATOM 6760 O O . THR A 1 859 ? -14.140 56.876 -16.548 1.00 88.88 859 THR A O 1
ATOM 6763 N N . ASP A 1 860 ? -14.147 57.783 -18.593 1.00 85.75 860 ASP A N 1
ATOM 6764 C CA . ASP A 1 860 ? -12.732 58.190 -18.597 1.00 85.75 860 ASP A CA 1
ATOM 6765 C C . ASP A 1 860 ? -12.487 59.568 -17.948 1.00 85.75 860 ASP A C 1
ATOM 6767 O O . ASP A 1 860 ? -11.363 60.068 -17.931 1.00 85.75 860 ASP A O 1
ATOM 6771 N N . GLY A 1 861 ? -13.544 60.203 -17.434 1.00 88.38 861 GLY A N 1
ATOM 6772 C CA . GLY A 1 861 ? -13.504 61.528 -16.826 1.00 88.38 861 GLY A CA 1
ATOM 6773 C C . GLY A 1 861 ? -13.703 62.690 -17.798 1.00 88.38 861 GLY A C 1
ATOM 6774 O O . GLY A 1 861 ? -13.700 63.848 -17.371 1.00 88.38 861 GLY A O 1
ATOM 6775 N N . THR A 1 862 ? -13.937 62.428 -19.086 1.00 91.94 862 THR A N 1
ATOM 6776 C CA . THR A 1 862 ? -14.262 63.476 -20.059 1.00 91.94 862 THR A CA 1
ATOM 6777 C C . THR A 1 862 ? -15.619 64.102 -19.734 1.00 91.94 862 THR A C 1
ATOM 6779 O O . THR A 1 862 ? -16.663 63.469 -19.882 1.00 91.94 862 THR A O 1
ATOM 6782 N N . LYS A 1 863 ? -15.626 65.370 -19.308 1.00 94.75 863 LYS A N 1
ATOM 6783 C CA . LYS A 1 863 ? -16.853 66.144 -19.063 1.00 94.75 863 LYS A CA 1
ATOM 6784 C C . LYS A 1 863 ? -17.511 66.523 -20.394 1.00 94.75 863 LYS A C 1
ATOM 6786 O O . LYS A 1 863 ? -16.854 67.150 -21.224 1.00 94.75 863 LYS A O 1
ATOM 6791 N N . PHE A 1 864 ? -18.789 66.195 -20.587 1.00 93.19 864 PHE A N 1
ATOM 6792 C CA . PHE A 1 864 ? -19.515 66.517 -21.826 1.00 93.19 864 PHE A CA 1
ATOM 6793 C C . PHE A 1 864 ? -20.558 67.633 -21.666 1.00 93.19 864 PHE A C 1
ATOM 6795 O O . PHE A 1 864 ? -20.861 68.308 -22.647 1.00 93.19 864 PHE A O 1
ATOM 6802 N N . ASP A 1 865 ? -21.099 67.859 -20.462 1.00 92.31 865 ASP A N 1
ATOM 6803 C CA . ASP A 1 865 ? -22.054 68.945 -20.194 1.00 92.31 865 ASP A CA 1
ATOM 6804 C C . ASP A 1 865 ? -22.057 69.331 -18.701 1.00 92.31 865 ASP A C 1
ATOM 6806 O O . ASP A 1 865 ? -21.807 68.494 -17.838 1.00 92.31 865 ASP A O 1
ATOM 6810 N N . SER A 1 866 ? -22.323 70.597 -18.373 1.00 95.19 866 SER A N 1
ATOM 6811 C CA . SER A 1 866 ? -22.459 71.078 -16.993 1.00 95.19 866 SER A CA 1
ATOM 6812 C C . SER A 1 866 ? -23.290 72.349 -16.914 1.00 95.19 866 SER A C 1
ATOM 6814 O O . SER A 1 866 ? -22.951 73.367 -17.520 1.00 95.19 866 SER A O 1
ATOM 6816 N N . SER A 1 867 ? -24.363 72.320 -16.123 1.00 94.69 867 SER A N 1
ATOM 6817 C CA . SER A 1 867 ? -25.099 73.536 -15.772 1.00 94.69 867 SER A CA 1
ATOM 6818 C C . SER A 1 867 ? -24.399 74.343 -14.675 1.00 94.69 867 SER A C 1
ATOM 6820 O O . SER A 1 867 ? -24.572 75.558 -14.608 1.00 94.69 867 SER A O 1
ATOM 6822 N N . VAL A 1 868 ? -23.559 73.691 -13.862 1.00 91.12 868 VAL A N 1
ATOM 6823 C CA . VAL A 1 868 ? -22.726 74.351 -12.845 1.00 91.12 868 VAL A CA 1
ATOM 6824 C C . VAL A 1 868 ? -21.668 75.234 -13.508 1.00 91.12 868 VAL A C 1
ATOM 6826 O O . VAL A 1 868 ? -21.549 76.398 -13.141 1.00 91.12 868 VAL A O 1
ATOM 6829 N N . ASP A 1 869 ? -20.985 74.744 -14.552 1.00 91.44 869 ASP A N 1
ATOM 6830 C CA . ASP A 1 869 ? -20.006 75.542 -15.316 1.00 91.44 869 ASP A CA 1
ATOM 6831 C C . ASP A 1 869 ? -20.658 76.762 -16.008 1.00 91.44 869 ASP A C 1
ATOM 6833 O O . ASP A 1 869 ? -19.974 77.719 -16.369 1.00 91.44 869 ASP A O 1
ATOM 6837 N N . ARG A 1 870 ? -21.984 76.732 -16.210 1.00 93.12 870 ARG A N 1
ATOM 6838 C CA . ARG A 1 870 ? -22.775 77.841 -16.770 1.00 93.12 870 ARG A CA 1
ATOM 6839 C C . ARG A 1 870 ? -23.365 78.780 -15.714 1.00 93.12 870 ARG A C 1
ATOM 6841 O O . ARG A 1 870 ? -24.001 79.757 -16.100 1.00 93.12 870 ARG A O 1
ATOM 6848 N N . GLU A 1 871 ? -23.201 78.477 -14.426 1.00 90.31 871 GLU A N 1
ATOM 6849 C CA . GLU A 1 871 ? -23.794 79.209 -13.293 1.00 90.31 871 GLU A CA 1
ATOM 6850 C C . GLU A 1 871 ? -25.320 79.413 -13.413 1.00 90.31 871 GLU A C 1
ATOM 6852 O O . GLU A 1 871 ? -25.878 80.398 -12.931 1.00 90.31 871 GLU A O 1
ATOM 6857 N N . GLN A 1 872 ? -26.016 78.480 -14.071 1.00 92.69 872 GLN A N 1
ATOM 6858 C CA . GLN A 1 872 ? -27.454 78.575 -14.314 1.00 92.69 872 GLN A CA 1
ATOM 6859 C C . GLN A 1 872 ? -28.118 77.206 -14.149 1.00 92.69 872 GLN A C 1
ATOM 6861 O O . GLN A 1 872 ? -27.704 76.236 -14.785 1.00 92.69 872 GLN A O 1
ATOM 6866 N N . THR A 1 873 ? -29.161 77.124 -13.319 1.00 92.38 873 THR A N 1
ATOM 6867 C CA . THR A 1 873 ? -30.000 75.925 -13.194 1.00 92.38 873 THR A CA 1
ATOM 6868 C C . THR A 1 873 ? -30.741 75.635 -14.497 1.00 92.38 873 THR A C 1
ATOM 6870 O O . THR A 1 873 ? -30.969 76.521 -15.327 1.00 92.38 873 THR A O 1
ATOM 6873 N N . ILE A 1 874 ? -31.122 74.373 -14.696 1.00 94.56 874 ILE A N 1
ATOM 6874 C CA . ILE A 1 874 ? -31.980 73.974 -15.812 1.00 94.56 874 ILE A CA 1
ATOM 6875 C C . ILE A 1 874 ? -33.299 73.419 -15.277 1.00 94.56 874 ILE A C 1
ATOM 6877 O O . ILE A 1 874 ? -33.303 72.645 -14.322 1.00 94.56 874 ILE A O 1
ATOM 6881 N N . GLU A 1 875 ? -34.406 73.811 -15.906 1.00 94.56 875 GLU A N 1
ATOM 6882 C CA . GLU A 1 875 ? -35.756 73.354 -15.573 1.00 94.56 875 GLU A CA 1
ATOM 6883 C C . GLU A 1 875 ? -36.318 72.512 -16.729 1.00 94.56 875 GLU A C 1
ATOM 6885 O O . GLU A 1 875 ? -36.303 72.947 -17.883 1.00 94.56 875 GLU A O 1
ATOM 6890 N N . PHE A 1 876 ? -36.794 71.298 -16.439 1.00 93.88 876 PHE A N 1
ATOM 6891 C CA . PHE A 1 876 ? -37.382 70.393 -17.436 1.00 93.88 876 PHE A CA 1
ATOM 6892 C C . PHE A 1 876 ? -38.385 69.413 -16.799 1.00 93.88 876 PHE A C 1
ATOM 6894 O O . PHE A 1 876 ? -38.274 69.093 -15.613 1.00 93.88 876 PHE A O 1
ATOM 6901 N N . PRO A 1 877 ? -39.368 68.900 -17.564 1.00 94.88 877 PRO A N 1
ATOM 6902 C CA . PRO A 1 877 ? -40.232 67.818 -17.101 1.00 94.88 877 PRO A CA 1
ATOM 6903 C C . PRO A 1 877 ? -39.477 66.479 -17.111 1.00 94.88 877 PRO A C 1
ATOM 6905 O O . PRO A 1 877 ? -38.785 66.164 -18.082 1.00 94.88 877 PRO A O 1
ATOM 6908 N N . LEU A 1 878 ? -39.623 65.664 -16.060 1.00 92.44 878 LEU A N 1
ATOM 6909 C CA . LEU A 1 878 ? -38.872 64.404 -15.910 1.00 92.44 878 LEU A CA 1
ATOM 6910 C C . LEU A 1 878 ? -39.106 63.393 -17.046 1.00 92.44 878 LEU A C 1
ATOM 6912 O O . LEU A 1 878 ? -38.228 62.588 -17.335 1.00 92.44 878 LEU A O 1
ATOM 6916 N N . ASN A 1 879 ? -40.252 63.430 -17.723 1.00 92.00 879 ASN A N 1
ATOM 6917 C CA . ASN A 1 879 ? -40.563 62.585 -18.880 1.00 92.00 879 ASN A CA 1
ATOM 6918 C C . ASN A 1 879 ? -40.010 63.127 -20.213 1.00 92.00 879 ASN A C 1
ATOM 6920 O O . ASN A 1 879 ? -40.250 62.526 -21.259 1.00 92.00 879 ASN A O 1
ATOM 6924 N N . GLY A 1 880 ? -39.300 64.258 -20.190 1.00 90.75 880 GLY A N 1
ATOM 6925 C CA . GLY A 1 880 ? -38.666 64.883 -21.353 1.00 90.75 880 GLY A CA 1
ATOM 6926 C C . GLY A 1 880 ? -37.164 64.609 -21.486 1.00 90.75 880 GLY A C 1
ATOM 6927 O O . GLY A 1 880 ? -36.528 65.190 -22.362 1.00 90.75 880 GLY A O 1
ATOM 6928 N N . VAL A 1 881 ? -36.592 63.764 -20.624 1.00 93.88 881 VAL A N 1
ATOM 6929 C CA . VAL A 1 881 ? -35.152 63.451 -20.561 1.00 93.88 881 VAL A CA 1
ATOM 6930 C C . VAL A 1 881 ? -34.899 61.947 -20.713 1.00 93.88 881 VAL A C 1
ATOM 6932 O O . VAL A 1 881 ? -35.836 61.164 -20.858 1.00 93.88 881 VAL A O 1
ATOM 6935 N N . ILE A 1 882 ? -33.626 61.537 -20.731 1.00 94.81 882 ILE A N 1
ATOM 6936 C CA . ILE A 1 882 ? -33.242 60.118 -20.794 1.00 94.81 882 ILE A CA 1
ATOM 6937 C C . ILE A 1 882 ? -33.826 59.330 -19.613 1.00 94.81 882 ILE A C 1
ATOM 6939 O O . ILE A 1 882 ? -33.969 59.868 -18.512 1.00 94.81 882 ILE A O 1
ATOM 6943 N N . ALA A 1 883 ? -34.123 58.046 -19.828 1.00 94.56 883 ALA A N 1
ATOM 6944 C CA . ALA A 1 883 ? -34.804 57.201 -18.844 1.00 94.56 883 ALA A CA 1
ATOM 6945 C C . ALA A 1 883 ? -34.072 57.163 -17.492 1.00 94.56 883 ALA A C 1
ATOM 6947 O O . ALA A 1 883 ? -34.711 57.256 -16.444 1.00 94.56 883 ALA A O 1
ATOM 6948 N N . GLY A 1 884 ? -32.735 57.134 -17.511 1.00 95.38 884 GLY A N 1
ATOM 6949 C CA . GLY A 1 884 ? -31.928 57.168 -16.290 1.00 95.38 884 GLY A CA 1
ATOM 6950 C C . GLY A 1 884 ? -32.093 58.452 -15.469 1.00 95.38 884 GLY A C 1
ATOM 6951 O O . GLY A 1 884 ? -32.013 58.405 -14.247 1.00 95.38 884 GLY A O 1
ATOM 6952 N N . TRP A 1 885 ? -32.386 59.594 -16.102 1.00 96.00 885 TRP A N 1
ATOM 6953 C CA . TRP A 1 885 ? -32.717 60.832 -15.386 1.00 96.00 885 TRP A CA 1
ATOM 6954 C C . TRP A 1 885 ? -34.150 60.818 -14.861 1.00 96.00 885 TRP A C 1
ATOM 6956 O O . TRP A 1 885 ? -34.376 61.213 -13.718 1.00 96.00 885 TRP A O 1
ATOM 6966 N N . THR A 1 886 ? -35.111 60.340 -15.659 1.00 95.50 886 THR A N 1
ATOM 6967 C CA . THR A 1 886 ? -36.507 60.186 -15.221 1.00 95.50 886 THR A CA 1
ATOM 6968 C C . THR A 1 886 ? -36.591 59.353 -13.942 1.00 95.50 886 THR A C 1
ATOM 6970 O O . THR A 1 886 ? -37.308 59.715 -13.011 1.00 95.50 886 THR A O 1
ATOM 6973 N N . GLU A 1 887 ? -35.831 58.262 -13.883 1.00 95.25 887 GLU A N 1
ATOM 6974 C CA . GLU A 1 887 ? -35.775 57.356 -12.738 1.00 95.25 887 GLU A CA 1
ATOM 6975 C C . GLU A 1 887 ? -34.888 57.900 -11.599 1.00 95.25 887 GLU A C 1
ATOM 6977 O O . GLU A 1 887 ? -35.318 57.992 -10.444 1.00 95.25 887 GLU A O 1
ATOM 6982 N N . GLY A 1 888 ? -33.662 58.319 -11.923 1.00 95.06 888 GLY A N 1
ATOM 6983 C CA . GLY A 1 888 ? -32.658 58.738 -10.946 1.00 95.06 888 GLY A CA 1
ATOM 6984 C C . GLY A 1 888 ? -33.006 60.038 -10.232 1.00 95.06 888 GLY A C 1
ATOM 6985 O O . GLY A 1 888 ? -32.971 60.083 -9.004 1.00 95.06 888 GLY A O 1
ATOM 6986 N N . VAL A 1 889 ? -33.403 61.072 -10.979 1.00 95.94 889 VAL A N 1
ATOM 6987 C CA . VAL A 1 889 ? -33.822 62.365 -10.409 1.00 95.94 889 VAL A CA 1
ATOM 6988 C C . VAL A 1 889 ? -35.239 62.272 -9.847 1.00 95.94 889 VAL A C 1
ATOM 6990 O O . VAL A 1 889 ? -35.522 62.830 -8.790 1.00 95.94 889 VAL A O 1
ATOM 6993 N N . GLY A 1 890 ? -36.123 61.495 -10.484 1.00 94.50 890 GLY A N 1
ATOM 6994 C CA . GLY A 1 890 ? -37.483 61.263 -9.986 1.00 94.50 890 GLY A CA 1
ATOM 6995 C C . GLY A 1 890 ? -37.534 60.570 -8.622 1.00 94.50 890 GLY A C 1
ATOM 6996 O O . GLY A 1 890 ? -38.546 60.651 -7.923 1.00 94.50 890 GLY A O 1
ATOM 6997 N N . SER A 1 891 ? -36.449 59.909 -8.207 1.00 93.75 891 SER A N 1
ATOM 6998 C CA . SER A 1 891 ? -36.331 59.311 -6.878 1.00 93.75 891 SER A CA 1
ATOM 6999 C C . SER A 1 891 ? -35.710 60.228 -5.809 1.00 93.75 891 SER A C 1
ATOM 7001 O O . SER A 1 891 ? -35.782 59.875 -4.632 1.00 93.75 891 SER A O 1
ATOM 7003 N N . MET A 1 892 ? -35.170 61.397 -6.177 1.00 96.12 892 MET A N 1
ATOM 7004 C CA . MET A 1 892 ? -34.526 62.351 -5.259 1.00 96.12 892 MET A CA 1
ATOM 7005 C C . MET A 1 892 ? -35.534 63.230 -4.499 1.00 96.12 892 MET A C 1
ATOM 7007 O O . MET A 1 892 ? -36.655 63.451 -4.950 1.00 96.12 892 MET A O 1
ATOM 7011 N N . LYS A 1 893 ? -35.109 63.778 -3.356 1.00 95.56 893 LYS A N 1
ATOM 7012 C CA . LYS A 1 893 ? -35.806 64.853 -2.626 1.00 95.56 893 LYS A CA 1
ATOM 7013 C C . LYS A 1 893 ? -35.127 66.195 -2.898 1.00 95.56 893 LYS A C 1
ATOM 7015 O O . LYS A 1 893 ? -33.907 66.238 -3.069 1.00 95.56 893 LYS A O 1
ATOM 7020 N N . VAL A 1 894 ? -35.904 67.278 -2.927 1.00 95.69 894 VAL A N 1
ATOM 7021 C CA . VAL A 1 894 ? -35.374 68.647 -3.053 1.00 95.69 894 VAL A CA 1
ATOM 7022 C C . VAL A 1 894 ? -34.338 68.930 -1.956 1.00 95.69 894 VAL A C 1
ATOM 7024 O O . VAL A 1 894 ? -34.517 68.527 -0.808 1.00 95.69 894 VAL A O 1
ATOM 7027 N N . GLY A 1 895 ? -33.243 69.594 -2.332 1.00 92.75 895 GLY A N 1
ATOM 7028 C CA . GLY A 1 895 ? -32.058 69.825 -1.499 1.00 92.75 895 GLY A CA 1
ATOM 7029 C C . GLY A 1 895 ? -31.022 68.697 -1.554 1.00 92.75 895 GLY A C 1
ATOM 7030 O O . GLY A 1 895 ? -29.950 68.827 -0.970 1.00 92.75 895 GLY A O 1
ATOM 7031 N N . GLY A 1 896 ? -31.324 67.590 -2.241 1.00 95.06 896 GLY A N 1
ATOM 7032 C CA . GLY A 1 896 ? -30.425 66.447 -2.359 1.00 95.06 896 GLY A CA 1
ATOM 7033 C C . GLY A 1 896 ? -29.408 66.581 -3.491 1.00 95.06 896 GLY A C 1
ATOM 7034 O O . GLY A 1 896 ? -29.718 67.119 -4.556 1.00 95.06 896 GLY A O 1
ATOM 7035 N N . LYS A 1 897 ? -28.219 66.011 -3.276 1.00 95.44 897 LYS A N 1
ATOM 7036 C CA . LYS A 1 897 ? -27.154 65.823 -4.267 1.00 95.44 897 LYS A CA 1
ATOM 7037 C C . LYS A 1 897 ? -26.887 64.341 -4.481 1.00 95.44 897 LYS A C 1
ATOM 7039 O O . LYS A 1 897 ? -26.703 63.603 -3.515 1.00 95.44 897 LYS A O 1
ATOM 7044 N N . ARG A 1 898 ? -26.821 63.903 -5.734 1.00 95.25 898 ARG A N 1
ATOM 7045 C CA . ARG A 1 898 ? -26.685 62.490 -6.094 1.00 95.25 898 ARG A CA 1
ATOM 7046 C C . ARG A 1 898 ? -25.755 62.296 -7.280 1.00 95.25 898 ARG A C 1
ATOM 7048 O O . ARG A 1 898 ? -25.878 63.008 -8.274 1.00 95.25 898 ARG A O 1
ATOM 7055 N N . LYS A 1 899 ? -24.902 61.273 -7.196 1.00 96.25 899 LYS A N 1
ATOM 7056 C CA . LYS A 1 899 ? -24.161 60.748 -8.344 1.00 96.25 899 LYS A CA 1
ATOM 7057 C C . LYS A 1 899 ? -24.960 59.622 -8.992 1.00 96.25 899 LYS A C 1
ATOM 7059 O O . LYS A 1 899 ? -25.273 58.648 -8.315 1.00 96.25 899 LYS A O 1
ATOM 7064 N N . LEU A 1 900 ? -25.283 59.741 -10.275 1.00 96.38 900 LEU A N 1
ATOM 7065 C CA . LEU A 1 900 ? -25.947 58.723 -11.091 1.00 96.38 900 LEU A CA 1
ATOM 7066 C C . LEU A 1 900 ? -24.931 58.050 -12.019 1.00 96.38 900 LEU A C 1
ATOM 7068 O O . LEU A 1 900 ? -24.150 58.734 -12.680 1.00 96.38 900 LEU A O 1
ATOM 7072 N N . ILE A 1 901 ? -24.997 56.724 -12.111 1.00 95.88 901 ILE A N 1
ATOM 7073 C CA . ILE A 1 901 ? -24.277 55.888 -13.075 1.00 95.88 901 ILE A CA 1
ATOM 7074 C C . ILE A 1 901 ? -25.334 55.277 -13.991 1.00 95.88 901 ILE A C 1
ATOM 7076 O O . ILE A 1 901 ? -26.101 54.400 -13.591 1.00 95.88 901 ILE A O 1
ATOM 7080 N N . ILE A 1 902 ? -25.416 55.797 -15.213 1.00 95.56 902 ILE A N 1
ATOM 7081 C CA . ILE A 1 902 ? -26.497 55.503 -16.151 1.00 95.56 902 ILE A CA 1
ATOM 7082 C C . ILE A 1 902 ? -25.953 54.623 -17.280 1.00 95.56 902 ILE A C 1
ATOM 7084 O O . ILE A 1 902 ? -25.230 55.142 -18.138 1.00 95.56 902 ILE A O 1
ATOM 7088 N N . PRO A 1 903 ? -26.291 53.320 -17.329 1.00 91.19 903 PRO A N 1
ATOM 7089 C CA . PRO A 1 903 ? -25.858 52.452 -18.419 1.00 91.19 903 PRO A CA 1
ATOM 7090 C C . PRO A 1 903 ? -26.433 52.926 -19.758 1.00 91.19 903 PRO A C 1
ATOM 7092 O O . PRO A 1 903 ? -27.493 53.558 -19.814 1.00 91.19 903 PRO A O 1
ATOM 7095 N N . ALA A 1 904 ? -25.763 52.580 -20.860 1.00 87.19 904 ALA A N 1
ATOM 7096 C CA . ALA A 1 904 ? -26.114 53.061 -22.198 1.00 87.19 904 ALA A CA 1
ATOM 7097 C C . ALA A 1 904 ? -27.595 52.838 -22.564 1.00 87.19 904 ALA A C 1
ATOM 7099 O O . ALA A 1 904 ? -28.207 53.711 -23.182 1.00 87.19 904 ALA A O 1
ATOM 7100 N N . ALA A 1 905 ? -28.192 51.719 -22.134 1.00 86.50 905 ALA A N 1
ATOM 7101 C CA . ALA A 1 905 ? -29.600 51.384 -22.368 1.00 86.50 905 ALA A CA 1
ATOM 7102 C C . ALA A 1 905 ? -30.595 52.385 -21.744 1.00 86.50 905 ALA A C 1
ATOM 7104 O O . ALA A 1 905 ? -31.682 52.580 -22.285 1.00 86.50 905 ALA A O 1
ATOM 7105 N N . LEU A 1 906 ? -30.216 53.047 -20.645 1.00 91.69 906 LEU A N 1
ATOM 7106 C CA . LEU A 1 906 ? -31.007 54.089 -19.978 1.00 91.69 906 LEU A CA 1
ATOM 7107 C C . LEU A 1 906 ? -30.591 55.514 -20.384 1.00 91.69 906 LEU A C 1
ATOM 7109 O O . LEU A 1 906 ? -31.248 56.484 -19.993 1.00 91.69 906 LEU A O 1
ATOM 7113 N N . GLY A 1 907 ? -29.505 55.637 -21.151 1.00 91.69 907 GLY A N 1
ATOM 7114 C CA . GLY A 1 907 ? -28.978 56.875 -21.717 1.00 91.69 907 GLY A CA 1
ATOM 7115 C C . GLY A 1 907 ? -29.323 57.029 -23.200 1.00 91.69 907 GLY A C 1
ATOM 7116 O O . GLY A 1 907 ? -30.491 57.088 -23.577 1.00 91.69 907 GLY A O 1
ATOM 7117 N N . TYR A 1 908 ? -28.295 57.125 -24.048 1.00 89.56 908 TYR A N 1
ATOM 7118 C CA . TYR A 1 908 ? -28.442 57.357 -25.495 1.00 89.56 908 TYR A CA 1
ATOM 7119 C C . TYR A 1 908 ? -28.218 56.104 -26.366 1.00 89.56 908 TYR A C 1
ATOM 7121 O O . TYR A 1 908 ? -28.229 56.187 -27.598 1.00 89.56 908 TYR A O 1
ATOM 7129 N N . GLY A 1 909 ? -28.037 54.936 -25.742 1.00 82.88 909 GLY A N 1
ATOM 7130 C CA . GLY A 1 909 ? -27.836 53.648 -26.405 1.00 82.88 909 GLY A CA 1
ATOM 7131 C C . GLY A 1 909 ? -26.631 53.607 -27.350 1.00 82.88 909 GLY A C 1
ATOM 7132 O O . GLY A 1 909 ? -25.715 54.428 -27.292 1.00 82.88 909 GLY A O 1
ATOM 7133 N N . GLU A 1 910 ? -26.658 52.659 -28.284 1.00 80.19 910 GLU A N 1
ATOM 7134 C CA . GLU A 1 910 ? -25.594 52.429 -29.278 1.00 80.19 910 GLU A CA 1
ATOM 7135 C C . GLU A 1 910 ? -25.343 53.609 -30.229 1.00 80.19 910 GLU A C 1
ATOM 7137 O O . GLU A 1 910 ? -24.322 53.664 -30.907 1.00 80.19 910 GLU A O 1
ATOM 7142 N N . ARG A 1 911 ? -26.275 54.564 -30.320 1.00 79.06 911 ARG A N 1
ATOM 7143 C CA . ARG A 1 911 ? -26.141 55.706 -31.235 1.00 79.06 911 ARG A CA 1
ATOM 7144 C C . ARG A 1 911 ? -25.330 56.857 -30.646 1.00 79.06 911 ARG A C 1
ATOM 7146 O O . ARG A 1 911 ? -24.786 57.643 -31.421 1.00 79.06 911 ARG A O 1
ATOM 7153 N N . GLY A 1 912 ? -25.258 56.965 -29.318 1.00 85.31 912 GLY A N 1
ATOM 7154 C CA . GLY A 1 912 ? -24.686 58.135 -28.655 1.00 85.31 912 GLY A CA 1
ATOM 7155 C C . GLY A 1 912 ? -25.498 59.411 -28.919 1.00 85.31 912 GLY A C 1
ATOM 7156 O O . GLY A 1 912 ? -26.610 59.366 -29.453 1.00 85.31 912 GLY A O 1
ATOM 7157 N N . ALA A 1 913 ? -24.956 60.572 -28.545 1.00 89.31 913 ALA A N 1
ATOM 7158 C CA . ALA A 1 913 ? -25.648 61.852 -28.707 1.00 89.31 913 ALA A CA 1
ATOM 7159 C C . ALA A 1 913 ? -24.707 63.049 -28.902 1.00 89.31 913 ALA A C 1
ATOM 7161 O O . ALA A 1 913 ? -23.598 63.106 -28.372 1.00 89.31 913 ALA A O 1
ATOM 7162 N N . GLY A 1 914 ? -25.179 64.034 -29.675 1.00 79.56 914 GLY A N 1
ATOM 7163 C CA . GLY A 1 914 ? -24.583 65.375 -29.766 1.00 79.56 914 GLY A CA 1
ATOM 7164 C C . GLY A 1 914 ? -23.157 65.457 -30.324 1.00 79.56 914 GLY A C 1
ATOM 7165 O O . GLY A 1 914 ? -22.562 66.527 -30.269 1.00 79.56 914 GLY A O 1
ATOM 7166 N N . GLY A 1 915 ? -22.592 64.357 -30.836 1.00 81.44 915 GLY A N 1
ATOM 7167 C CA . GLY A 1 915 ? -21.193 64.282 -31.283 1.00 81.44 915 GLY A CA 1
ATOM 7168 C C . GLY A 1 915 ? -20.159 64.275 -30.149 1.00 81.44 915 GLY A C 1
ATOM 7169 O O . GLY A 1 915 ? -18.966 64.241 -30.433 1.00 81.44 915 GLY A O 1
ATOM 7170 N N . VAL A 1 916 ? -20.608 64.295 -28.891 1.00 86.12 916 VAL A N 1
ATOM 7171 C CA . VAL A 1 916 ? -19.762 64.340 -27.684 1.00 86.12 916 VAL A CA 1
ATOM 7172 C C . VAL A 1 916 ? -19.983 63.142 -26.760 1.00 86.12 916 VAL A C 1
ATOM 7174 O O . VAL A 1 916 ? -19.126 62.850 -25.936 1.00 86.12 916 VAL A O 1
ATOM 7177 N N . ILE A 1 917 ? -21.094 62.416 -26.925 1.00 88.25 917 ILE A N 1
ATOM 7178 C CA . ILE A 1 917 ? -21.371 61.161 -26.224 1.00 88.25 917 ILE A CA 1
ATOM 7179 C C . ILE A 1 917 ? -21.265 60.009 -27.233 1.00 88.25 917 ILE A C 1
ATOM 7181 O O . ILE A 1 917 ? -22.097 59.942 -28.146 1.00 88.25 917 ILE A O 1
ATOM 7185 N N . PRO A 1 918 ? -20.270 59.113 -27.100 1.00 85.00 918 PRO A N 1
ATOM 7186 C CA . PRO A 1 918 ? -20.121 57.934 -27.952 1.00 85.00 918 PRO A CA 1
ATOM 7187 C C . PRO A 1 918 ? -21.261 56.921 -27.785 1.00 85.00 918 PRO A C 1
ATOM 7189 O O . PRO A 1 918 ? -21.932 56.871 -26.754 1.00 85.00 918 PRO A O 1
ATOM 7192 N N . GLY A 1 919 ? -21.465 56.086 -28.805 1.00 80.81 919 GLY A N 1
ATOM 7193 C CA . GLY A 1 919 ? -22.371 54.940 -28.726 1.00 80.81 919 GLY A CA 1
ATOM 7194 C C . GLY A 1 919 ? -21.937 53.932 -27.659 1.00 80.81 919 GLY A C 1
ATOM 7195 O O . GLY A 1 919 ? -20.741 53.694 -27.475 1.00 80.81 919 GLY A O 1
ATOM 7196 N N . GLY A 1 920 ? -22.906 53.370 -26.935 1.00 78.94 920 GLY A N 1
ATOM 7197 C CA . GLY A 1 920 ? -22.649 52.357 -25.904 1.00 78.94 920 GLY A CA 1
ATOM 7198 C C . GLY A 1 920 ? -21.980 52.901 -24.633 1.00 78.94 920 GLY A C 1
ATOM 7199 O O . GLY A 1 920 ? -21.508 52.120 -23.814 1.00 78.94 920 GLY A O 1
ATOM 7200 N N . ALA A 1 921 ? -21.910 54.226 -24.457 1.00 86.50 921 ALA A N 1
ATOM 7201 C CA . ALA A 1 921 ? -21.280 54.842 -23.293 1.00 86.50 921 ALA A CA 1
ATOM 7202 C C . ALA A 1 921 ? -22.171 54.787 -22.040 1.00 86.50 921 ALA A C 1
ATOM 7204 O O . ALA A 1 921 ? -23.354 55.137 -22.093 1.00 86.50 921 ALA A O 1
ATOM 7205 N N . THR A 1 922 ? -21.570 54.426 -20.904 1.00 91.81 922 THR A N 1
ATOM 7206 C CA . THR A 1 922 ? -22.148 54.644 -19.573 1.00 91.81 922 THR A CA 1
ATOM 7207 C C . THR A 1 922 ? -21.905 56.097 -19.158 1.00 91.81 922 THR A C 1
ATOM 7209 O O . THR A 1 922 ? -20.803 56.621 -19.322 1.00 91.81 922 THR A O 1
ATOM 7212 N N . LEU A 1 923 ? -22.938 56.775 -18.653 1.00 95.12 923 LEU A N 1
ATOM 7213 C CA . LEU A 1 923 ? -22.884 58.198 -18.305 1.00 95.12 923 LEU A CA 1
ATOM 7214 C C . LEU A 1 923 ? -22.832 58.386 -16.794 1.00 95.12 923 LEU A C 1
ATOM 7216 O O . LEU A 1 923 ? -23.642 57.809 -16.071 1.00 95.12 923 LEU A O 1
ATOM 7220 N N . ILE A 1 924 ? -21.926 59.244 -16.333 1.00 96.12 924 ILE A N 1
ATOM 7221 C CA . ILE A 1 924 ? -21.809 59.630 -14.927 1.00 96.12 924 ILE A CA 1
ATOM 7222 C C . ILE A 1 924 ? -22.372 61.037 -14.771 1.00 96.12 924 ILE A C 1
ATOM 7224 O O . ILE A 1 924 ? -21.966 61.938 -15.502 1.00 96.12 924 ILE A O 1
ATOM 7228 N N . PHE A 1 925 ? -23.289 61.244 -13.830 1.00 97.00 925 PHE A N 1
ATOM 7229 C CA . PHE A 1 925 ? -23.830 62.569 -13.531 1.00 97.00 925 PHE A CA 1
ATOM 7230 C C . PHE A 1 925 ? -23.769 62.876 -12.049 1.00 97.00 925 PHE A C 1
ATOM 7232 O O . PHE A 1 925 ? -24.206 62.057 -11.258 1.00 97.00 925 PHE A O 1
ATOM 7239 N N . ASP A 1 926 ? -23.354 64.084 -11.692 1.00 96.62 926 ASP A N 1
ATOM 7240 C CA . ASP A 1 926 ? -23.672 64.672 -10.393 1.00 96.62 926 ASP A CA 1
ATOM 7241 C C . ASP A 1 926 ? -24.856 65.594 -10.591 1.00 96.62 926 ASP A C 1
ATOM 7243 O O . ASP A 1 926 ? -24.809 66.461 -11.464 1.00 96.62 926 ASP A O 1
ATOM 7247 N N . VAL A 1 927 ? -25.913 65.389 -9.814 1.00 96.69 927 VAL A N 1
ATOM 7248 C CA . VAL A 1 927 ? -27.160 66.144 -9.906 1.00 96.69 927 VAL A CA 1
ATOM 7249 C C . VAL A 1 927 ? -27.525 66.675 -8.528 1.00 96.69 927 VAL A C 1
ATOM 7251 O O . VAL A 1 927 ? -27.541 65.929 -7.555 1.00 96.69 927 VAL A O 1
ATOM 7254 N N . GLU A 1 928 ? -27.853 67.957 -8.452 1.00 96.88 928 GLU A N 1
ATOM 7255 C CA . GLU A 1 928 ? -28.428 68.619 -7.285 1.00 96.88 928 GLU A CA 1
ATOM 7256 C C . GLU A 1 928 ? -29.860 69.041 -7.612 1.00 96.88 928 GLU A C 1
ATOM 7258 O O . GLU A 1 928 ? -30.081 69.810 -8.552 1.00 96.88 928 GLU A O 1
ATOM 7263 N N . LEU A 1 929 ? -30.837 68.537 -6.856 1.00 96.88 929 LEU A N 1
ATOM 7264 C CA . LEU A 1 929 ? -32.249 68.855 -7.063 1.00 96.88 929 LEU A CA 1
ATOM 7265 C C . LEU A 1 929 ? -32.626 70.121 -6.285 1.00 96.88 929 LEU A C 1
ATOM 7267 O O . LEU A 1 929 ? -32.729 70.096 -5.060 1.00 96.88 929 LEU A O 1
ATOM 7271 N N . ILE A 1 930 ? -32.866 71.220 -7.001 1.00 96.38 930 ILE A N 1
ATOM 7272 C CA . ILE A 1 930 ? -33.099 72.556 -6.433 1.00 96.38 930 ILE A CA 1
ATOM 7273 C C . ILE A 1 930 ? -34.571 72.777 -6.093 1.00 96.38 930 ILE A C 1
ATOM 7275 O O . ILE A 1 930 ? -34.893 73.288 -5.022 1.00 96.38 930 ILE A O 1
ATOM 7279 N N . SER A 1 931 ? -35.479 72.407 -6.996 1.00 95.19 931 SER A N 1
ATOM 7280 C CA . SER A 1 931 ? -36.920 72.513 -6.765 1.00 95.19 931 SER A CA 1
ATOM 7281 C C . SER A 1 931 ? -37.701 71.500 -7.607 1.00 95.19 931 SER A C 1
ATOM 7283 O O . SER A 1 931 ? -37.199 70.974 -8.601 1.00 95.19 931 SER A O 1
ATOM 7285 N N . THR A 1 932 ? -38.935 71.205 -7.197 1.00 94.12 932 THR A N 1
ATOM 7286 C CA . THR A 1 932 ? -39.894 70.406 -7.973 1.00 94.12 932 THR A CA 1
ATOM 7287 C C . THR A 1 932 ? -41.252 71.100 -7.967 1.00 94.12 932 THR A C 1
ATOM 7289 O O . THR A 1 932 ? -41.626 71.711 -6.964 1.00 94.12 932 THR A O 1
ATOM 7292 N N . LYS A 1 933 ? -41.975 71.024 -9.088 1.00 89.56 933 LYS A N 1
ATOM 7293 C CA . LYS A 1 933 ? -43.305 71.618 -9.292 1.00 89.56 933 LYS A CA 1
ATOM 7294 C C . LYS A 1 933 ? -44.311 70.600 -9.819 1.00 89.56 933 LYS A C 1
ATOM 7296 O O . LYS A 1 933 ? -43.904 69.678 -10.574 1.00 89.56 933 LYS A O 1
#

pLDDT: mean 90.92, std 11.01, range [25.14, 98.56]

Radius of gyration: 37.29 Å; chains: 1; bounding box: 95×122×84 Å

Foldseek 3Di:
DDDDPPPPPPPPDPCPQFQPDDADPALVSLLVQLVVLLVVLVVLLVQLLPQDLVRDDLVSALVSNLVSVLSSLLRNVSQLCCLFAFPDPSSVVSSVVSVVVVLVVVLCVLVVLSSVVSLVSVVVVVDPDDFLSVVSSVVSPVSNLLLVSVPDPVLNVVLSVLVVLLVVLLVVLVVLQVPFFDWDWAAPPQQPFQDVVLQVPFDADPRTTTQTLAPSRLLSSLQTGPRLVSLVRNVQSLLQRSHVVLLVSLLSSLLSLLVSCVSSPHQWSLCSQCCLFLLNGLVSLVVVCVVPQVQLVVLLVVLVVQLLVLVCVVVVHNPDADDPSSVNHSLQVCLCPPLVANLVVLLLQAFPVLLVVLLQVLLCLQAQKDKDWCQVVCVVSVVDDSDPQKTKIWIARNVPRDTQAMEIEAAADDPSHNRAWAKDWSRAWAQDPVRDTNHTYMYTHHHFYCADPVGGGGDGLVRSLSVQLRVLQVLLRRLAQDHGRCQGGLNARLLQSSLSSLLRSVLSLDPVSVQSRRARPPPRHTDDPSNSVSSNVSLLNSLSQVVLVLVLVLVLLSVCTNDNSSNDPSVVSSQVSCVVRHPHHDDPPGNSVSNPSCCSPQRSNSSSNVSSNQLSLQLSVLCVVQPVSDNVSSNLCSVQPSHRRHSDHNQVSSCVSNVHGGDSQSVCVSNVHHFQDWDDAAPGIDGHAWDADPVGKTKDWPDAQDPPAAQAAQQKKFKKWKWKDFRVNHTDDGPVVVVHIDIDRLVPAFQSSVVVSSPHDAQIKMKIWAFQVSHVAQVADPRGHHRTTMIMTMHTHDIGDPDPLQDADPQCQAADDRADDDWDADPVGKIKGWPDADPADAAPAQQKKFKKWKWKDGRNRHTDDGPVVVVHIDIDRNVVFFQSSVPVSNPGHAQIKMKIWAFLVRHVAQPADDVRGHHRHTMIMIMHTHDID